Protein AF-A0A6I0FEU2-F1 (afdb_monomer_lite)

Radius of gyration: 37.41 Å; chains: 1; bounding box: 104×120×110 Å

Secondary structure (DSSP, 8-state):
---------PPPP---------HHHHHHHHHHHHHHHHHHHHHHHHGGGS-EEEEEEEEEESBTTB---EE--BTTSS-SEEEEEEEGGGTT-B-TT--EEEESS-TTSTTHHHHSEEEEEETTEEEEEETTEEEEEEEHHHHHHS-TT-EEEEEE-SS-EEEEEEEEE-TTS-EEEEEE-S--PPP-SEEB--B---HHHHHHHHHTSSEEEEEE--TT-EEE-HHHHHHHHHHHHHHHHHHHHHHHHHHTTSGGGG-TT-SSS-TTTT---HHHHHHHHHHHHHHHHSPPPTTHHHHHHHHHHHHHHSS-B-SSSSTT-B-TTSSTTHHHHHHHHTTT--SHHHHHHHHHHHHHHHHHHIIIIIHHHT-HHHHT-HHHHHHHHHHHHHHHHHHSSSSSSHHHHHHHHHHHHHHHHHHHHHT-SHHHHHHHHHHHHHHHH-GGGGHHHHHHHHHHHHHHHHHHHHGGGGT--TT--HHHHHHHHHHHHHHHHHHHHTTHHHHTSS--HHHHHHHHHHHHHHS----GGGTTHHHHHHHSSSGGG-HHHHHHHHHHHHHHHHHHHHHHHHSS-TTS-HHHHHHHHHHHHHHHHHHTT-S---GGGGGGGHHHHHHHHHHHHHHHHHHHHT-HHHHHHHHHHHHHHHHHHTTSB---SGGGGTT-TTSSSB-EETTEEHHHHHHHHHHHHHHHHHHHHHHHHHHHHH--SHHHHHHHHHHHHHHHGGGTTTTT-HHHHHHHHHHHHHHHHHHHHHHHTTTS--HHHHHHHHHTT---GGGGTEEEES-TTT-BPPBTTS--GGG-S-SS--BS-BTT-S-SS---TT---S---TT--SHHHHHHHHHSTTS----------------------------------------------S-S--B-SS--TTS--BPPSTT--TTT---EE---SSS---EEEEPPPEEPPP--SS--EEEEEEEE-B-EE-TTS-EE--BEEEEEEEEEPPHHHHHHHHHHHHHGGG----TT--S----EEEEEEEPPB--S-TTS-EEEEEEGGGS-TT--EEEEEEEE---STT--EEE---B---EEEHHHHH-SSS-EEE-TTTGGG-TTS-BPPEETTEEPPPSEEEE--HHHHHHHGGGSSTTTT-HHHHHHTTEEEEEEPEEETT-TT----EEEEEEEPPPTTSPPPEEP--EEEEEEE-TT--S-PPP----

Foldseek 3Di:
DDDDDDDDDDDDDDPPPPDDPDLVNLVVLLVLLLVLLVLLLVLLVCLQFFWWWFWWWKFKPPDPLFNFWFFFQFLLQFFQKKKFKDFLLQCPQFDPPAFFAKKQFDPPFDVRLQAIWTWTQDPQGTFTGFNNDTQFTAGPVRSVVDDRRWIFIWMAHQQKIKTATPPDADPVRHGRIGMDRHRRGHGGRTMHRRRDGDPVSSVCVVVVNGMMMTIGPLQLRIAHDPVSVVSLVSSVVSLVSNLVSQVVLLCLVVCVVPDPLPDPAHPCLVVDDPLLCVLLVLLVLCLQLAFADQQQLQLLQQLCQCVFAVASFRFFFLSRAGPFLAQPPQSVVSNVQLVPFLFQNSLQVVLSVLLSLLLSCCLGQQQVQQFPQLNPDPLLSLLLSLLLLLLCRAFRNGSQLLSLLLSLLSQLLSLLSSCLVSLGLSSNLVSLLSLLNSVRNALLSCLSVLSCVLSVVSNVVSLLVSLVSSVRPPPRDPVSSVSSSSSRCSSSSSSNSSSSCRRSVTAHPQSNVQSVVSDVQQDPFDALVVLCLLVVLLLDQFQLVALSLLCSVLLLVVLLVLLVVLCVPPVAQVRTDNSSSVSLNSSVVSSVVSLSNHRDNGSSSSSSCSNSSSNSNSSSLSSLLVQCLQDVLSLLQVLLVLLLSSLSSQQHFPADAFLSCQQFPRNQGGDDDPPHHPSVVSNVVSVVSNVVSVVSVVVLVVVVVPDPDPVVVVVVSVVVSVVVVVVNDPSSGSSSVSSNVSSVVSSVRSVSSVVVCPPFAHSSNQSVVVVVVNRQFQLQQKKFFDCPQVQFFQFPVRDAQLQFFFPFDWPLKDQAQDDQFADLPVDPPVRPSSNDDDQVVSSVVSVVVPDDDDDDDDDDDDDDDDDDDDDDDDDDDDDDDPDDPPPPPPDPPDACQQFRKHAAPDAFCNGHRIRHAQPHDSPRWGKIKNADPDWGDWTKGKGGKGFDDDDDPQQQKKKKKKAAFEWDQAPVRHTGDAWYKKKWFWAFDDPVRLVVVVVVVVVCPPDPDDPDDDPPSPRIDGPDIDDFFALPSHRTIDMTIDGPVVHDPRTGIMMMITTFHDRDNRHMMMIIGMGRGRIGGSCVVQPQPAAEAEQSSCSNSRRRHHHWHDYSRTTDQHFKYWFAFPSVRSSRCSSNDPLRSGDVPSQSSFWRWGWTDMARHPSRNHRGTTMTGTHGDARPVRHGHHHTDMDIDIDIDTSNDDSDRSDNDSD

Structure (mmCIF, N/CA/C/O backbone):
data_AF-A0A6I0FEU2-F1
#
_entry.id   AF-A0A6I0FEU2-F1
#
loop_
_atom_site.group_PDB
_atom_site.id
_atom_site.type_symbol
_atom_site.label_atom_id
_atom_site.label_alt_id
_atom_site.label_comp_id
_atom_site.label_asym_id
_atom_site.label_entity_id
_atom_site.label_seq_id
_atom_site.pdbx_PDB_ins_code
_atom_site.Cartn_x
_atom_site.Cartn_y
_atom_site.Cartn_z
_atom_site.occupancy
_atom_site.B_iso_or_equiv
_atom_site.auth_seq_id
_atom_site.auth_comp_id
_atom_site.auth_asym_id
_atom_site.auth_atom_id
_atom_site.pdbx_PDB_model_num
ATOM 1 N N . MET A 1 1 ? 63.921 30.188 -46.946 1.00 35.81 1 MET A N 1
ATOM 2 C CA . MET A 1 1 ? 64.420 30.994 -48.076 1.00 35.81 1 MET A CA 1
ATOM 3 C C . MET A 1 1 ? 63.235 31.757 -48.651 1.00 35.81 1 MET A C 1
ATOM 5 O O . MET A 1 1 ? 62.249 31.104 -48.946 1.00 35.81 1 MET A O 1
ATOM 9 N N . SER A 1 2 ? 63.337 33.092 -48.688 1.00 31.98 2 SER A N 1
ATOM 10 C CA . SER A 1 2 ? 62.571 34.080 -49.482 1.00 31.98 2 SER A CA 1
ATOM 11 C C . SER A 1 2 ? 61.047 33.934 -49.634 1.00 31.98 2 SER A C 1
ATOM 13 O O . SER A 1 2 ? 60.550 32.962 -50.179 1.00 31.98 2 SER A O 1
ATOM 15 N N . GLN A 1 3 ? 60.276 34.886 -49.100 1.00 30.17 3 GLN A N 1
ATOM 16 C CA . GLN A 1 3 ? 59.801 36.124 -49.765 1.00 30.17 3 GLN A CA 1
ATOM 17 C C . GLN A 1 3 ? 58.404 35.943 -50.385 1.00 30.17 3 GLN A C 1
ATOM 19 O O . GLN A 1 3 ? 58.196 35.114 -51.257 1.00 30.17 3 GLN A O 1
ATOM 24 N N . VAL A 1 4 ? 57.383 36.555 -49.778 1.00 37.50 4 VAL A N 1
ATOM 25 C CA . VAL A 1 4 ? 56.862 37.909 -50.077 1.00 37.50 4 VAL A CA 1
ATOM 26 C C . VAL A 1 4 ? 56.015 37.932 -51.350 1.00 37.50 4 VAL A C 1
ATOM 28 O O . VAL A 1 4 ? 56.520 37.824 -52.464 1.00 37.50 4 VAL A O 1
ATOM 31 N N . LYS A 1 5 ? 54.722 38.213 -51.159 1.00 32.12 5 LYS A N 1
ATOM 32 C CA . LYS A 1 5 ? 53.998 39.154 -52.015 1.00 32.12 5 LYS A CA 1
ATOM 33 C C . LYS A 1 5 ? 52.867 39.811 -51.224 1.00 32.12 5 LYS A C 1
ATOM 35 O O . LYS A 1 5 ? 51.844 39.192 -50.946 1.00 32.12 5 LYS A O 1
ATOM 40 N N . ASP A 1 6 ? 53.109 41.064 -50.858 1.00 39.19 6 ASP A N 1
ATOM 41 C CA . ASP A 1 6 ? 52.106 42.032 -50.427 1.00 39.19 6 ASP A CA 1
ATOM 42 C C . ASP A 1 6 ? 51.209 42.444 -51.599 1.00 39.19 6 ASP A C 1
ATOM 44 O O . ASP A 1 6 ? 51.695 42.619 -52.721 1.00 39.19 6 ASP A O 1
ATOM 48 N N . ARG A 1 7 ? 49.926 42.701 -51.311 1.00 30.97 7 ARG A N 1
ATOM 49 C CA . ARG A 1 7 ? 49.277 43.968 -51.691 1.00 30.97 7 ARG A CA 1
ATOM 50 C C . ARG A 1 7 ? 47.932 44.182 -50.982 1.00 30.97 7 ARG A C 1
ATOM 52 O O . ARG A 1 7 ? 46.989 43.419 -51.156 1.00 30.97 7 ARG A O 1
ATOM 59 N N . GLU A 1 8 ? 47.927 45.250 -50.184 1.00 31.56 8 GLU A N 1
ATOM 60 C CA . GLU A 1 8 ? 46.874 46.252 -49.942 1.00 31.56 8 GLU A CA 1
ATOM 61 C C . GLU A 1 8 ? 45.434 45.802 -49.628 1.00 31.56 8 GLU A C 1
ATOM 63 O O . GLU A 1 8 ? 44.646 45.439 -50.498 1.00 31.56 8 GLU A O 1
ATOM 68 N N . LYS A 1 9 ? 45.046 45.991 -48.357 1.00 33.22 9 LYS A N 1
ATOM 69 C CA . LYS A 1 9 ? 43.654 46.144 -47.909 1.00 33.22 9 LYS A CA 1
ATOM 70 C C . LYS A 1 9 ? 43.409 47.590 -47.474 1.00 33.22 9 LYS A C 1
ATOM 72 O O . LYS A 1 9 ? 44.047 48.063 -46.537 1.00 33.22 9 LYS A O 1
ATOM 77 N N . SER A 1 10 ? 42.431 48.247 -48.094 1.00 31.08 10 SER A N 1
ATOM 78 C CA . SER A 1 10 ? 41.753 49.423 -47.532 1.00 31.08 10 SER A CA 1
ATOM 79 C C . SER A 1 10 ? 40.975 49.046 -46.256 1.00 31.08 10 SER A C 1
ATOM 81 O O . SER A 1 10 ? 40.486 47.914 -46.155 1.00 31.08 10 SER A O 1
ATOM 83 N N . PRO A 1 11 ? 40.820 49.958 -45.278 1.00 37.62 11 PRO A N 1
ATOM 84 C CA . PRO A 1 11 ? 40.127 49.667 -44.031 1.00 37.62 11 PRO A CA 1
ATOM 85 C C . PRO A 1 11 ? 38.608 49.776 -44.218 1.00 37.62 11 PRO A C 1
ATOM 87 O O . PRO A 1 11 ? 38.072 50.846 -44.496 1.00 37.62 11 PRO A O 1
ATOM 90 N N . VAL A 1 12 ? 37.899 48.664 -44.028 1.00 34.16 12 VAL A N 1
ATOM 91 C CA . VAL A 1 12 ? 36.454 48.673 -43.757 1.00 34.16 12 VAL A CA 1
ATOM 92 C C . VAL A 1 12 ? 36.287 48.888 -42.246 1.00 34.16 12 VAL A C 1
ATOM 94 O O . VAL A 1 12 ? 36.892 48.136 -41.477 1.00 34.16 12 VAL A O 1
ATOM 97 N N . PRO A 1 13 ? 35.522 49.891 -41.780 1.00 34.00 13 PRO A N 1
ATOM 98 C CA . PRO A 1 13 ? 35.375 50.154 -40.353 1.00 34.00 13 PRO A CA 1
ATOM 99 C C . PRO A 1 13 ? 34.545 49.044 -39.683 1.00 34.00 13 PRO A C 1
ATOM 101 O O . PRO A 1 13 ? 33.579 48.557 -40.278 1.00 34.00 13 PRO A O 1
ATOM 104 N N . PRO A 1 14 ? 34.864 48.642 -38.439 1.00 37.56 14 PRO A N 1
ATOM 105 C CA . PRO A 1 14 ? 34.009 47.741 -37.689 1.00 37.56 14 PRO A CA 1
ATOM 106 C C . PRO A 1 14 ? 32.748 48.504 -37.276 1.00 37.56 14 PRO A C 1
ATOM 108 O O . PRO A 1 14 ? 32.797 49.448 -36.490 1.00 37.56 14 PRO A O 1
ATOM 111 N N . THR A 1 15 ? 31.595 48.094 -37.799 1.00 33.59 15 THR A N 1
ATOM 112 C CA . THR A 1 15 ? 30.293 48.510 -37.275 1.00 33.59 15 THR A CA 1
ATOM 113 C C . THR A 1 15 ? 30.078 47.868 -35.907 1.00 33.59 15 THR A C 1
ATOM 115 O O . THR A 1 15 ? 29.422 46.833 -35.784 1.00 33.59 15 THR A O 1
ATOM 118 N N . ASP A 1 16 ? 30.645 48.483 -34.875 1.00 39.44 16 ASP A N 1
ATOM 119 C CA . ASP A 1 16 ? 30.306 48.228 -33.483 1.00 39.44 16 ASP A CA 1
ATOM 120 C C . ASP A 1 16 ? 28.976 48.936 -33.185 1.00 39.44 16 ASP A C 1
ATOM 122 O O . ASP A 1 16 ? 28.908 50.116 -32.849 1.00 39.44 16 ASP A O 1
ATOM 126 N N . ARG A 1 17 ? 27.867 48.228 -33.417 1.00 34.50 17 ARG A N 1
ATOM 127 C CA . ARG A 1 17 ? 26.534 48.632 -32.951 1.00 34.50 17 ARG A CA 1
ATOM 128 C C . ARG A 1 17 ? 26.109 47.713 -31.810 1.00 34.50 17 ARG A C 1
ATOM 130 O O . ARG A 1 17 ? 25.120 46.990 -31.911 1.00 34.50 17 ARG A O 1
ATOM 137 N N . THR A 1 18 ? 26.845 47.757 -30.703 1.00 40.06 18 THR A N 1
ATOM 138 C CA . THR A 1 18 ? 26.288 47.402 -29.396 1.00 40.06 18 THR A CA 1
ATOM 139 C C . THR A 1 18 ? 25.712 48.675 -28.778 1.00 40.06 18 THR A C 1
ATOM 141 O O . THR A 1 18 ? 26.430 49.575 -28.361 1.00 40.06 18 THR A O 1
ATOM 144 N N . ALA A 1 19 ? 24.383 48.806 -28.775 1.00 37.41 19 ALA A N 1
ATOM 145 C CA . ALA A 1 19 ? 23.740 49.885 -28.032 1.00 37.41 19 ALA A CA 1
ATOM 146 C C . ALA A 1 19 ? 24.148 49.764 -26.547 1.00 37.41 19 ALA A C 1
ATOM 148 O O . ALA A 1 19 ? 23.987 48.680 -25.974 1.00 37.41 19 ALA A O 1
ATOM 149 N N . PRO A 1 20 ? 24.680 50.820 -25.906 1.00 45.31 20 PRO A N 1
ATOM 150 C CA . PRO A 1 20 ? 25.055 50.756 -24.504 1.00 45.31 20 PRO A CA 1
ATOM 151 C C . PRO A 1 20 ? 23.780 50.642 -23.667 1.00 45.31 20 PRO A C 1
ATOM 153 O O . PRO A 1 20 ? 23.051 51.611 -23.473 1.00 45.31 20 PRO A O 1
ATOM 156 N N . THR A 1 21 ? 23.486 49.451 -23.141 1.00 54.47 21 THR A N 1
ATOM 157 C CA . THR A 1 21 ? 22.554 49.330 -22.012 1.00 54.47 21 THR A CA 1
ATOM 158 C C . THR A 1 21 ? 23.070 50.253 -20.910 1.00 54.47 21 THR A C 1
ATOM 160 O O . THR A 1 21 ? 24.209 50.069 -20.468 1.00 54.47 21 THR A O 1
ATOM 163 N N . SER A 1 22 ? 22.285 51.250 -20.496 1.00 62.00 22 SER A N 1
ATOM 164 C CA . SER A 1 22 ? 22.759 52.262 -19.549 1.00 62.00 22 SER A CA 1
ATOM 165 C C . SER A 1 22 ? 23.284 51.602 -18.267 1.00 62.00 22 SER A C 1
ATOM 167 O O . SER A 1 22 ? 22.716 50.626 -17.770 1.00 62.00 22 SER A O 1
ATOM 169 N N . HIS A 1 23 ? 24.373 52.132 -17.705 1.00 67.31 23 HIS A N 1
ATOM 170 C CA . HIS A 1 23 ? 24.929 51.669 -16.426 1.00 67.31 23 HIS A CA 1
ATOM 171 C C . HIS A 1 23 ? 23.848 51.611 -15.323 1.00 67.31 23 HIS A C 1
ATOM 173 O O . HIS A 1 23 ? 23.850 50.719 -14.475 1.00 67.31 23 HIS A O 1
ATOM 179 N N . ALA A 1 24 ? 22.870 52.523 -15.378 1.00 70.69 24 ALA A N 1
ATOM 180 C CA . ALA A 1 24 ? 21.705 52.543 -14.500 1.00 70.69 24 ALA A CA 1
ATOM 181 C C . ALA A 1 24 ? 20.794 51.311 -14.664 1.00 70.69 24 ALA A C 1
ATOM 183 O O . ALA A 1 24 ? 20.322 50.774 -13.664 1.00 70.69 24 ALA A O 1
ATOM 184 N N . HIS A 1 25 ? 20.572 50.828 -15.890 1.00 78.00 25 HIS A N 1
ATOM 185 C CA . HIS A 1 25 ? 19.761 49.637 -16.153 1.00 78.00 25 HIS A CA 1
ATOM 186 C C . HIS A 1 25 ? 20.418 48.360 -15.607 1.00 78.00 25 HIS A C 1
ATOM 188 O O . HIS A 1 25 ? 19.754 47.567 -14.942 1.00 78.00 25 HIS A O 1
ATOM 194 N N . ARG A 1 26 ? 21.740 48.204 -15.789 1.00 80.25 26 ARG A N 1
ATOM 195 C CA . ARG A 1 26 ? 22.497 47.067 -15.227 1.00 80.25 26 ARG A CA 1
ATOM 196 C C . ARG A 1 26 ? 22.468 47.064 -13.702 1.00 80.25 26 ARG A C 1
ATOM 198 O O . ARG A 1 26 ? 22.174 46.033 -13.109 1.00 80.25 26 ARG A O 1
ATOM 205 N N . LYS A 1 27 ? 22.698 48.227 -13.081 1.00 82.81 27 LYS A N 1
ATOM 206 C CA . LYS A 1 27 ? 22.646 48.384 -11.621 1.00 82.81 27 LYS A CA 1
ATOM 207 C C . LYS A 1 27 ? 21.263 48.021 -11.066 1.00 82.81 27 LYS A C 1
ATOM 209 O O . LYS A 1 27 ? 21.182 47.270 -10.100 1.00 82.81 27 LYS A O 1
ATOM 214 N N . LYS A 1 28 ? 20.180 48.489 -11.704 1.00 87.56 28 LYS A N 1
ATOM 215 C CA . LYS A 1 28 ? 18.803 48.132 -11.320 1.00 87.56 28 LYS A CA 1
ATOM 216 C C . LYS A 1 28 ? 18.564 46.622 -11.401 1.00 87.56 28 LYS A C 1
ATOM 218 O O . LYS A 1 28 ? 18.105 46.046 -10.424 1.00 87.56 28 LYS A O 1
ATOM 223 N N . LEU A 1 29 ? 18.933 45.978 -12.510 1.00 87.19 29 LEU A N 1
ATOM 224 C CA . LEU A 1 29 ? 18.789 44.526 -12.687 1.00 87.19 29 LEU A CA 1
ATOM 225 C C . LEU A 1 29 ? 19.551 43.720 -11.627 1.00 87.19 29 LEU A C 1
ATOM 227 O O . LEU A 1 29 ? 18.990 42.798 -11.043 1.00 87.19 29 LEU A O 1
ATOM 231 N N . THR A 1 30 ? 20.802 44.091 -11.332 1.00 88.31 30 THR A N 1
ATOM 232 C CA . THR A 1 30 ? 21.586 43.411 -10.289 1.00 88.31 30 THR A CA 1
ATOM 233 C C . THR A 1 30 ? 20.969 43.570 -8.906 1.00 88.31 30 THR A C 1
ATOM 235 O O . THR A 1 30 ? 20.924 42.608 -8.148 1.00 88.31 30 THR A O 1
ATOM 238 N N . THR A 1 31 ? 20.458 44.760 -8.576 1.00 90.88 31 THR A N 1
ATOM 239 C CA . THR A 1 31 ? 19.818 45.008 -7.279 1.00 90.88 31 THR A CA 1
ATOM 240 C C . THR A 1 31 ? 18.502 44.248 -7.158 1.00 90.88 31 THR A C 1
ATOM 242 O O . THR A 1 31 ? 18.287 43.601 -6.140 1.00 90.88 31 THR A O 1
ATOM 245 N N . VAL A 1 32 ? 17.659 44.263 -8.198 1.00 94.06 32 VAL A N 1
ATOM 246 C CA . VAL A 1 32 ? 16.393 43.511 -8.211 1.00 94.06 32 VAL A CA 1
ATOM 247 C C . VAL A 1 32 ? 16.650 42.018 -8.026 1.00 94.06 32 VAL A C 1
ATOM 249 O O . VAL A 1 32 ? 15.994 41.411 -7.186 1.00 94.06 32 VAL A O 1
ATOM 252 N N . SER A 1 33 ? 17.635 41.442 -8.724 1.00 93.44 33 SER A N 1
ATOM 253 C CA . SER A 1 33 ? 17.990 40.021 -8.586 1.00 93.44 33 SER A CA 1
ATOM 254 C C . SER A 1 33 ? 18.414 39.647 -7.163 1.00 93.44 33 SER A C 1
ATOM 256 O O . SER A 1 33 ? 17.924 38.668 -6.603 1.00 93.44 33 SER A O 1
ATOM 258 N N . ILE A 1 34 ? 19.282 40.455 -6.542 1.00 94.75 34 ILE A N 1
ATOM 259 C CA . ILE A 1 34 ? 19.751 40.206 -5.171 1.00 94.75 34 ILE A CA 1
ATOM 260 C C . ILE A 1 34 ? 18.601 40.335 -4.173 1.00 94.75 34 ILE A C 1
ATOM 262 O O . ILE A 1 34 ? 18.407 39.438 -3.361 1.00 94.75 34 ILE A O 1
ATOM 266 N N . VAL A 1 35 ? 17.844 41.434 -4.229 1.00 96.00 35 VAL A N 1
ATOM 267 C CA . VAL A 1 35 ? 16.778 41.711 -3.257 1.00 96.00 35 VAL A CA 1
ATOM 268 C C . VAL A 1 35 ? 15.667 40.674 -3.370 1.00 96.00 35 VAL A C 1
ATOM 270 O O . VAL A 1 35 ? 15.304 40.085 -2.362 1.00 96.00 35 VAL A O 1
ATOM 273 N N . SER A 1 36 ? 15.167 40.401 -4.578 1.00 96.19 36 SER A N 1
ATOM 274 C CA . SER A 1 36 ? 14.100 39.409 -4.775 1.00 96.19 36 SER A CA 1
ATOM 275 C C . SER A 1 36 ? 14.564 37.980 -4.470 1.00 96.19 36 SER A C 1
ATOM 277 O O . SER A 1 36 ? 13.834 37.232 -3.826 1.00 96.19 36 SER A O 1
ATOM 279 N N . GLY A 1 37 ? 15.794 37.609 -4.844 1.00 95.62 37 GLY A N 1
ATOM 280 C CA . GLY A 1 37 ? 16.349 36.290 -4.540 1.00 95.62 37 GLY A CA 1
ATOM 281 C C . GLY A 1 37 ? 16.576 36.061 -3.043 1.00 95.62 37 GLY A C 1
ATOM 282 O O . GLY A 1 37 ? 16.202 35.018 -2.518 1.00 95.62 37 GLY A O 1
ATOM 283 N N . LEU A 1 38 ? 17.137 37.041 -2.325 1.00 96.75 38 LEU A N 1
ATOM 284 C CA . LEU A 1 38 ? 17.341 36.929 -0.876 1.00 96.75 38 LEU A CA 1
ATOM 285 C C . LEU A 1 38 ? 16.031 37.040 -0.093 1.00 96.75 38 LEU A C 1
ATOM 287 O O . LEU A 1 38 ? 15.855 36.309 0.875 1.00 96.75 38 LEU A O 1
ATOM 291 N N . LEU A 1 39 ? 15.105 37.906 -0.515 1.00 96.94 39 LEU A N 1
ATOM 292 C CA . LEU A 1 39 ? 13.786 38.012 0.108 1.00 96.94 39 LEU A CA 1
ATOM 293 C C . LEU A 1 39 ? 13.006 36.702 -0.036 1.00 96.94 39 LEU A C 1
ATOM 295 O O . LEU A 1 39 ? 12.506 36.193 0.961 1.00 96.94 39 LEU A O 1
ATOM 299 N N . GLY A 1 40 ? 12.960 36.124 -1.242 1.00 96.75 40 GLY A N 1
ATOM 300 C CA . GLY A 1 40 ? 12.340 34.817 -1.467 1.00 96.75 40 GLY A CA 1
ATOM 301 C C . GLY A 1 40 ? 12.990 33.725 -0.616 1.00 96.75 40 GLY A C 1
ATOM 302 O O . GLY A 1 40 ? 12.296 33.000 0.086 1.00 96.75 40 GLY A O 1
ATOM 303 N N . PHE A 1 41 ? 14.325 33.664 -0.600 1.00 97.75 41 PHE A N 1
ATOM 304 C CA . PHE A 1 41 ? 15.076 32.715 0.225 1.00 97.75 41 PHE A CA 1
ATOM 305 C C . PHE A 1 41 ? 14.730 32.813 1.719 1.00 97.75 41 PHE A C 1
ATOM 307 O O . PHE A 1 41 ? 14.434 31.792 2.337 1.00 97.75 41 PHE A O 1
ATOM 314 N N . LEU A 1 42 ? 14.728 34.025 2.283 1.00 97.62 42 LEU A N 1
ATOM 315 C CA . LEU A 1 42 ? 14.408 34.253 3.694 1.00 97.62 42 LEU A CA 1
ATOM 316 C C . LEU A 1 42 ? 12.950 33.915 4.013 1.00 97.62 42 LEU A C 1
ATOM 318 O O . LEU A 1 42 ? 12.695 33.252 5.012 1.00 97.62 42 LEU A O 1
ATOM 322 N N . LEU A 1 43 ? 12.002 34.326 3.164 1.00 97.50 43 LEU A N 1
ATOM 323 C CA . LEU A 1 43 ? 10.585 34.018 3.365 1.00 97.50 43 LEU A CA 1
ATOM 324 C C . LEU A 1 43 ? 10.337 32.508 3.363 1.00 97.50 43 LEU A C 1
ATOM 326 O O . LEU A 1 43 ? 9.654 32.019 4.256 1.00 97.50 43 LEU A O 1
ATOM 330 N N . PHE A 1 44 ? 10.938 31.762 2.432 1.00 97.56 44 PHE A N 1
ATOM 331 C CA . PHE A 1 44 ? 10.795 30.304 2.387 1.00 97.56 44 PHE A CA 1
ATOM 332 C C . PHE A 1 44 ? 11.427 29.593 3.587 1.00 97.56 44 PHE A C 1
ATOM 334 O O . PHE A 1 44 ? 10.861 28.617 4.067 1.00 97.56 44 PHE A O 1
ATOM 341 N N . LEU A 1 45 ? 12.555 30.086 4.109 1.00 96.88 45 LEU A N 1
ATOM 342 C CA . LEU A 1 45 ? 13.154 29.539 5.332 1.00 96.88 45 LEU A CA 1
ATOM 343 C C . LEU A 1 45 ? 12.304 29.782 6.582 1.00 96.88 45 LEU A C 1
ATOM 345 O O . LEU A 1 45 ? 12.416 29.023 7.540 1.00 96.88 45 LEU A O 1
ATOM 349 N N . LEU A 1 46 ? 11.474 30.827 6.587 1.00 96.44 46 LEU A N 1
ATOM 350 C CA . LEU A 1 46 ? 10.589 31.128 7.709 1.00 96.44 46 LEU A CA 1
ATOM 351 C C . LEU A 1 46 ? 9.323 30.262 7.711 1.00 96.44 46 LEU A C 1
ATOM 353 O O . LEU A 1 46 ? 8.801 30.006 8.791 1.00 96.44 46 LEU A O 1
ATOM 357 N N . VAL A 1 47 ? 8.852 29.781 6.549 1.00 96.56 47 VAL A N 1
ATOM 358 C CA . VAL A 1 47 ? 7.589 29.017 6.412 1.00 96.56 47 VAL A CA 1
ATOM 359 C C . VAL A 1 47 ? 7.414 27.902 7.460 1.00 96.56 47 VAL A C 1
ATOM 361 O O . VAL A 1 47 ? 6.347 27.879 8.075 1.00 96.56 47 VAL A O 1
ATOM 364 N N . PRO A 1 48 ? 8.411 27.035 7.741 1.00 96.56 48 PRO A N 1
ATOM 365 C CA . PRO A 1 48 ? 8.260 25.941 8.710 1.00 96.56 48 PRO A CA 1
ATOM 366 C C . PRO A 1 48 ? 7.995 26.396 10.154 1.00 96.56 48 PRO A C 1
ATOM 368 O O . PRO A 1 48 ? 7.484 25.622 10.961 1.00 96.56 48 PRO A O 1
ATOM 371 N N . PHE A 1 49 ? 8.360 27.637 10.485 1.00 96.88 49 PHE A N 1
ATOM 372 C CA . PHE A 1 49 ? 8.302 28.196 11.839 1.00 96.88 49 PHE A CA 1
ATOM 373 C C . PHE A 1 49 ? 7.119 29.149 12.045 1.00 96.88 49 PHE A C 1
ATOM 375 O O . PHE A 1 49 ? 6.877 29.597 13.166 1.00 96.88 49 PHE A O 1
ATOM 382 N N . LEU A 1 50 ? 6.393 29.483 10.974 1.00 97.00 50 LEU A N 1
ATOM 383 C CA . LEU A 1 50 ? 5.230 30.360 11.052 1.00 97.00 50 LEU A CA 1
ATOM 384 C C . LEU A 1 50 ? 4.041 29.646 11.716 1.00 97.00 50 LEU A C 1
ATOM 386 O O . LEU A 1 50 ? 3.895 28.431 11.572 1.00 97.00 50 LEU A O 1
ATOM 390 N N . PRO A 1 51 ? 3.184 30.395 12.432 1.00 96.94 51 PRO A N 1
ATOM 391 C CA . PRO A 1 51 ? 2.092 29.820 13.204 1.00 96.94 51 PRO A CA 1
ATOM 392 C C . PRO A 1 51 ? 1.022 29.166 12.323 1.00 96.94 51 PRO A C 1
ATOM 394 O O . PRO A 1 51 ? 0.766 29.600 11.190 1.00 96.94 51 PRO A O 1
ATOM 397 N N . VAL A 1 52 ? 0.367 28.153 12.883 1.00 97.19 52 VAL A N 1
ATOM 398 C CA . VAL A 1 52 ? -0.721 27.375 12.271 1.00 97.19 52 VAL A CA 1
ATOM 399 C C . VAL A 1 52 ? -1.939 27.363 13.190 1.00 97.19 52 VAL A C 1
ATOM 401 O O . VAL A 1 52 ? -1.814 27.576 14.394 1.00 97.19 52 VAL A O 1
ATOM 404 N N . LYS A 1 53 ? -3.116 27.135 12.614 1.00 97.00 53 LYS A N 1
ATOM 405 C CA . LYS A 1 53 ? -4.360 26.886 13.344 1.00 97.00 53 LYS A CA 1
ATOM 406 C C . LYS A 1 53 ? -4.548 25.379 13.447 1.00 97.00 53 LYS A C 1
ATOM 408 O O . LYS A 1 53 ? -4.729 24.738 12.414 1.00 97.00 53 LYS A O 1
ATOM 413 N N . GLN A 1 54 ? -4.456 24.826 14.647 1.00 96.06 54 GLN A N 1
ATOM 414 C CA . GLN A 1 54 ? -4.718 23.414 14.909 1.00 96.06 54 GLN A CA 1
ATOM 415 C C . GLN A 1 54 ? -6.180 23.229 15.307 1.00 96.06 54 GLN A C 1
ATOM 417 O O . GLN A 1 54 ? -6.707 24.013 16.098 1.00 96.06 54 GLN A O 1
ATOM 422 N N . THR A 1 55 ? -6.808 22.183 14.776 1.00 96.50 55 THR A N 1
ATOM 423 C CA . THR A 1 55 ? -8.110 21.711 15.249 1.00 96.50 55 THR A CA 1
ATOM 424 C C . THR A 1 55 ? -7.880 20.752 16.409 1.00 96.50 55 THR A C 1
ATOM 426 O O . THR A 1 55 ? -7.333 19.674 16.204 1.00 96.50 55 THR A O 1
ATOM 429 N N . GLU A 1 56 ? -8.262 21.155 17.616 1.00 95.38 56 GLU A N 1
ATOM 430 C CA . GLU A 1 56 ? -8.181 20.334 18.827 1.00 95.38 56 GLU A CA 1
ATOM 431 C C . GLU A 1 56 ? -9.493 19.566 19.009 1.00 95.38 56 GLU A C 1
ATOM 433 O O . GLU A 1 56 ? -10.571 20.114 18.772 1.00 95.38 56 GLU A O 1
ATOM 438 N N . ALA A 1 57 ? -9.410 18.302 19.419 1.00 96.44 57 ALA A N 1
ATOM 439 C CA . ALA A 1 57 ? -10.571 17.453 19.652 1.00 96.44 57 ALA A CA 1
ATOM 440 C C . ALA A 1 57 ? -10.542 16.874 21.065 1.00 96.44 57 ALA A C 1
ATOM 442 O O . ALA A 1 57 ? -9.500 16.450 21.564 1.00 96.44 57 ALA A O 1
ATOM 443 N N . SER A 1 58 ? -11.708 16.842 21.698 1.00 97.00 58 SER A N 1
ATOM 444 C CA . SER A 1 58 ? -11.922 16.181 22.982 1.00 97.00 58 SER A CA 1
ATOM 445 C C . SER A 1 58 ? -13.317 15.577 23.029 1.00 97.00 58 SER A C 1
ATOM 447 O O . SER A 1 58 ? -14.206 16.020 22.304 1.00 97.00 58 SER A O 1
ATOM 449 N N . PHE A 1 59 ? -13.536 14.585 23.880 1.00 96.50 59 PHE A N 1
ATOM 450 C CA . PHE A 1 59 ? -14.877 14.075 24.162 1.00 96.50 59 PHE A CA 1
ATOM 451 C C . PHE A 1 59 ? -15.008 13.737 25.644 1.00 96.50 59 PHE A C 1
ATOM 453 O O . PHE A 1 59 ? -14.017 13.646 26.376 1.00 96.50 59 PHE A O 1
ATOM 460 N N . THR A 1 60 ? -16.252 13.623 26.103 1.00 95.44 60 THR A N 1
ATOM 461 C CA . THR A 1 60 ? -16.571 13.389 27.513 1.00 95.44 60 THR A CA 1
ATOM 462 C C . THR A 1 60 ? -17.598 12.281 27.648 1.00 95.44 60 THR A C 1
ATOM 464 O O . THR A 1 60 ? -18.625 12.342 26.985 1.00 95.44 60 THR A O 1
ATOM 467 N N . TRP A 1 61 ? -17.359 11.341 28.553 1.00 95.19 61 TRP A N 1
ATOM 468 C CA . TRP A 1 61 ? -18.298 10.289 28.940 1.00 95.19 61 TRP A CA 1
ATOM 469 C C . TRP A 1 61 ? -18.681 10.455 30.420 1.00 95.19 61 TRP A C 1
ATOM 471 O O . TRP A 1 61 ? -17.810 10.845 31.199 1.00 95.19 61 TRP A O 1
ATOM 481 N N . PRO A 1 62 ? -19.920 10.165 30.853 1.00 93.19 62 PRO A N 1
ATOM 482 C CA . PRO A 1 62 ? -21.074 9.742 30.052 1.00 93.19 62 PRO A CA 1
ATOM 483 C C . PRO A 1 62 ? -21.681 10.863 29.191 1.00 93.19 62 PRO A C 1
ATOM 485 O O . PRO A 1 62 ? -21.757 12.018 29.616 1.00 93.19 62 PRO A O 1
ATOM 488 N N . GLU A 1 63 ? -22.143 10.533 27.983 1.00 86.19 63 GLU A N 1
ATOM 489 C CA . GLU A 1 63 ? -22.837 11.488 27.107 1.00 86.19 63 GLU A CA 1
ATOM 490 C C . GLU A 1 63 ? -24.308 11.617 27.504 1.00 86.19 63 GLU A C 1
ATOM 492 O O . GLU A 1 63 ? -25.001 10.626 27.724 1.00 86.19 63 GLU A O 1
ATOM 497 N N . GLN A 1 64 ? -24.794 12.858 27.629 1.00 78.94 64 GLN A N 1
ATOM 498 C CA . GLN A 1 64 ? -26.180 13.164 28.025 1.00 78.94 64 GLN A CA 1
ATOM 499 C C . GLN A 1 64 ? -26.621 12.488 29.343 1.00 78.94 64 GLN A C 1
ATOM 501 O O . GLN A 1 64 ? -27.812 12.340 29.606 1.00 78.94 64 GLN A O 1
ATOM 506 N N . GLY A 1 65 ? -25.658 12.100 30.187 1.00 77.38 65 GLY A N 1
ATOM 507 C CA . GLY A 1 65 ? -25.888 11.434 31.466 1.00 77.38 65 GLY A CA 1
ATOM 508 C C . GLY A 1 65 ? -26.201 9.938 31.388 1.00 77.38 65 GLY A C 1
ATOM 509 O O . GLY A 1 65 ? -26.512 9.369 32.428 1.00 77.38 65 GLY A O 1
ATOM 510 N N . ASN A 1 66 ? -26.135 9.297 30.214 1.00 82.38 66 ASN A N 1
ATOM 511 C CA . ASN A 1 66 ? -26.356 7.854 30.071 1.00 82.38 66 ASN A CA 1
ATOM 512 C C . ASN A 1 66 ? -25.009 7.104 30.024 1.00 82.38 66 ASN A C 1
ATOM 514 O O . ASN A 1 66 ? -24.175 7.452 29.182 1.00 82.38 66 ASN A O 1
ATOM 518 N N . PRO A 1 67 ? -24.789 6.061 30.853 1.00 85.62 67 PRO A N 1
ATOM 519 C CA . PRO A 1 67 ? -23.582 5.230 30.837 1.00 85.62 67 PRO A CA 1
ATOM 520 C C . PRO A 1 67 ? -23.536 4.277 29.622 1.00 85.62 67 PRO A C 1
ATOM 522 O O . PRO A 1 67 ? -23.214 3.098 29.758 1.00 85.62 67 PRO A O 1
ATOM 525 N N . THR A 1 68 ? -23.876 4.757 28.422 1.00 89.50 68 THR A N 1
ATOM 526 C CA . THR A 1 68 ? -23.727 3.985 27.184 1.00 89.50 68 THR A CA 1
ATOM 527 C C . THR A 1 68 ? -22.241 3.854 26.843 1.00 89.50 68 THR A C 1
ATOM 529 O O . THR A 1 68 ? -21.465 4.789 27.059 1.00 89.50 68 THR A O 1
ATOM 532 N N . ASN A 1 69 ? -21.843 2.714 26.278 1.00 93.00 69 ASN A N 1
ATOM 533 C CA . ASN A 1 69 ? -20.500 2.534 25.732 1.00 93.00 69 ASN A CA 1
ATOM 534 C C . ASN A 1 69 ? -20.272 3.480 24.549 1.00 93.00 69 ASN A C 1
ATOM 536 O O . ASN A 1 69 ? -21.148 3.623 23.692 1.00 93.00 69 ASN A O 1
ATOM 540 N N . LEU A 1 70 ? -19.085 4.081 24.482 1.00 94.25 70 LEU A N 1
ATOM 541 C CA . LEU A 1 70 ? -18.675 4.936 23.373 1.00 94.25 70 LEU A CA 1
ATOM 542 C C . LEU A 1 70 ? -17.509 4.319 22.607 1.00 94.25 70 LEU A C 1
ATOM 544 O O . LEU A 1 70 ? -16.559 3.852 23.226 1.00 94.25 70 LEU A O 1
ATOM 548 N N . THR A 1 71 ? -17.531 4.402 21.279 1.00 94.88 71 THR A N 1
ATOM 549 C CA . THR A 1 71 ? -16.388 4.119 20.401 1.00 94.88 71 THR A CA 1
ATOM 550 C C . THR A 1 71 ? -15.773 5.424 19.909 1.00 94.88 71 THR A C 1
ATOM 552 O O . THR A 1 71 ? -16.456 6.265 19.317 1.00 94.88 71 THR A O 1
ATOM 555 N N . ALA A 1 72 ? -14.467 5.561 20.106 1.00 96.12 72 ALA A N 1
ATOM 556 C CA . ALA A 1 72 ? -13.636 6.626 19.563 1.00 96.12 72 ALA A CA 1
ATOM 557 C C . ALA A 1 72 ? -12.233 6.073 19.237 1.00 96.12 72 ALA A C 1
ATOM 559 O O . ALA A 1 72 ? -11.279 6.380 19.955 1.00 96.12 72 ALA A O 1
ATOM 560 N N . PRO A 1 73 ? -12.084 5.235 18.191 1.00 96.62 73 PRO A N 1
ATOM 561 C CA . PRO A 1 73 ? -10.794 4.655 17.830 1.00 96.62 73 PRO A CA 1
ATOM 562 C C . PRO A 1 73 ? -9.773 5.743 17.494 1.00 96.62 73 PRO A C 1
ATOM 564 O O . PRO A 1 73 ? -9.931 6.471 16.513 1.00 96.62 73 PRO A O 1
ATOM 567 N N . LEU A 1 74 ? -8.729 5.885 18.314 1.00 97.19 74 LEU A N 1
ATOM 568 C CA . LEU A 1 74 ? -7.712 6.913 18.100 1.00 97.19 74 LEU A CA 1
ATOM 569 C C . LEU A 1 74 ? -6.667 6.439 17.088 1.00 97.19 74 LEU A C 1
ATOM 571 O O . LEU A 1 74 ? -6.003 5.427 17.298 1.00 97.19 74 LEU A O 1
ATOM 575 N N . MET A 1 75 ? -6.441 7.217 16.028 1.00 95.31 75 MET A N 1
ATOM 576 C CA . MET A 1 75 ? -5.408 6.918 15.023 1.00 95.31 75 MET A CA 1
ATOM 577 C C . MET A 1 75 ? -3.992 6.903 15.613 1.00 95.31 75 MET A C 1
ATOM 579 O O . MET A 1 75 ? -3.131 6.162 15.145 1.00 95.31 75 MET A O 1
ATOM 583 N N . SER A 1 76 ? -3.752 7.699 16.657 1.00 94.88 76 SER A N 1
ATOM 584 C CA . SER A 1 76 ? -2.500 7.713 17.419 1.00 94.88 76 SER A CA 1
ATOM 585 C C . SER A 1 76 ? -2.394 6.583 18.447 1.00 94.88 76 SER A C 1
ATOM 587 O O . SER A 1 76 ? -1.381 6.515 19.136 1.00 94.88 76 SER A O 1
ATOM 589 N N . TYR A 1 77 ? -3.427 5.739 18.578 1.00 95.62 77 TYR A N 1
ATOM 590 C CA . TYR A 1 77 ? -3.695 4.756 19.642 1.00 95.62 77 TYR A CA 1
ATOM 591 C C . TYR A 1 77 ? -3.861 5.341 21.044 1.00 95.62 77 TYR A C 1
ATOM 593 O O . TYR A 1 77 ? -4.776 4.948 21.763 1.00 95.62 77 TYR A O 1
ATOM 601 N N . MET A 1 78 ? -2.991 6.262 21.442 1.00 95.44 78 MET A N 1
ATOM 602 C CA . MET A 1 78 ? -2.996 6.888 22.759 1.00 95.44 78 MET A CA 1
ATOM 603 C C . MET A 1 78 ? -3.563 8.309 22.664 1.00 95.44 78 MET A C 1
ATOM 605 O O . MET A 1 78 ? -3.294 9.010 21.677 1.00 95.44 78 MET A O 1
ATOM 609 N N . PRO A 1 79 ? -4.313 8.766 23.681 1.00 96.44 79 PRO A N 1
ATOM 610 C CA . PRO A 1 79 ? -4.736 10.156 23.771 1.00 96.44 79 PRO A CA 1
ATOM 611 C C . PRO A 1 79 ? -3.555 11.080 24.103 1.00 96.44 79 PRO A C 1
ATOM 613 O O . PRO A 1 79 ? -2.468 10.640 24.497 1.00 96.44 79 PRO A O 1
ATOM 616 N N . GLN A 1 80 ? -3.773 12.389 23.972 1.00 96.00 80 GLN A N 1
ATOM 617 C CA . GLN A 1 80 ? -2.844 13.375 24.516 1.00 96.00 80 GLN A CA 1
ATOM 618 C C . GLN A 1 80 ? -2.841 13.291 26.048 1.00 96.00 80 GLN A C 1
ATOM 620 O O . GLN A 1 80 ? -1.777 13.131 26.647 1.00 96.00 80 GLN A O 1
ATOM 625 N N . ASP A 1 81 ? -4.035 13.324 26.637 1.00 96.19 81 ASP A N 1
ATOM 626 C CA . ASP A 1 81 ? -4.289 13.194 28.066 1.00 96.19 81 ASP A CA 1
ATOM 627 C C . ASP A 1 81 ? -5.694 12.622 28.322 1.00 96.19 81 ASP A C 1
ATOM 629 O O . ASP A 1 81 ? -6.592 12.710 27.475 1.00 96.19 81 ASP A O 1
ATOM 633 N N . ILE A 1 82 ? -5.866 11.999 29.487 1.00 97.50 82 ILE A N 1
ATOM 634 C CA . ILE A 1 82 ? -7.141 11.467 29.978 1.00 97.50 82 ILE A CA 1
ATOM 635 C C . ILE A 1 82 ? -7.326 11.831 31.458 1.00 97.50 82 ILE A C 1
ATOM 637 O O . ILE A 1 82 ? -6.388 11.699 32.242 1.00 97.50 82 ILE A O 1
ATOM 641 N N . ASP A 1 83 ? -8.529 12.281 31.832 1.00 97.69 83 ASP A N 1
ATOM 642 C CA . ASP A 1 83 ? -8.946 12.601 33.209 1.00 97.69 83 ASP A CA 1
ATOM 643 C C . ASP A 1 83 ? -10.269 11.900 33.537 1.00 97.69 83 ASP A C 1
ATOM 645 O O . ASP A 1 83 ? -11.320 12.236 32.983 1.00 97.69 83 ASP A O 1
ATOM 649 N N . ILE A 1 84 ? -10.225 10.934 34.450 1.00 97.69 84 ILE A N 1
ATOM 650 C CA . ILE A 1 84 ? -11.366 10.132 34.887 1.00 97.69 84 ILE A CA 1
ATOM 651 C C . ILE A 1 84 ? -11.646 10.390 36.366 1.00 97.69 84 ILE A C 1
ATOM 653 O O . ILE A 1 84 ? -10.744 10.458 37.199 1.00 97.69 84 ILE A O 1
ATOM 657 N N . SER A 1 85 ? -12.929 10.506 36.684 1.00 96.56 85 SER A N 1
ATOM 658 C CA . SER A 1 85 ? -13.487 10.650 38.021 1.00 96.56 85 SER A CA 1
ATOM 659 C C . SER A 1 85 ? -14.664 9.693 38.150 1.00 96.56 85 SER A C 1
ATOM 661 O O . SER A 1 85 ? -15.595 9.756 37.346 1.00 96.56 85 SER A O 1
ATOM 663 N N . ILE A 1 86 ? -14.606 8.795 39.130 1.00 96.06 86 ILE A N 1
ATOM 664 C CA . ILE A 1 86 ? -15.653 7.804 39.396 1.00 96.06 86 ILE A CA 1
ATOM 665 C C . ILE A 1 86 ? -16.011 7.877 40.885 1.00 96.06 86 ILE A C 1
ATOM 667 O O . ILE A 1 86 ? -15.127 7.671 41.719 1.00 96.06 86 ILE A O 1
ATOM 671 N N . PRO A 1 87 ? -17.276 8.142 41.252 1.00 94.69 87 PRO A N 1
ATOM 672 C CA . PRO A 1 87 ? -17.705 8.099 42.646 1.00 94.69 87 PRO A CA 1
ATOM 673 C C . PRO A 1 87 ? -17.578 6.692 43.222 1.00 94.69 87 PRO A C 1
ATOM 675 O O . PRO A 1 87 ? -17.912 5.717 42.546 1.00 94.69 87 PRO A O 1
ATOM 678 N N . VAL A 1 88 ? -17.182 6.578 44.492 1.00 94.00 88 VAL A N 1
ATOM 679 C CA . VAL A 1 88 ? -17.059 5.286 45.192 1.00 94.00 88 VAL A CA 1
ATOM 680 C C . VAL A 1 88 ? -18.375 4.501 45.162 1.00 94.00 88 VAL A C 1
ATOM 682 O O . VAL A 1 88 ? -18.363 3.285 44.987 1.00 94.00 88 VAL A O 1
ATOM 685 N N . GLU A 1 89 ? -19.522 5.186 45.230 1.00 91.94 89 GLU A N 1
ATOM 686 C CA . GLU A 1 89 ? -20.842 4.551 45.107 1.00 91.94 89 GLU A CA 1
ATOM 687 C C . GLU A 1 89 ? -21.055 3.804 43.775 1.00 91.94 89 GLU A C 1
ATOM 689 O O . GLU A 1 89 ? -21.811 2.837 43.739 1.00 91.94 89 GLU A O 1
ATOM 694 N N . GLN A 1 90 ? -20.374 4.195 42.693 1.00 92.19 90 GLN A N 1
ATOM 695 C CA . GLN A 1 90 ? -20.504 3.543 41.384 1.00 92.19 90 GLN A CA 1
ATOM 696 C C . GLN A 1 90 ? -19.565 2.340 41.204 1.00 92.19 90 GLN A C 1
ATOM 698 O O . GLN A 1 90 ? -19.780 1.545 40.294 1.00 92.19 90 GLN A O 1
ATOM 703 N N . LEU A 1 91 ? -18.567 2.150 42.077 1.00 92.62 91 LEU A N 1
ATOM 704 C CA . LEU A 1 91 ? -17.579 1.063 41.953 1.00 92.62 91 LEU A CA 1
ATOM 705 C C . LEU A 1 91 ? -18.175 -0.341 42.168 1.00 92.62 91 LEU A C 1
ATOM 707 O O . LEU A 1 91 ? -17.561 -1.341 41.807 1.00 92.62 91 LEU A O 1
ATOM 711 N N . THR A 1 92 ? -19.376 -0.427 42.742 1.00 89.31 92 THR A N 1
ATOM 712 C CA . THR A 1 92 ? -20.110 -1.689 42.959 1.00 89.31 92 THR A CA 1
ATOM 713 C C . THR A 1 92 ? -21.435 -1.748 42.191 1.00 89.31 92 THR A C 1
ATOM 715 O O . THR A 1 92 ? -22.138 -2.755 42.235 1.00 89.31 92 THR A O 1
ATOM 718 N N . ASN A 1 93 ? -21.790 -0.688 41.456 1.00 91.50 93 ASN A N 1
ATOM 719 C CA . ASN A 1 93 ? -23.066 -0.571 40.753 1.00 91.50 93 ASN A CA 1
ATOM 720 C C . ASN A 1 93 ? -22.989 -1.161 39.333 1.00 91.50 93 ASN A C 1
ATOM 722 O O . ASN A 1 93 ? -23.113 -0.432 38.351 1.00 91.50 93 ASN A O 1
ATOM 726 N N . LEU A 1 94 ? -22.766 -2.473 39.216 1.00 92.88 94 LEU A N 1
ATOM 727 C CA . LEU A 1 94 ? -22.556 -3.161 37.934 1.00 92.88 94 LEU A CA 1
ATOM 728 C C . LEU A 1 94 ? -23.741 -4.040 37.509 1.00 92.88 94 LEU A C 1
ATOM 730 O O . LEU A 1 94 ? -24.590 -4.440 38.316 1.00 92.88 94 LEU A O 1
ATOM 734 N N . ASN A 1 95 ? -23.805 -4.318 36.209 1.00 91.69 95 ASN A N 1
ATOM 735 C CA . ASN A 1 95 ? -24.668 -5.352 35.646 1.00 91.69 95 ASN A CA 1
ATOM 736 C C . ASN A 1 95 ? -24.313 -6.735 36.221 1.00 91.69 95 ASN A C 1
ATOM 738 O O . ASN A 1 95 ? -23.170 -6.993 36.602 1.00 91.69 95 ASN A O 1
ATOM 742 N N . ASP A 1 96 ? -25.298 -7.630 36.290 1.00 89.12 96 ASP A N 1
ATOM 743 C CA . ASP A 1 96 ? -25.136 -8.923 36.960 1.00 89.12 96 ASP A CA 1
ATOM 744 C C . ASP A 1 96 ? -24.041 -9.769 36.273 1.00 89.12 96 ASP A C 1
ATOM 746 O O . ASP A 1 96 ? -24.050 -9.958 35.056 1.00 89.12 96 ASP A O 1
ATOM 750 N N . GLY A 1 97 ? -23.080 -10.270 37.059 1.00 88.12 97 GLY A N 1
ATOM 751 C CA . GLY A 1 97 ? -21.960 -11.085 36.570 1.00 88.12 97 GLY A CA 1
ATOM 752 C C . GLY A 1 97 ? -20.833 -10.314 35.868 1.00 88.12 97 GLY A C 1
ATOM 753 O O . GLY A 1 97 ? -19.917 -10.945 35.349 1.00 88.12 97 GLY A O 1
ATOM 754 N N . GLN A 1 98 ? -20.881 -8.978 35.843 1.00 92.94 98 GLN A N 1
ATOM 755 C CA . GLN A 1 98 ? -19.848 -8.136 35.234 1.00 92.94 98 GLN A CA 1
ATOM 756 C C . GLN A 1 98 ? -18.869 -7.581 36.273 1.00 92.94 98 GLN A C 1
ATOM 758 O O . GLN A 1 98 ? -19.252 -7.291 37.404 1.00 92.94 98 GLN A O 1
ATOM 763 N N . THR A 1 99 ? -17.612 -7.380 35.863 1.00 93.88 99 THR A N 1
ATOM 764 C CA . THR A 1 99 ? -16.546 -6.825 36.722 1.00 93.88 99 THR A CA 1
ATOM 765 C C . THR A 1 99 ? -16.028 -5.468 36.238 1.00 93.88 99 THR A C 1
ATOM 767 O O . THR A 1 99 ? -15.455 -4.706 37.013 1.00 93.88 99 THR A O 1
ATOM 770 N N . THR A 1 100 ? -16.233 -5.114 34.969 1.00 94.50 100 THR A N 1
ATOM 771 C CA . THR A 1 100 ? -15.643 -3.910 34.370 1.00 94.50 100 THR A CA 1
ATOM 772 C C . THR A 1 100 ? -16.458 -2.647 34.684 1.00 94.50 100 THR A C 1
ATOM 774 O O . THR A 1 100 ? -17.533 -2.418 34.133 1.00 94.50 100 THR A O 1
ATOM 777 N N . ILE A 1 101 ? -15.915 -1.772 35.538 1.00 95.19 101 ILE A N 1
ATOM 778 C CA . ILE A 1 101 ? -16.515 -0.472 35.877 1.00 95.19 101 ILE A CA 1
ATOM 779 C C . ILE A 1 101 ? -16.342 0.493 34.707 1.00 95.19 101 ILE A C 1
ATOM 781 O O . ILE A 1 101 ? -17.322 1.003 34.173 1.00 95.19 101 ILE A O 1
ATOM 785 N N . VAL A 1 102 ? -15.097 0.728 34.293 1.00 95.69 102 VAL A N 1
ATOM 786 C CA . VAL A 1 102 ? -14.734 1.546 33.129 1.00 95.69 102 VAL A CA 1
ATOM 787 C C . VAL A 1 102 ? -13.483 0.951 32.491 1.00 95.69 102 VAL A C 1
ATOM 789 O O . VAL A 1 102 ? -12.548 0.565 33.190 1.00 95.69 102 VAL A O 1
ATOM 792 N N . SER A 1 103 ? -13.438 0.919 31.163 1.00 96.69 103 SER A N 1
ATOM 793 C CA . SER A 1 103 ? -12.266 0.519 30.385 1.00 96.69 103 SER A CA 1
ATOM 794 C C . SER A 1 103 ? -12.100 1.367 29.123 1.00 96.69 103 SER A C 1
ATOM 796 O O . SER A 1 103 ? -13.069 1.934 28.616 1.00 96.69 103 SER A O 1
ATOM 798 N N . THR A 1 104 ? -10.866 1.483 28.623 1.00 97.25 104 THR A N 1
ATOM 799 C CA . THR A 1 104 ? -10.547 2.256 27.399 1.00 97.25 104 THR A CA 1
ATOM 800 C C . THR A 1 104 ? -10.544 1.415 26.119 1.00 97.25 104 THR A C 1
ATOM 802 O O . THR A 1 104 ? -10.482 1.954 25.011 1.00 97.25 104 THR A O 1
ATOM 805 N N . VAL A 1 105 ? -10.589 0.092 26.273 1.00 95.88 105 VAL A N 1
ATOM 806 C CA . VAL A 1 105 ? -10.719 -0.911 25.211 1.00 95.88 105 VAL A CA 1
ATOM 807 C C . VAL A 1 105 ? -11.656 -2.020 25.713 1.00 95.88 105 VAL A C 1
ATOM 809 O O . VAL A 1 105 ? -11.702 -2.237 26.926 1.00 95.88 105 VAL A O 1
ATOM 812 N N . PRO A 1 106 ? -12.385 -2.727 24.837 1.00 93.44 106 PRO A N 1
ATOM 813 C CA . PRO A 1 106 ? -13.246 -3.834 25.245 1.00 93.44 106 PRO A CA 1
ATOM 814 C C . PRO A 1 106 ? -12.461 -4.962 25.929 1.00 93.44 106 PRO A C 1
ATOM 816 O O . PRO A 1 106 ? -11.332 -5.271 25.554 1.00 93.44 106 PRO A O 1
ATOM 819 N N . GLU A 1 107 ? -13.071 -5.615 26.920 1.00 89.19 107 GLU A N 1
ATOM 820 C CA . GLU A 1 107 ? -12.425 -6.682 27.705 1.00 89.19 107 GLU A CA 1
ATOM 821 C C . GLU A 1 107 ? -12.108 -7.937 26.876 1.00 89.19 107 GLU A C 1
ATOM 823 O O . GLU A 1 107 ? -11.120 -8.620 27.133 1.00 89.19 107 GLU A O 1
ATOM 828 N N . THR A 1 108 ? -12.912 -8.212 25.847 1.00 87.12 108 THR A N 1
ATOM 829 C CA . THR A 1 108 ? -12.744 -9.360 24.944 1.00 87.12 108 THR A CA 1
ATOM 830 C C . THR A 1 108 ? -11.801 -9.086 23.770 1.00 87.12 108 THR A C 1
ATOM 832 O O . THR A 1 108 ? -11.583 -9.974 22.949 1.00 87.12 108 THR A O 1
ATOM 835 N N . SER A 1 109 ? -11.234 -7.880 23.671 1.00 88.88 109 SER A N 1
ATOM 836 C CA . SER A 1 109 ? -10.241 -7.556 22.645 1.00 88.88 109 SER A CA 1
ATOM 837 C C . SER A 1 109 ? -8.902 -8.257 22.898 1.00 88.88 109 SER A C 1
ATOM 839 O O . SER A 1 109 ? -8.564 -8.659 24.014 1.00 88.88 109 SER A O 1
ATOM 841 N N . GLU A 1 110 ? -8.096 -8.384 21.847 1.00 84.88 110 GLU A N 1
ATOM 842 C CA . GLU A 1 110 ? -6.801 -9.055 21.926 1.00 84.88 110 GLU A CA 1
ATOM 843 C C . GLU A 1 110 ? -5.842 -8.340 22.899 1.00 84.88 110 GLU A C 1
ATOM 845 O O . GLU A 1 110 ? -5.566 -7.148 22.765 1.00 84.88 110 GLU A O 1
ATOM 850 N N . GLU A 1 111 ? -5.304 -9.076 23.880 1.00 89.31 111 GLU A N 1
ATOM 851 C CA . GLU A 1 111 ? -4.368 -8.544 24.888 1.00 89.31 111 GLU A CA 1
ATOM 852 C C . GLU A 1 111 ? -4.879 -7.264 25.583 1.00 89.31 111 GLU A C 1
ATOM 854 O O . GLU A 1 111 ? -4.104 -6.355 25.899 1.00 89.31 111 GLU A O 1
ATOM 859 N N . ALA A 1 112 ? -6.190 -7.189 25.835 1.00 92.06 112 ALA A N 1
ATOM 860 C CA . ALA A 1 112 ? -6.866 -5.988 26.314 1.00 92.06 112 ALA A CA 1
ATOM 861 C C . ALA A 1 112 ? -6.157 -5.329 27.515 1.00 92.06 112 ALA A C 1
ATOM 863 O O . ALA A 1 112 ? -5.800 -4.150 27.456 1.00 92.06 112 ALA A O 1
ATOM 864 N N . SER A 1 113 ? -5.845 -6.101 28.563 1.00 91.69 113 SER A N 1
ATOM 865 C CA . SER A 1 113 ? -5.176 -5.612 29.781 1.00 91.69 113 SER A CA 1
ATOM 866 C C . SER A 1 113 ? -3.751 -5.089 29.559 1.00 91.69 113 SER A C 1
ATOM 868 O O . SER A 1 113 ? -3.307 -4.219 30.308 1.00 91.69 113 SER A O 1
ATOM 870 N N . LEU A 1 114 ? -3.038 -5.579 28.539 1.00 92.00 114 LEU A N 1
ATOM 871 C CA . LEU A 1 114 ? -1.680 -5.149 28.187 1.00 92.00 114 LEU A CA 1
ATOM 872 C C . LEU A 1 114 ? -1.673 -3.809 27.436 1.00 92.00 114 LEU A C 1
ATOM 874 O O . LEU A 1 114 ? -0.698 -3.054 27.506 1.00 92.00 114 LEU A O 1
ATOM 878 N N . ARG A 1 115 ? -2.750 -3.517 26.701 1.00 93.00 115 ARG A N 1
ATOM 879 C CA . ARG A 1 115 ? -2.837 -2.372 25.784 1.00 93.00 115 ARG A CA 1
ATOM 880 C C . ARG A 1 115 ? -3.653 -1.216 26.372 1.00 93.00 115 ARG A C 1
ATOM 882 O O . ARG A 1 115 ? -3.240 -0.065 26.237 1.00 93.00 115 ARG A O 1
ATOM 889 N N . GLY A 1 116 ? -4.772 -1.505 27.032 1.00 95.00 116 GLY A N 1
ATOM 890 C CA . GLY A 1 116 ? -5.704 -0.508 27.564 1.00 95.00 116 GLY A CA 1
ATOM 891 C C . GLY A 1 116 ? -5.563 -0.218 29.060 1.00 95.00 116 GLY A C 1
ATOM 892 O O . GLY A 1 116 ? -4.569 -0.560 29.709 1.00 95.00 116 GLY A O 1
ATOM 893 N N . MET A 1 117 ? -6.593 0.430 29.603 1.00 97.31 117 MET A N 1
ATOM 894 C CA . MET A 1 117 ? -6.803 0.644 31.033 1.00 97.31 117 MET A CA 1
ATOM 895 C C . MET A 1 117 ? -8.150 0.064 31.459 1.00 97.31 117 MET A C 1
ATOM 897 O O . MET A 1 117 ? -9.128 0.169 30.720 1.00 97.31 117 MET A O 1
ATOM 901 N N . PHE A 1 118 ? -8.191 -0.496 32.667 1.00 97.50 118 PHE A N 1
ATOM 902 C CA . PHE A 1 118 ? -9.359 -1.113 33.283 1.00 97.50 118 PHE A CA 1
ATOM 903 C C . PHE A 1 118 ? -9.493 -0.667 34.734 1.00 97.50 118 PHE A C 1
ATOM 905 O O . PHE A 1 118 ? -8.526 -0.714 35.489 1.00 97.50 118 PHE A O 1
ATOM 912 N N . VAL A 1 119 ? -10.705 -0.306 35.132 1.00 97.44 119 VAL A N 1
ATOM 913 C CA . VAL A 1 119 ? -11.130 -0.227 36.529 1.00 97.44 119 VAL A CA 1
ATOM 914 C C . VAL A 1 119 ? -12.086 -1.392 36.742 1.00 97.44 119 VAL A C 1
ATOM 916 O O . VAL A 1 119 ? -13.141 -1.440 36.106 1.00 97.44 119 VAL A O 1
ATOM 919 N N . ARG A 1 120 ? -11.693 -2.363 37.566 1.00 95.50 120 ARG A N 1
ATOM 920 C CA . ARG A 1 120 ? -12.424 -3.622 37.762 1.00 95.50 120 ARG A CA 1
ATOM 921 C C . ARG A 1 120 ? -12.875 -3.771 39.203 1.00 95.50 120 ARG A C 1
ATOM 923 O O . ARG A 1 120 ? -12.106 -3.476 40.105 1.00 95.50 120 ARG A O 1
ATOM 930 N N . SER A 1 121 ? -14.101 -4.242 39.387 1.00 95.00 121 SER A N 1
ATOM 931 C CA . SER A 1 121 ? -14.684 -4.664 40.657 1.00 95.00 121 SER A CA 1
ATOM 932 C C . SER A 1 121 ? -14.703 -6.188 40.681 1.00 95.00 121 SER A C 1
ATOM 934 O O . SER A 1 121 ? -15.289 -6.814 39.799 1.00 95.00 121 SER A O 1
ATOM 936 N N . THR A 1 122 ? -14.010 -6.787 41.637 1.00 92.12 122 THR A N 1
ATOM 937 C CA . THR A 1 122 ? -13.848 -8.237 41.790 1.00 92.12 122 THR A CA 1
ATOM 938 C C . THR A 1 122 ? -14.331 -8.672 43.169 1.00 92.12 122 THR A C 1
ATOM 940 O O . THR A 1 122 ? -14.579 -7.833 44.029 1.00 92.12 122 THR A O 1
ATOM 943 N N . ASP A 1 123 ? -14.381 -9.982 43.418 1.00 88.19 123 ASP A N 1
ATOM 944 C CA . ASP A 1 123 ? -14.736 -10.542 44.733 1.00 88.19 123 ASP A CA 1
ATOM 945 C C . ASP A 1 123 ? -13.746 -10.190 45.863 1.00 88.19 123 ASP A C 1
ATOM 947 O O . ASP A 1 123 ? -13.990 -10.550 47.010 1.00 88.19 123 ASP A O 1
ATOM 951 N N . ASN A 1 124 ? -12.607 -9.563 45.541 1.00 88.31 124 ASN A N 1
ATOM 952 C CA . ASN A 1 124 ? -11.589 -9.149 46.510 1.00 88.31 124 ASN A CA 1
ATOM 953 C C . ASN A 1 124 ? -11.476 -7.616 46.643 1.00 88.31 124 ASN A C 1
ATOM 955 O O . ASN A 1 124 ? -10.595 -7.133 47.363 1.00 88.31 124 ASN A O 1
ATOM 959 N N . GLY A 1 125 ? -12.309 -6.856 45.924 1.00 92.94 125 GLY A N 1
ATOM 960 C CA . GLY A 1 125 ? -12.265 -5.396 45.869 1.00 92.94 125 GLY A CA 1
ATOM 961 C C . GLY A 1 125 ? -12.050 -4.829 44.464 1.00 92.94 125 GLY A C 1
ATOM 962 O O . GLY A 1 125 ? -12.365 -5.462 43.454 1.00 92.94 125 GLY A O 1
ATOM 963 N N . VAL A 1 126 ? -11.533 -3.600 44.397 1.00 96.06 126 VAL A N 1
ATOM 964 C CA . VAL A 1 126 ? -11.410 -2.800 43.172 1.00 96.06 126 VAL A CA 1
ATOM 965 C C . VAL A 1 126 ? -9.953 -2.609 42.765 1.00 96.06 126 VAL A C 1
ATOM 967 O O . VAL A 1 126 ? -9.151 -2.089 43.539 1.00 96.06 126 VAL A O 1
ATOM 970 N N . ASP A 1 127 ? -9.645 -2.914 41.506 1.00 95.75 127 ASP A N 1
ATOM 971 C CA . ASP A 1 127 ? -8.318 -2.740 40.916 1.00 95.75 127 ASP A CA 1
ATOM 972 C C . ASP A 1 127 ? -8.343 -1.737 39.762 1.00 95.75 127 ASP A C 1
ATOM 974 O O . ASP A 1 127 ? -9.179 -1.811 38.856 1.00 95.75 127 ASP A O 1
ATOM 978 N N . VAL A 1 128 ? -7.367 -0.827 39.752 1.00 97.25 128 VAL A N 1
ATOM 979 C CA . VAL A 1 128 ? -7.055 0.024 38.600 1.00 97.25 128 VAL A CA 1
ATOM 980 C C . VAL A 1 128 ? -5.838 -0.550 37.904 1.00 97.25 128 VAL A C 1
ATOM 982 O O . VAL A 1 128 ? -4.791 -0.723 38.521 1.00 97.25 128 VAL A O 1
ATOM 985 N N . ILE A 1 129 ? -5.974 -0.834 36.612 1.00 96.56 129 ILE A N 1
ATOM 986 C CA . ILE A 1 129 ? -4.969 -1.509 35.797 1.00 96.56 129 ILE A CA 1
ATOM 987 C C . ILE A 1 129 ? -4.713 -0.671 34.556 1.00 96.56 129 ILE A C 1
ATOM 989 O O . ILE A 1 129 ? -5.637 -0.368 33.811 1.00 96.56 129 ILE A O 1
ATOM 993 N N . VAL A 1 130 ? -3.457 -0.309 34.321 1.00 95.81 130 VAL A N 1
ATOM 994 C CA . VAL A 1 130 ? -3.014 0.471 33.162 1.00 95.81 130 VAL A CA 1
ATOM 995 C C . VAL A 1 130 ? -1.873 -0.300 32.512 1.00 95.81 130 VAL A C 1
ATOM 997 O O . VAL A 1 130 ? -0.817 -0.457 33.122 1.00 95.81 130 VAL A O 1
ATOM 1000 N N . ARG A 1 131 ? -2.081 -0.814 31.293 1.00 93.12 131 ARG A N 1
ATOM 1001 C CA . ARG A 1 131 ? -1.064 -1.558 30.525 1.00 93.12 131 ARG A CA 1
ATOM 1002 C C . ARG A 1 131 ? -0.368 -2.664 31.338 1.00 93.12 131 ARG A C 1
ATOM 1004 O O . ARG A 1 131 ? 0.857 -2.736 31.400 1.00 93.12 131 ARG A O 1
ATOM 1011 N N . ASN A 1 132 ? -1.169 -3.522 31.970 1.00 93.38 132 ASN A N 1
ATOM 1012 C CA . ASN A 1 132 ? -0.751 -4.634 32.833 1.00 93.38 132 ASN A CA 1
ATOM 1013 C C . ASN A 1 132 ? -0.002 -4.237 34.125 1.00 93.38 132 ASN A C 1
ATOM 1015 O O . ASN A 1 132 ? 0.564 -5.094 34.801 1.00 93.38 132 ASN A O 1
ATOM 1019 N N . VAL A 1 133 ? -0.010 -2.955 34.496 1.00 94.12 133 VAL A N 1
ATOM 1020 C CA . VAL A 1 133 ? 0.474 -2.463 35.793 1.00 94.12 133 VAL A CA 1
ATOM 1021 C C . VAL A 1 133 ? -0.727 -2.116 36.667 1.00 94.12 133 VAL A C 1
ATOM 1023 O O . VAL A 1 133 ? -1.679 -1.517 36.177 1.00 94.12 133 VAL A O 1
ATOM 1026 N N . VAL A 1 134 ? -0.680 -2.471 37.953 1.00 95.94 134 VAL A N 1
ATOM 1027 C CA . VAL A 1 134 ? -1.740 -2.190 38.937 1.00 95.94 134 VAL A CA 1
ATOM 1028 C C . VAL A 1 134 ? -1.302 -1.012 39.827 1.00 95.94 134 VAL A C 1
ATOM 1030 O O . VAL A 1 134 ? -0.675 -1.243 40.862 1.00 95.94 134 VAL A O 1
ATOM 1033 N N . PRO A 1 135 ? -1.531 0.261 39.443 1.00 95.06 135 PRO A N 1
ATOM 1034 C CA . PRO A 1 135 ? -1.157 1.409 40.273 1.00 95.06 135 PRO A CA 1
ATOM 1035 C C . PRO A 1 135 ? -1.906 1.471 41.607 1.00 95.06 135 PRO A C 1
ATOM 1037 O O . PRO A 1 135 ? -1.321 1.912 42.595 1.00 95.06 135 PRO A O 1
ATOM 1040 N N . LEU A 1 136 ? -3.175 1.054 41.650 1.00 95.81 136 LEU A N 1
ATOM 1041 C CA . LEU A 1 136 ? -4.004 1.107 42.852 1.00 95.81 136 LEU A CA 1
ATOM 1042 C C . LEU A 1 136 ? -4.899 -0.132 42.936 1.00 95.81 136 LEU A C 1
ATOM 1044 O O . LEU A 1 136 ? -5.556 -0.487 41.962 1.00 95.81 136 LEU A O 1
ATOM 1048 N N . SER A 1 137 ? -4.933 -0.737 44.119 1.00 95.12 137 SER A N 1
ATOM 1049 C CA . SER A 1 137 ? -5.862 -1.797 44.514 1.00 95.12 137 SER A CA 1
ATOM 1050 C C . SER A 1 137 ? -6.499 -1.391 45.844 1.00 95.12 137 SER A C 1
ATOM 1052 O O . SER A 1 137 ? -5.816 -0.808 46.699 1.00 95.12 137 SER A O 1
ATOM 1054 N N . ILE A 1 138 ? -7.803 -1.620 45.971 1.00 94.88 138 ILE A N 1
ATOM 1055 C CA . ILE A 1 138 ? -8.642 -1.267 47.120 1.00 94.88 138 ILE A CA 1
ATOM 1056 C C . ILE A 1 138 ? -9.373 -2.536 47.538 1.00 94.88 138 ILE A C 1
ATOM 1058 O O . ILE A 1 138 ? -10.151 -3.075 46.759 1.00 94.88 138 ILE A O 1
ATOM 1062 N N . THR A 1 139 ? -9.150 -3.005 48.759 1.00 94.44 139 THR A N 1
ATOM 1063 C CA . THR A 1 139 ? -9.843 -4.194 49.283 1.00 94.44 139 THR A CA 1
ATOM 1064 C C . THR A 1 139 ? -11.313 -3.903 49.597 1.00 94.44 139 THR A C 1
ATOM 1066 O O . THR A 1 139 ? -11.688 -2.749 49.800 1.00 94.44 139 THR A O 1
ATOM 1069 N N . ASP A 1 140 ? -12.159 -4.929 49.707 1.00 92.06 140 ASP A N 1
ATOM 1070 C CA . ASP A 1 140 ? -13.574 -4.738 50.080 1.00 92.06 140 ASP A CA 1
ATOM 1071 C C . ASP A 1 140 ? -13.761 -4.055 51.444 1.00 92.06 140 ASP A C 1
ATOM 1073 O O . ASP A 1 140 ? -14.668 -3.237 51.621 1.00 92.06 140 ASP A O 1
ATOM 1077 N N . GLU A 1 141 ? -12.888 -4.356 52.411 1.00 91.44 141 GLU A N 1
ATOM 1078 C CA . GLU A 1 141 ? -12.909 -3.722 53.734 1.00 91.44 141 GLU A CA 1
ATOM 1079 C C . GLU A 1 141 ? -12.612 -2.219 53.638 1.00 91.44 141 GLU A C 1
ATOM 1081 O O . GLU A 1 141 ? -13.307 -1.399 54.245 1.00 91.44 141 GLU A O 1
ATOM 1086 N N . GLU A 1 142 ? -11.608 -1.847 52.842 1.00 92.88 142 GLU A N 1
ATOM 1087 C CA . GLU A 1 142 ? -11.257 -0.454 52.568 1.00 92.88 142 GLU A CA 1
ATOM 1088 C C . GLU A 1 142 ? -12.359 0.261 51.781 1.00 92.88 142 GLU A C 1
ATOM 1090 O O . GLU A 1 142 ? -12.724 1.389 52.114 1.00 92.88 142 GLU A O 1
ATOM 1095 N N . LEU A 1 143 ? -12.932 -0.405 50.777 1.00 91.94 143 LEU A N 1
ATOM 1096 C CA . LEU A 1 143 ? -14.006 0.131 49.950 1.00 91.94 143 LEU A CA 1
ATOM 1097 C C . LEU A 1 143 ? -15.253 0.452 50.782 1.00 91.94 143 LEU A C 1
ATOM 1099 O O . LEU A 1 143 ? -15.865 1.503 50.595 1.00 91.94 143 LEU A O 1
ATOM 1103 N N . ALA A 1 144 ? -15.602 -0.415 51.736 1.00 90.62 144 ALA A N 1
ATOM 1104 C CA . ALA A 1 144 ? -16.714 -0.195 52.657 1.00 90.62 144 ALA A CA 1
ATOM 1105 C C . ALA A 1 144 ? -16.455 0.942 53.666 1.00 90.62 144 ALA A C 1
ATOM 1107 O O . ALA A 1 144 ? -17.409 1.543 54.168 1.00 90.62 144 ALA A O 1
ATOM 1108 N N . ALA A 1 145 ? -15.187 1.235 53.974 1.00 91.75 145 ALA A N 1
ATOM 1109 C CA . ALA A 1 145 ? -14.794 2.316 54.878 1.00 91.75 145 ALA A CA 1
ATOM 1110 C C . ALA A 1 145 ? -14.772 3.700 54.201 1.00 91.75 145 ALA A C 1
ATOM 1112 O O . ALA A 1 145 ? -14.852 4.717 54.895 1.00 91.75 145 ALA A O 1
ATOM 1113 N N . LEU A 1 146 ? -14.678 3.751 52.868 1.00 93.31 146 LEU A N 1
ATOM 1114 C CA . LEU A 1 146 ? -14.625 4.999 52.111 1.00 93.31 146 LEU A CA 1
ATOM 1115 C C . LEU A 1 146 ? -15.981 5.733 52.098 1.00 93.31 146 LEU A C 1
ATOM 1117 O O . LEU A 1 146 ? -17.041 5.112 51.963 1.00 93.31 146 LEU A O 1
ATOM 1121 N N . PRO A 1 147 ? -15.992 7.078 52.173 1.00 92.19 147 PRO A N 1
ATOM 1122 C CA . PRO A 1 147 ? -17.214 7.847 51.975 1.00 92.19 147 PRO A CA 1
ATOM 1123 C C . PRO A 1 147 ? -17.791 7.609 50.576 1.00 92.19 147 PRO A C 1
ATOM 1125 O O . PRO A 1 147 ? -17.090 7.748 49.578 1.00 92.19 147 PRO A O 1
ATOM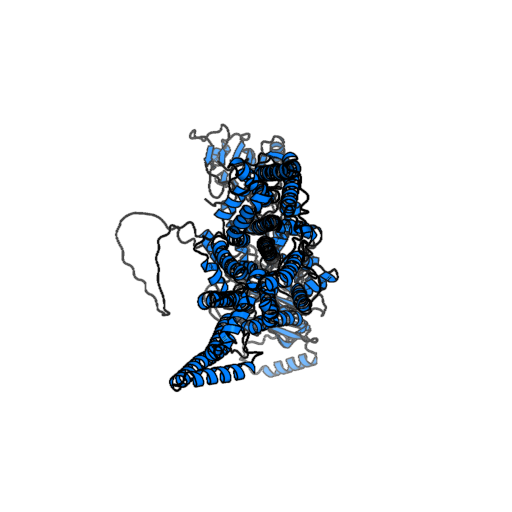 1128 N N . LYS A 1 148 ? -19.103 7.362 50.475 1.00 85.88 148 LYS A N 1
ATOM 1129 C CA . LYS A 1 148 ? -19.790 7.187 49.177 1.00 85.88 148 LYS A CA 1
ATOM 1130 C C . LYS A 1 148 ? -19.595 8.354 48.197 1.00 85.88 148 LYS A C 1
ATOM 1132 O O . LYS A 1 148 ? -19.639 8.144 46.990 1.00 85.88 148 LYS A O 1
ATOM 1137 N N . ALA A 1 149 ? -19.393 9.563 48.727 1.00 84.38 149 ALA A N 1
ATOM 1138 C CA . ALA A 1 149 ? -19.156 10.788 47.962 1.00 84.38 149 ALA A CA 1
ATOM 1139 C C . ALA A 1 149 ? -17.678 11.013 47.577 1.00 84.38 149 ALA A C 1
ATOM 1141 O O . ALA A 1 149 ? -17.372 12.002 46.915 1.00 84.38 149 ALA A O 1
ATOM 1142 N N . ALA A 1 150 ? -16.753 10.153 48.018 1.00 93.19 150 ALA A N 1
ATOM 1143 C CA . ALA A 1 150 ? -15.365 10.208 47.576 1.00 93.19 150 ALA A CA 1
ATOM 1144 C C . ALA A 1 150 ? -15.262 9.776 46.104 1.00 93.19 150 ALA A C 1
ATOM 1146 O O . ALA A 1 150 ? -16.056 8.964 45.628 1.00 93.19 150 ALA A O 1
ATOM 1147 N N . ASN A 1 151 ? -14.269 10.310 45.391 1.00 94.81 151 ASN A N 1
ATOM 1148 C CA . ASN A 1 151 ? -14.071 10.057 43.965 1.00 94.81 151 ASN A CA 1
ATOM 1149 C C . ASN A 1 151 ? -12.719 9.383 43.727 1.00 94.81 151 ASN A C 1
ATOM 1151 O O . ASN A 1 151 ? -11.682 9.930 44.096 1.00 94.81 151 ASN A O 1
ATOM 1155 N N . LEU A 1 152 ? -12.725 8.244 43.041 1.00 96.88 152 LEU A N 1
ATOM 1156 C CA . LEU A 1 152 ? -11.532 7.685 42.422 1.00 96.88 152 LEU A CA 1
ATOM 1157 C C . LEU A 1 152 ? -11.142 8.567 41.232 1.00 96.88 152 LEU A C 1
ATOM 1159 O O . LEU A 1 152 ? -11.937 8.760 40.310 1.00 96.88 152 LEU A O 1
ATOM 1163 N N . ARG A 1 153 ? -9.925 9.110 41.260 1.00 97.38 153 ARG A N 1
ATOM 1164 C CA . ARG A 1 153 ? -9.357 9.965 40.215 1.00 97.38 153 ARG A CA 1
ATOM 1165 C C . ARG A 1 153 ? -8.233 9.240 39.496 1.00 97.38 153 ARG A C 1
ATOM 1167 O O . ARG A 1 153 ? -7.370 8.645 40.135 1.00 97.38 153 ARG A O 1
ATOM 1174 N N . ILE A 1 154 ? -8.251 9.310 38.170 1.00 98.06 154 ILE A N 1
ATOM 1175 C CA . ILE A 1 154 ? -7.204 8.769 37.304 1.00 98.06 154 ILE A CA 1
ATOM 1176 C C . ILE A 1 154 ? -6.858 9.838 36.275 1.00 98.06 154 ILE A C 1
ATOM 1178 O O . ILE A 1 154 ? -7.720 10.244 35.500 1.00 98.06 154 ILE A O 1
ATOM 1182 N N . THR A 1 155 ? -5.602 10.269 36.237 1.00 98.06 155 THR A N 1
ATOM 1183 C CA . THR A 1 155 ? -5.081 11.133 35.173 1.00 98.06 155 THR A CA 1
ATOM 1184 C C . THR A 1 155 ? -3.893 10.466 34.502 1.00 98.06 155 THR A C 1
ATOM 1186 O O . THR A 1 155 ? -3.057 9.881 35.187 1.00 98.06 155 THR A O 1
ATOM 1189 N N . SER A 1 156 ? -3.791 10.543 33.178 1.00 97.31 156 SER A N 1
ATOM 1190 C CA . SER A 1 156 ? -2.653 9.988 32.437 1.00 97.31 156 SER A CA 1
ATOM 1191 C C . SER A 1 156 ? -2.282 10.894 31.268 1.00 97.31 156 SER A C 1
ATOM 1193 O O . SER A 1 156 ? -3.130 11.210 30.434 1.00 97.31 156 SER A O 1
ATOM 1195 N N . ASP A 1 157 ? -1.019 11.310 31.219 1.00 96.25 157 ASP A N 1
ATOM 1196 C CA . ASP A 1 157 ? -0.418 12.102 30.148 1.00 96.25 157 ASP A CA 1
ATOM 1197 C C . ASP A 1 157 ? 0.976 11.549 29.779 1.00 96.25 157 ASP A C 1
ATOM 1199 O O . ASP A 1 157 ? 1.352 10.440 30.159 1.00 96.25 157 ASP A O 1
ATOM 1203 N N . HIS A 1 158 ? 1.738 12.287 28.969 1.00 94.75 158 HIS A N 1
ATOM 1204 C CA . HIS A 1 158 ? 3.060 11.844 28.521 1.00 94.75 158 HIS A CA 1
ATOM 1205 C C . HIS A 1 158 ? 4.151 11.880 29.609 1.00 94.75 158 HIS A C 1
ATOM 1207 O O . HIS A 1 158 ? 5.247 11.372 29.365 1.00 94.75 158 HIS A O 1
ATOM 1213 N N . GLU A 1 159 ? 3.901 12.520 30.754 1.00 95.38 159 GLU A N 1
ATOM 1214 C CA . GLU A 1 159 ? 4.852 12.635 31.864 1.00 95.38 159 GLU A CA 1
ATOM 1215 C C . GLU A 1 159 ? 4.557 11.604 32.955 1.00 95.38 159 GLU A C 1
ATOM 1217 O O . GLU A 1 159 ? 5.488 11.003 33.499 1.00 95.38 159 GLU A O 1
ATOM 1222 N N . SER A 1 160 ? 3.278 11.401 33.290 1.00 95.88 160 SER A N 1
ATOM 1223 C CA . SER A 1 160 ? 2.895 10.514 34.384 1.00 95.88 160 SER A CA 1
ATOM 1224 C C . SER A 1 160 ? 1.474 9.960 34.282 1.00 95.88 160 SER A C 1
ATOM 1226 O O . SER A 1 160 ? 0.605 10.480 33.583 1.00 95.88 160 SER A O 1
ATOM 1228 N N . THR A 1 161 ? 1.225 8.886 35.031 1.00 97.12 161 THR A N 1
ATOM 1229 C CA . THR A 1 161 ? -0.120 8.386 35.331 1.00 97.12 161 THR A CA 1
ATOM 1230 C C . THR A 1 161 ? -0.340 8.388 36.834 1.00 97.12 161 THR A C 1
ATOM 1232 O O . THR A 1 161 ? 0.403 7.741 37.571 1.00 97.12 161 THR A O 1
ATOM 1235 N N . HIS A 1 162 ? -1.350 9.122 37.292 1.00 97.69 162 HIS A N 1
ATOM 1236 C CA . HIS A 1 162 ? -1.675 9.322 38.701 1.00 97.69 162 HIS A CA 1
ATOM 1237 C C . HIS A 1 162 ? -3.051 8.735 38.995 1.00 97.69 162 HIS A C 1
ATOM 1239 O O . HIS A 1 162 ? -4.026 9.063 38.322 1.00 97.69 162 HIS A O 1
ATOM 1245 N N . VAL A 1 163 ? -3.120 7.851 39.987 1.00 97.81 163 VAL A N 1
ATOM 1246 C CA . VAL A 1 163 ? -4.350 7.203 40.444 1.00 97.81 163 VAL A CA 1
ATOM 1247 C C . VAL A 1 163 ? -4.484 7.427 41.942 1.00 97.81 163 VAL A C 1
ATOM 1249 O O . VAL A 1 163 ? -3.600 7.025 42.700 1.00 97.81 163 VAL A O 1
ATOM 1252 N N . TRP A 1 164 ? -5.565 8.075 42.378 1.00 97.44 164 TRP A N 1
ATOM 1253 C CA . TRP A 1 164 ? -5.745 8.392 43.792 1.00 97.44 164 TRP A CA 1
ATOM 1254 C C . TRP A 1 164 ? -7.203 8.610 44.211 1.00 97.44 164 TRP A C 1
ATOM 1256 O O . TRP A 1 164 ? -8.084 8.815 43.376 1.00 97.44 164 TRP A O 1
ATOM 1266 N N . ILE A 1 165 ? -7.451 8.613 45.524 1.00 96.62 165 ILE A N 1
ATOM 1267 C CA . ILE A 1 165 ? -8.707 9.076 46.132 1.00 96.62 165 ILE A CA 1
ATOM 1268 C C . ILE A 1 165 ? -8.400 10.331 46.968 1.00 96.62 165 ILE A C 1
ATOM 1270 O O . ILE A 1 165 ? -7.706 10.238 47.983 1.00 96.62 165 ILE A O 1
ATOM 1274 N N . PRO A 1 166 ? -8.858 11.530 46.555 1.00 94.00 166 PRO A N 1
ATOM 1275 C CA . PRO A 1 166 ? -8.496 12.779 47.216 1.00 94.00 166 PRO A CA 1
ATOM 1276 C C . PRO A 1 166 ? -8.890 12.808 48.697 1.00 94.00 166 PRO A C 1
ATOM 1278 O O . PRO A 1 166 ? -10.055 12.623 49.028 1.00 94.00 166 PRO A O 1
ATOM 1281 N N . ASN A 1 167 ? -7.937 13.170 49.561 1.00 91.19 167 ASN A N 1
ATOM 1282 C CA . ASN A 1 167 ? -8.111 13.348 51.012 1.00 91.19 167 ASN A CA 1
ATOM 1283 C C . ASN A 1 167 ? -8.462 12.080 51.814 1.00 91.19 167 ASN A C 1
ATOM 1285 O O . ASN A 1 167 ? -8.751 12.204 53.002 1.00 91.19 167 ASN A O 1
ATOM 1289 N N . GLU A 1 168 ? -8.378 10.891 51.215 1.00 92.94 168 GLU A N 1
ATOM 1290 C CA . GLU A 1 168 ? -8.667 9.623 51.891 1.00 92.94 168 GLU A CA 1
ATOM 1291 C C . GLU A 1 168 ? -7.387 8.820 52.177 1.00 92.94 168 GLU A C 1
ATOM 1293 O O . GLU A 1 168 ? -6.391 8.893 51.448 1.00 92.94 168 GLU A O 1
ATOM 1298 N N . GLN A 1 169 ? -7.406 8.047 53.263 1.00 91.75 169 GLN A N 1
ATOM 1299 C CA . GLN A 1 169 ? -6.277 7.237 53.727 1.00 91.75 169 GLN A CA 1
ATOM 1300 C C . GLN A 1 169 ? -6.723 5.810 54.037 1.00 91.75 169 GLN A C 1
ATOM 1302 O O . GLN A 1 169 ? -7.849 5.577 54.472 1.00 91.75 169 GLN A O 1
ATOM 1307 N N . ARG A 1 170 ? -5.807 4.864 53.846 1.00 90.62 170 ARG A N 1
ATOM 1308 C CA . ARG A 1 170 ? -5.933 3.478 54.286 1.00 90.62 170 ARG A CA 1
ATOM 1309 C C . ARG A 1 170 ? -5.955 3.386 55.809 1.00 90.62 170 ARG A C 1
ATOM 1311 O O . ARG A 1 170 ? -5.540 4.302 56.524 1.00 90.62 170 ARG A O 1
ATOM 1318 N N . SER A 1 171 ? -6.356 2.224 56.317 1.00 85.69 171 SER A N 1
ATOM 1319 C CA . SER A 1 171 ? -6.371 1.924 57.754 1.00 85.69 171 SER A CA 1
ATOM 1320 C C . SER A 1 171 ? -4.993 2.014 58.427 1.00 85.69 171 SER A C 1
ATOM 1322 O O . SER A 1 171 ? -4.918 2.209 59.638 1.00 85.69 171 SER A O 1
ATOM 1324 N N . ASP A 1 172 ? -3.904 1.878 57.665 1.00 87.06 172 ASP A N 1
ATOM 1325 C CA . ASP A 1 172 ? -2.520 2.013 58.142 1.00 87.06 172 ASP A CA 1
ATOM 1326 C C . ASP A 1 172 ? -1.988 3.463 58.115 1.00 87.06 172 ASP A C 1
ATOM 1328 O O . ASP A 1 172 ? -0.844 3.714 58.501 1.00 87.06 172 ASP A O 1
ATOM 1332 N N . GLY A 1 173 ? -2.815 4.426 57.690 1.00 85.56 173 GLY A N 1
ATOM 1333 C CA . GLY A 1 173 ? -2.466 5.842 57.566 1.00 85.56 173 GLY A CA 1
ATOM 1334 C C . GLY A 1 173 ? -1.753 6.214 56.262 1.00 85.56 173 GLY A C 1
ATOM 1335 O O . GLY A 1 173 ? -1.389 7.379 56.088 1.00 85.56 173 GLY A O 1
ATOM 1336 N N . THR A 1 174 ? -1.543 5.271 55.337 1.00 90.62 174 THR A N 1
ATOM 1337 C CA . THR A 1 174 ? -1.018 5.580 53.998 1.00 90.62 174 THR A CA 1
ATOM 1338 C C . THR A 1 174 ? -2.122 6.142 53.093 1.00 90.62 174 THR A C 1
ATOM 1340 O O . THR A 1 174 ? -3.271 5.723 53.197 1.00 90.62 174 THR A O 1
ATOM 1343 N N . PRO A 1 175 ? -1.839 7.118 52.214 1.00 92.19 175 PRO A N 1
ATOM 1344 C CA . PRO A 1 175 ? -2.849 7.641 51.295 1.00 92.19 175 PRO A CA 1
ATOM 1345 C C . PRO A 1 175 ? -3.201 6.620 50.200 1.00 92.19 175 PRO A C 1
ATOM 1347 O O . PRO A 1 175 ? -2.342 5.849 49.765 1.00 92.19 175 PRO A O 1
ATOM 1350 N N . PHE A 1 176 ? -4.442 6.658 49.702 1.00 93.56 176 PHE A N 1
ATOM 1351 C CA . PHE A 1 176 ? -4.810 5.998 48.441 1.00 93.56 176 PHE A CA 1
ATOM 1352 C C . PHE A 1 176 ? -4.253 6.812 47.271 1.00 93.56 176 PHE A C 1
ATOM 1354 O O . PHE A 1 176 ? -5.000 7.514 46.600 1.00 93.56 176 PHE A O 1
ATOM 1361 N N . ASP A 1 177 ? -2.938 6.786 47.077 1.00 95.25 177 ASP A N 1
ATOM 1362 C CA . ASP A 1 177 ? -2.237 7.614 46.096 1.00 95.25 177 ASP A CA 1
ATOM 1363 C C . ASP A 1 177 ? -1.080 6.828 45.467 1.00 95.25 177 ASP A C 1
ATOM 1365 O O . ASP A 1 177 ? -0.252 6.243 46.172 1.00 95.25 177 ASP A O 1
ATOM 1369 N N . SER A 1 178 ? -1.048 6.788 44.136 1.00 95.69 178 SER A N 1
ATOM 1370 C CA . SER A 1 178 ? -0.009 6.131 43.355 1.00 95.69 178 SER A CA 1
ATOM 1371 C C . SER A 1 178 ? 0.264 6.889 42.062 1.00 95.69 178 SER A C 1
ATOM 1373 O O . SER A 1 178 ? -0.637 7.112 41.250 1.00 95.69 178 SER A O 1
ATOM 1375 N N . THR A 1 179 ? 1.525 7.262 41.839 1.00 96.38 179 THR A N 1
ATOM 1376 C CA . THR A 1 179 ? 1.973 7.928 40.610 1.00 96.38 179 THR A CA 1
ATOM 1377 C C . THR A 1 179 ? 3.055 7.107 39.924 1.00 96.38 179 THR A C 1
ATOM 1379 O O . THR A 1 179 ? 4.087 6.787 40.516 1.00 96.38 179 THR A O 1
ATOM 1382 N N . ILE A 1 180 ? 2.851 6.826 38.641 1.00 95.56 180 ILE A N 1
ATOM 1383 C CA . ILE A 1 180 ? 3.846 6.221 37.761 1.00 95.56 180 ILE A CA 1
ATOM 1384 C C . ILE A 1 180 ? 4.434 7.338 36.898 1.00 95.56 180 ILE A C 1
ATOM 1386 O O . ILE A 1 180 ? 3.756 7.876 36.029 1.00 95.56 180 ILE A O 1
ATOM 1390 N N . ASN A 1 181 ? 5.696 7.692 37.153 1.00 94.88 181 ASN A N 1
ATOM 1391 C CA . ASN A 1 181 ? 6.437 8.736 36.427 1.00 94.88 181 ASN A CA 1
ATOM 1392 C C . ASN A 1 181 ? 7.059 8.185 35.130 1.00 94.88 181 ASN A C 1
ATOM 1394 O O . ASN A 1 181 ? 8.278 8.221 34.951 1.00 94.88 181 ASN A O 1
ATOM 1398 N N . ASP A 1 182 ? 6.222 7.598 34.280 1.00 92.50 182 ASP A N 1
ATOM 1399 C CA . ASP A 1 182 ? 6.571 7.131 32.939 1.00 92.50 182 ASP A CA 1
ATOM 1400 C C . ASP A 1 182 ? 5.345 7.266 32.023 1.00 92.50 182 ASP A C 1
ATOM 1402 O O . ASP A 1 182 ? 4.201 7.300 32.486 1.00 92.50 182 ASP A O 1
ATOM 1406 N N . ASP A 1 183 ? 5.576 7.314 30.714 1.00 92.94 183 ASP A N 1
ATOM 1407 C CA . ASP A 1 183 ? 4.511 7.391 29.716 1.00 92.94 183 ASP A CA 1
ATOM 1408 C C . ASP A 1 183 ? 3.863 6.010 29.564 1.00 92.94 183 ASP A C 1
ATOM 1410 O O . ASP A 1 183 ? 4.271 5.210 28.723 1.00 92.94 183 ASP A O 1
ATOM 1414 N N . ILE A 1 184 ? 2.869 5.701 30.395 1.00 93.69 184 ILE A N 1
ATOM 1415 C CA . ILE A 1 184 ? 2.086 4.457 30.325 1.00 93.69 184 ILE A CA 1
ATOM 1416 C C . ILE A 1 184 ? 0.659 4.692 29.820 1.00 93.69 184 ILE A C 1
ATOM 1418 O O . ILE A 1 184 ? -0.222 3.877 30.094 1.00 93.69 184 ILE A O 1
ATOM 1422 N N . ARG A 1 185 ? 0.430 5.779 29.067 1.00 95.75 185 ARG A N 1
ATOM 1423 C CA . ARG A 1 185 ? -0.895 6.126 28.533 1.00 95.75 185 ARG A CA 1
ATOM 1424 C C . ARG A 1 185 ? -1.559 4.918 27.867 1.00 95.75 185 ARG A C 1
ATOM 1426 O O . ARG A 1 185 ? -0.923 4.279 27.019 1.00 95.75 185 ARG A O 1
ATOM 1433 N N . PRO A 1 186 ? -2.810 4.594 28.232 1.00 95.75 186 PRO A N 1
ATOM 1434 C CA . PRO A 1 186 ? -3.491 3.442 27.670 1.00 95.75 186 PRO A CA 1
ATOM 1435 C C . PRO A 1 186 ? -3.847 3.681 26.204 1.00 95.75 186 PRO A C 1
ATOM 1437 O O . PRO A 1 186 ? -4.118 4.810 25.787 1.00 95.75 186 PRO A O 1
ATOM 1440 N N . MET A 1 187 ? -3.900 2.597 25.432 1.00 95.38 187 MET A N 1
ATOM 1441 C CA . MET A 1 187 ? -4.613 2.615 24.163 1.00 95.38 187 MET A CA 1
ATOM 1442 C C . MET A 1 187 ? -6.087 2.924 24.424 1.00 95.38 187 MET A C 1
ATOM 1444 O O . MET A 1 187 ? -6.673 2.436 25.397 1.00 95.38 187 MET A O 1
ATOM 1448 N N . LEU A 1 188 ? -6.678 3.726 23.546 1.00 96.38 188 LEU A N 1
ATOM 1449 C CA . LEU A 1 188 ? -8.070 4.120 23.631 1.00 96.38 188 LEU A CA 1
ATOM 1450 C C . LEU A 1 188 ? -8.771 3.840 22.302 1.00 96.38 188 LEU A C 1
ATOM 1452 O O . LEU A 1 188 ? -8.474 4.464 21.283 1.00 96.38 188 LEU A O 1
ATOM 1456 N N . THR A 1 189 ? -9.718 2.902 22.334 1.00 96.31 189 THR A N 1
ATOM 1457 C CA . THR A 1 189 ? -10.685 2.692 21.245 1.00 96.31 189 THR A CA 1
ATOM 1458 C C . THR A 1 189 ? -12.076 3.202 21.590 1.00 96.31 189 THR A C 1
ATOM 1460 O O . THR A 1 189 ? -12.939 3.295 20.720 1.00 96.31 189 THR A O 1
ATOM 1463 N N . GLY A 1 190 ? -12.294 3.573 22.850 1.00 95.50 190 GLY A N 1
ATOM 1464 C CA . GLY A 1 190 ? -13.576 4.018 23.360 1.00 95.50 190 GLY A CA 1
ATOM 1465 C C . GLY A 1 190 ? -13.570 4.171 24.876 1.00 95.50 190 GLY A C 1
ATOM 1466 O O . GLY A 1 190 ? -12.513 4.143 25.505 1.00 95.50 190 GLY A O 1
ATOM 1467 N N . ILE A 1 191 ? -14.758 4.324 25.455 1.00 96.31 191 ILE A N 1
ATOM 1468 C CA . ILE A 1 191 ? -14.999 4.196 26.895 1.00 96.31 191 ILE A CA 1
ATOM 1469 C C . ILE A 1 191 ? -16.121 3.173 27.067 1.00 96.31 191 ILE A C 1
ATOM 1471 O O . ILE A 1 191 ? -17.247 3.409 26.624 1.00 96.31 191 ILE A O 1
ATOM 1475 N N . TYR A 1 192 ? -15.803 2.038 27.688 1.00 95.06 192 TYR A N 1
ATOM 1476 C CA . TYR A 1 192 ? -16.717 0.910 27.870 1.00 95.06 192 TYR A CA 1
ATOM 1477 C C . TYR A 1 192 ? -16.966 0.677 29.358 1.00 95.06 192 TYR A C 1
ATOM 1479 O O . TYR A 1 192 ? -16.025 0.678 30.154 1.00 95.06 192 TYR A O 1
ATOM 1487 N N . SER A 1 193 ? -18.223 0.490 29.743 1.00 94.19 193 SER A N 1
ATOM 1488 C CA . SER A 1 193 ? -18.655 0.406 31.133 1.00 94.19 193 SER A CA 1
ATOM 1489 C C . SER A 1 193 ? -19.806 -0.579 31.303 1.00 94.19 193 SER A C 1
ATOM 1491 O O . SER A 1 193 ? -20.740 -0.617 30.503 1.00 94.19 193 SER A O 1
ATOM 1493 N N . GLU A 1 194 ? -19.777 -1.332 32.402 1.00 94.12 194 GLU A N 1
ATOM 1494 C CA . GLU A 1 194 ? -20.898 -2.167 32.837 1.00 94.12 194 GLU A CA 1
ATOM 1495 C C . GLU A 1 194 ? -21.664 -1.554 34.025 1.00 94.12 194 GLU A C 1
ATOM 1497 O O . GLU A 1 194 ? -22.468 -2.242 34.654 1.00 94.12 194 GLU A O 1
ATOM 1502 N N . ILE A 1 195 ? -21.491 -0.250 34.300 1.00 93.38 195 ILE A N 1
ATOM 1503 C CA . ILE A 1 195 ? -22.236 0.476 35.347 1.00 93.38 195 ILE A CA 1
ATOM 1504 C C . ILE A 1 195 ? -23.727 0.533 35.015 1.00 93.38 195 ILE A C 1
ATOM 1506 O O . ILE A 1 195 ? -24.110 1.074 33.976 1.00 93.38 195 ILE A O 1
ATOM 1510 N N . ARG A 1 196 ? -24.589 0.045 35.912 1.00 91.31 196 ARG A N 1
ATOM 1511 C CA . ARG A 1 196 ? -26.046 0.011 35.700 1.00 91.31 196 ARG A CA 1
ATOM 1512 C C . ARG A 1 196 ? -26.597 1.401 35.378 1.00 91.31 196 ARG A C 1
ATOM 1514 O O . ARG A 1 196 ? -26.228 2.391 36.010 1.00 91.31 196 ARG A O 1
ATOM 1521 N N . ASP A 1 197 ? -27.538 1.453 34.443 1.00 89.44 197 ASP A N 1
ATOM 1522 C CA . ASP A 1 197 ? -28.278 2.677 34.137 1.00 89.44 197 ASP A CA 1
ATOM 1523 C C . ASP A 1 197 ? -29.337 2.922 35.227 1.00 89.44 197 ASP A C 1
ATOM 1525 O O . ASP A 1 197 ? -30.360 2.237 35.290 1.00 89.44 197 ASP A O 1
ATOM 1529 N N . THR A 1 198 ? -29.037 3.820 36.170 1.00 88.88 198 THR A N 1
ATOM 1530 C CA . THR A 1 198 ? -29.875 4.108 37.347 1.00 88.88 198 THR A CA 1
ATOM 1531 C C . THR A 1 198 ? -29.989 5.609 37.598 1.00 88.88 198 THR A C 1
ATOM 1533 O O . THR A 1 198 ? -29.117 6.381 37.197 1.00 88.88 198 THR A O 1
ATOM 1536 N N . ASP A 1 199 ? -31.006 6.031 38.358 1.00 86.31 199 ASP A N 1
ATOM 1537 C CA . ASP A 1 199 ? -31.161 7.432 38.782 1.00 86.31 199 ASP A CA 1
ATOM 1538 C C . ASP A 1 199 ? -29.913 7.973 39.504 1.00 86.31 199 ASP A C 1
ATOM 1540 O O . ASP A 1 199 ? -29.558 9.139 39.334 1.00 86.31 199 ASP A O 1
ATOM 1544 N N . ALA A 1 200 ? -29.221 7.132 40.282 1.00 85.06 200 ALA A N 1
ATOM 1545 C CA . ALA A 1 200 ? -27.980 7.500 40.964 1.00 85.06 200 ALA A CA 1
ATOM 1546 C C . ALA A 1 200 ? -26.841 7.773 39.967 1.00 85.06 200 ALA A C 1
ATOM 1548 O O . ALA A 1 200 ? -26.092 8.736 40.129 1.00 85.06 200 ALA A O 1
ATOM 1549 N N . THR A 1 201 ? -26.743 6.968 38.908 1.00 87.94 201 THR A N 1
ATOM 1550 C CA . THR A 1 201 ? -25.772 7.156 37.823 1.00 87.94 201 THR A CA 1
ATOM 1551 C C . THR A 1 201 ? -26.053 8.452 37.066 1.00 87.94 201 THR A C 1
ATOM 1553 O O . THR A 1 201 ? -25.148 9.267 36.899 1.00 87.94 201 THR A O 1
ATOM 1556 N N . HIS A 1 202 ? -27.316 8.711 36.710 1.00 88.12 202 HIS A N 1
ATOM 1557 C CA . HIS A 1 202 ? -27.717 9.968 36.075 1.00 88.12 202 HIS A CA 1
ATOM 1558 C C . HIS A 1 202 ? -27.415 11.194 36.952 1.00 88.12 202 HIS A C 1
ATOM 1560 O O . HIS A 1 202 ? -26.945 12.214 36.445 1.00 88.12 202 HIS A O 1
ATOM 1566 N N . GLN A 1 203 ? -27.650 11.109 38.268 1.00 87.44 203 GLN A N 1
ATOM 1567 C CA . GLN A 1 203 ? -27.322 12.183 39.213 1.00 87.44 203 GLN A CA 1
ATOM 1568 C C . GLN A 1 203 ? -25.813 12.435 39.295 1.00 87.44 203 GLN A C 1
ATOM 1570 O O . GLN A 1 203 ? -25.397 13.590 39.207 1.00 87.44 203 GLN A O 1
ATOM 1575 N N . ALA A 1 204 ? -25.003 11.377 39.398 1.00 87.25 204 ALA A N 1
ATOM 1576 C CA . ALA A 1 204 ? -23.543 11.471 39.432 1.00 87.25 204 ALA A CA 1
ATOM 1577 C C . ALA A 1 204 ? -22.952 12.038 38.130 1.00 87.25 204 ALA A C 1
ATOM 1579 O O . ALA A 1 204 ? -21.966 12.777 38.153 1.00 87.25 204 ALA A O 1
ATOM 1580 N N . SER A 1 205 ? -23.555 11.725 36.981 1.00 88.25 205 SER A N 1
ATOM 1581 C CA . SER A 1 205 ? -23.184 12.344 35.707 1.00 88.25 205 SER A CA 1
ATOM 1582 C C . SER A 1 205 ? -23.591 13.817 35.646 1.00 88.25 205 SER A C 1
ATOM 1584 O O . SER A 1 205 ? -22.815 14.649 35.183 1.00 88.25 205 SER A O 1
ATOM 1586 N N . ALA A 1 206 ? -24.786 14.166 36.137 1.00 87.19 206 ALA A N 1
ATOM 1587 C CA . ALA A 1 206 ? -25.284 15.541 36.131 1.00 87.19 206 ALA A CA 1
ATOM 1588 C C . ALA A 1 206 ? -24.505 16.472 37.079 1.00 87.19 206 ALA A C 1
ATOM 1590 O O . ALA A 1 206 ? -24.344 17.654 36.769 1.00 87.19 206 ALA A O 1
ATOM 1591 N N . SER A 1 207 ? -24.005 15.960 38.209 1.00 85.69 207 SER A N 1
ATOM 1592 C CA . SER A 1 207 ? -23.120 16.703 39.118 1.00 85.69 207 SER A CA 1
ATOM 1593 C C . SER A 1 207 ? -21.688 16.841 38.586 1.00 85.69 207 SER A C 1
ATOM 1595 O O . SER A 1 207 ? -20.949 17.716 39.037 1.00 85.69 207 SER A O 1
ATOM 1597 N N . GLY A 1 208 ? -21.306 16.021 37.600 1.00 85.38 208 GLY A N 1
ATOM 1598 C CA . GLY A 1 208 ? -19.954 15.957 37.048 1.00 85.38 208 GLY A CA 1
ATOM 1599 C C . GLY A 1 208 ? -18.976 15.127 37.885 1.00 85.38 208 GLY A C 1
ATOM 1600 O O . GLY A 1 208 ? -17.770 15.196 37.631 1.00 85.38 208 GLY A O 1
ATOM 1601 N N . ASP A 1 209 ? -19.474 14.359 38.859 1.00 89.25 209 ASP A N 1
ATOM 1602 C CA . ASP A 1 209 ? -18.659 13.484 39.708 1.00 89.25 209 ASP A CA 1
ATOM 1603 C C . ASP A 1 209 ? -18.249 12.201 38.972 1.00 89.25 209 ASP A C 1
ATOM 1605 O O . ASP A 1 209 ? -17.097 11.773 39.087 1.00 89.25 209 ASP A O 1
ATOM 1609 N N . LEU A 1 210 ? -19.166 11.640 38.168 1.00 94.00 210 LEU A N 1
ATOM 1610 C CA . LEU A 1 210 ? -18.886 10.582 37.195 1.00 94.00 210 LEU A CA 1
ATOM 1611 C C . LEU A 1 210 ? -18.560 11.213 35.839 1.00 94.00 210 LEU A C 1
ATOM 1613 O O . LEU A 1 210 ? -19.458 11.662 35.124 1.00 94.00 210 LEU A O 1
ATOM 1617 N N . ARG A 1 211 ? -17.274 11.241 35.484 1.00 95.38 211 ARG A N 1
ATOM 1618 C CA . ARG A 1 211 ? -16.807 11.764 34.196 1.00 95.38 211 ARG A CA 1
ATOM 1619 C C . ARG A 1 211 ? -15.520 11.093 33.729 1.00 95.38 211 ARG A C 1
ATOM 1621 O O . ARG A 1 211 ? -14.639 10.805 34.528 1.00 95.38 211 ARG A O 1
ATOM 1628 N N . ALA A 1 212 ? -15.365 10.966 32.424 1.00 96.62 212 ALA A N 1
ATOM 1629 C CA . ALA A 1 212 ? -14.114 10.698 31.737 1.00 96.62 212 ALA A CA 1
ATOM 1630 C C . ALA A 1 212 ? -13.956 11.756 30.644 1.00 96.62 212 ALA A C 1
ATOM 1632 O O . ALA A 1 212 ? -14.821 11.880 29.782 1.00 96.62 212 ALA A O 1
ATOM 1633 N N . THR A 1 213 ? -12.891 12.550 30.701 1.00 97.06 213 THR A N 1
ATOM 1634 C CA . THR A 1 213 ? -12.540 13.538 29.673 1.00 97.06 213 THR A CA 1
ATOM 1635 C C . THR A 1 213 ? -11.299 13.056 28.950 1.00 97.06 213 THR A C 1
ATOM 1637 O O . THR A 1 213 ? -10.303 12.729 29.591 1.00 97.06 213 THR A O 1
ATOM 1640 N N . VAL A 1 214 ? -11.368 13.009 27.625 1.00 98.06 214 VAL A N 1
ATOM 1641 C CA . VAL A 1 214 ? -10.271 12.553 26.772 1.00 98.06 214 VAL A CA 1
ATOM 1642 C C . VAL A 1 214 ? -9.905 13.675 25.817 1.00 98.06 214 VAL A C 1
ATOM 1644 O O . VAL A 1 214 ? -10.762 14.152 25.068 1.00 98.06 214 VAL A O 1
ATOM 1647 N N . THR A 1 215 ? -8.633 14.065 25.812 1.00 97.69 215 THR A N 1
ATOM 1648 C CA . THR A 1 215 ? -8.073 14.998 24.831 1.00 97.69 215 THR A CA 1
ATOM 1649 C C . THR A 1 215 ? -7.359 14.201 23.745 1.00 97.69 215 THR A C 1
ATOM 1651 O O . THR A 1 215 ? -6.418 13.449 24.012 1.00 97.69 215 THR A O 1
ATOM 1654 N N . VAL A 1 216 ? -7.805 14.34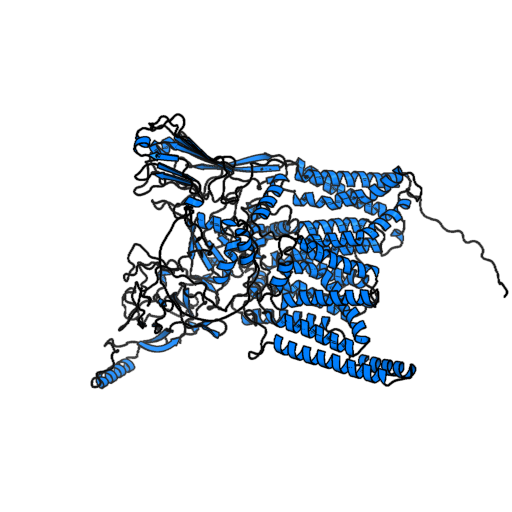0 22.499 1.00 97.38 216 VAL A N 1
ATOM 1655 C CA . VAL A 1 216 ? -7.278 13.579 21.362 1.00 97.38 216 VAL A CA 1
ATOM 1656 C C . VAL A 1 216 ? -6.014 14.241 20.819 1.00 97.38 216 VAL A C 1
ATOM 1658 O O . VAL A 1 216 ? -5.974 15.456 20.597 1.00 97.38 216 VAL A O 1
ATOM 1661 N N . ASP A 1 217 ? -4.989 13.435 20.534 1.00 95.88 217 ASP A N 1
ATOM 1662 C CA . ASP A 1 217 ? -3.777 13.910 19.869 1.00 95.88 217 ASP A CA 1
ATOM 1663 C C . ASP A 1 217 ? -4.046 14.216 18.386 1.00 95.88 217 ASP A C 1
ATOM 1665 O O . ASP A 1 217 ? -3.939 13.379 17.490 1.00 95.88 217 ASP A O 1
ATOM 1669 N N . SER A 1 218 ? -4.419 15.464 18.135 1.00 95.31 218 SER A N 1
ATOM 1670 C CA . SER A 1 218 ? -4.822 15.999 16.832 1.00 95.31 218 SER A CA 1
ATOM 1671 C C . SER A 1 218 ? -3.722 16.848 16.178 1.00 95.31 218 SER A C 1
ATOM 1673 O O . SER A 1 218 ? -3.997 17.594 15.237 1.00 95.31 218 SER A O 1
ATOM 1675 N N . ARG A 1 219 ? -2.460 16.727 16.630 1.00 94.38 219 ARG A N 1
ATOM 1676 C CA . ARG A 1 219 ? -1.333 17.631 16.293 1.00 94.38 219 ARG A CA 1
ATOM 1677 C C . ARG A 1 219 ? -1.071 17.858 14.798 1.00 94.38 219 ARG A C 1
ATOM 1679 O O . ARG A 1 219 ? -0.521 18.891 14.425 1.00 94.38 219 ARG A O 1
ATOM 1686 N N . PHE A 1 220 ? -1.432 16.899 13.944 1.00 95.38 220 PHE A N 1
ATOM 1687 C CA . PHE A 1 220 ? -1.233 16.978 12.490 1.00 95.38 220 PHE A CA 1
ATOM 1688 C C . PHE A 1 220 ? -2.410 17.627 11.747 1.00 95.38 220 PHE A C 1
ATOM 1690 O O . PHE A 1 220 ? -2.255 18.053 10.600 1.00 95.38 220 PHE A O 1
ATOM 1697 N N . THR A 1 221 ? -3.566 17.755 12.405 1.00 95.56 221 THR A N 1
ATOM 1698 C CA . THR A 1 221 ? -4.778 18.375 11.855 1.00 95.56 221 THR A CA 1
ATOM 1699 C C . THR A 1 221 ? -4.661 19.890 11.987 1.00 95.56 221 THR A C 1
ATOM 1701 O O . THR A 1 221 ? -5.074 20.491 12.980 1.00 95.56 221 THR A O 1
ATOM 1704 N N . SER A 1 222 ? -4.031 20.526 10.998 1.00 94.75 222 SER A N 1
ATOM 1705 C CA . SER A 1 222 ? -3.747 21.960 11.038 1.00 94.75 222 SER A CA 1
ATOM 1706 C C . SER A 1 222 ? -3.964 22.656 9.699 1.00 94.75 222 SER A C 1
ATOM 1708 O O . SER A 1 222 ? -3.912 22.050 8.631 1.00 94.75 222 SER A O 1
ATOM 1710 N N . SER A 1 223 ? -4.198 23.966 9.757 1.00 94.88 223 SER A N 1
ATOM 1711 C CA . SER A 1 223 ? -4.319 24.837 8.591 1.00 94.88 223 SER A CA 1
ATOM 1712 C C . SER A 1 223 ? -3.402 26.064 8.707 1.00 94.88 223 SER A C 1
ATOM 1714 O O . SER A 1 223 ? -3.118 26.552 9.810 1.00 94.88 223 SER A O 1
ATOM 1716 N N . PRO A 1 224 ? -2.885 26.595 7.583 1.00 95.88 224 PRO A N 1
ATOM 1717 C CA . PRO A 1 224 ? -1.978 27.735 7.620 1.00 95.88 224 PRO A CA 1
ATOM 1718 C C . PRO A 1 224 ? -2.689 29.019 8.060 1.00 95.88 224 PRO A C 1
ATOM 1720 O O . PRO A 1 224 ? -3.756 29.371 7.558 1.00 95.88 224 PRO A O 1
ATOM 1723 N N . THR A 1 225 ? -2.051 29.793 8.942 1.00 96.81 225 THR A N 1
ATOM 1724 C CA . THR A 1 225 ? -2.521 31.148 9.269 1.00 96.81 225 THR A CA 1
ATOM 1725 C C . THR A 1 225 ? -2.368 32.099 8.078 1.00 96.81 225 THR A C 1
ATOM 1727 O O . THR A 1 225 ? -1.538 31.898 7.188 1.00 96.81 225 THR A O 1
ATOM 1730 N N . THR A 1 226 ? -3.091 33.223 8.096 1.00 96.31 226 THR A N 1
ATOM 1731 C CA . THR A 1 226 ? -2.967 34.277 7.075 1.00 96.31 226 THR A CA 1
ATOM 1732 C C . THR A 1 226 ? -1.527 34.774 6.916 1.00 96.31 226 THR A C 1
ATOM 1734 O O . THR A 1 226 ? -1.086 35.034 5.800 1.00 96.31 226 THR A O 1
ATOM 1737 N N . VAL A 1 227 ? -0.759 34.864 8.011 1.00 96.00 227 VAL A N 1
ATOM 1738 C CA . VAL A 1 227 ? 0.658 35.269 7.974 1.00 96.00 227 VAL A CA 1
ATOM 1739 C C . VAL A 1 227 ? 1.500 34.245 7.211 1.00 96.00 227 VAL A C 1
ATOM 1741 O O . VAL A 1 227 ? 2.308 34.631 6.365 1.00 96.00 227 VAL A O 1
ATOM 1744 N N . LYS A 1 228 ? 1.275 32.948 7.459 1.00 97.31 228 LYS A N 1
ATOM 1745 C CA . LYS A 1 228 ? 1.946 31.850 6.750 1.00 97.31 228 LYS A CA 1
ATOM 1746 C C . LYS A 1 228 ? 1.637 31.888 5.250 1.00 97.31 228 LYS A C 1
ATOM 1748 O O . LYS A 1 228 ? 2.561 31.876 4.438 1.00 97.31 228 LYS A O 1
ATOM 1753 N N . ILE A 1 229 ? 0.366 32.065 4.881 1.00 96.81 229 ILE A N 1
ATOM 1754 C CA . ILE A 1 229 ? -0.065 32.198 3.478 1.00 96.81 229 ILE A CA 1
ATOM 1755 C C . ILE A 1 229 ? 0.591 33.414 2.806 1.00 96.81 229 ILE A C 1
ATOM 1757 O O . ILE A 1 229 ? 1.144 33.292 1.713 1.00 96.81 229 ILE A O 1
ATOM 1761 N N . LEU A 1 230 ? 0.575 34.586 3.451 1.00 97.25 230 LEU A N 1
ATOM 1762 C CA . LEU A 1 230 ? 1.178 35.804 2.899 1.00 97.25 230 LEU A CA 1
ATOM 1763 C C . LEU A 1 230 ? 2.690 35.656 2.687 1.00 97.25 230 LEU A C 1
ATOM 1765 O O . LEU A 1 230 ? 3.199 36.104 1.659 1.00 97.25 230 LEU A O 1
ATOM 1769 N N . ALA A 1 231 ? 3.401 35.005 3.613 1.00 96.94 231 ALA A N 1
ATOM 1770 C CA . ALA A 1 231 ? 4.828 34.727 3.468 1.00 96.94 231 ALA A CA 1
ATOM 1771 C C . ALA A 1 231 ? 5.112 33.798 2.277 1.00 96.94 231 ALA A C 1
ATOM 1773 O O . ALA A 1 231 ? 6.012 34.087 1.484 1.00 96.94 231 ALA A O 1
ATOM 1774 N N . ILE A 1 232 ? 4.310 32.740 2.103 1.00 97.06 232 ILE A N 1
ATOM 1775 C CA . ILE A 1 232 ? 4.400 31.826 0.954 1.00 97.06 232 ILE A CA 1
ATOM 1776 C C . ILE A 1 232 ? 4.175 32.589 -0.358 1.00 97.06 232 ILE A C 1
ATOM 1778 O O . ILE A 1 232 ? 5.014 32.534 -1.260 1.00 97.06 232 ILE A O 1
ATOM 1782 N N . VAL A 1 233 ? 3.082 33.352 -0.464 1.00 97.31 233 VAL A N 1
ATOM 1783 C CA . VAL A 1 233 ? 2.738 34.107 -1.681 1.00 97.31 233 VAL A CA 1
ATOM 1784 C C . VAL A 1 233 ? 3.808 35.153 -2.003 1.00 97.31 233 VAL A C 1
ATOM 1786 O O . VAL A 1 233 ? 4.272 35.230 -3.142 1.00 97.31 233 VAL A O 1
ATOM 1789 N N . ALA A 1 234 ? 4.255 35.930 -1.013 1.00 97.44 234 ALA A N 1
ATOM 1790 C CA . ALA A 1 234 ? 5.316 36.917 -1.198 1.00 97.44 234 ALA A CA 1
ATOM 1791 C C . ALA A 1 234 ? 6.651 36.264 -1.602 1.00 97.44 234 ALA A C 1
ATOM 1793 O O . ALA A 1 234 ? 7.371 36.804 -2.451 1.00 97.44 234 ALA A O 1
ATOM 1794 N N . GLY A 1 235 ? 6.962 35.085 -1.055 1.00 97.25 235 GLY A N 1
ATOM 1795 C CA . GLY A 1 235 ? 8.116 34.276 -1.445 1.00 97.25 235 GLY A CA 1
ATOM 1796 C C . GLY A 1 235 ? 8.040 33.828 -2.905 1.00 97.25 235 GLY A C 1
ATOM 1797 O O . GLY A 1 235 ? 8.995 34.025 -3.659 1.00 97.25 235 GLY A O 1
ATOM 1798 N N . LEU A 1 236 ? 6.888 33.310 -3.346 1.00 97.00 236 LEU A N 1
ATOM 1799 C CA . LEU A 1 236 ? 6.656 32.873 -4.730 1.00 97.00 236 LEU A CA 1
ATOM 1800 C C . LEU A 1 236 ? 6.725 34.034 -5.732 1.00 97.00 236 LEU A C 1
ATOM 1802 O O . LEU A 1 236 ? 7.367 33.915 -6.777 1.00 97.00 236 LEU A O 1
ATOM 1806 N N . VAL A 1 237 ? 6.134 35.187 -5.406 1.00 97.75 237 VAL A N 1
ATOM 1807 C CA . VAL A 1 237 ? 6.254 36.399 -6.234 1.00 97.75 237 VAL A CA 1
ATOM 1808 C C . VAL A 1 237 ? 7.717 36.837 -6.329 1.00 97.75 237 VAL A C 1
ATOM 1810 O O . VAL A 1 237 ? 8.209 37.129 -7.421 1.00 97.75 237 VAL A O 1
ATOM 1813 N N . SER A 1 238 ? 8.444 36.820 -5.208 1.00 97.19 238 SER A N 1
ATOM 1814 C CA . SER A 1 238 ? 9.871 37.155 -5.170 1.00 97.19 238 SER A CA 1
ATOM 1815 C C . SER A 1 238 ? 10.712 36.190 -6.010 1.00 97.19 238 SER A C 1
ATOM 1817 O O . SER A 1 238 ? 11.589 36.636 -6.749 1.00 97.19 238 SER A O 1
ATOM 1819 N N . LEU A 1 239 ? 10.404 34.890 -5.986 1.00 97.00 239 LEU A N 1
ATOM 1820 C CA . LEU A 1 239 ? 11.029 33.881 -6.843 1.00 97.00 239 LEU A CA 1
ATOM 1821 C C . LEU A 1 239 ? 10.811 34.179 -8.331 1.00 97.00 239 LEU A C 1
ATOM 1823 O O . LEU A 1 239 ? 11.770 34.161 -9.105 1.00 97.00 239 LEU A O 1
ATOM 1827 N N . ILE A 1 240 ? 9.575 34.475 -8.743 1.00 96.81 240 ILE A N 1
ATOM 1828 C CA . ILE A 1 240 ? 9.254 34.789 -10.145 1.00 96.81 240 ILE A CA 1
ATOM 1829 C C . ILE A 1 240 ? 10.049 36.016 -10.605 1.00 96.81 240 ILE A C 1
ATOM 1831 O O . ILE A 1 240 ? 10.664 35.993 -11.675 1.00 96.81 240 ILE A O 1
ATOM 1835 N N . VAL A 1 241 ? 10.101 37.065 -9.778 1.00 96.94 241 VAL A N 1
ATOM 1836 C CA . VAL A 1 241 ? 10.890 38.275 -10.056 1.00 96.94 241 VAL A CA 1
ATOM 1837 C C . VAL A 1 241 ? 12.388 37.960 -10.123 1.00 96.94 241 VAL A C 1
ATOM 1839 O O . VAL A 1 241 ? 13.070 38.434 -11.037 1.00 96.94 241 VAL A O 1
ATOM 1842 N N . ALA A 1 242 ? 12.904 37.115 -9.227 1.00 95.69 242 ALA A N 1
ATOM 1843 C CA . ALA A 1 242 ? 14.304 36.700 -9.213 1.00 95.69 242 ALA A CA 1
ATOM 1844 C C . ALA A 1 242 ? 14.675 35.928 -10.489 1.00 95.69 242 ALA A C 1
ATOM 1846 O O . ALA A 1 242 ? 15.659 36.265 -11.153 1.00 95.69 242 ALA A O 1
ATOM 1847 N N . LEU A 1 243 ? 13.855 34.957 -10.900 1.00 95.00 243 LEU A N 1
ATOM 1848 C CA . LEU A 1 243 ? 14.054 34.173 -12.120 1.00 95.00 243 LEU A CA 1
ATOM 1849 C C . LEU A 1 243 ? 13.945 35.035 -13.384 1.00 95.00 243 LEU A C 1
ATOM 1851 O O . LEU A 1 243 ? 14.773 34.912 -14.292 1.00 95.00 243 LEU A O 1
ATOM 1855 N N . TRP A 1 244 ? 12.976 35.951 -13.433 1.00 94.50 244 TRP A N 1
ATOM 1856 C CA . TRP A 1 244 ? 12.845 36.921 -14.520 1.00 94.50 244 TRP A CA 1
ATOM 1857 C C . TRP A 1 244 ? 14.067 37.845 -14.617 1.00 94.50 244 TRP A C 1
ATOM 1859 O O . TRP A 1 244 ? 14.575 38.119 -15.710 1.00 94.50 244 TRP A O 1
ATOM 1869 N N . SER A 1 245 ? 14.585 38.299 -13.477 1.00 93.31 245 SER A N 1
ATOM 1870 C CA . SER A 1 245 ? 15.767 39.158 -13.432 1.00 93.31 245 SER A CA 1
ATOM 1871 C C . SER A 1 245 ? 17.035 38.405 -13.855 1.00 93.31 245 SER A C 1
ATOM 1873 O O . SER A 1 245 ? 17.835 38.950 -14.617 1.00 93.31 245 SER A O 1
ATOM 1875 N N . LEU A 1 246 ? 17.170 37.124 -13.486 1.00 92.00 246 LEU A N 1
ATOM 1876 C CA . LEU A 1 246 ? 18.248 36.247 -13.947 1.00 92.00 246 LEU A CA 1
ATOM 1877 C C . LEU A 1 246 ? 18.174 36.016 -15.460 1.00 92.00 246 LEU A C 1
ATOM 1879 O O . LEU A 1 246 ? 19.186 36.126 -16.152 1.00 92.00 246 LEU A O 1
ATOM 1883 N N . HIS A 1 247 ? 16.975 35.754 -15.990 1.00 90.44 247 HIS A N 1
ATOM 1884 C CA . HIS A 1 247 ? 16.760 35.650 -17.432 1.00 90.44 247 HIS A CA 1
ATOM 1885 C C . HIS A 1 247 ? 17.175 36.939 -18.148 1.00 90.44 247 HIS A C 1
ATOM 1887 O O . HIS A 1 247 ? 17.874 36.903 -19.161 1.00 90.44 247 HIS A O 1
ATOM 1893 N N . SER A 1 248 ? 16.793 38.088 -17.590 1.00 88.69 248 SER A N 1
ATOM 1894 C CA . SER A 1 248 ? 17.153 39.402 -18.118 1.00 88.69 248 SER A CA 1
ATOM 1895 C C . SER A 1 248 ? 18.668 39.630 -18.086 1.00 88.69 248 SER A C 1
ATOM 1897 O O . SER A 1 248 ? 19.232 40.109 -19.068 1.00 88.69 248 SER A O 1
ATOM 1899 N N . ILE A 1 249 ? 19.362 39.208 -17.024 1.00 86.94 249 ILE A N 1
ATOM 1900 C CA . ILE A 1 249 ? 20.832 39.226 -16.948 1.00 86.94 249 ILE A CA 1
ATOM 1901 C C . ILE A 1 249 ? 21.454 38.343 -18.042 1.00 86.94 249 ILE A C 1
ATOM 1903 O O . ILE A 1 249 ? 22.400 38.766 -18.709 1.00 86.94 249 ILE A O 1
ATOM 1907 N N . ASP A 1 250 ? 20.892 37.159 -18.296 1.00 86.31 250 ASP A N 1
ATOM 1908 C CA . ASP A 1 250 ? 21.350 36.261 -19.363 1.00 86.31 250 ASP A CA 1
ATOM 1909 C C . ASP A 1 250 ? 21.197 36.865 -20.775 1.00 86.31 250 ASP A C 1
ATOM 1911 O O . ASP A 1 250 ? 21.873 36.435 -21.718 1.00 86.31 250 ASP A O 1
ATOM 1915 N N . THR A 1 251 ? 20.340 37.879 -20.938 1.00 82.31 251 THR A N 1
ATOM 1916 C CA . THR A 1 251 ? 20.111 38.564 -22.220 1.00 82.31 251 THR A CA 1
ATOM 1917 C C . THR A 1 251 ? 21.117 39.668 -22.549 1.00 82.31 251 THR A C 1
ATOM 1919 O O . THR A 1 251 ? 21.218 40.071 -23.713 1.00 82.31 251 THR A O 1
ATOM 1922 N N . LEU A 1 252 ? 21.913 40.113 -21.569 1.00 80.69 252 LEU A N 1
ATOM 1923 C CA . LEU A 1 252 ? 22.811 41.269 -21.696 1.00 80.69 252 LEU A CA 1
ATOM 1924 C C . LEU A 1 252 ? 23.955 41.074 -22.707 1.00 80.69 252 LEU A C 1
ATOM 1926 O O . LEU A 1 252 ? 24.515 42.056 -23.187 1.00 80.69 252 LEU A O 1
ATOM 1930 N N . ASP A 1 253 ? 24.262 39.834 -23.095 1.00 71.31 253 ASP A N 1
ATOM 1931 C CA . ASP A 1 253 ? 25.338 39.519 -24.048 1.00 71.31 253 ASP A CA 1
ATOM 1932 C C . ASP A 1 253 ? 24.973 39.832 -25.519 1.00 71.31 253 ASP A C 1
ATOM 1934 O O . ASP A 1 253 ? 25.741 39.519 -26.429 1.00 71.31 253 ASP A O 1
ATOM 1938 N N . GLY A 1 254 ? 23.772 40.361 -25.798 1.00 62.78 254 GLY A N 1
ATOM 1939 C CA . GLY A 1 254 ? 23.332 40.815 -27.130 1.00 62.78 254 GLY A CA 1
ATOM 1940 C C . GLY A 1 254 ? 23.080 39.712 -28.174 1.00 62.78 254 GLY A C 1
ATOM 1941 O O . GLY A 1 254 ? 22.470 39.958 -29.215 1.00 62.78 254 GLY A O 1
ATOM 1942 N N . ARG A 1 255 ? 23.464 38.461 -27.892 1.00 63.47 255 ARG A N 1
ATOM 1943 C CA . ARG A 1 255 ? 23.353 37.303 -28.808 1.00 63.47 255 ARG A CA 1
ATOM 1944 C C . ARG A 1 255 ? 21.917 36.835 -29.091 1.00 63.47 255 ARG A C 1
ATOM 1946 O O . ARG A 1 255 ? 21.720 35.932 -29.903 1.00 63.47 255 ARG A O 1
ATOM 1953 N N . ILE A 1 256 ? 20.911 37.419 -28.437 1.00 52.12 256 ILE A N 1
ATOM 1954 C CA . ILE A 1 256 ? 19.507 36.990 -28.545 1.00 52.12 256 ILE A CA 1
ATOM 1955 C C . ILE A 1 256 ? 18.858 37.423 -29.862 1.00 52.12 256 ILE A C 1
ATOM 1957 O O . ILE A 1 256 ? 18.074 36.651 -30.410 1.00 52.12 256 ILE A O 1
ATOM 1961 N N . ARG A 1 257 ? 19.253 38.562 -30.453 1.00 47.09 257 ARG A N 1
ATOM 1962 C CA . ARG A 1 257 ? 18.662 39.031 -31.724 1.00 47.09 257 ARG A CA 1
ATOM 1963 C C . ARG A 1 257 ? 18.995 38.163 -32.945 1.00 47.09 257 ARG A C 1
ATOM 1965 O O . ARG A 1 257 ? 18.311 38.272 -33.951 1.00 47.09 257 ARG A O 1
ATOM 1972 N N . SER A 1 258 ? 19.989 37.273 -32.866 1.00 43.56 258 SER A N 1
ATOM 1973 C CA . SER A 1 258 ? 20.400 36.424 -33.998 1.00 43.56 258 SER A CA 1
ATOM 1974 C C . SER A 1 258 ? 19.960 34.957 -33.885 1.00 43.56 258 SER A C 1
ATOM 1976 O O . SER A 1 258 ? 20.207 34.182 -34.811 1.00 43.56 258 SER A O 1
ATOM 1978 N N . SER A 1 259 ? 19.362 34.513 -32.773 1.00 40.44 259 SER A N 1
ATOM 1979 C CA . SER A 1 259 ? 19.271 33.075 -32.497 1.00 40.44 259 SER A CA 1
ATOM 1980 C C . SER A 1 259 ? 17.842 32.524 -32.551 1.00 40.44 259 SER A C 1
ATOM 1982 O O . SER A 1 259 ? 17.079 32.638 -31.595 1.00 40.44 259 SER A O 1
ATOM 1984 N N . ARG A 1 260 ? 17.569 31.709 -33.578 1.00 45.69 260 ARG A N 1
ATOM 1985 C CA . ARG A 1 260 ? 16.591 30.596 -33.555 1.00 45.69 260 ARG A CA 1
ATOM 1986 C C . ARG A 1 260 ? 16.852 29.565 -32.420 1.00 45.69 260 ARG A C 1
ATOM 1988 O O . ARG A 1 260 ? 16.245 28.505 -32.406 1.00 45.69 260 ARG A O 1
ATOM 1995 N N . ARG A 1 261 ? 17.779 29.841 -31.487 1.00 49.34 261 ARG A N 1
ATOM 1996 C CA . ARG A 1 261 ? 18.243 28.973 -30.384 1.00 49.34 261 ARG A CA 1
ATOM 1997 C C . ARG A 1 261 ? 17.760 29.435 -28.997 1.00 49.34 261 ARG A C 1
ATOM 1999 O O . ARG A 1 261 ? 18.158 28.844 -28.000 1.00 49.34 261 ARG A O 1
ATOM 2006 N N . ALA A 1 262 ? 16.942 30.490 -28.925 1.00 45.62 262 ALA A N 1
ATOM 2007 C CA . ALA A 1 262 ? 16.346 30.988 -27.680 1.00 45.62 262 ALA A CA 1
ATOM 2008 C C . ALA A 1 262 ? 14.966 30.375 -27.361 1.00 45.62 262 ALA A C 1
ATOM 2010 O O . ALA A 1 262 ? 14.461 30.598 -26.267 1.00 45.62 262 ALA A O 1
ATOM 2011 N N . ALA A 1 263 ? 14.367 29.608 -28.280 1.00 56.16 263 ALA A N 1
ATOM 2012 C CA . ALA A 1 263 ? 13.093 28.931 -28.039 1.00 56.16 263 ALA A CA 1
ATOM 2013 C C . ALA A 1 263 ? 13.240 27.887 -26.923 1.00 56.16 263 ALA A C 1
ATOM 2015 O O . ALA A 1 263 ? 14.208 27.127 -26.931 1.00 56.16 263 ALA A O 1
ATOM 2016 N N . LEU A 1 264 ? 12.293 27.850 -25.978 1.00 60.94 264 LEU A N 1
ATOM 2017 C CA . LEU A 1 264 ? 12.305 26.964 -24.805 1.00 60.94 264 LEU A CA 1
ATOM 2018 C C . LEU A 1 264 ? 12.286 25.474 -25.181 1.00 60.94 264 LEU A C 1
ATOM 2020 O O . LEU A 1 264 ? 12.756 24.656 -24.409 1.00 60.94 264 LEU A O 1
ATOM 2024 N N . LEU A 1 265 ? 11.871 25.132 -26.399 1.00 69.50 265 LEU A N 1
ATOM 2025 C CA . LEU A 1 265 ? 11.954 23.791 -26.976 1.00 69.50 265 LEU A CA 1
ATOM 2026 C C . LEU A 1 265 ? 12.648 23.853 -28.349 1.00 69.50 265 LEU A C 1
ATOM 2028 O O . LEU A 1 265 ? 12.520 24.863 -29.053 1.00 69.50 265 LEU A O 1
ATOM 2032 N N . PRO A 1 266 ? 13.400 22.813 -28.756 1.00 69.81 266 PRO A N 1
ATOM 2033 C CA . PRO A 1 266 ? 14.027 22.772 -30.073 1.00 69.81 266 PRO A CA 1
ATOM 2034 C C . PRO A 1 266 ? 12.979 22.746 -31.207 1.00 69.81 266 PRO A C 1
ATOM 2036 O O . PRO A 1 266 ? 11.874 22.226 -31.033 1.00 69.81 266 PRO A O 1
ATOM 2039 N N . PRO A 1 267 ? 13.302 23.279 -32.403 1.00 68.06 267 PRO A N 1
ATOM 2040 C CA . PRO A 1 267 ? 12.373 23.281 -33.531 1.00 68.06 267 PRO A CA 1
ATOM 2041 C C . PRO A 1 267 ? 11.990 21.849 -33.931 1.00 68.06 267 PRO A C 1
ATOM 2043 O O . PRO A 1 267 ? 12.856 21.002 -34.153 1.00 68.06 267 PRO A O 1
ATOM 2046 N N . GLY A 1 268 ? 10.684 21.583 -34.034 1.00 71.38 268 GLY A N 1
ATOM 2047 C CA . GLY A 1 268 ? 10.154 20.252 -34.348 1.00 71.38 268 GLY A CA 1
ATOM 2048 C C . GLY A 1 268 ? 10.123 19.276 -33.165 1.00 71.38 268 GLY A C 1
ATOM 2049 O O . GLY A 1 268 ? 10.089 18.066 -33.403 1.00 71.38 268 GLY A O 1
ATOM 2050 N N . PHE A 1 269 ? 10.133 19.769 -31.918 1.00 81.12 269 PHE A N 1
ATOM 2051 C CA . PHE A 1 269 ? 9.971 18.948 -30.708 1.00 81.12 269 PHE A CA 1
ATOM 2052 C C . PHE A 1 269 ? 8.728 18.047 -30.792 1.00 81.12 269 PHE A C 1
ATOM 2054 O O . PHE A 1 269 ? 8.855 16.831 -30.704 1.00 81.12 269 PHE A O 1
ATOM 2061 N N . PHE A 1 270 ? 7.571 18.628 -31.127 1.00 81.75 270 PHE A N 1
ATOM 2062 C CA . PHE A 1 270 ? 6.292 17.919 -31.280 1.00 81.75 270 PHE A CA 1
ATOM 2063 C C . PHE A 1 270 ? 6.083 17.247 -32.645 1.00 81.75 270 PHE A C 1
ATOM 2065 O O . PHE A 1 270 ? 4.997 16.753 -32.923 1.00 81.75 270 PHE A O 1
ATOM 2072 N N . LYS A 1 271 ? 7.082 17.232 -33.540 1.00 86.06 271 LYS A N 1
ATOM 2073 C CA . LYS A 1 271 ? 6.917 16.580 -34.848 1.00 86.06 271 LYS A CA 1
ATOM 2074 C C . LYS A 1 271 ? 6.929 15.058 -34.654 1.00 86.06 271 LYS A C 1
ATOM 2076 O O . LYS A 1 271 ? 8.015 14.561 -34.336 1.00 86.06 271 LYS A O 1
ATOM 2081 N N . PRO A 1 272 ? 5.829 14.321 -34.891 1.00 85.19 272 PRO A N 1
ATOM 2082 C CA . PRO A 1 272 ? 5.768 12.887 -34.614 1.00 85.19 272 PRO A CA 1
ATOM 2083 C C . PRO A 1 272 ? 6.749 12.101 -35.496 1.00 85.19 272 PRO A C 1
ATOM 2085 O O . PRO A 1 272 ? 6.939 12.419 -36.675 1.00 85.19 272 PRO A O 1
ATOM 2088 N N . ARG A 1 273 ? 7.412 11.089 -34.923 1.00 90.19 273 ARG A N 1
ATOM 2089 C CA . ARG A 1 273 ? 8.215 10.086 -35.646 1.00 90.19 273 ARG A CA 1
ATOM 2090 C C . ARG A 1 273 ? 7.561 8.706 -35.521 1.00 90.19 273 ARG A C 1
ATOM 2092 O O . ARG A 1 273 ? 6.908 8.452 -34.516 1.00 90.19 273 ARG A O 1
ATOM 2099 N N . PRO A 1 274 ? 7.814 7.771 -36.457 1.00 91.81 274 PRO A N 1
ATOM 2100 C CA . PRO A 1 274 ? 7.296 6.404 -36.354 1.00 91.81 274 PRO A CA 1
ATOM 2101 C C . PRO A 1 274 ? 7.668 5.709 -35.039 1.00 91.81 274 PRO A C 1
ATOM 2103 O O . PRO A 1 274 ? 6.848 5.017 -34.454 1.00 91.81 274 PRO A O 1
ATOM 2106 N N . LEU A 1 275 ? 8.884 5.944 -34.532 1.00 92.56 275 LEU A N 1
ATOM 2107 C CA . LEU A 1 275 ? 9.311 5.389 -33.247 1.00 92.56 275 LEU A CA 1
ATOM 2108 C C . LEU A 1 275 ? 8.522 5.967 -32.061 1.00 92.56 275 LEU A C 1
ATOM 2110 O O . LEU A 1 275 ? 8.283 5.246 -31.102 1.00 92.56 275 LEU A O 1
ATOM 2114 N N . ASP A 1 276 ? 8.088 7.230 -32.140 1.00 94.38 276 ASP A N 1
ATOM 2115 C CA . ASP A 1 276 ? 7.249 7.838 -31.101 1.00 94.38 276 ASP A CA 1
ATOM 2116 C C . ASP A 1 276 ? 5.868 7.169 -31.066 1.00 94.38 276 ASP A C 1
ATOM 2118 O O . ASP A 1 276 ? 5.333 6.941 -29.989 1.00 94.38 276 ASP A O 1
ATOM 2122 N N . ALA A 1 277 ? 5.324 6.797 -32.232 1.00 94.06 277 ALA A N 1
ATOM 2123 C CA . ALA A 1 277 ? 4.074 6.044 -32.319 1.00 94.06 277 ALA A CA 1
ATOM 2124 C C . ALA A 1 277 ? 4.213 4.622 -31.751 1.00 94.06 277 ALA A C 1
ATOM 2126 O O . ALA A 1 277 ? 3.307 4.154 -31.075 1.00 94.06 277 ALA A O 1
ATOM 2127 N N . VAL A 1 278 ? 5.354 3.955 -31.971 1.00 95.25 278 VAL A N 1
ATOM 2128 C CA . VAL A 1 278 ? 5.623 2.628 -31.388 1.00 95.25 278 VAL A CA 1
ATOM 2129 C C . VAL A 1 278 ? 5.734 2.710 -29.867 1.00 95.25 278 VAL A C 1
ATOM 2131 O O . VAL A 1 278 ? 5.044 1.975 -29.172 1.00 95.25 278 VAL A O 1
ATOM 2134 N N . VAL A 1 279 ? 6.566 3.613 -29.337 1.00 96.81 279 VAL A N 1
ATOM 2135 C CA . VAL A 1 279 ? 6.747 3.756 -27.882 1.00 96.81 279 VAL A CA 1
ATOM 2136 C C . VAL A 1 279 ? 5.449 4.207 -27.216 1.00 96.81 279 VAL A C 1
ATOM 2138 O O . VAL A 1 279 ? 5.030 3.596 -26.240 1.00 96.81 279 VAL A O 1
ATOM 2141 N N . GLY A 1 280 ? 4.780 5.223 -27.767 1.00 96.25 280 GLY A N 1
ATOM 2142 C CA . GLY A 1 280 ? 3.489 5.687 -27.260 1.00 96.25 280 GLY A CA 1
ATOM 2143 C C . GLY A 1 280 ? 2.409 4.606 -27.329 1.00 96.25 280 GLY A C 1
ATOM 2144 O O . GLY A 1 280 ? 1.673 4.434 -26.368 1.00 96.25 280 GLY A O 1
ATOM 2145 N N . GLY A 1 281 ? 2.353 3.834 -28.417 1.00 96.62 281 GLY A N 1
ATOM 2146 C CA . GLY A 1 281 ? 1.420 2.717 -28.565 1.00 96.62 281 GLY A CA 1
ATOM 2147 C C . GLY A 1 281 ? 1.658 1.607 -27.543 1.00 96.62 281 GLY A C 1
ATOM 2148 O O . GLY A 1 281 ? 0.707 1.150 -26.922 1.00 96.62 281 GLY A O 1
ATOM 2149 N N . VAL A 1 282 ? 2.917 1.217 -27.308 1.00 97.19 282 VAL A N 1
ATOM 2150 C CA . VAL A 1 282 ? 3.252 0.218 -26.279 1.00 97.19 282 VAL A CA 1
ATOM 2151 C C . VAL A 1 282 ? 2.908 0.727 -24.881 1.00 97.19 282 VAL A C 1
ATOM 2153 O O . VAL A 1 282 ? 2.301 -0.014 -24.118 1.00 97.19 282 VAL A O 1
ATOM 2156 N N . LEU A 1 283 ? 3.238 1.983 -24.555 1.00 97.12 283 LEU A N 1
ATOM 2157 C CA . LEU A 1 283 ? 2.866 2.581 -23.268 1.00 97.12 283 LEU A CA 1
ATOM 2158 C C . LEU A 1 283 ? 1.347 2.608 -23.072 1.00 97.12 283 LEU A C 1
ATOM 2160 O O . LEU A 1 283 ? 0.879 2.290 -21.988 1.00 97.12 283 LEU A O 1
ATOM 2164 N N . LEU A 1 284 ? 0.581 2.949 -24.112 1.00 96.12 284 LEU A N 1
ATOM 2165 C CA . LEU A 1 284 ? -0.881 2.958 -24.049 1.00 96.12 284 LEU A CA 1
ATOM 2166 C C . LEU A 1 284 ? -1.460 1.554 -23.883 1.00 96.12 284 LEU A C 1
ATOM 2168 O O . LEU A 1 284 ? -2.350 1.371 -23.064 1.00 96.12 284 LEU A O 1
ATOM 2172 N N . ILE A 1 285 ? -0.955 0.557 -24.612 1.00 95.94 285 ILE A N 1
ATOM 2173 C CA . ILE A 1 285 ? -1.391 -0.835 -24.432 1.00 95.94 285 ILE A CA 1
ATOM 2174 C C . ILE A 1 285 ? -1.088 -1.280 -22.997 1.00 95.94 285 ILE A C 1
ATOM 2176 O O . ILE A 1 285 ? -1.985 -1.734 -22.291 1.00 95.94 285 ILE A O 1
ATOM 2180 N N . TRP A 1 286 ? 0.150 -1.077 -22.537 1.00 96.31 286 TRP A N 1
ATOM 2181 C CA . TRP A 1 286 ? 0.583 -1.452 -21.191 1.00 96.31 286 TRP A CA 1
ATOM 2182 C C . TRP A 1 286 ? -0.170 -0.715 -20.080 1.00 96.31 286 TRP A C 1
ATOM 2184 O O . TRP A 1 286 ? -0.409 -1.267 -19.017 1.00 96.31 286 TRP A O 1
ATOM 2194 N N . TYR A 1 287 ? -0.607 0.513 -20.318 1.00 95.69 287 TYR A N 1
ATOM 2195 C CA . TYR A 1 287 ? -1.421 1.254 -19.362 1.00 95.69 287 TYR A CA 1
ATOM 2196 C C . TYR A 1 287 ? -2.769 0.564 -19.071 1.00 95.69 287 TYR A C 1
ATOM 2198 O O . TYR A 1 287 ? -3.241 0.579 -17.932 1.00 95.69 287 TYR A O 1
ATOM 2206 N N . PHE A 1 288 ? -3.370 -0.094 -20.071 1.00 94.00 288 PHE A N 1
ATOM 2207 C CA . PHE A 1 288 ? -4.636 -0.815 -19.904 1.00 94.00 288 PHE A CA 1
ATOM 2208 C C . PHE A 1 288 ? -4.460 -2.243 -19.383 1.00 94.00 288 PHE A C 1
ATOM 2210 O O . PHE A 1 288 ? -5.188 -2.635 -18.474 1.00 94.00 288 PHE A O 1
ATOM 2217 N N . ILE A 1 289 ? -3.525 -3.017 -19.943 1.00 94.06 289 ILE A N 1
ATOM 2218 C CA . ILE A 1 289 ? -3.373 -4.451 -19.613 1.00 94.06 289 ILE A CA 1
ATOM 2219 C C . ILE A 1 289 ? -2.198 -4.757 -18.679 1.00 94.06 289 ILE A C 1
ATOM 2221 O O . ILE A 1 289 ? -2.080 -5.875 -18.195 1.00 94.06 289 ILE A O 1
ATOM 2225 N N . GLY A 1 290 ? -1.291 -3.802 -18.478 1.00 91.69 290 GLY A N 1
ATOM 2226 C CA . GLY A 1 290 ? -0.072 -3.982 -17.700 1.00 91.69 290 GLY A CA 1
ATOM 2227 C C . GLY A 1 290 ? -0.340 -4.038 -16.202 1.00 91.69 290 GLY A C 1
ATOM 2228 O O . GLY A 1 290 ? -1.257 -3.386 -15.697 1.00 91.69 290 GLY A O 1
ATOM 2229 N N . ALA A 1 291 ? 0.506 -4.787 -15.498 1.00 89.62 291 ALA A N 1
ATOM 2230 C CA . ALA A 1 291 ? 0.400 -4.985 -14.061 1.00 89.62 291 ALA A CA 1
ATOM 2231 C C . ALA A 1 291 ? 0.543 -3.674 -13.270 1.00 89.62 291 ALA A C 1
ATOM 2233 O O . ALA A 1 291 ? 1.255 -2.743 -13.668 1.00 89.62 291 ALA A O 1
ATOM 2234 N N . ASN A 1 292 ? -0.145 -3.631 -12.134 1.00 90.44 292 ASN A N 1
ATOM 2235 C CA . ASN A 1 292 ? -0.022 -2.590 -11.123 1.00 90.44 292 ASN A CA 1
ATOM 2236 C C . ASN A 1 292 ? 1.266 -2.746 -10.300 1.00 90.44 292 ASN A C 1
ATOM 2238 O O . ASN A 1 292 ? 1.963 -3.758 -10.402 1.00 90.44 292 ASN A O 1
ATOM 2242 N N . THR A 1 293 ? 1.606 -1.724 -9.512 1.00 89.69 293 THR A N 1
ATOM 2243 C CA . THR A 1 293 ? 2.714 -1.817 -8.546 1.00 89.69 293 THR A CA 1
ATOM 2244 C C . THR A 1 293 ? 2.190 -2.096 -7.138 1.00 89.69 293 THR A C 1
ATOM 2246 O O . THR A 1 293 ? 1.015 -1.863 -6.874 1.00 89.69 293 THR A O 1
ATOM 2249 N N . ALA A 1 294 ? 3.051 -2.606 -6.252 1.00 84.75 294 ALA A N 1
ATOM 2250 C CA . ALA A 1 294 ? 2.671 -3.054 -4.907 1.00 84.75 294 ALA A CA 1
ATOM 2251 C C . ALA A 1 294 ? 1.938 -1.972 -4.088 1.00 84.75 294 ALA A C 1
ATOM 2253 O O . ALA A 1 294 ? 0.872 -2.226 -3.541 1.00 84.75 294 ALA A O 1
ATOM 2254 N N . ASP A 1 295 ? 2.459 -0.739 -4.079 1.00 89.31 295 ASP A N 1
ATOM 2255 C CA . ASP A 1 295 ? 1.953 0.344 -3.218 1.00 89.31 295 ASP A CA 1
ATOM 2256 C C . ASP A 1 295 ? 0.785 1.130 -3.851 1.00 89.31 295 ASP A C 1
ATOM 2258 O O . ASP A 1 295 ? 0.434 2.215 -3.377 1.00 89.31 295 ASP A O 1
ATOM 2262 N N . ASP A 1 296 ? 0.190 0.630 -4.944 1.00 93.06 296 ASP A N 1
ATOM 2263 C CA . ASP A 1 296 ? -0.863 1.361 -5.658 1.00 93.06 296 ASP A CA 1
ATOM 2264 C C . ASP A 1 296 ? -2.092 1.592 -4.761 1.00 93.06 296 ASP A C 1
ATOM 2266 O O . ASP A 1 296 ? -2.663 2.688 -4.750 1.00 93.06 296 ASP A O 1
ATOM 2270 N N . GLY A 1 297 ? -2.464 0.569 -3.980 1.00 93.19 297 GLY A N 1
ATOM 2271 C CA . GLY A 1 297 ? -3.543 0.640 -2.995 1.00 93.19 297 GLY A CA 1
ATOM 2272 C C . GLY A 1 297 ? -3.168 1.508 -1.798 1.00 93.19 297 GLY A C 1
ATOM 2273 O O . GLY A 1 297 ? -3.941 2.389 -1.428 1.00 93.19 297 GLY A O 1
ATOM 2274 N N . TYR A 1 298 ? -1.941 1.350 -1.288 1.00 94.56 298 TYR A N 1
ATOM 2275 C CA . TYR A 1 298 ? -1.386 2.139 -0.184 1.00 94.56 298 TYR A CA 1
ATOM 2276 C C . TYR A 1 298 ? -1.558 3.652 -0.411 1.00 94.56 298 TYR A C 1
ATOM 2278 O O . TYR A 1 298 ? -2.157 4.359 0.402 1.00 94.56 298 TYR A O 1
ATOM 2286 N N . LEU A 1 299 ? -1.093 4.146 -1.565 1.00 94.44 299 LEU A N 1
ATOM 2287 C CA . LEU A 1 299 ? -1.151 5.570 -1.906 1.00 94.44 299 LEU A CA 1
ATOM 2288 C C . LEU A 1 299 ? -2.560 6.046 -2.274 1.00 94.44 299 LEU A C 1
ATOM 2290 O O . LEU A 1 299 ? -2.886 7.205 -2.010 1.00 94.44 299 LEU A O 1
ATOM 2294 N N . ARG A 1 300 ? -3.403 5.184 -2.865 1.00 94.62 300 ARG A N 1
ATOM 2295 C CA . ARG A 1 300 ? -4.810 5.525 -3.130 1.00 94.62 300 ARG A CA 1
ATOM 2296 C C . ARG A 1 300 ? -5.544 5.799 -1.820 1.00 94.62 300 ARG A C 1
ATOM 2298 O O . ARG A 1 300 ? -6.163 6.855 -1.706 1.00 94.62 300 ARG A O 1
ATOM 2305 N N . THR A 1 301 ? -5.464 4.886 -0.854 1.00 95.69 301 THR A N 1
ATOM 2306 C CA . THR A 1 301 ? -6.196 5.002 0.414 1.00 95.69 301 THR A CA 1
ATOM 2307 C C . THR A 1 301 ? -5.756 6.235 1.194 1.00 95.69 301 THR A C 1
ATOM 2309 O O . THR A 1 301 ? -6.598 7.000 1.650 1.00 95.69 301 THR A O 1
ATOM 2312 N N . MET A 1 302 ? -4.449 6.510 1.269 1.00 95.25 302 MET A N 1
ATOM 2313 C CA . MET A 1 302 ? -3.943 7.730 1.913 1.00 95.25 302 MET A CA 1
ATOM 2314 C C . MET A 1 302 ? -4.436 9.004 1.221 1.00 95.25 302 MET A C 1
ATOM 2316 O O . MET A 1 302 ? -4.891 9.939 1.880 1.00 95.25 302 MET A O 1
ATOM 2320 N N . ALA A 1 303 ? -4.392 9.037 -0.115 1.00 94.81 303 ALA A N 1
ATOM 2321 C CA . ALA A 1 303 ? -4.893 10.167 -0.889 1.00 94.81 303 ALA A CA 1
ATOM 2322 C C . ALA A 1 303 ? -6.400 10.387 -0.676 1.00 94.81 303 ALA A C 1
ATOM 2324 O O . ALA A 1 303 ? -6.844 11.533 -0.603 1.00 94.81 303 ALA A O 1
ATOM 2325 N N . GLN A 1 304 ? -7.184 9.316 -0.553 1.00 93.44 304 GLN A N 1
ATOM 2326 C CA . GLN A 1 304 ? -8.615 9.378 -0.267 1.00 93.44 304 GLN A CA 1
ATOM 2327 C C . GLN A 1 304 ? -8.891 9.862 1.164 1.00 93.44 304 GLN A C 1
ATOM 2329 O O . GLN A 1 304 ? -9.578 10.870 1.335 1.00 93.44 304 GLN A O 1
ATOM 2334 N N . ALA A 1 305 ? -8.272 9.233 2.167 1.00 92.81 305 ALA A N 1
ATOM 2335 C CA . ALA A 1 305 ? -8.428 9.577 3.582 1.00 92.81 305 ALA A CA 1
ATOM 2336 C C . ALA A 1 305 ? -8.003 11.026 3.890 1.00 92.81 305 ALA A C 1
ATOM 2338 O O . ALA A 1 305 ? -8.596 11.685 4.746 1.00 92.81 305 ALA A O 1
ATOM 2339 N N . SER A 1 306 ? -7.035 11.573 3.134 1.00 93.50 306 SER A N 1
ATOM 2340 C CA . SER A 1 306 ? -6.578 12.967 3.273 1.00 93.50 306 SER A CA 1
ATOM 2341 C C . SER A 1 306 ? -7.686 14.017 3.108 1.00 93.50 306 SER A C 1
ATOM 2343 O O . SER A 1 306 ? -7.572 15.139 3.608 1.00 93.50 306 SER A O 1
ATOM 2345 N N . LYS A 1 307 ? -8.782 13.662 2.420 1.00 91.69 307 LYS A N 1
ATOM 2346 C CA . LYS A 1 307 ? -9.948 14.531 2.222 1.00 91.69 307 LYS A CA 1
ATOM 2347 C C . LYS A 1 307 ? -10.656 14.854 3.540 1.00 91.69 307 LYS A C 1
ATOM 2349 O O . LYS A 1 307 ? -11.106 15.988 3.703 1.00 91.69 307 LYS A O 1
ATOM 2354 N N . HIS A 1 308 ? -10.760 13.874 4.436 1.00 92.12 308 HIS A N 1
ATOM 2355 C CA . HIS A 1 308 ? -11.472 13.985 5.709 1.00 92.12 308 HIS A CA 1
ATOM 2356 C C . HIS A 1 308 ? -10.524 14.280 6.878 1.00 92.12 308 HIS A C 1
ATOM 2358 O O . HIS A 1 308 ? -10.850 15.110 7.731 1.00 92.12 308 HIS A O 1
ATOM 2364 N N . SER A 1 309 ? -9.317 13.709 6.875 1.00 93.12 309 SER A N 1
ATOM 2365 C CA . SER A 1 309 ? -8.326 13.958 7.930 1.00 93.12 309 SER A CA 1
ATOM 2366 C C . SER A 1 309 ? -7.751 15.373 7.903 1.00 93.12 309 SER A C 1
ATOM 2368 O O . SER A 1 309 ? -7.316 15.884 8.932 1.00 93.12 309 SER A O 1
ATOM 2370 N N . GLY A 1 310 ? -7.760 16.028 6.737 1.00 91.12 310 GLY A N 1
ATOM 2371 C CA . GLY A 1 310 ? -7.230 17.379 6.552 1.00 91.12 310 GLY A CA 1
ATOM 2372 C C . GLY A 1 310 ? -5.712 17.445 6.358 1.00 91.12 310 GLY A C 1
ATOM 2373 O O . GLY A 1 310 ? -5.183 18.539 6.178 1.00 91.12 310 GLY A O 1
ATOM 2374 N N . TYR A 1 311 ? -5.016 16.304 6.353 1.00 94.00 311 TYR A N 1
ATOM 2375 C CA . TYR A 1 311 ? -3.581 16.195 6.073 1.00 94.00 311 TYR A CA 1
ATOM 2376 C C . TYR A 1 311 ? -3.244 14.838 5.434 1.00 94.00 311 TYR A C 1
ATOM 2378 O O . TYR A 1 311 ? -4.020 13.886 5.503 1.00 94.00 311 TYR A O 1
ATOM 2386 N N . MET A 1 312 ? -2.070 14.717 4.809 1.00 94.31 312 MET A N 1
ATOM 2387 C CA . MET A 1 312 ? -1.613 13.446 4.231 1.00 94.31 312 MET A CA 1
ATOM 2388 C C . MET A 1 312 ? -1.104 12.500 5.331 1.00 94.31 312 MET A C 1
ATOM 2390 O O . MET A 1 312 ? 0.097 12.445 5.607 1.00 94.31 312 MET A O 1
ATOM 2394 N N . ALA A 1 313 ? -2.029 11.809 5.994 1.00 94.31 313 ALA A N 1
ATOM 2395 C CA . ALA A 1 313 ? -1.744 10.846 7.054 1.00 94.31 313 ALA A CA 1
ATOM 2396 C C . ALA A 1 313 ? -1.204 9.534 6.485 1.00 94.31 313 ALA A C 1
ATOM 2398 O O . ALA A 1 313 ? -1.703 9.043 5.467 1.00 94.31 313 ALA A O 1
ATOM 2399 N N . ASN A 1 314 ? -0.238 8.924 7.172 1.00 94.81 314 ASN A N 1
ATOM 2400 C CA . ASN A 1 314 ? 0.042 7.518 6.941 1.00 94.81 314 ASN A CA 1
ATOM 2401 C C . ASN A 1 314 ? -1.082 6.667 7.543 1.00 94.81 314 ASN A C 1
ATOM 2403 O O . ASN A 1 314 ? -1.199 6.539 8.756 1.00 94.81 314 ASN A O 1
ATOM 2407 N N . TYR A 1 315 ? -1.931 6.129 6.673 1.00 95.12 315 TYR A N 1
ATOM 2408 C CA . TYR A 1 315 ? -3.142 5.412 7.068 1.00 95.12 315 TYR A CA 1
ATOM 2409 C C . TYR A 1 315 ? -2.857 4.026 7.660 1.00 95.12 315 TYR A C 1
ATOM 2411 O O . TYR A 1 315 ? -3.550 3.572 8.563 1.00 95.12 315 TYR A O 1
ATOM 2419 N N . TYR A 1 316 ? -1.828 3.357 7.143 1.00 95.06 316 TYR A N 1
ATOM 2420 C CA . TYR A 1 316 ? -1.580 1.941 7.400 1.00 95.06 316 TYR A CA 1
ATOM 2421 C C . TYR A 1 316 ? -0.533 1.685 8.479 1.00 95.06 316 TYR A C 1
ATOM 2423 O O . TYR A 1 316 ? -0.460 0.567 8.975 1.00 95.06 316 TYR A O 1
ATOM 2431 N N . ARG A 1 317 ? 0.313 2.664 8.818 1.00 93.06 317 ARG A N 1
ATOM 2432 C CA . ARG A 1 317 ? 1.426 2.490 9.760 1.00 93.06 317 ARG A CA 1
ATOM 2433 C C . ARG A 1 317 ? 1.777 3.808 10.452 1.00 93.06 317 ARG A C 1
ATOM 2435 O O . ARG A 1 317 ? 1.413 4.889 10.004 1.00 93.06 317 ARG A O 1
ATOM 2442 N N . TRP A 1 318 ? 2.583 3.714 11.504 1.00 93.88 318 TRP A N 1
ATOM 2443 C CA . TRP A 1 318 ? 3.210 4.833 12.202 1.00 93.88 318 TRP A CA 1
ATOM 2444 C C . TRP A 1 318 ? 2.220 5.764 12.904 1.00 93.88 318 TRP A C 1
ATOM 2446 O O . TRP A 1 318 ? 2.477 6.963 12.975 1.00 93.88 318 TRP A O 1
ATOM 2456 N N . PHE A 1 319 ? 1.134 5.232 13.469 1.00 95.00 319 PHE A N 1
ATOM 2457 C CA . PHE A 1 319 ? 0.246 5.978 14.371 1.00 95.00 319 PHE A CA 1
ATOM 2458 C C . PHE A 1 319 ? -0.369 7.232 13.718 1.00 95.00 319 PHE A C 1
ATOM 2460 O O . PHE A 1 319 ? -0.502 8.280 14.352 1.00 95.00 319 PHE A O 1
ATOM 2467 N N . GLY A 1 320 ? -0.666 7.167 12.414 1.00 94.25 320 GLY A N 1
ATOM 2468 C CA . GLY A 1 320 ? -1.299 8.266 11.682 1.00 94.25 320 GLY A CA 1
ATOM 2469 C C . GLY A 1 320 ? -0.404 9.477 11.397 1.00 94.25 320 GLY A C 1
ATOM 2470 O O . GLY A 1 320 ? -0.914 10.518 10.995 1.00 94.25 320 GLY A O 1
ATOM 2471 N N . VAL A 1 321 ? 0.920 9.410 11.587 1.00 95.38 321 VAL A N 1
ATOM 2472 C CA . VAL A 1 321 ? 1.788 10.587 11.368 1.00 95.38 321 VAL A CA 1
ATOM 2473 C C . VAL A 1 321 ? 1.757 11.097 9.917 1.00 95.38 321 VAL A C 1
ATOM 2475 O O . VAL A 1 321 ? 1.639 10.332 8.960 1.00 95.38 321 VAL A O 1
ATOM 2478 N N . SER A 1 322 ? 1.926 12.410 9.731 1.00 93.31 322 SER A N 1
ATOM 2479 C CA . SER A 1 322 ? 1.947 13.047 8.401 1.00 93.31 322 SER A CA 1
ATOM 2480 C C . SER A 1 322 ? 3.131 12.592 7.536 1.00 93.31 322 SER A C 1
ATOM 2482 O O . SER A 1 322 ? 4.254 12.508 8.034 1.00 93.31 322 SER A O 1
ATOM 2484 N N . GLU A 1 323 ? 2.923 12.338 6.236 1.00 91.06 323 GLU A N 1
ATOM 2485 C CA . GLU A 1 323 ? 3.975 12.060 5.224 1.00 91.06 323 GLU A CA 1
ATOM 2486 C C . GLU A 1 323 ? 4.919 13.227 4.936 1.00 91.06 323 GLU A C 1
ATOM 2488 O O . GLU A 1 323 ? 6.017 13.031 4.401 1.00 91.06 323 GLU A O 1
ATOM 2493 N N . SER A 1 324 ? 4.553 14.433 5.367 1.00 89.50 324 SER A N 1
ATOM 2494 C CA . SER A 1 324 ? 5.452 15.576 5.312 1.00 89.50 324 SER A CA 1
ATOM 2495 C C . SER A 1 324 ? 6.757 15.263 6.070 1.00 89.50 324 SER A C 1
ATOM 2497 O O . SER A 1 324 ? 6.742 14.702 7.169 1.00 89.50 324 SER A O 1
ATOM 2499 N N . PRO A 1 325 ? 7.920 15.591 5.484 1.00 87.25 325 PRO A N 1
ATOM 2500 C CA . PRO A 1 325 ? 8.097 16.595 4.446 1.00 87.25 325 PRO A CA 1
ATOM 2501 C C . PRO A 1 325 ? 8.199 16.017 3.021 1.00 87.25 325 PRO A C 1
ATOM 2503 O O . PRO A 1 325 ? 8.549 16.748 2.096 1.00 87.25 325 PRO A O 1
ATOM 2506 N N . PHE A 1 326 ? 7.952 14.718 2.836 1.00 87.06 326 PHE A N 1
ATOM 2507 C CA . PHE A 1 326 ? 7.989 14.062 1.530 1.00 87.06 326 PHE A CA 1
ATOM 2508 C C . PHE A 1 326 ? 6.579 13.944 0.936 1.00 87.06 326 PHE A C 1
ATOM 2510 O O . PHE A 1 326 ? 5.579 14.198 1.597 1.00 87.06 326 PHE A O 1
ATOM 2517 N N . GLY A 1 327 ? 6.493 13.606 -0.348 1.00 84.50 327 GLY A N 1
ATOM 2518 C CA . GLY A 1 327 ? 5.225 13.413 -1.052 1.00 84.50 327 GLY A CA 1
ATOM 2519 C C . GLY A 1 327 ? 4.799 14.613 -1.891 1.00 84.50 327 GLY A C 1
ATOM 2520 O O . GLY A 1 327 ? 4.247 14.413 -2.972 1.00 84.50 327 GLY A O 1
ATOM 2521 N N . PHE A 1 328 ? 5.137 15.848 -1.504 1.00 90.00 328 PHE A N 1
ATOM 2522 C CA . PHE A 1 328 ? 4.845 17.027 -2.329 1.00 90.00 328 PHE A CA 1
ATOM 2523 C C . PHE A 1 328 ? 5.702 17.035 -3.612 1.00 90.00 328 PHE A C 1
ATOM 2525 O O . PHE A 1 328 ? 6.917 16.814 -3.539 1.00 90.00 328 PHE A O 1
ATOM 2532 N N . PRO A 1 329 ? 5.142 17.353 -4.797 1.00 88.19 329 PRO A N 1
ATOM 2533 C CA . PRO A 1 329 ? 3.737 17.697 -5.071 1.00 88.19 329 PRO A CA 1
ATOM 2534 C C . PRO A 1 329 ? 2.862 16.494 -5.465 1.00 88.19 329 PRO A C 1
ATOM 2536 O O . PRO A 1 329 ? 1.727 16.667 -5.900 1.00 88.19 329 PRO A O 1
ATOM 2539 N N . PHE A 1 330 ? 3.417 15.286 -5.463 1.00 92.56 330 PHE A N 1
ATOM 2540 C CA . PHE A 1 330 ? 2.815 14.138 -6.123 1.00 92.56 330 PHE A CA 1
ATOM 2541 C C . PHE A 1 330 ? 1.681 13.496 -5.315 1.00 92.56 330 PHE A C 1
ATOM 2543 O O . PHE A 1 330 ? 0.626 13.244 -5.885 1.00 92.56 330 PHE A O 1
ATOM 2550 N N . TYR A 1 331 ? 1.842 13.292 -4.007 1.00 93.12 331 TYR A N 1
ATOM 2551 C CA . TYR A 1 331 ? 0.773 12.745 -3.161 1.00 93.12 331 TYR A CA 1
ATOM 2552 C C . TYR A 1 331 ? -0.404 13.719 -3.061 1.00 93.12 331 TYR A C 1
ATOM 2554 O O . TYR A 1 331 ? -1.553 13.303 -3.166 1.00 93.12 331 TYR A O 1
ATOM 2562 N N . ASP A 1 332 ? -0.130 15.023 -2.992 1.00 91.62 332 ASP A N 1
ATOM 2563 C CA . ASP A 1 332 ? -1.176 16.052 -3.032 1.00 91.62 332 ASP A CA 1
ATOM 2564 C C . ASP A 1 332 ? -1.916 16.056 -4.371 1.00 91.62 332 ASP A C 1
ATOM 2566 O O . ASP A 1 332 ? -3.133 16.228 -4.416 1.00 91.62 332 ASP A O 1
ATOM 2570 N N . LEU A 1 333 ? -1.201 15.825 -5.480 1.00 93.94 333 LEU A N 1
ATOM 2571 C CA . LEU A 1 333 ? -1.828 15.651 -6.787 1.00 93.94 333 LEU A CA 1
ATOM 2572 C C . LEU A 1 333 ? -2.754 14.428 -6.792 1.00 93.94 333 LEU A C 1
ATOM 2574 O O . LEU A 1 333 ? -3.859 14.533 -7.317 1.00 93.94 333 LEU A O 1
ATOM 2578 N N . LEU A 1 334 ? -2.345 13.304 -6.195 1.00 94.88 334 LEU A N 1
ATOM 2579 C CA . LEU A 1 334 ? -3.217 12.136 -6.040 1.00 94.88 334 LEU A CA 1
ATOM 2580 C C . LEU A 1 334 ? -4.448 12.471 -5.183 1.00 94.88 334 LEU A C 1
ATOM 2582 O O . LEU A 1 334 ? -5.557 12.152 -5.596 1.00 94.88 334 LEU A O 1
ATOM 2586 N N . GLY A 1 335 ? -4.287 13.195 -4.071 1.00 93.44 335 GLY A N 1
ATOM 2587 C CA . GLY A 1 335 ? -5.401 13.654 -3.227 1.00 93.44 335 GLY A CA 1
ATOM 2588 C C . GLY A 1 335 ? -6.352 14.639 -3.921 1.00 93.44 335 GLY A C 1
ATOM 2589 O O . GLY A 1 335 ? -7.529 14.732 -3.581 1.00 93.44 335 GLY A O 1
ATOM 2590 N N . VAL A 1 336 ? -5.883 15.381 -4.929 1.00 93.94 336 VAL A N 1
ATOM 2591 C CA . VAL A 1 336 ? -6.761 16.163 -5.818 1.00 93.94 336 VAL A CA 1
ATOM 2592 C C . VAL A 1 336 ? -7.463 15.257 -6.829 1.00 93.94 336 VAL A C 1
ATOM 2594 O O . VAL A 1 336 ? -8.622 15.511 -7.160 1.00 93.94 336 VAL A O 1
ATOM 2597 N N . ILE A 1 337 ? -6.790 14.209 -7.313 1.00 95.12 337 ILE A N 1
ATOM 2598 C CA . ILE A 1 337 ? -7.347 13.263 -8.284 1.00 95.12 337 ILE A CA 1
ATOM 2599 C C . ILE A 1 337 ? -8.501 12.445 -7.700 1.00 95.12 337 ILE A C 1
ATOM 2601 O O . ILE A 1 337 ? -9.554 12.335 -8.335 1.00 95.12 337 ILE A O 1
ATOM 2605 N N . THR A 1 338 ? -8.353 11.965 -6.466 1.00 93.88 338 THR A N 1
ATOM 2606 C CA . THR A 1 338 ? -9.394 11.198 -5.764 1.00 93.88 338 THR A CA 1
ATOM 2607 C C . THR A 1 338 ? -10.705 11.975 -5.618 1.00 93.88 338 THR A C 1
ATOM 2609 O O . THR A 1 338 ? -11.774 11.378 -5.622 1.00 93.88 338 THR A O 1
ATOM 2612 N N . ARG A 1 339 ? -10.674 13.318 -5.613 1.00 91.19 339 ARG A N 1
ATOM 2613 C CA . ARG A 1 339 ? -11.894 14.151 -5.562 1.00 91.19 339 ARG A CA 1
ATOM 2614 C C . ARG A 1 339 ? -12.805 14.006 -6.780 1.00 91.19 339 ARG A C 1
ATOM 2616 O O . ARG A 1 339 ? -13.961 14.412 -6.694 1.00 91.19 339 ARG A O 1
ATOM 2623 N N . PHE A 1 340 ? -12.294 13.517 -7.911 1.00 89.12 340 PHE A N 1
ATOM 2624 C CA . PHE A 1 340 ? -13.094 13.343 -9.124 1.00 89.12 340 PHE A CA 1
ATOM 2625 C C . PHE A 1 340 ? -13.144 11.903 -9.634 1.00 89.12 340 PHE A C 1
ATOM 2627 O O . PHE A 1 340 ? -14.173 11.507 -10.176 1.00 89.12 340 PHE A O 1
ATOM 2634 N N . SER A 1 341 ? -12.073 11.114 -9.502 1.00 91.12 341 SER A N 1
ATOM 2635 C CA . SER A 1 341 ? -12.126 9.684 -9.811 1.00 91.12 341 SER A CA 1
ATOM 2636 C C . SER A 1 341 ? -11.006 8.913 -9.129 1.00 91.12 341 SER A C 1
ATOM 2638 O O . SER A 1 341 ? -9.833 9.257 -9.237 1.00 91.12 341 SER A O 1
ATOM 2640 N N . GLU A 1 342 ? -11.386 7.800 -8.517 1.00 90.19 342 GLU A N 1
ATOM 2641 C CA . GLU A 1 342 ? -10.479 6.886 -7.821 1.00 90.19 342 GLU A CA 1
ATOM 2642 C C . GLU A 1 342 ? -10.160 5.636 -8.652 1.00 90.19 342 GLU A C 1
ATOM 2644 O O . GLU A 1 342 ? -9.522 4.696 -8.184 1.00 90.19 342 GLU A O 1
ATOM 2649 N N . THR A 1 343 ? -10.600 5.614 -9.911 1.00 92.50 343 THR A N 1
ATOM 2650 C CA . THR A 1 343 ? -10.374 4.480 -10.806 1.00 92.50 343 THR A CA 1
ATOM 2651 C C . THR A 1 343 ? -8.897 4.317 -11.152 1.00 92.50 343 THR A C 1
ATOM 2653 O O . THR A 1 343 ? -8.159 5.290 -11.337 1.00 92.50 343 THR A O 1
ATOM 2656 N N . SER A 1 344 ? -8.484 3.063 -11.347 1.00 92.06 344 SER A N 1
ATOM 2657 C CA . SER A 1 344 ? -7.116 2.690 -11.725 1.00 92.06 344 SER A CA 1
ATOM 2658 C C . SER A 1 344 ? -6.580 3.458 -12.942 1.00 92.06 344 SER A C 1
ATOM 2660 O O . SER A 1 344 ? -5.413 3.854 -12.969 1.00 92.06 344 SER A O 1
ATOM 2662 N N . ILE A 1 345 ? -7.423 3.722 -13.946 1.00 93.56 345 ILE A N 1
ATOM 2663 C CA . ILE A 1 345 ? -7.046 4.501 -15.134 1.00 93.56 345 ILE A CA 1
ATOM 2664 C C . ILE A 1 345 ? -6.686 5.932 -14.723 1.00 93.56 345 ILE A C 1
ATOM 2666 O O . ILE A 1 345 ? -5.595 6.418 -15.019 1.00 93.56 345 ILE A O 1
ATOM 2670 N N . VAL A 1 346 ? -7.556 6.616 -13.988 1.00 94.25 346 VAL A N 1
ATOM 2671 C CA . VAL A 1 346 ? -7.349 8.039 -13.711 1.00 94.25 346 VAL A CA 1
ATOM 2672 C C . VAL A 1 346 ? -6.171 8.245 -12.759 1.00 94.25 346 VAL A C 1
ATOM 2674 O O . VAL A 1 346 ? -5.306 9.079 -13.033 1.00 94.25 346 VAL A O 1
ATOM 2677 N N . MET A 1 347 ? -6.081 7.433 -11.705 1.00 94.62 347 MET A N 1
ATOM 2678 C CA . MET A 1 347 ? -5.012 7.520 -10.705 1.00 94.62 347 MET A CA 1
ATOM 2679 C C . MET A 1 347 ? -3.610 7.335 -11.312 1.00 94.62 347 MET A C 1
ATOM 2681 O O . MET A 1 347 ? -2.656 7.970 -10.870 1.00 94.62 347 MET A O 1
ATOM 2685 N N . ARG A 1 348 ? -3.472 6.519 -12.370 1.00 95.56 348 ARG A N 1
ATOM 2686 C CA . ARG A 1 348 ? -2.188 6.252 -13.057 1.00 95.56 348 ARG A CA 1
ATOM 2687 C C . ARG A 1 348 ? -1.868 7.220 -14.197 1.00 95.56 348 ARG A C 1
ATOM 2689 O O . ARG A 1 348 ? -0.786 7.153 -14.786 1.00 95.56 348 ARG A O 1
ATOM 2696 N N . LEU A 1 349 ? -2.778 8.132 -14.539 1.00 95.50 349 LEU A N 1
ATOM 2697 C CA . LEU A 1 349 ? -2.575 9.086 -15.631 1.00 95.50 349 LEU A CA 1
ATOM 2698 C C . LEU A 1 349 ? -1.310 9.960 -15.461 1.00 95.50 349 LEU A C 1
ATOM 2700 O O . LEU A 1 349 ? -0.597 10.143 -16.455 1.00 95.50 349 LEU A O 1
ATOM 2704 N N . PRO A 1 350 ? -0.958 10.459 -14.255 1.00 96.00 350 PRO A N 1
ATOM 2705 C CA . PRO A 1 350 ? 0.294 11.191 -14.051 1.00 96.00 350 PRO A CA 1
ATOM 2706 C C . PRO A 1 350 ? 1.537 10.381 -14.441 1.00 96.00 350 PRO A C 1
ATOM 2708 O O . PRO A 1 350 ? 2.449 10.926 -15.068 1.00 96.00 350 PRO A O 1
ATOM 2711 N N . SER A 1 351 ? 1.552 9.078 -14.146 1.00 95.06 351 SER A N 1
ATOM 2712 C CA . SER A 1 351 ? 2.642 8.170 -14.517 1.00 95.06 351 SER A CA 1
ATOM 2713 C C . SER A 1 351 ? 2.744 8.036 -16.038 1.00 95.06 351 SER A C 1
ATOM 2715 O O . SER A 1 351 ? 3.818 8.237 -16.603 1.00 95.06 351 SER A O 1
ATOM 2717 N N . LEU A 1 352 ? 1.630 7.828 -16.747 1.00 96.50 352 LEU A N 1
ATOM 2718 C CA . LEU A 1 352 ? 1.634 7.780 -18.216 1.00 96.50 352 LEU A CA 1
ATOM 2719 C C . LEU A 1 352 ? 2.176 9.082 -18.839 1.00 96.50 352 LEU A C 1
ATOM 2721 O O . LEU A 1 352 ? 3.014 9.042 -19.747 1.00 96.50 352 LEU A O 1
ATOM 2725 N N . ILE A 1 353 ? 1.745 10.240 -18.328 1.00 96.81 353 ILE A N 1
ATOM 2726 C CA . ILE A 1 353 ? 2.226 11.553 -18.784 1.00 96.81 353 ILE A CA 1
ATOM 2727 C C . ILE A 1 353 ? 3.733 11.688 -18.536 1.00 96.81 353 ILE A C 1
ATOM 2729 O O . ILE A 1 353 ? 4.466 12.097 -19.442 1.00 96.81 353 ILE A O 1
ATOM 2733 N N . ALA A 1 354 ? 4.214 11.303 -17.350 1.00 97.00 354 ALA A N 1
ATOM 2734 C CA . ALA A 1 354 ? 5.636 11.320 -17.020 1.00 97.00 354 ALA A CA 1
ATOM 2735 C C . ALA A 1 354 ? 6.455 10.455 -17.994 1.00 97.00 354 ALA A C 1
ATOM 2737 O O . ALA A 1 354 ? 7.495 10.902 -18.484 1.00 97.00 354 ALA A O 1
ATOM 2738 N N . GLY A 1 355 ? 5.954 9.272 -18.363 1.00 96.94 355 GLY A N 1
ATOM 2739 C CA . GLY A 1 355 ? 6.592 8.383 -19.338 1.00 96.94 355 GLY A CA 1
ATOM 2740 C C . GLY A 1 355 ? 6.707 9.007 -20.726 1.00 96.94 355 GLY A C 1
ATOM 2741 O O . GLY A 1 355 ? 7.782 8.997 -21.334 1.00 96.94 355 GLY A O 1
ATOM 2742 N N . ILE A 1 356 ? 5.631 9.634 -21.210 1.00 96.31 356 ILE A N 1
ATOM 2743 C CA . ILE A 1 356 ? 5.631 10.348 -22.495 1.00 96.31 356 ILE A CA 1
ATOM 2744 C C . ILE A 1 356 ? 6.638 11.506 -22.468 1.00 96.31 356 ILE A C 1
ATOM 2746 O O . ILE A 1 356 ? 7.423 11.665 -23.408 1.00 96.31 356 ILE A O 1
ATOM 2750 N N . VAL A 1 357 ? 6.667 12.295 -21.389 1.00 96.06 357 VAL A N 1
ATOM 2751 C CA . VAL A 1 357 ? 7.622 13.404 -21.231 1.00 96.06 357 VAL A CA 1
ATOM 2752 C C . VAL A 1 357 ? 9.060 12.885 -21.226 1.00 96.06 357 VAL A C 1
ATOM 2754 O O . VAL A 1 357 ? 9.894 13.401 -21.975 1.00 96.06 357 VAL A O 1
ATOM 2757 N N . VAL A 1 358 ? 9.354 11.836 -20.453 1.00 97.06 358 VAL A N 1
ATOM 2758 C CA . VAL A 1 358 ? 10.679 11.199 -20.404 1.00 97.06 358 VAL A CA 1
ATOM 2759 C C . VAL A 1 358 ? 11.111 10.729 -21.794 1.00 97.06 358 VAL A C 1
ATOM 2761 O O . VAL A 1 358 ? 12.225 11.042 -22.224 1.00 97.06 358 VAL A O 1
ATOM 2764 N N . TRP A 1 359 ? 10.235 10.057 -22.546 1.00 96.81 359 TRP A N 1
ATOM 2765 C CA . TRP A 1 359 ? 10.537 9.604 -23.906 1.00 96.81 359 TRP A CA 1
ATOM 2766 C C . TRP A 1 359 ? 10.831 10.762 -24.873 1.00 96.81 359 TRP A C 1
ATOM 2768 O O . TRP A 1 359 ? 11.807 10.728 -25.638 1.00 96.81 359 TRP A O 1
ATOM 2778 N N . LEU A 1 360 ? 10.010 11.815 -24.847 1.00 94.62 360 LEU A N 1
ATOM 2779 C CA . LEU A 1 360 ? 10.210 12.990 -25.697 1.00 94.62 360 LEU A CA 1
ATOM 2780 C C . LEU A 1 360 ? 11.545 13.678 -25.382 1.00 94.62 360 LEU A C 1
ATOM 2782 O O . LEU A 1 360 ? 12.297 14.025 -26.296 1.00 94.62 360 LEU A O 1
ATOM 2786 N N . VAL A 1 361 ? 11.889 13.805 -24.101 1.00 94.69 361 VAL A N 1
ATOM 2787 C CA . VAL A 1 361 ? 13.163 14.381 -23.654 1.00 94.69 361 VAL A CA 1
ATOM 2788 C C . VAL A 1 361 ? 14.354 13.508 -24.078 1.00 94.69 361 VAL A C 1
ATOM 2790 O O . VAL A 1 361 ? 15.345 14.026 -24.608 1.00 94.69 361 VAL A O 1
ATOM 2793 N N . LEU A 1 362 ? 14.251 12.181 -23.942 1.00 94.44 362 LEU A N 1
ATOM 2794 C CA . LEU A 1 362 ? 15.282 11.236 -24.385 1.00 94.44 362 LEU A CA 1
ATOM 2795 C C . LEU A 1 362 ? 15.546 11.333 -25.894 1.00 94.44 362 LEU A C 1
ATOM 2797 O O . LEU A 1 362 ? 16.691 11.491 -26.332 1.00 94.44 362 LEU A O 1
ATOM 2801 N N . SER A 1 363 ? 14.481 11.281 -26.694 1.00 92.88 363 SER A N 1
ATOM 2802 C CA . SER A 1 363 ? 14.557 11.222 -28.157 1.00 92.88 363 SER A CA 1
ATOM 2803 C C . SER A 1 363 ? 14.899 12.560 -28.826 1.00 92.88 363 SER A C 1
ATOM 2805 O O . SER A 1 363 ? 15.460 12.569 -29.934 1.00 92.88 363 SER A O 1
ATOM 2807 N N . ARG A 1 364 ? 14.570 13.697 -28.192 1.00 90.00 364 ARG A N 1
ATOM 2808 C CA . ARG A 1 364 ? 14.734 15.043 -28.775 1.00 90.00 364 ARG A CA 1
ATOM 2809 C C . ARG A 1 364 ? 15.854 15.868 -28.172 1.00 90.00 364 ARG A C 1
ATOM 2811 O O . ARG A 1 364 ? 16.435 16.664 -28.909 1.00 90.00 364 ARG A O 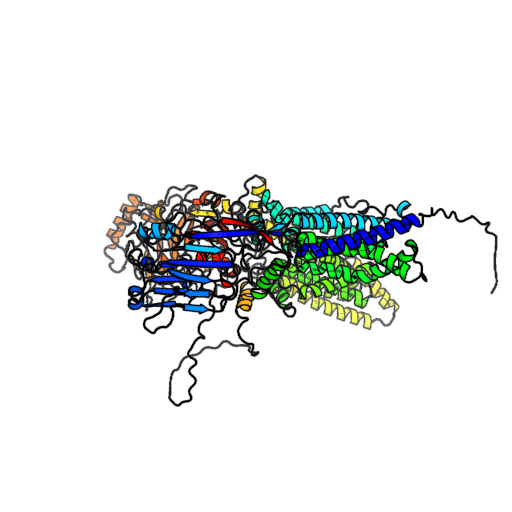1
ATOM 2818 N N . GLU A 1 365 ? 16.188 15.681 -26.900 1.00 90.75 365 GLU A N 1
ATOM 2819 C CA . GLU A 1 365 ? 17.208 16.499 -26.235 1.00 90.75 365 GLU A CA 1
ATOM 2820 C C . GLU A 1 365 ? 18.471 15.699 -25.918 1.00 90.75 365 GLU A C 1
ATOM 2822 O O . GLU A 1 365 ? 19.567 16.096 -26.324 1.00 90.75 365 GLU A O 1
ATOM 2827 N N . ILE A 1 366 ? 18.334 14.537 -25.277 1.00 92.00 366 ILE A N 1
ATOM 2828 C CA . ILE A 1 366 ? 19.485 13.777 -24.767 1.00 92.00 366 ILE A CA 1
ATOM 2829 C C . ILE A 1 366 ? 20.256 13.093 -25.892 1.00 92.00 366 ILE A C 1
ATOM 2831 O O . ILE A 1 366 ? 21.462 13.313 -26.038 1.00 92.00 366 ILE A O 1
ATOM 2835 N N . LEU A 1 367 ? 19.591 12.292 -26.726 1.00 90.44 367 LEU A N 1
ATOM 2836 C CA . LEU A 1 367 ? 20.289 11.534 -27.764 1.00 90.44 367 LEU A CA 1
ATOM 2837 C C . LEU A 1 367 ? 21.027 12.440 -28.776 1.00 90.44 367 LEU A C 1
ATOM 2839 O O . LEU A 1 367 ? 22.192 12.163 -29.083 1.00 90.44 367 LEU A O 1
ATOM 2843 N N . PRO A 1 368 ? 20.453 13.571 -29.246 1.00 90.25 368 PRO A N 1
ATOM 2844 C CA . PRO A 1 368 ? 21.193 14.533 -30.065 1.00 90.25 368 PRO A CA 1
ATOM 2845 C C . PRO A 1 368 ? 22.360 15.197 -29.325 1.00 90.25 368 PRO A C 1
ATOM 2847 O O . PRO A 1 368 ? 23.402 15.455 -29.936 1.00 90.25 368 PRO A O 1
ATOM 2850 N N . ARG A 1 369 ? 22.220 15.450 -28.015 1.00 90.69 369 ARG A N 1
ATOM 2851 C CA . ARG A 1 369 ? 23.275 16.042 -27.180 1.00 90.69 369 ARG A CA 1
ATOM 2852 C C . ARG A 1 369 ? 24.475 15.112 -27.003 1.00 90.69 369 ARG A C 1
ATOM 2854 O O . ARG A 1 369 ? 25.608 15.595 -26.952 1.00 90.69 369 ARG A O 1
ATOM 2861 N N . LEU A 1 370 ? 24.246 13.801 -26.982 1.00 89.50 370 LEU A N 1
ATOM 2862 C CA . LEU A 1 370 ? 25.299 12.786 -26.937 1.00 89.50 370 LEU A CA 1
ATOM 2863 C C . LEU A 1 370 ? 26.119 12.710 -28.234 1.00 89.50 370 LEU A C 1
ATOM 2865 O O . LEU A 1 370 ? 27.217 12.168 -28.212 1.00 89.50 370 LEU A O 1
ATOM 2869 N N . GLY A 1 371 ? 25.657 13.294 -29.344 1.00 87.62 371 GLY A N 1
ATOM 2870 C CA . GLY A 1 371 ? 26.449 13.488 -30.561 1.00 87.62 371 GLY A CA 1
ATOM 2871 C C . GLY A 1 371 ? 25.690 13.174 -31.850 1.00 87.62 371 GLY A C 1
ATOM 2872 O O . GLY A 1 371 ? 24.876 12.254 -31.922 1.00 87.62 371 GLY A O 1
ATOM 2873 N N . THR A 1 372 ? 26.011 13.899 -32.926 1.00 85.19 372 THR A N 1
ATOM 2874 C CA . THR A 1 372 ? 25.325 13.772 -34.227 1.00 85.19 372 THR A CA 1
ATOM 2875 C C . THR A 1 372 ? 25.460 12.382 -34.848 1.00 85.19 372 THR A C 1
ATOM 2877 O O . THR A 1 372 ? 24.497 11.865 -35.408 1.00 85.19 372 THR A O 1
ATOM 2880 N N . ARG A 1 373 ? 26.630 11.743 -34.712 1.00 83.94 373 ARG A N 1
ATOM 2881 C CA . ARG A 1 373 ? 26.892 10.399 -35.256 1.00 83.94 373 ARG A CA 1
ATOM 2882 C C . ARG A 1 373 ? 26.108 9.303 -34.538 1.00 83.94 373 ARG A C 1
ATOM 2884 O O . ARG A 1 373 ? 25.742 8.324 -35.178 1.00 83.94 373 ARG A O 1
ATOM 2891 N N . ILE A 1 374 ? 25.863 9.450 -33.236 1.00 84.94 374 ILE A N 1
ATOM 2892 C CA . ILE A 1 374 ? 25.027 8.514 -32.470 1.00 84.94 374 ILE A CA 1
ATOM 2893 C C . ILE A 1 374 ? 23.563 8.702 -32.835 1.00 84.94 374 ILE A C 1
ATOM 2895 O O . ILE A 1 374 ? 22.887 7.727 -33.144 1.00 84.94 374 ILE A O 1
ATOM 2899 N N . ASN A 1 375 ? 23.113 9.952 -32.921 1.00 87.12 375 ASN A N 1
ATOM 2900 C CA . ASN A 1 375 ? 21.741 10.277 -33.289 1.00 87.12 375 ASN A CA 1
ATOM 2901 C C . ASN A 1 375 ? 21.339 9.776 -34.695 1.00 87.12 375 ASN A C 1
ATOM 2903 O O . ASN A 1 375 ? 20.160 9.581 -34.966 1.00 87.12 375 ASN A O 1
ATOM 2907 N N . GLN A 1 376 ? 22.298 9.539 -35.596 1.00 87.31 376 GLN A N 1
ATOM 2908 C CA . GLN A 1 376 ? 22.044 8.963 -36.925 1.00 87.31 376 GLN A CA 1
ATOM 2909 C C . GLN A 1 376 ? 21.928 7.427 -36.929 1.00 87.31 376 GLN A C 1
ATOM 2911 O O . GLN A 1 376 ? 21.512 6.845 -37.932 1.00 87.31 376 GLN A O 1
ATOM 2916 N N . ARG A 1 377 ? 22.306 6.735 -35.846 1.00 84.31 377 ARG A N 1
ATOM 2917 C CA . ARG A 1 377 ? 22.305 5.266 -35.793 1.00 84.31 377 ARG A CA 1
ATOM 2918 C C . ARG A 1 377 ? 20.954 4.731 -35.333 1.00 84.31 377 ARG A C 1
ATOM 2920 O O . ARG A 1 377 ? 20.590 4.902 -34.176 1.00 84.31 377 ARG A O 1
ATOM 2927 N N . LYS A 1 378 ? 20.277 3.966 -36.198 1.00 87.06 378 LYS A N 1
ATOM 2928 C CA . LYS A 1 378 ? 19.013 3.279 -35.863 1.00 87.06 378 LYS A CA 1
ATOM 2929 C C . LYS A 1 378 ? 19.126 2.389 -34.620 1.00 87.06 378 LYS A C 1
ATOM 2931 O O . LYS A 1 378 ? 18.235 2.414 -33.785 1.00 87.06 378 LYS A O 1
ATOM 2936 N N . VAL A 1 379 ? 20.243 1.672 -34.470 1.00 86.38 379 VAL A N 1
ATOM 2937 C CA . VAL A 1 379 ? 20.500 0.799 -33.310 1.00 86.38 379 VAL A CA 1
ATOM 2938 C C . VAL A 1 379 ? 20.413 1.575 -31.994 1.00 86.38 379 VAL A C 1
ATOM 2940 O O . VAL A 1 379 ? 19.768 1.105 -31.073 1.00 86.38 379 VAL A O 1
ATOM 2943 N N . ALA A 1 380 ? 20.985 2.782 -31.919 1.00 89.56 380 ALA A N 1
ATOM 2944 C CA . ALA A 1 380 ? 20.944 3.582 -30.694 1.00 89.56 380 ALA A CA 1
ATOM 2945 C C . ALA A 1 380 ? 19.507 3.984 -30.319 1.00 89.56 380 ALA A C 1
ATOM 2947 O O . ALA A 1 380 ? 19.142 3.906 -29.153 1.00 89.56 380 ALA A O 1
ATOM 2948 N N . HIS A 1 381 ? 18.686 4.358 -31.308 1.00 91.50 381 HIS A N 1
ATOM 2949 C CA . HIS A 1 381 ? 17.272 4.692 -31.096 1.00 91.50 381 HIS A CA 1
ATOM 2950 C C . HIS A 1 381 ? 16.447 3.481 -30.650 1.00 91.50 381 HIS A C 1
ATOM 2952 O O . HIS A 1 381 ? 15.679 3.597 -29.703 1.00 91.50 381 HIS A O 1
ATOM 2958 N N . ILE A 1 382 ? 16.623 2.324 -31.298 1.00 91.19 382 ILE A N 1
ATOM 2959 C CA . ILE A 1 382 ? 15.890 1.093 -30.958 1.00 91.19 382 ILE A CA 1
ATOM 2960 C C . ILE A 1 382 ? 16.293 0.589 -29.570 1.00 91.19 382 ILE A C 1
ATOM 2962 O O . ILE A 1 382 ? 15.418 0.246 -28.783 1.00 91.19 382 ILE A O 1
ATOM 2966 N N . THR A 1 383 ? 17.590 0.581 -29.241 1.00 93.06 383 THR A N 1
ATOM 2967 C CA . THR A 1 383 ? 18.052 0.205 -27.897 1.00 93.06 383 THR A CA 1
ATOM 2968 C C . THR A 1 383 ? 17.495 1.152 -26.845 1.00 93.06 383 THR A C 1
ATOM 2970 O O . THR A 1 383 ? 16.954 0.691 -25.852 1.00 93.06 383 THR A O 1
ATOM 2973 N N . MET A 1 384 ? 17.571 2.467 -27.076 1.00 95.00 384 MET A N 1
ATOM 2974 C CA . MET A 1 384 ? 17.022 3.454 -26.145 1.00 95.00 384 MET A CA 1
ATOM 2975 C C . MET A 1 384 ? 15.522 3.243 -25.920 1.00 95.00 384 MET A C 1
ATOM 2977 O O . MET A 1 384 ? 15.088 3.240 -24.777 1.00 95.00 384 MET A O 1
ATOM 2981 N N . ALA A 1 385 ? 14.750 3.038 -26.993 1.00 96.12 385 ALA A N 1
ATOM 2982 C CA . ALA A 1 385 ? 13.313 2.780 -26.919 1.00 96.12 385 ALA A CA 1
ATOM 2983 C C . ALA A 1 385 ? 12.997 1.485 -26.164 1.00 96.12 385 ALA A C 1
ATOM 2985 O O . ALA A 1 385 ? 12.173 1.498 -25.261 1.00 96.12 385 ALA A O 1
ATOM 2986 N N . SER A 1 386 ? 13.679 0.387 -26.499 1.00 95.81 386 SER A N 1
ATOM 2987 C CA . SER A 1 386 ? 13.415 -0.931 -25.906 1.00 95.81 386 SER A CA 1
ATOM 2988 C C . SER A 1 386 ? 13.786 -0.962 -24.424 1.00 95.81 386 SER A C 1
ATOM 2990 O O . SER A 1 386 ? 13.021 -1.463 -23.613 1.00 95.81 386 SER A O 1
ATOM 2992 N N . THR A 1 387 ? 14.924 -0.374 -24.042 1.00 96.25 387 THR A N 1
ATOM 2993 C CA . THR A 1 387 ? 15.329 -0.280 -22.632 1.00 96.25 387 THR A CA 1
ATOM 2994 C C . THR A 1 387 ? 14.441 0.668 -21.837 1.00 96.25 387 THR A C 1
ATOM 2996 O O . THR A 1 387 ? 14.119 0.363 -20.693 1.00 96.25 387 THR A O 1
ATOM 2999 N N . PHE A 1 388 ? 14.039 1.799 -22.426 1.00 97.81 388 PHE A N 1
ATOM 3000 C CA . PHE A 1 388 ? 13.080 2.703 -21.795 1.00 97.81 388 PHE A CA 1
ATOM 3001 C C . PHE A 1 388 ? 11.753 1.986 -21.533 1.00 97.81 388 PHE A C 1
ATOM 3003 O O . PHE A 1 388 ? 11.301 1.981 -20.396 1.00 97.81 388 PHE A O 1
ATOM 3010 N N . LEU A 1 389 ? 11.177 1.339 -22.553 1.00 97.50 389 LEU A N 1
ATOM 3011 C CA . LEU A 1 389 ? 9.932 0.581 -22.422 1.00 97.50 389 LEU A CA 1
ATOM 3012 C C . LEU A 1 389 ? 10.055 -0.515 -21.365 1.00 97.50 389 LEU A C 1
ATOM 3014 O O . LEU A 1 389 ? 9.204 -0.589 -20.493 1.00 97.50 389 LEU A O 1
ATOM 3018 N N . LEU A 1 390 ? 11.137 -1.296 -21.382 1.00 96.50 390 LEU A N 1
ATOM 3019 C CA . LEU A 1 390 ? 11.373 -2.351 -20.398 1.00 96.50 390 LEU A CA 1
ATOM 3020 C C . LEU A 1 390 ? 11.393 -1.817 -18.958 1.00 96.50 390 LEU A C 1
ATOM 3022 O O . LEU A 1 390 ? 10.637 -2.294 -18.120 1.00 96.50 390 LEU A O 1
ATOM 3026 N N . LEU A 1 391 ? 12.233 -0.816 -18.670 1.00 95.88 391 LEU A N 1
ATOM 3027 C CA . LEU A 1 391 ? 12.317 -0.234 -17.325 1.00 95.88 391 LEU A CA 1
ATOM 3028 C C . LEU A 1 391 ? 10.996 0.426 -16.915 1.00 95.88 391 LEU A C 1
ATOM 3030 O O . LEU A 1 391 ? 10.616 0.364 -15.750 1.00 95.88 391 LEU A O 1
ATOM 3034 N N . TRP A 1 392 ? 10.293 1.046 -17.865 1.00 96.88 392 TRP A N 1
ATOM 3035 C CA . TRP A 1 392 ? 9.023 1.706 -17.596 1.00 96.88 392 TRP A CA 1
ATOM 3036 C C . TRP A 1 392 ? 7.906 0.711 -17.278 1.00 96.88 392 TRP A C 1
ATOM 3038 O O . TRP A 1 392 ? 7.205 0.876 -16.287 1.00 96.88 392 TRP A O 1
ATOM 3048 N N . MET A 1 393 ? 7.760 -0.328 -18.099 1.00 95.19 393 MET A N 1
ATOM 3049 C CA . MET A 1 393 ? 6.715 -1.344 -17.965 1.00 95.19 393 MET A CA 1
ATOM 3050 C C . MET A 1 393 ? 6.826 -2.106 -16.645 1.00 95.19 393 MET A C 1
ATOM 3052 O O . MET A 1 393 ? 5.812 -2.390 -16.015 1.00 95.19 393 MET A O 1
ATOM 3056 N N . VAL A 1 394 ? 8.055 -2.412 -16.229 1.00 93.38 394 VAL A N 1
ATOM 3057 C CA . VAL A 1 394 ? 8.322 -3.240 -15.050 1.00 93.38 394 VAL A CA 1
ATOM 3058 C C . VAL A 1 394 ? 8.175 -2.464 -13.734 1.00 93.38 394 VAL A C 1
ATOM 3060 O O . VAL A 1 394 ? 7.718 -3.038 -12.749 1.00 93.38 394 VAL A O 1
ATOM 3063 N N . TYR A 1 395 ? 8.542 -1.176 -13.700 1.00 93.75 395 TYR A N 1
ATOM 3064 C CA . TYR A 1 395 ? 8.601 -0.403 -12.448 1.00 93.75 395 TYR A CA 1
ATOM 3065 C C . TYR A 1 395 ? 7.641 0.792 -12.376 1.00 93.75 395 TYR A C 1
ATOM 3067 O O . TYR A 1 395 ? 7.179 1.129 -11.292 1.00 93.75 395 TYR A O 1
ATOM 3075 N N . ASN A 1 396 ? 7.330 1.444 -13.499 1.00 95.56 396 ASN A N 1
ATOM 3076 C CA . ASN A 1 396 ? 6.753 2.796 -13.525 1.00 95.56 396 ASN A CA 1
ATOM 3077 C C . ASN A 1 396 ? 5.313 2.834 -14.074 1.00 95.56 396 ASN A C 1
ATOM 3079 O O . ASN A 1 396 ? 4.918 3.810 -14.718 1.00 95.56 396 ASN A O 1
ATOM 3083 N N . ASN A 1 397 ? 4.537 1.767 -13.858 1.00 93.25 397 ASN A N 1
ATOM 3084 C CA . ASN A 1 397 ? 3.141 1.698 -14.306 1.00 93.25 397 ASN A CA 1
ATOM 3085 C C . ASN A 1 397 ? 2.127 2.137 -13.234 1.00 93.25 397 ASN A C 1
ATOM 3087 O O . ASN A 1 397 ? 1.005 2.479 -13.585 1.00 93.25 397 ASN A O 1
ATOM 3091 N N . GLY A 1 398 ? 2.507 2.124 -11.954 1.00 91.88 398 GLY A N 1
ATOM 3092 C CA . GLY A 1 398 ? 1.618 2.361 -10.813 1.00 91.88 398 GLY A CA 1
ATOM 3093 C C . GLY A 1 398 ? 1.482 3.822 -10.372 1.00 91.88 398 GLY A C 1
ATOM 3094 O O . GLY A 1 398 ? 1.792 4.747 -11.129 1.00 91.88 398 GLY A O 1
ATOM 3095 N N . THR A 1 399 ? 1.030 4.024 -9.133 1.00 93.88 399 THR A N 1
ATOM 3096 C CA . THR A 1 399 ? 0.880 5.338 -8.476 1.00 93.88 399 THR A CA 1
ATOM 3097 C C . THR A 1 399 ? 2.051 5.690 -7.566 1.00 93.88 399 THR A C 1
ATOM 3099 O O . THR A 1 399 ? 2.012 6.743 -6.943 1.00 93.88 399 THR A O 1
ATOM 3102 N N . ARG A 1 400 ? 3.105 4.869 -7.495 1.00 93.50 400 ARG A N 1
ATOM 3103 C CA . ARG A 1 400 ? 4.343 5.211 -6.775 1.00 93.50 400 ARG A CA 1
ATOM 3104 C C . ARG A 1 400 ? 5.051 6.445 -7.376 1.00 93.50 400 ARG A C 1
ATOM 3106 O O . ARG A 1 400 ? 4.840 6.745 -8.552 1.00 93.50 400 ARG A O 1
ATOM 3113 N N . PRO A 1 401 ? 5.900 7.179 -6.621 1.00 94.31 401 PRO A N 1
ATOM 3114 C CA . PRO A 1 401 ? 6.498 8.440 -7.084 1.00 94.31 401 PRO A CA 1
ATOM 3115 C C . PRO A 1 401 ? 7.683 8.298 -8.059 1.00 94.31 401 PRO A C 1
ATOM 3117 O O . PRO A 1 401 ? 8.081 9.292 -8.680 1.00 94.31 401 PRO A O 1
ATOM 3120 N N . GLU A 1 402 ? 8.263 7.107 -8.249 1.00 94.88 402 GLU A N 1
ATOM 3121 C CA . GLU A 1 402 ? 9.429 6.890 -9.125 1.00 94.88 402 GLU A CA 1
ATOM 3122 C C . GLU A 1 402 ? 9.261 7.404 -10.574 1.00 94.88 402 GLU A C 1
ATOM 3124 O O . GLU A 1 402 ? 10.224 7.990 -11.085 1.00 94.88 402 GLU A O 1
ATOM 3129 N N . PRO A 1 403 ? 8.094 7.290 -11.250 1.00 95.50 403 PRO A N 1
ATOM 3130 C CA . PRO A 1 403 ? 7.867 7.859 -12.582 1.00 95.50 403 PRO A CA 1
ATOM 3131 C C . PRO A 1 403 ? 8.104 9.375 -12.627 1.00 95.50 403 PRO A C 1
ATOM 3133 O O . PRO A 1 403 ? 8.750 9.897 -13.544 1.00 95.50 403 PRO A O 1
ATOM 3136 N N . VAL A 1 404 ? 7.613 10.092 -11.614 1.00 95.19 404 VAL A N 1
ATOM 3137 C CA . VAL A 1 404 ? 7.728 11.551 -11.507 1.00 95.19 404 VAL A CA 1
ATOM 3138 C C . VAL A 1 404 ? 9.141 11.951 -11.082 1.00 95.19 404 VAL A C 1
ATOM 3140 O O . VAL A 1 404 ? 9.702 12.900 -11.637 1.00 95.19 404 VAL A O 1
ATOM 3143 N N . ILE A 1 405 ? 9.774 11.183 -10.191 1.00 95.31 405 ILE A N 1
ATOM 3144 C CA . ILE A 1 405 ? 11.182 11.367 -9.812 1.00 95.31 405 ILE A CA 1
ATOM 3145 C C . ILE A 1 405 ? 12.100 11.181 -11.026 1.00 95.31 405 ILE A C 1
ATOM 3147 O O . ILE A 1 405 ? 12.992 12.006 -11.258 1.00 95.31 405 ILE A O 1
ATOM 3151 N N . ALA A 1 406 ? 11.871 10.145 -11.840 1.00 95.56 406 ALA A N 1
ATOM 3152 C CA . ALA A 1 406 ? 12.612 9.899 -13.074 1.00 95.56 406 ALA A CA 1
ATOM 3153 C C . ALA A 1 406 ? 12.447 11.066 -14.059 1.00 95.56 406 ALA A C 1
ATOM 3155 O O . ALA A 1 406 ? 13.435 11.537 -14.631 1.00 95.56 406 ALA A O 1
ATOM 3156 N N . MET A 1 407 ? 11.221 11.576 -14.217 1.00 96.62 407 MET A N 1
ATOM 3157 C CA . MET A 1 407 ? 10.925 12.737 -15.057 1.00 96.62 407 MET A CA 1
ATOM 3158 C C . MET A 1 407 ? 11.647 14.000 -14.570 1.00 96.62 407 MET A C 1
ATOM 3160 O O . MET A 1 407 ? 12.395 14.607 -15.341 1.00 96.62 407 MET A O 1
ATOM 3164 N N . PHE A 1 408 ? 11.467 14.402 -13.309 1.00 96.38 408 PHE A N 1
ATOM 3165 C CA . PHE A 1 408 ? 12.070 15.625 -12.774 1.00 96.38 408 PHE A CA 1
ATOM 3166 C C . PHE A 1 408 ? 13.596 15.556 -12.736 1.00 96.38 408 PHE A C 1
ATOM 3168 O O . PHE A 1 408 ? 14.258 16.522 -13.116 1.00 96.38 408 PHE A O 1
ATOM 3175 N N . SER A 1 409 ? 14.174 14.407 -12.386 1.00 94.94 409 SER A N 1
ATOM 3176 C CA . SER A 1 409 ? 15.628 14.217 -12.410 1.00 94.94 409 SER A CA 1
ATOM 3177 C C . SER A 1 409 ? 16.198 14.343 -13.826 1.00 94.94 409 SER A C 1
ATOM 3179 O O . SER A 1 409 ? 17.249 14.960 -14.032 1.00 94.94 409 SER A O 1
ATOM 3181 N N . LEU A 1 410 ? 15.494 13.806 -14.830 1.00 95.38 410 LEU A N 1
ATOM 3182 C CA . LEU A 1 410 ? 15.891 13.934 -16.229 1.00 95.38 410 LEU A CA 1
ATOM 3183 C C . LEU A 1 410 ? 15.784 15.384 -16.717 1.00 95.38 410 LEU A C 1
ATOM 3185 O O . LEU A 1 410 ? 16.709 15.888 -17.357 1.00 95.38 410 LEU A O 1
ATOM 3189 N N . LEU A 1 411 ? 14.688 16.070 -16.382 1.00 95.56 411 LEU A N 1
ATOM 3190 C CA . LEU A 1 411 ? 14.479 17.484 -16.698 1.00 95.56 411 LEU A CA 1
ATOM 3191 C C . LEU A 1 411 ? 15.524 18.379 -16.021 1.00 95.56 411 LEU A C 1
ATOM 3193 O O . LEU A 1 411 ? 16.025 19.311 -16.657 1.00 95.56 411 LEU A O 1
ATOM 3197 N N . ALA A 1 412 ? 15.912 18.077 -14.780 1.00 95.38 412 ALA A N 1
ATOM 3198 C CA . ALA A 1 412 ? 16.988 18.765 -14.073 1.00 95.38 412 ALA A CA 1
ATOM 3199 C C . ALA A 1 412 ? 18.318 18.614 -14.824 1.00 95.38 412 ALA A C 1
ATOM 3201 O O . ALA A 1 412 ? 18.957 19.613 -15.171 1.00 95.38 412 ALA A O 1
ATOM 3202 N N . TRP A 1 413 ? 18.702 17.380 -15.173 1.00 94.38 413 TRP A N 1
ATOM 3203 C CA . TRP A 1 413 ? 19.929 17.125 -15.930 1.00 94.38 413 TRP A CA 1
ATOM 3204 C C . TRP A 1 413 ? 19.943 17.838 -17.286 1.00 94.38 413 TRP A C 1
ATOM 3206 O O . TRP A 1 413 ? 20.924 18.497 -17.641 1.00 94.38 413 TRP A O 1
ATOM 3216 N N . VAL A 1 414 ? 18.845 17.755 -18.033 1.00 93.81 414 VAL A N 1
ATOM 3217 C CA . VAL A 1 414 ? 18.705 18.399 -19.343 1.00 93.81 414 VAL A CA 1
ATOM 3218 C C . VAL A 1 414 ? 18.789 19.919 -19.227 1.00 93.81 414 VAL A C 1
ATOM 3220 O O . VAL A 1 414 ? 19.473 20.567 -20.025 1.00 93.81 414 VAL A O 1
ATOM 3223 N N . SER A 1 415 ? 18.189 20.491 -18.186 1.00 94.06 415 SER A N 1
ATOM 3224 C CA . SER A 1 415 ? 18.269 21.920 -17.885 1.00 94.06 415 SER A CA 1
ATOM 3225 C C . SER A 1 415 ? 19.708 22.361 -17.583 1.00 94.06 415 SER A C 1
ATOM 3227 O O . SER A 1 415 ? 20.168 23.377 -18.120 1.00 94.06 415 SER A O 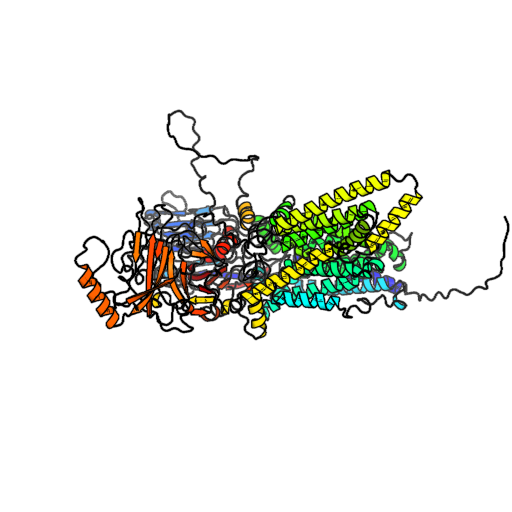1
ATOM 3229 N N . PHE A 1 416 ? 20.476 21.561 -16.832 1.00 94.44 416 PHE A N 1
ATOM 3230 C CA . PHE A 1 416 ? 21.906 21.806 -16.612 1.00 94.44 416 PHE A CA 1
ATOM 3231 C C . PHE A 1 416 ? 22.728 21.663 -17.900 1.00 94.44 416 PHE A C 1
ATOM 3233 O O . PHE A 1 416 ? 23.539 22.534 -18.216 1.00 94.44 416 PHE A O 1
ATOM 3240 N N . GLU A 1 417 ? 22.507 20.626 -18.710 1.00 92.94 417 GLU A N 1
ATOM 3241 C CA . GLU A 1 417 ? 23.195 20.466 -20.000 1.00 92.94 417 GLU A CA 1
ATOM 3242 C C . GLU A 1 417 ? 22.916 21.625 -20.954 1.00 92.94 417 GLU A C 1
ATOM 3244 O O . GLU A 1 417 ? 23.809 22.090 -21.675 1.00 92.94 417 GLU A O 1
ATOM 3249 N N . ARG A 1 418 ? 21.687 22.134 -20.934 1.00 90.69 418 ARG A N 1
ATOM 3250 C CA . ARG A 1 418 ? 21.280 23.291 -21.715 1.00 90.69 418 ARG A CA 1
ATOM 3251 C C . ARG A 1 418 ? 21.936 24.574 -21.224 1.00 90.69 418 ARG A C 1
ATOM 3253 O O . ARG A 1 418 ? 22.386 25.368 -22.057 1.00 90.69 418 ARG A O 1
ATOM 3260 N N . ALA A 1 419 ? 22.054 24.768 -19.913 1.00 91.31 419 ALA A N 1
ATOM 3261 C CA . ALA A 1 419 ? 22.834 25.857 -19.330 1.00 91.31 419 ALA A CA 1
ATOM 3262 C C . ALA A 1 419 ? 24.299 25.800 -19.800 1.00 91.31 419 ALA A C 1
ATOM 3264 O O . ALA A 1 419 ? 24.838 26.798 -20.285 1.00 91.31 419 ALA A O 1
ATOM 3265 N N . ILE A 1 420 ? 24.912 24.608 -19.789 1.00 92.00 420 ILE A N 1
ATOM 3266 C CA . ILE A 1 420 ? 26.284 24.380 -20.275 1.00 92.00 420 ILE A CA 1
ATOM 3267 C C . ILE A 1 420 ? 26.415 24.690 -21.769 1.00 92.00 420 ILE A C 1
ATOM 3269 O O . ILE A 1 420 ? 27.372 25.343 -22.182 1.00 92.00 420 ILE A O 1
ATOM 3273 N N . ALA A 1 421 ? 25.471 24.228 -22.590 1.00 88.50 421 ALA A N 1
ATOM 3274 C CA . ALA A 1 421 ? 25.507 24.416 -24.038 1.00 88.50 421 ALA A CA 1
ATOM 3275 C C . ALA A 1 421 ? 25.262 25.873 -24.465 1.00 88.50 421 ALA A C 1
ATOM 3277 O O . ALA A 1 421 ? 25.841 26.332 -25.449 1.00 88.50 421 ALA A O 1
ATOM 3278 N N . SER A 1 422 ? 24.398 26.590 -23.744 1.00 84.94 422 SER A N 1
ATOM 3279 C CA . SER A 1 422 ? 24.022 27.975 -24.053 1.00 84.94 422 SER A CA 1
ATOM 3280 C C . SER A 1 422 ? 24.855 29.026 -23.314 1.00 84.94 422 SER A C 1
ATOM 3282 O O . SER A 1 422 ? 24.770 30.205 -23.660 1.00 84.94 422 SER A O 1
ATOM 3284 N N . HIS A 1 423 ? 25.675 28.614 -22.339 1.00 87.44 423 HIS A N 1
ATOM 3285 C CA . HIS A 1 423 ? 26.384 29.489 -21.401 1.00 87.44 423 HIS A CA 1
ATOM 3286 C C . HIS A 1 423 ? 25.448 30.449 -20.644 1.00 87.44 423 HIS A C 1
ATOM 3288 O O . HIS A 1 423 ? 25.787 31.616 -20.457 1.00 87.44 423 HIS A O 1
ATOM 3294 N N . ARG A 1 424 ? 24.266 29.980 -20.233 1.00 88.12 424 ARG A N 1
ATOM 3295 C CA . ARG A 1 424 ? 23.230 30.753 -19.517 1.00 88.12 424 ARG A CA 1
ATOM 3296 C C . ARG A 1 424 ? 22.925 30.113 -18.171 1.00 88.12 424 ARG A C 1
ATOM 3298 O O . ARG A 1 424 ? 22.982 28.891 -18.079 1.00 88.12 424 ARG A O 1
ATOM 3305 N N . LEU A 1 425 ? 22.600 30.915 -17.161 1.00 91.00 425 LEU A N 1
ATOM 3306 C CA . LEU A 1 425 ? 22.331 30.420 -15.807 1.00 91.00 425 LEU A CA 1
ATOM 3307 C C . LEU A 1 425 ? 20.840 30.199 -15.527 1.00 91.00 425 LEU A C 1
ATOM 3309 O O . LEU A 1 425 ? 20.511 29.345 -14.713 1.00 91.00 425 LEU A O 1
ATOM 3313 N N . PHE A 1 426 ? 19.936 30.876 -16.237 1.00 92.31 426 PHE A N 1
ATOM 3314 C CA . PHE A 1 426 ? 18.491 30.712 -16.070 1.00 92.31 426 PHE A CA 1
ATOM 3315 C C . PHE A 1 426 ? 18.014 29.253 -16.215 1.00 92.31 426 PHE A C 1
ATOM 3317 O O . PHE A 1 426 ? 17.302 28.788 -15.327 1.00 92.31 426 PHE A O 1
ATOM 3324 N N . PRO A 1 427 ? 18.430 28.473 -17.241 1.00 92.25 427 PRO A N 1
ATOM 3325 C CA . PRO A 1 427 ? 18.049 27.064 -17.316 1.00 92.25 427 PRO A CA 1
ATOM 3326 C C . PRO A 1 427 ? 18.560 26.258 -16.120 1.00 92.25 427 PRO A C 1
ATOM 3328 O O . PRO A 1 427 ? 17.875 25.357 -15.662 1.00 92.25 427 PRO A O 1
ATOM 3331 N N . ALA A 1 428 ? 19.732 26.591 -15.574 1.00 94.00 428 ALA A N 1
ATOM 3332 C CA . ALA A 1 428 ? 20.243 25.902 -14.396 1.00 94.00 428 ALA A CA 1
ATOM 3333 C C . ALA A 1 428 ? 19.430 26.231 -13.134 1.00 94.00 428 ALA A C 1
ATOM 3335 O O . ALA A 1 428 ? 19.211 25.327 -12.341 1.00 94.00 428 ALA A O 1
ATOM 3336 N N . ALA A 1 429 ? 18.917 27.456 -12.975 1.00 94.69 429 ALA A N 1
ATOM 3337 C CA . ALA A 1 429 ? 18.026 27.791 -11.859 1.00 94.69 429 ALA A CA 1
ATOM 3338 C C . ALA A 1 429 ? 16.703 27.002 -11.922 1.00 94.69 429 ALA A C 1
ATOM 3340 O O . ALA A 1 429 ? 16.250 26.472 -10.911 1.00 94.69 429 ALA A O 1
ATOM 3341 N N . ILE A 1 430 ? 16.132 26.837 -13.122 1.00 94.88 430 ILE A N 1
ATOM 3342 C CA . ILE A 1 430 ? 14.976 25.950 -13.345 1.00 94.88 430 ILE A CA 1
ATOM 3343 C C . ILE A 1 430 ? 15.342 24.482 -13.073 1.00 94.88 430 ILE A C 1
ATOM 3345 O O . ILE A 1 430 ? 14.572 23.755 -12.455 1.00 94.88 430 ILE A O 1
ATOM 3349 N N . GLY A 1 431 ? 16.540 24.050 -13.479 1.00 94.81 431 GLY A N 1
ATOM 3350 C CA . GLY A 1 431 ? 17.056 22.713 -13.179 1.00 94.81 431 GLY A CA 1
ATOM 3351 C C . GLY A 1 431 ? 17.179 22.437 -11.678 1.00 94.81 431 GLY A C 1
ATOM 3352 O O . GLY A 1 431 ? 16.844 21.341 -11.241 1.00 94.81 431 GLY A O 1
ATOM 3353 N N . THR A 1 432 ? 17.590 23.429 -10.882 1.00 95.44 432 THR A N 1
ATOM 3354 C CA . THR A 1 432 ? 17.610 23.336 -9.414 1.00 95.44 432 THR A CA 1
ATOM 3355 C C . THR A 1 432 ? 16.207 23.132 -8.845 1.00 95.44 432 THR A C 1
ATOM 3357 O O . THR A 1 432 ? 16.044 22.292 -7.970 1.00 95.44 432 THR A O 1
ATOM 3360 N N . MET A 1 433 ? 15.195 23.824 -9.375 1.00 95.00 433 MET A N 1
ATOM 3361 C CA . MET A 1 433 ? 13.801 23.646 -8.953 1.00 95.00 433 MET A CA 1
ATOM 3362 C C . MET A 1 433 ? 13.270 22.244 -9.292 1.00 95.00 433 MET A C 1
ATOM 3364 O O . MET A 1 433 ? 12.623 21.609 -8.468 1.00 95.00 433 MET A O 1
ATOM 3368 N N . PHE A 1 434 ? 13.587 21.706 -10.476 1.00 96.19 434 PHE A N 1
ATOM 3369 C CA . PHE A 1 434 ? 13.254 20.310 -10.788 1.00 96.19 434 PHE A CA 1
ATOM 3370 C C . PHE A 1 434 ? 13.984 19.319 -9.877 1.00 96.19 434 PHE A C 1
ATOM 3372 O O . PHE A 1 434 ? 13.406 18.306 -9.498 1.00 96.19 434 PHE A O 1
ATOM 3379 N N . ALA A 1 435 ? 15.231 19.603 -9.496 1.00 95.56 435 ALA A N 1
ATOM 3380 C CA . ALA A 1 435 ? 15.974 18.739 -8.586 1.00 95.56 435 ALA A CA 1
ATOM 3381 C C . ALA A 1 435 ? 15.363 18.706 -7.177 1.00 95.56 435 ALA A C 1
ATOM 3383 O O . ALA A 1 435 ? 15.300 17.639 -6.572 1.00 95.56 435 ALA A O 1
ATOM 3384 N N . THR A 1 436 ? 14.878 19.840 -6.666 1.00 95.12 436 THR A N 1
ATOM 3385 C CA . THR A 1 436 ? 14.210 19.892 -5.357 1.00 95.12 436 THR A CA 1
ATOM 3386 C C . THR A 1 436 ? 12.808 19.290 -5.397 1.00 95.12 436 THR A C 1
ATOM 3388 O O . THR A 1 436 ? 12.437 18.596 -4.457 1.00 95.12 436 THR A O 1
ATOM 3391 N N . LEU A 1 437 ? 12.072 19.439 -6.506 1.00 95.00 437 LEU A N 1
ATOM 3392 C CA . LEU A 1 437 ? 10.808 18.724 -6.733 1.00 95.00 437 LEU A CA 1
ATOM 3393 C C . LEU A 1 437 ? 11.003 17.201 -6.782 1.00 95.00 437 LEU A C 1
ATOM 3395 O O . LEU A 1 437 ? 10.204 16.469 -6.209 1.00 95.00 437 LEU A O 1
ATOM 3399 N N . ALA A 1 438 ? 12.076 16.716 -7.418 1.00 94.94 438 ALA A N 1
ATOM 3400 C CA . ALA A 1 438 ? 12.412 15.292 -7.408 1.00 94.94 438 ALA A CA 1
ATOM 3401 C C . ALA A 1 438 ? 12.713 14.792 -5.985 1.00 94.94 438 ALA A C 1
ATOM 3403 O O . ALA A 1 438 ? 12.221 13.738 -5.600 1.00 94.94 438 ALA A O 1
ATOM 3404 N N . LEU A 1 439 ? 13.499 15.551 -5.211 1.00 93.25 439 LEU A N 1
ATOM 3405 C CA . LEU A 1 439 ? 13.865 15.214 -3.830 1.00 93.25 439 LEU A CA 1
ATOM 3406 C C . LEU A 1 439 ? 12.657 15.190 -2.882 1.00 93.25 439 LEU A C 1
ATOM 3408 O O . LEU A 1 439 ? 12.577 14.324 -2.019 1.00 93.25 439 LEU A O 1
ATOM 3412 N N . SER A 1 440 ? 11.729 16.132 -3.048 1.00 92.75 440 SER A N 1
ATOM 3413 C CA . SER A 1 440 ? 10.507 16.219 -2.242 1.00 92.75 440 SER A CA 1
ATOM 3414 C C . SER A 1 440 ? 9.509 15.107 -2.572 1.00 92.75 440 SER A C 1
ATOM 3416 O O . SER A 1 440 ? 8.841 14.604 -1.675 1.00 92.75 440 SER A O 1
ATOM 3418 N N . ALA A 1 441 ? 9.442 14.662 -3.832 1.00 92.50 441 ALA A N 1
ATOM 3419 C CA . ALA A 1 441 ? 8.555 13.568 -4.227 1.00 92.50 441 ALA A CA 1
ATOM 3420 C C . ALA A 1 441 ? 8.924 12.223 -3.570 1.00 92.50 441 ALA A C 1
ATOM 3422 O O . ALA A 1 441 ? 8.049 11.385 -3.381 1.00 92.50 441 ALA A O 1
ATOM 3423 N N . GLY A 1 442 ? 10.194 12.009 -3.206 1.00 89.69 442 GLY A N 1
ATOM 3424 C CA . GLY A 1 442 ? 10.611 10.855 -2.410 1.00 89.69 442 GLY A CA 1
ATOM 3425 C C . GLY A 1 442 ? 12.131 10.758 -2.206 1.00 89.69 442 GLY A C 1
ATOM 3426 O O . GLY A 1 442 ? 12.897 11.394 -2.938 1.00 89.69 442 GLY A O 1
ATOM 3427 N N . PRO A 1 443 ? 12.610 9.919 -1.263 1.00 85.44 443 PRO A N 1
ATOM 3428 C CA . PRO A 1 443 ? 14.032 9.840 -0.897 1.00 85.44 443 PRO A CA 1
ATOM 3429 C C . PRO A 1 443 ? 14.974 9.477 -2.057 1.00 85.44 443 PRO A C 1
ATOM 3431 O O . PRO A 1 443 ? 16.122 9.922 -2.104 1.00 85.44 443 PRO A O 1
ATOM 3434 N N . THR A 1 444 ? 14.498 8.702 -3.037 1.00 89.19 444 THR A N 1
ATOM 3435 C CA . THR A 1 444 ? 15.265 8.340 -4.245 1.00 89.19 444 THR A CA 1
ATOM 3436 C C . THR A 1 444 ? 15.543 9.542 -5.159 1.00 89.19 444 THR A C 1
ATOM 3438 O O . THR A 1 444 ? 16.454 9.500 -5.992 1.00 89.19 444 THR A O 1
ATOM 3441 N N . GLY A 1 445 ? 14.842 10.663 -4.954 1.00 88.25 445 GLY A N 1
ATOM 3442 C CA . GLY A 1 445 ? 15.072 11.940 -5.624 1.00 88.25 445 GLY A CA 1
ATOM 3443 C C . GLY A 1 445 ? 16.443 12.569 -5.370 1.00 88.25 445 GLY A C 1
ATOM 3444 O O . GLY A 1 445 ? 16.859 13.448 -6.131 1.00 88.25 445 GLY A O 1
ATOM 3445 N N . LEU A 1 446 ? 17.213 12.065 -4.394 1.00 88.75 446 LEU A N 1
ATOM 3446 C CA . LEU A 1 446 ? 18.633 12.404 -4.220 1.00 88.75 446 LEU A CA 1
ATOM 3447 C C . LEU A 1 446 ? 19.462 12.192 -5.503 1.00 88.75 446 LEU A C 1
ATOM 3449 O O . LEU A 1 446 ? 20.475 12.864 -5.704 1.00 88.75 446 LEU A O 1
ATOM 3453 N N . MET A 1 447 ? 19.005 11.345 -6.433 1.00 88.12 447 MET A N 1
ATOM 3454 C CA . MET A 1 447 ? 19.565 11.229 -7.784 1.00 88.12 447 MET A CA 1
ATOM 3455 C C . MET A 1 447 ? 19.737 12.585 -8.493 1.00 88.12 447 MET A C 1
ATOM 3457 O O . MET A 1 447 ? 20.759 12.827 -9.144 1.00 88.12 447 MET A O 1
ATOM 3461 N N . ALA A 1 448 ? 18.768 13.496 -8.378 1.00 91.25 448 ALA A N 1
ATOM 3462 C CA . ALA A 1 448 ? 18.841 14.793 -9.046 1.00 91.25 448 ALA A CA 1
ATOM 3463 C C . ALA A 1 448 ? 19.984 15.671 -8.496 1.00 91.25 448 ALA A C 1
ATOM 3465 O O . ALA A 1 448 ? 20.563 16.482 -9.229 1.00 91.25 448 ALA A O 1
ATOM 3466 N N . VAL A 1 449 ? 20.382 15.453 -7.237 1.00 90.38 449 VAL A N 1
ATOM 3467 C CA . VAL A 1 449 ? 21.542 16.107 -6.614 1.00 90.38 449 VAL A CA 1
ATOM 3468 C C . VAL A 1 449 ? 22.841 15.672 -7.299 1.00 90.38 449 VAL A C 1
ATOM 3470 O O . VAL A 1 449 ? 23.710 16.512 -7.543 1.00 90.38 449 VAL A O 1
ATOM 3473 N N . ALA A 1 450 ? 22.960 14.408 -7.726 1.00 91.62 450 ALA A N 1
ATOM 3474 C CA . ALA A 1 450 ? 24.108 13.953 -8.517 1.00 91.62 450 ALA A CA 1
ATOM 3475 C C . ALA A 1 450 ? 24.255 14.753 -9.823 1.00 91.62 450 ALA A C 1
ATOM 3477 O O . ALA A 1 450 ? 25.360 15.176 -10.176 1.00 91.62 450 ALA A O 1
ATOM 3478 N N . ALA A 1 451 ? 23.144 15.025 -10.518 1.00 91.69 451 ALA A N 1
ATOM 3479 C CA . ALA A 1 451 ? 23.142 15.832 -11.740 1.00 91.69 451 ALA A CA 1
ATOM 3480 C C . ALA A 1 451 ? 23.623 17.271 -11.504 1.00 91.69 451 ALA A C 1
ATOM 3482 O O . ALA A 1 451 ? 24.382 17.810 -12.324 1.00 91.69 451 ALA A O 1
ATOM 3483 N N . LEU A 1 452 ? 23.239 17.868 -10.373 1.00 92.38 452 LEU A N 1
ATOM 3484 C CA . LEU A 1 452 ? 23.694 19.193 -9.959 1.00 92.38 452 LEU A CA 1
ATOM 3485 C C . LEU A 1 452 ? 25.200 19.198 -9.647 1.00 92.38 452 LEU A C 1
ATOM 3487 O O . LEU A 1 452 ? 25.934 20.010 -10.216 1.00 92.38 452 LEU A O 1
ATOM 3491 N N . LEU A 1 453 ? 25.679 18.272 -8.807 1.00 93.62 453 LEU A N 1
ATOM 3492 C CA . LEU A 1 453 ? 27.084 18.197 -8.382 1.00 93.62 453 LEU A CA 1
ATOM 3493 C C . LEU A 1 453 ? 28.037 17.985 -9.563 1.00 93.62 453 LEU A C 1
ATOM 3495 O O . LEU A 1 453 ? 29.036 18.694 -9.702 1.00 93.62 453 LEU A O 1
ATOM 3499 N N . VAL A 1 454 ? 27.692 17.073 -10.474 1.00 94.12 454 VAL A N 1
ATOM 3500 C CA . VAL A 1 454 ? 28.485 16.801 -11.684 1.00 94.12 454 VAL A CA 1
ATOM 3501 C C . VAL A 1 454 ? 28.528 18.017 -12.623 1.00 94.12 454 VAL A C 1
ATOM 3503 O O . VAL A 1 454 ? 29.518 18.241 -13.329 1.00 94.12 454 VAL A O 1
ATOM 3506 N N . SER A 1 455 ? 27.476 18.837 -12.627 1.00 93.50 455 SER A N 1
ATOM 3507 C CA . SER A 1 455 ? 27.373 20.034 -13.472 1.00 93.50 455 SER A CA 1
ATOM 3508 C C . SER A 1 455 ? 27.969 21.293 -12.827 1.00 93.50 455 SER A C 1
ATOM 3510 O O . SER A 1 455 ? 28.245 22.270 -13.534 1.00 93.50 455 SER A O 1
ATOM 3512 N N . LEU A 1 456 ? 28.235 21.276 -11.517 1.00 92.69 456 LEU A N 1
ATOM 3513 C CA . LEU A 1 456 ? 28.617 22.443 -10.719 1.00 92.69 456 LEU A CA 1
ATOM 3514 C C . LEU A 1 456 ? 29.886 23.138 -11.231 1.00 92.69 456 LEU A C 1
ATOM 3516 O O . LEU A 1 456 ? 29.905 24.358 -11.400 1.00 92.69 456 LEU A O 1
ATOM 3520 N N . SER A 1 457 ? 30.929 22.375 -11.578 1.00 92.88 457 SER A N 1
ATOM 3521 C CA . SER A 1 457 ? 32.174 22.946 -12.125 1.00 92.88 457 SER A CA 1
ATOM 3522 C C . SER A 1 457 ? 31.927 23.730 -13.420 1.00 92.88 457 SER A C 1
ATOM 3524 O O . SER A 1 457 ? 32.527 24.783 -13.652 1.00 92.88 457 SER A O 1
ATOM 3526 N N . ALA A 1 458 ? 31.019 23.248 -14.273 1.00 91.81 458 ALA A N 1
ATOM 3527 C CA . ALA A 1 458 ? 30.663 23.948 -15.498 1.00 91.81 458 ALA A CA 1
ATOM 3528 C C . ALA A 1 458 ? 29.843 25.215 -15.203 1.00 91.81 458 ALA A C 1
ATOM 3530 O O . ALA A 1 458 ? 30.077 26.237 -15.850 1.00 91.81 458 ALA A O 1
ATOM 3531 N N . MET A 1 459 ? 28.953 25.176 -14.206 1.00 92.25 459 MET A N 1
ATOM 3532 C CA . MET A 1 459 ? 28.179 26.343 -13.766 1.00 92.25 459 MET A CA 1
ATOM 3533 C C . MET A 1 459 ? 29.080 27.457 -13.225 1.00 92.25 459 MET A C 1
ATOM 3535 O O . MET A 1 459 ? 28.961 28.600 -13.664 1.00 92.25 459 MET A O 1
ATOM 3539 N N . ILE A 1 460 ? 30.058 27.123 -12.376 1.00 92.75 460 ILE A N 1
ATOM 3540 C CA . ILE A 1 460 ? 31.035 28.088 -11.839 1.00 92.75 460 ILE A CA 1
ATOM 3541 C C . ILE A 1 460 ? 31.799 28.781 -12.977 1.00 92.75 460 ILE A C 1
ATOM 3543 O O . ILE A 1 460 ? 31.972 30.000 -12.974 1.00 92.75 460 ILE A O 1
ATOM 3547 N N . ARG A 1 461 ? 32.205 28.035 -14.013 1.00 91.94 461 ARG A N 1
ATOM 3548 C CA . ARG A 1 461 ? 32.875 28.622 -15.188 1.00 91.94 461 ARG A CA 1
ATOM 3549 C C . ARG A 1 461 ? 31.970 29.578 -15.968 1.00 91.94 461 ARG A C 1
ATOM 3551 O O . ARG A 1 461 ? 32.478 30.557 -16.512 1.00 91.94 461 ARG A O 1
ATOM 3558 N N . ILE A 1 462 ? 30.669 29.299 -16.071 1.00 90.12 462 ILE A N 1
ATOM 3559 C CA . ILE A 1 462 ? 29.705 30.195 -16.734 1.00 90.12 462 ILE A CA 1
ATOM 3560 C C . ILE A 1 462 ? 29.550 31.479 -15.921 1.00 90.12 462 ILE A C 1
ATOM 3562 O O . ILE A 1 462 ? 29.665 32.563 -16.491 1.00 90.12 462 ILE A O 1
ATOM 3566 N N . LEU A 1 463 ? 29.374 31.350 -14.606 1.00 90.75 463 LEU A N 1
ATOM 3567 C CA . LEU A 1 463 ? 29.254 32.470 -13.675 1.00 90.75 463 LEU A CA 1
ATOM 3568 C C . LEU A 1 463 ? 30.460 33.413 -13.780 1.00 90.75 463 LEU A C 1
ATOM 3570 O O . LEU A 1 463 ? 30.288 34.615 -13.981 1.00 90.75 463 LEU A O 1
ATOM 3574 N N . ILE A 1 464 ? 31.684 32.872 -13.747 1.00 89.88 464 ILE A N 1
ATOM 3575 C CA . ILE A 1 464 ? 32.919 33.668 -13.867 1.00 89.88 464 ILE A CA 1
ATOM 3576 C C . ILE A 1 464 ? 33.002 34.371 -15.229 1.00 89.88 464 ILE A C 1
ATOM 3578 O O . ILE A 1 464 ? 33.342 35.551 -15.303 1.00 89.88 464 ILE A O 1
ATOM 3582 N N . LYS A 1 465 ? 32.653 33.680 -16.322 1.00 87.62 465 LYS A N 1
ATOM 3583 C CA . LYS A 1 465 ? 32.675 34.263 -17.676 1.00 87.62 465 LYS A CA 1
ATOM 3584 C C . LYS A 1 465 ? 31.670 35.403 -17.865 1.00 87.62 465 LYS A C 1
ATOM 3586 O O . LYS A 1 465 ? 31.865 36.213 -18.768 1.00 87.62 465 LYS A O 1
ATOM 3591 N N . ARG A 1 466 ? 30.619 35.471 -17.043 1.00 85.19 466 ARG A N 1
ATOM 3592 C CA . ARG A 1 466 ? 29.558 36.489 -17.117 1.00 85.19 466 ARG A CA 1
ATOM 3593 C C . ARG A 1 466 ? 29.836 37.750 -16.298 1.00 85.19 466 ARG A C 1
ATOM 3595 O O . ARG A 1 466 ? 29.195 38.771 -16.537 1.00 85.19 466 ARG A O 1
ATOM 3602 N N . LEU A 1 467 ? 30.818 37.734 -15.397 1.00 86.19 467 LEU A N 1
ATOM 3603 C CA . LEU A 1 467 ? 31.163 38.891 -14.557 1.00 86.19 467 LEU A CA 1
ATOM 3604 C C . LEU A 1 467 ? 31.419 40.203 -15.337 1.00 86.19 467 LEU A C 1
ATOM 3606 O O . LEU A 1 467 ? 30.932 41.251 -14.898 1.00 86.19 467 LEU A O 1
ATOM 3610 N N . PRO A 1 468 ? 32.083 40.198 -16.516 1.00 83.19 468 PRO A N 1
ATOM 3611 C CA . PRO A 1 468 ? 32.277 41.422 -17.295 1.00 83.19 468 PRO A CA 1
ATOM 3612 C C . PRO A 1 468 ? 30.966 42.058 -17.786 1.00 83.19 468 PRO A C 1
ATOM 3614 O O . PRO A 1 468 ? 30.852 43.284 -17.799 1.00 83.19 468 PRO A O 1
ATOM 3617 N N . ALA A 1 469 ? 29.951 41.255 -18.135 1.0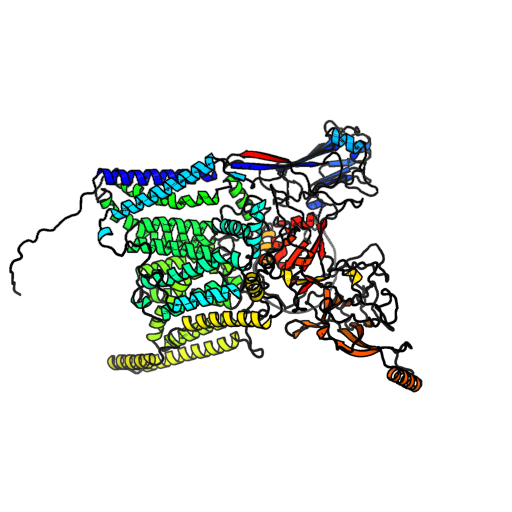0 79.25 469 ALA A N 1
ATOM 3618 C CA . ALA A 1 469 ? 28.648 41.753 -18.596 1.00 79.25 469 ALA A CA 1
ATOM 3619 C C . ALA A 1 469 ? 27.900 42.530 -17.493 1.00 79.25 469 ALA A C 1
ATOM 3621 O O . ALA A 1 469 ? 27.166 43.480 -17.775 1.00 79.25 469 ALA A O 1
ATOM 3622 N N . LEU A 1 470 ? 28.167 42.185 -16.230 1.00 81.38 470 LEU A N 1
ATOM 3623 C CA . LEU A 1 470 ? 27.629 42.835 -15.034 1.00 81.38 470 LEU A CA 1
ATOM 3624 C C . LEU A 1 470 ? 28.481 44.016 -14.535 1.00 81.38 470 LEU A C 1
ATOM 3626 O O . LEU A 1 470 ? 28.178 44.600 -13.498 1.00 81.38 470 LEU A O 1
ATOM 3630 N N . GLY A 1 471 ? 29.530 44.407 -15.268 1.00 75.88 471 GLY A N 1
ATOM 3631 C CA . GLY A 1 471 ? 30.394 45.534 -14.898 1.00 75.88 471 GLY A CA 1
ATOM 3632 C C . GLY A 1 471 ? 31.480 45.197 -13.868 1.00 75.88 471 GLY A C 1
ATOM 3633 O O . GLY A 1 471 ? 32.029 46.112 -13.252 1.00 75.88 471 GLY A O 1
ATOM 3634 N N . ALA A 1 472 ? 31.811 43.910 -13.698 1.00 81.56 472 ALA A N 1
ATOM 3635 C CA . ALA A 1 472 ? 32.897 43.420 -12.845 1.00 81.56 472 ALA A CA 1
ATOM 3636 C C . ALA A 1 472 ? 33.948 42.625 -13.662 1.00 81.56 472 ALA A C 1
ATOM 3638 O O . ALA A 1 472 ? 34.046 41.407 -13.523 1.00 81.56 472 ALA A O 1
ATOM 3639 N N . PRO A 1 473 ? 34.720 43.272 -14.559 1.00 80.69 473 PRO A N 1
ATOM 3640 C CA . PRO A 1 473 ? 35.779 42.604 -15.322 1.00 80.69 473 PRO A CA 1
ATOM 3641 C C . PRO A 1 473 ? 36.943 42.135 -14.427 1.00 80.69 473 PRO A C 1
ATOM 3643 O O . PRO A 1 473 ? 37.035 42.500 -13.253 1.00 80.69 473 PRO A O 1
ATOM 3646 N N . ALA A 1 474 ? 37.855 41.332 -14.987 1.00 72.31 474 ALA A N 1
ATOM 3647 C CA . ALA A 1 474 ? 39.064 40.888 -14.289 1.00 72.31 474 ALA A CA 1
ATOM 3648 C C . ALA A 1 474 ? 39.865 42.101 -13.765 1.00 72.31 474 ALA A C 1
ATOM 3650 O O . ALA A 1 474 ? 40.213 42.986 -14.542 1.00 72.31 474 ALA A O 1
ATOM 3651 N N . GLY A 1 475 ? 40.110 42.155 -12.450 1.00 73.44 475 GLY A N 1
ATOM 3652 C CA . GLY A 1 475 ? 40.743 43.299 -11.770 1.00 73.44 475 GLY A CA 1
ATOM 3653 C C . GLY A 1 475 ? 39.778 44.298 -11.110 1.00 73.44 475 GLY A C 1
ATOM 3654 O O . GLY A 1 475 ? 40.229 45.279 -10.526 1.00 73.44 475 GLY A O 1
ATOM 3655 N N . ALA A 1 476 ? 38.459 44.071 -11.163 1.00 78.75 476 ALA A N 1
ATOM 3656 C CA . ALA A 1 476 ? 37.478 44.899 -10.457 1.00 78.75 476 ALA A CA 1
ATOM 3657 C C . ALA A 1 476 ? 37.644 44.841 -8.917 1.00 78.75 476 ALA A C 1
ATOM 3659 O O . ALA A 1 476 ? 38.032 43.802 -8.376 1.00 78.75 476 ALA A O 1
ATOM 3660 N N . PRO A 1 477 ? 37.300 45.922 -8.183 1.00 84.50 477 PRO A N 1
ATOM 3661 C CA . PRO A 1 477 ? 37.359 45.933 -6.722 1.00 84.50 477 PRO A CA 1
ATOM 3662 C C . PRO A 1 477 ? 36.460 44.845 -6.121 1.00 84.50 477 PRO A C 1
ATOM 3664 O O . PRO A 1 477 ? 35.349 44.612 -6.610 1.00 84.50 477 PRO A O 1
ATOM 3667 N N . ARG A 1 478 ? 36.920 44.218 -5.024 1.00 82.19 478 ARG A N 1
ATOM 3668 C CA . ARG A 1 478 ? 36.264 43.064 -4.370 1.00 82.19 478 ARG A CA 1
ATOM 3669 C C . ARG A 1 478 ? 34.758 43.264 -4.153 1.00 82.19 478 ARG A C 1
ATOM 3671 O O . ARG A 1 478 ? 33.987 42.349 -4.415 1.00 82.19 478 ARG A O 1
ATOM 3678 N N . GLY A 1 479 ? 34.322 44.466 -3.770 1.00 80.44 479 GLY A N 1
ATOM 3679 C CA . GLY A 1 479 ? 32.899 44.776 -3.575 1.00 80.44 479 GLY A CA 1
ATOM 3680 C C . GLY A 1 479 ? 32.041 44.636 -4.842 1.00 80.44 479 GLY A C 1
ATOM 3681 O O . GLY A 1 479 ? 30.963 44.052 -4.787 1.00 80.44 479 GLY A O 1
ATOM 3682 N N . LYS A 1 480 ? 32.521 45.096 -6.010 1.00 82.44 480 LYS A N 1
ATOM 3683 C CA . LYS A 1 480 ? 31.784 44.952 -7.284 1.00 82.44 480 LYS A CA 1
ATOM 3684 C C . LYS A 1 480 ? 31.719 43.497 -7.741 1.00 82.44 480 LYS A C 1
ATOM 3686 O O . LYS A 1 480 ? 30.702 43.073 -8.286 1.00 82.44 480 LYS A O 1
ATOM 3691 N N . LEU A 1 481 ? 32.790 42.742 -7.496 1.00 85.38 481 LEU A N 1
ATOM 3692 C CA . LEU A 1 481 ? 32.843 41.312 -7.778 1.00 85.38 481 LEU A CA 1
ATOM 3693 C C . LEU A 1 481 ? 31.798 40.548 -6.952 1.00 85.38 481 LEU A C 1
ATOM 3695 O O . LEU A 1 481 ? 31.018 39.791 -7.519 1.00 85.38 481 LEU A O 1
ATOM 3699 N N . ILE A 1 482 ? 31.735 40.801 -5.641 1.00 87.00 482 ILE A N 1
ATOM 3700 C CA . ILE A 1 482 ? 30.768 40.159 -4.738 1.00 87.00 482 ILE A CA 1
ATOM 3701 C C . ILE A 1 482 ? 29.331 40.455 -5.176 1.00 87.00 482 ILE A C 1
ATOM 3703 O O . ILE A 1 482 ? 28.536 39.530 -5.302 1.00 87.00 482 ILE A O 1
ATOM 3707 N N . VAL A 1 483 ? 29.003 41.713 -5.491 1.00 88.12 483 VAL A N 1
ATOM 3708 C CA . VAL A 1 483 ? 27.654 42.090 -5.953 1.00 88.12 483 VAL A CA 1
ATOM 3709 C C . VAL A 1 483 ? 27.281 41.371 -7.256 1.00 88.12 483 VAL A C 1
ATOM 3711 O O . VAL A 1 483 ? 26.178 40.843 -7.372 1.00 88.12 483 VAL A O 1
ATOM 3714 N N . ALA A 1 484 ? 28.195 41.294 -8.228 1.00 86.50 484 ALA A N 1
ATOM 3715 C CA . ALA A 1 484 ? 27.939 40.610 -9.498 1.00 86.50 484 ALA A CA 1
ATOM 3716 C C . ALA A 1 484 ? 27.795 39.082 -9.349 1.00 86.50 484 ALA A C 1
ATOM 3718 O O . ALA A 1 484 ? 27.033 38.460 -10.092 1.00 86.50 484 ALA A O 1
ATOM 3719 N N . ILE A 1 485 ? 28.508 38.470 -8.398 1.00 90.62 485 ILE A N 1
ATOM 3720 C CA . ILE A 1 485 ? 28.357 37.048 -8.055 1.00 90.62 485 ILE A CA 1
ATOM 3721 C C . ILE A 1 485 ? 27.013 36.818 -7.353 1.00 90.62 485 ILE A C 1
ATOM 3723 O O . ILE A 1 485 ? 26.242 35.955 -7.768 1.00 90.62 485 ILE A O 1
ATOM 3727 N N . MET A 1 486 ? 26.688 37.627 -6.342 1.00 91.00 486 MET A N 1
ATOM 3728 C CA . MET A 1 486 ? 25.437 37.513 -5.588 1.00 91.00 486 MET A CA 1
ATOM 3729 C C . MET A 1 486 ? 24.204 37.710 -6.470 1.00 91.00 486 MET A C 1
ATOM 3731 O O . MET A 1 486 ? 23.239 36.969 -6.327 1.00 91.00 486 MET A O 1
ATOM 3735 N N . ALA A 1 487 ? 24.253 38.625 -7.443 1.00 91.56 487 ALA A N 1
ATOM 3736 C CA . ALA A 1 487 ? 23.172 38.814 -8.413 1.00 91.56 487 ALA A CA 1
ATOM 3737 C C . ALA A 1 487 ? 22.920 37.589 -9.311 1.00 91.56 487 ALA A C 1
ATOM 3739 O O . ALA A 1 487 ? 21.870 37.513 -9.944 1.00 91.56 487 ALA A O 1
ATOM 3740 N N . GLN A 1 488 ? 23.860 36.644 -9.385 1.00 92.31 488 GLN A N 1
ATOM 3741 C CA . GLN A 1 488 ? 23.701 35.386 -10.116 1.00 92.31 488 GLN A CA 1
ATOM 3742 C C . GLN A 1 488 ? 23.327 34.219 -9.192 1.00 92.31 488 GLN A C 1
ATOM 3744 O O . GLN A 1 488 ? 22.630 33.317 -9.641 1.00 92.31 488 GLN A O 1
ATOM 3749 N N . ILE A 1 489 ? 23.757 34.230 -7.924 1.00 94.38 489 ILE A N 1
ATOM 3750 C CA . ILE A 1 489 ? 23.495 33.155 -6.947 1.00 94.38 489 ILE A CA 1
ATOM 3751 C C . ILE A 1 489 ? 22.146 33.329 -6.235 1.00 94.38 489 ILE A C 1
ATOM 3753 O O . ILE A 1 489 ? 21.463 32.337 -5.997 1.00 94.38 489 ILE A O 1
ATOM 3757 N N . ALA A 1 490 ? 21.726 34.557 -5.914 1.00 94.88 490 ALA A N 1
ATOM 3758 C CA . ALA A 1 490 ? 20.509 34.797 -5.130 1.00 94.88 490 ALA A CA 1
ATOM 3759 C C . ALA A 1 490 ? 19.238 34.146 -5.727 1.00 94.88 490 ALA A C 1
ATOM 3761 O O . ALA A 1 490 ? 18.487 33.538 -4.964 1.00 94.88 490 ALA A O 1
ATOM 3762 N N . PRO A 1 491 ? 19.007 34.150 -7.058 1.00 95.44 491 PRO A N 1
ATOM 3763 C CA . PRO A 1 491 ? 17.878 33.424 -7.645 1.00 95.44 491 PRO A CA 1
ATOM 3764 C C . PRO A 1 491 ? 17.946 31.899 -7.468 1.00 95.44 491 PRO A C 1
ATOM 3766 O O . PRO A 1 491 ? 16.902 31.262 -7.377 1.00 95.44 491 PRO A O 1
ATOM 3769 N N . PHE A 1 492 ? 19.144 31.301 -7.395 1.00 95.25 492 PHE A N 1
ATOM 3770 C CA . PHE A 1 492 ? 19.296 29.865 -7.116 1.00 95.25 492 PHE A CA 1
ATOM 3771 C C . PHE A 1 492 ? 18.934 29.527 -5.674 1.00 95.25 492 PHE A C 1
ATOM 3773 O O . PHE A 1 492 ? 18.371 28.463 -5.440 1.00 95.25 492 PHE A O 1
ATOM 3780 N N . LEU A 1 493 ? 19.240 30.420 -4.725 1.00 95.69 493 LEU A N 1
ATOM 3781 C CA . LEU A 1 493 ? 18.855 30.239 -3.326 1.00 95.69 493 LEU A CA 1
ATOM 3782 C C . LEU A 1 493 ? 17.331 30.221 -3.192 1.00 95.69 493 LEU A C 1
ATOM 3784 O O . LEU A 1 493 ? 16.796 29.261 -2.651 1.00 95.69 493 LEU A O 1
ATOM 3788 N N . ALA A 1 494 ? 16.641 31.210 -3.773 1.00 96.12 494 ALA A N 1
ATOM 3789 C CA . ALA A 1 494 ? 15.178 31.228 -3.803 1.00 96.12 494 ALA A CA 1
ATOM 3790 C C . ALA A 1 494 ? 14.594 30.002 -4.523 1.00 96.12 494 ALA A C 1
ATOM 3792 O O . ALA A 1 494 ? 13.664 29.387 -4.017 1.00 96.12 494 ALA A O 1
ATOM 3793 N N . ALA A 1 495 ? 15.134 29.623 -5.689 1.00 95.81 495 ALA A N 1
ATOM 3794 C CA . ALA A 1 495 ? 14.634 28.477 -6.453 1.00 95.81 495 ALA A CA 1
ATOM 3795 C C . ALA A 1 495 ? 14.845 27.139 -5.726 1.00 95.81 495 ALA A C 1
ATOM 3797 O O . ALA A 1 495 ? 14.008 26.247 -5.831 1.00 95.81 495 ALA A O 1
ATOM 3798 N N . GLY A 1 496 ? 15.950 26.999 -4.989 1.00 94.62 496 GLY A N 1
ATOM 3799 C CA . GLY A 1 496 ? 16.241 25.813 -4.190 1.00 94.62 496 GLY A CA 1
ATOM 3800 C C . GLY A 1 496 ? 15.364 25.700 -2.943 1.00 94.62 496 GLY A C 1
ATOM 3801 O O . GLY A 1 496 ? 14.909 24.607 -2.628 1.00 94.62 496 GLY A O 1
ATOM 3802 N N . THR A 1 497 ? 15.081 26.807 -2.247 1.00 96.31 497 THR A N 1
ATOM 3803 C CA . THR A 1 497 ? 14.271 26.773 -1.015 1.00 96.31 497 THR A CA 1
ATOM 3804 C C . THR A 1 497 ? 12.771 26.914 -1.238 1.00 96.31 497 THR A C 1
ATOM 3806 O O . THR A 1 497 ? 12.011 26.639 -0.316 1.00 96.31 497 THR A O 1
ATOM 3809 N N . ALA A 1 498 ? 12.316 27.261 -2.445 1.00 95.88 498 ALA A N 1
ATOM 3810 C CA . ALA A 1 498 ? 10.892 27.372 -2.775 1.00 95.88 498 ALA A CA 1
ATOM 3811 C C . ALA A 1 498 ? 10.080 26.107 -2.465 1.00 95.88 498 ALA A C 1
ATOM 3813 O O . ALA A 1 498 ? 8.887 26.197 -2.194 1.00 95.88 498 ALA A O 1
ATOM 3814 N N . ILE A 1 499 ? 10.725 24.938 -2.467 1.00 95.19 499 ILE A N 1
ATOM 3815 C CA . ILE A 1 499 ? 10.083 23.661 -2.147 1.00 95.19 499 ILE A CA 1
ATOM 3816 C C . ILE A 1 499 ? 9.522 23.614 -0.716 1.00 95.19 499 ILE A C 1
ATOM 3818 O O . ILE A 1 499 ? 8.492 22.986 -0.488 1.00 95.19 499 ILE A O 1
ATOM 3822 N N . LEU A 1 500 ? 10.124 24.358 0.223 1.00 95.50 500 LEU A N 1
ATOM 3823 C CA . LEU A 1 500 ? 9.660 24.447 1.612 1.00 95.50 500 LEU A CA 1
ATOM 3824 C C . LEU A 1 500 ? 8.243 25.023 1.717 1.00 95.50 500 LEU A C 1
ATOM 3826 O O . LEU A 1 500 ? 7.531 24.711 2.664 1.00 95.50 500 LEU A O 1
ATOM 3830 N N . ALA A 1 501 ? 7.821 25.829 0.737 1.00 93.88 501 ALA A N 1
ATOM 3831 C CA . ALA A 1 501 ? 6.461 26.350 0.683 1.00 93.88 501 ALA A CA 1
ATOM 3832 C C . ALA A 1 501 ? 5.411 25.250 0.476 1.00 93.88 501 ALA A C 1
ATOM 3834 O O . ALA A 1 501 ? 4.293 25.411 0.947 1.00 93.88 501 ALA A O 1
ATOM 3835 N N . GLY A 1 502 ? 5.766 24.168 -0.228 1.00 91.25 502 GLY A N 1
ATOM 3836 C CA . GLY A 1 502 ? 4.912 22.989 -0.388 1.00 91.25 502 GLY A CA 1
ATOM 3837 C C . GLY A 1 502 ? 5.038 22.032 0.796 1.00 91.25 502 GLY A C 1
ATOM 3838 O O . GLY A 1 502 ? 4.035 21.680 1.397 1.00 91.25 502 GLY A O 1
ATOM 3839 N N . MET A 1 503 ? 6.272 21.689 1.186 1.00 93.31 503 MET A N 1
ATOM 3840 C CA . MET A 1 503 ? 6.560 20.706 2.250 1.00 93.31 503 MET A CA 1
ATOM 3841 C C . MET A 1 503 ? 6.009 21.103 3.630 1.00 93.31 503 MET A C 1
ATOM 3843 O O . MET A 1 503 ? 5.704 20.240 4.443 1.00 93.31 503 MET A O 1
ATOM 3847 N N . PHE A 1 504 ? 5.931 22.407 3.906 1.00 95.19 504 PHE A N 1
ATOM 3848 C CA . PHE A 1 504 ? 5.450 22.967 5.171 1.00 95.19 504 PHE A CA 1
ATOM 3849 C C . PHE A 1 504 ? 4.239 23.878 4.949 1.00 95.19 504 PHE A C 1
ATOM 3851 O O . PHE A 1 504 ? 4.072 24.861 5.672 1.00 95.19 504 PHE A O 1
ATOM 3858 N N . ALA A 1 505 ? 3.426 23.619 3.919 1.00 91.12 505 ALA A N 1
ATOM 3859 C CA . ALA A 1 505 ? 2.236 24.421 3.641 1.00 91.12 505 ALA A CA 1
ATOM 3860 C C . ALA A 1 505 ? 1.262 24.374 4.831 1.00 91.12 505 ALA A C 1
ATOM 3862 O O . ALA A 1 505 ? 0.923 25.408 5.407 1.00 91.12 505 ALA A O 1
ATOM 3863 N N . ASP A 1 506 ? 0.892 23.167 5.240 1.00 89.62 506 ASP A N 1
ATOM 3864 C CA . ASP A 1 506 ? 0.070 22.837 6.399 1.00 89.62 506 ASP A CA 1
ATOM 3865 C C . ASP A 1 506 ? 0.956 22.596 7.632 1.00 89.62 506 ASP A C 1
ATOM 3867 O O . ASP A 1 506 ? 0.923 23.392 8.572 1.00 89.62 506 ASP A O 1
ATOM 3871 N N . GLN A 1 507 ? 1.854 21.611 7.567 1.00 95.00 507 GLN A N 1
ATOM 3872 C CA . GLN A 1 507 ? 2.641 21.125 8.697 1.00 95.00 507 GLN A CA 1
ATOM 3873 C C . GLN A 1 507 ? 3.696 22.133 9.188 1.00 95.00 507 GLN A C 1
ATOM 3875 O O . GLN A 1 507 ? 4.168 23.020 8.462 1.00 95.00 507 GLN A O 1
ATOM 3880 N N . THR A 1 508 ? 4.072 21.999 10.459 1.00 95.94 508 THR A N 1
ATOM 3881 C CA . THR A 1 508 ? 5.101 22.800 11.145 1.00 95.94 508 THR A CA 1
ATOM 3882 C C . THR A 1 508 ? 6.417 22.038 11.276 1.00 95.94 508 THR A C 1
ATOM 3884 O O . THR A 1 508 ? 6.457 20.814 11.149 1.00 95.94 508 THR A O 1
ATOM 3887 N N . PHE A 1 509 ? 7.507 22.737 11.598 1.00 96.31 509 PHE A N 1
ATOM 3888 C CA . PHE A 1 509 ? 8.781 22.078 11.889 1.00 96.31 509 PHE A CA 1
ATOM 3889 C C . PHE A 1 509 ? 8.669 21.054 13.033 1.00 96.31 509 PHE A C 1
ATOM 3891 O O . PHE A 1 509 ? 9.176 19.943 12.895 1.00 96.31 509 PHE A O 1
ATOM 3898 N N . ALA A 1 510 ? 7.969 21.390 14.124 1.00 96.12 510 ALA A N 1
ATOM 3899 C CA . ALA A 1 510 ? 7.776 20.478 15.254 1.00 96.12 510 ALA A CA 1
ATOM 3900 C C . ALA A 1 510 ? 7.019 19.196 14.858 1.00 96.12 510 ALA A C 1
ATOM 3902 O O . ALA A 1 510 ? 7.482 18.098 15.164 1.00 96.12 510 ALA A O 1
ATOM 3903 N N . SER A 1 511 ? 5.917 19.323 14.108 1.00 94.88 511 SER A N 1
ATOM 3904 C CA . SER A 1 511 ? 5.139 18.167 13.628 1.00 94.88 511 SER A CA 1
ATOM 3905 C C . SER A 1 511 ? 5.959 17.244 12.714 1.00 94.88 511 SER A C 1
ATOM 3907 O O . SER A 1 511 ? 5.969 16.031 12.901 1.00 94.88 511 SER A O 1
ATOM 3909 N N . VAL A 1 512 ? 6.733 17.808 11.780 1.00 95.50 512 VAL A N 1
ATOM 3910 C CA . VAL A 1 512 ? 7.576 17.039 10.853 1.00 95.50 512 VAL A CA 1
ATOM 3911 C C . VAL A 1 512 ? 8.719 16.327 11.580 1.00 95.50 512 VAL A C 1
ATOM 3913 O O . VAL A 1 512 ? 9.046 15.182 11.256 1.00 95.50 512 VAL A O 1
ATOM 3916 N N . MET A 1 513 ? 9.330 16.979 12.573 1.00 95.81 513 MET A N 1
ATOM 3917 C CA . MET A 1 513 ? 10.359 16.353 13.406 1.00 95.81 513 MET A CA 1
ATOM 3918 C C . MET A 1 513 ? 9.797 15.173 14.196 1.00 95.81 513 MET A C 1
ATOM 3920 O O . MET A 1 513 ? 10.449 14.131 14.272 1.00 95.81 513 MET A O 1
ATOM 3924 N N . GLU A 1 514 ? 8.583 15.309 14.725 1.00 95.12 514 GLU A N 1
ATOM 3925 C CA . GLU A 1 514 ? 7.913 14.228 15.439 1.00 95.12 514 GLU A CA 1
ATOM 3926 C C . GLU A 1 514 ? 7.554 13.060 14.512 1.00 95.12 514 GLU A C 1
ATOM 3928 O O . GLU A 1 514 ? 7.914 11.919 14.799 1.00 95.12 514 GLU A O 1
ATOM 3933 N N . ALA A 1 515 ? 6.966 13.338 13.346 1.00 94.44 515 ALA A N 1
ATOM 3934 C CA . ALA A 1 515 ? 6.671 12.317 12.340 1.00 94.44 515 ALA A CA 1
ATOM 3935 C C . ALA A 1 515 ? 7.941 11.564 11.896 1.00 94.44 515 ALA A C 1
ATOM 3937 O O . ALA A 1 515 ? 7.951 10.339 11.767 1.00 94.44 515 ALA A O 1
ATOM 3938 N N . THR A 1 516 ? 9.056 12.283 11.721 1.00 93.12 516 THR A N 1
ATOM 3939 C CA . THR A 1 516 ? 10.358 11.684 11.382 1.00 93.12 516 THR A CA 1
ATOM 3940 C C . THR A 1 516 ? 10.906 10.820 12.524 1.00 93.12 516 THR A C 1
ATOM 3942 O O . THR A 1 516 ? 11.464 9.749 12.265 1.00 93.12 516 THR A O 1
ATOM 3945 N N . ARG A 1 517 ? 10.736 11.250 13.783 1.00 92.38 517 ARG A N 1
ATOM 3946 C CA . ARG A 1 517 ? 11.150 10.501 14.982 1.00 92.38 517 ARG A CA 1
ATOM 3947 C C . ARG A 1 517 ? 10.407 9.170 15.082 1.00 92.38 517 ARG A C 1
ATOM 3949 O O . ARG A 1 517 ? 11.055 8.142 15.264 1.00 92.38 517 ARG A O 1
ATOM 3956 N N . VAL A 1 518 ? 9.085 9.190 14.906 1.00 92.69 518 VAL A N 1
ATOM 3957 C CA . VAL A 1 518 ? 8.219 7.999 14.943 1.00 92.69 518 VAL A CA 1
ATOM 3958 C C . VAL A 1 518 ? 8.599 7.010 13.833 1.00 92.69 518 VAL A C 1
ATOM 3960 O O . VAL A 1 518 ? 8.893 5.850 14.125 1.00 92.69 518 VAL A O 1
ATOM 3963 N N . ARG A 1 519 ? 8.730 7.470 12.579 1.00 90.38 519 ARG A N 1
ATOM 3964 C CA . ARG A 1 519 ? 9.160 6.621 11.446 1.00 90.38 519 ARG A CA 1
ATOM 3965 C C . ARG A 1 519 ? 10.517 5.965 11.664 1.00 90.38 519 ARG A C 1
ATOM 3967 O O . ARG A 1 519 ? 10.689 4.785 11.372 1.00 90.38 519 ARG A O 1
ATOM 3974 N N . SER A 1 520 ? 11.483 6.734 12.163 1.00 87.75 520 SER A N 1
ATOM 3975 C CA . SER A 1 520 ? 12.846 6.238 12.382 1.00 87.75 520 SER A CA 1
ATOM 3976 C C . SER A 1 520 ? 12.903 5.203 13.504 1.00 87.75 520 SER A C 1
ATOM 3978 O O . SER A 1 520 ? 13.732 4.302 13.449 1.00 87.75 520 SER A O 1
ATOM 3980 N N . ALA A 1 521 ? 12.037 5.333 14.514 1.00 88.38 521 ALA A N 1
ATOM 3981 C CA . ALA A 1 521 ? 12.011 4.433 15.658 1.00 88.38 521 ALA A CA 1
ATOM 3982 C C . ALA A 1 521 ? 11.264 3.117 15.383 1.00 88.38 521 ALA A C 1
ATOM 3984 O O . ALA A 1 521 ? 11.680 2.084 15.894 1.00 88.38 521 ALA A O 1
ATOM 3985 N N . ILE A 1 522 ? 10.189 3.150 14.588 1.00 88.19 522 ILE A N 1
ATOM 3986 C CA . ILE A 1 522 ? 9.383 1.961 14.247 1.00 88.19 522 ILE A CA 1
ATOM 3987 C C . ILE A 1 522 ? 9.944 1.236 13.016 1.00 88.19 522 ILE A C 1
ATOM 3989 O O . ILE A 1 522 ? 9.849 0.017 12.906 1.00 88.19 522 ILE A O 1
ATOM 3993 N N . GLY A 1 523 ? 10.526 1.975 12.068 1.00 81.06 523 GLY A N 1
ATOM 3994 C CA . GLY A 1 523 ? 11.061 1.417 10.832 1.00 81.06 523 GLY A CA 1
ATOM 3995 C C . GLY A 1 523 ? 9.988 0.934 9.841 1.00 81.06 523 GLY A C 1
ATOM 3996 O O . GLY A 1 523 ? 8.783 1.135 10.053 1.00 81.06 523 GLY A O 1
ATOM 3997 N N . PRO A 1 524 ? 10.413 0.318 8.723 1.00 80.38 524 PRO A N 1
ATOM 3998 C CA . PRO A 1 524 ? 11.773 -0.126 8.420 1.00 80.38 524 PRO A CA 1
ATOM 3999 C C . PRO A 1 524 ? 12.676 1.041 8.001 1.00 80.38 524 PRO A C 1
ATOM 4001 O O . PRO A 1 524 ? 12.352 1.813 7.099 1.00 80.38 524 PRO A O 1
ATOM 4004 N N . SER A 1 525 ? 13.832 1.161 8.655 1.00 82.94 525 SER A N 1
ATOM 4005 C CA . SER A 1 525 ? 14.861 2.161 8.349 1.00 82.94 525 SER A CA 1
ATOM 4006 C C . SER A 1 525 ? 16.231 1.496 8.416 1.00 82.94 525 SER A C 1
ATOM 4008 O O . SER A 1 525 ? 16.842 1.420 9.481 1.00 82.94 525 SER A O 1
ATOM 4010 N N . LEU A 1 526 ? 16.706 1.006 7.273 1.00 87.94 526 LEU A N 1
ATOM 4011 C CA . LEU A 1 526 ? 17.968 0.287 7.195 1.00 87.94 526 LEU A CA 1
ATOM 4012 C C . LEU A 1 526 ? 19.160 1.248 7.131 1.00 87.94 526 LEU A C 1
ATOM 4014 O O . LEU A 1 526 ? 19.106 2.277 6.441 1.00 87.94 526 LEU A O 1
ATOM 4018 N N . PRO A 1 527 ? 20.271 0.914 7.805 1.00 90.75 527 PRO A N 1
ATOM 4019 C CA . PRO A 1 527 ? 21.492 1.690 7.734 1.00 90.75 527 PRO A CA 1
ATOM 4020 C C . PRO A 1 527 ? 22.112 1.656 6.331 1.00 90.75 527 PRO A C 1
ATOM 4022 O O . PRO A 1 527 ? 21.850 0.803 5.484 1.00 90.75 527 PRO A O 1
ATOM 4025 N N . TRP A 1 528 ? 23.001 2.613 6.078 1.00 93.50 528 TRP A N 1
ATOM 4026 C CA . TRP A 1 528 ? 23.618 2.809 4.766 1.00 93.50 528 TRP A CA 1
ATOM 4027 C C . TRP A 1 528 ? 24.477 1.614 4.304 1.00 93.50 528 TRP A C 1
ATOM 4029 O O . TRP A 1 528 ? 24.576 1.358 3.107 1.00 93.50 528 TRP A O 1
ATOM 4039 N N . TYR A 1 529 ? 25.082 0.864 5.230 1.00 92.69 529 TYR A N 1
ATOM 4040 C CA . TYR A 1 529 ? 25.935 -0.289 4.911 1.00 92.69 529 TYR A CA 1
ATOM 4041 C C . TYR A 1 529 ? 25.144 -1.547 4.508 1.00 92.69 529 TYR A C 1
ATOM 4043 O O . TYR A 1 529 ? 25.727 -2.478 3.959 1.00 92.69 529 TYR A O 1
ATOM 4051 N N . GLU A 1 530 ? 23.821 -1.554 4.690 1.00 93.06 530 GLU A N 1
ATOM 4052 C CA . GLU A 1 530 ? 22.921 -2.644 4.283 1.00 93.06 530 GLU A CA 1
ATOM 4053 C C . GLU A 1 530 ? 22.344 -2.464 2.872 1.00 93.06 530 GLU A C 1
ATOM 4055 O O . GLU A 1 530 ? 21.387 -3.118 2.469 1.00 93.06 530 GLU A O 1
ATOM 4060 N N . GLU A 1 531 ? 22.950 -1.603 2.053 1.00 92.94 531 GLU A N 1
ATOM 4061 C CA . GLU A 1 531 ? 22.549 -1.423 0.654 1.00 92.94 531 GLU A CA 1
ATOM 4062 C C . GLU A 1 531 ? 22.604 -2.731 -0.168 1.00 92.94 531 GLU A C 1
ATOM 4064 O O . GLU A 1 531 ? 21.913 -2.838 -1.180 1.00 92.94 531 GLU A O 1
ATOM 4069 N N . TYR A 1 532 ? 23.365 -3.745 0.269 1.00 92.12 532 TYR A N 1
ATOM 4070 C CA . TYR A 1 532 ? 23.407 -5.056 -0.388 1.00 92.12 532 TYR A CA 1
ATOM 4071 C C . TYR A 1 532 ? 22.036 -5.755 -0.421 1.00 92.12 532 TYR A C 1
ATOM 4073 O O . TYR A 1 532 ? 21.767 -6.460 -1.394 1.00 92.12 532 TYR A O 1
ATOM 4081 N N . ILE A 1 533 ? 21.157 -5.491 0.560 1.00 90.62 533 ILE A N 1
ATOM 4082 C CA . ILE A 1 533 ? 19.814 -6.088 0.660 1.00 90.62 533 ILE A CA 1
ATOM 4083 C C . ILE A 1 533 ? 18.993 -5.807 -0.604 1.00 90.62 533 ILE A C 1
ATOM 4085 O O . ILE A 1 533 ? 18.327 -6.688 -1.140 1.00 90.62 533 ILE A O 1
ATOM 4089 N N . ARG A 1 534 ? 19.124 -4.602 -1.177 1.00 92.25 534 ARG A N 1
ATOM 4090 C CA . ARG A 1 534 ? 18.438 -4.235 -2.428 1.00 92.25 534 ARG A CA 1
ATOM 4091 C C . ARG A 1 534 ? 18.756 -5.192 -3.578 1.00 92.25 534 ARG A C 1
ATOM 4093 O O . ARG A 1 534 ? 17.922 -5.423 -4.451 1.00 92.25 534 ARG A O 1
ATOM 4100 N N . TYR A 1 535 ? 19.983 -5.701 -3.612 1.00 92.75 535 TYR A N 1
ATOM 4101 C CA . TYR A 1 535 ? 20.469 -6.574 -4.675 1.00 92.75 535 TYR A CA 1
ATOM 4102 C C . TYR A 1 535 ? 20.217 -8.045 -4.358 1.00 92.75 535 TYR A C 1
ATOM 4104 O O . TYR A 1 535 ? 19.965 -8.804 -5.289 1.00 92.75 535 TYR A O 1
ATOM 4112 N N . THR A 1 536 ? 20.245 -8.447 -3.085 1.00 92.19 536 THR A N 1
ATOM 4113 C CA . THR A 1 536 ? 19.868 -9.812 -2.695 1.00 92.19 536 THR A CA 1
ATOM 4114 C C . THR A 1 536 ? 18.386 -10.049 -2.950 1.00 92.19 536 THR A C 1
ATOM 4116 O O . THR A 1 536 ? 18.072 -11.000 -3.652 1.00 92.19 536 THR A O 1
ATOM 4119 N N . SER A 1 537 ? 17.494 -9.130 -2.556 1.00 89.19 537 SER A N 1
ATOM 4120 C CA . SER A 1 537 ? 16.053 -9.234 -2.850 1.00 89.19 537 SER A CA 1
ATOM 4121 C C . SER A 1 537 ? 15.742 -9.246 -4.352 1.00 89.19 537 SER A C 1
ATOM 4123 O O . SER A 1 537 ? 14.764 -9.840 -4.782 1.00 89.19 537 SER A O 1
ATOM 4125 N N . LEU A 1 538 ? 16.580 -8.616 -5.186 1.00 91.44 538 LEU A N 1
ATOM 4126 C CA . LEU A 1 538 ? 16.437 -8.695 -6.644 1.00 91.44 538 LEU A CA 1
ATOM 4127 C C . LEU A 1 538 ? 16.794 -10.091 -7.186 1.00 91.44 538 LEU A C 1
ATOM 4129 O O . LEU A 1 538 ? 16.265 -10.497 -8.217 1.00 91.44 538 LEU A O 1
ATOM 4133 N N . LEU A 1 539 ? 17.724 -10.800 -6.545 1.00 90.88 539 LEU A N 1
ATOM 4134 C CA . LEU A 1 539 ? 18.199 -12.126 -6.959 1.00 90.88 539 LEU A CA 1
ATOM 4135 C C . LEU A 1 539 ? 17.457 -13.279 -6.275 1.00 90.88 539 LEU A C 1
ATOM 4137 O O . LEU A 1 539 ? 17.685 -14.431 -6.639 1.00 90.88 539 LEU A O 1
ATOM 4141 N N . ASP A 1 540 ? 16.567 -12.964 -5.341 1.00 86.44 540 ASP A N 1
ATOM 4142 C CA . ASP A 1 540 ? 15.766 -13.920 -4.588 1.00 86.44 540 ASP A CA 1
ATOM 4143 C C . ASP A 1 540 ? 14.579 -14.450 -5.401 1.00 86.44 540 ASP A C 1
ATOM 4145 O O . ASP A 1 540 ? 14.059 -13.732 -6.262 1.00 86.44 540 ASP A O 1
ATOM 4149 N N . SER A 1 541 ? 14.178 -15.706 -5.196 1.00 81.31 541 SER A N 1
ATOM 4150 C CA . SER A 1 541 ? 13.147 -16.414 -5.979 1.00 81.31 541 SER A CA 1
ATOM 4151 C C . SER A 1 541 ? 11.722 -15.978 -5.622 1.00 81.31 541 SER A C 1
ATOM 4153 O O . SER A 1 541 ? 10.882 -16.783 -5.246 1.00 81.31 541 SER A O 1
ATOM 4155 N N . THR A 1 542 ? 11.463 -14.681 -5.762 1.00 82.44 542 THR A N 1
ATOM 4156 C CA . THR A 1 542 ? 10.189 -14.019 -5.473 1.00 82.44 542 THR A CA 1
ATOM 4157 C C . THR A 1 542 ? 9.760 -13.163 -6.668 1.00 82.44 542 THR A C 1
ATOM 4159 O O . THR A 1 542 ? 10.535 -12.922 -7.598 1.00 82.44 542 THR A O 1
ATOM 4162 N N . VAL A 1 543 ? 8.545 -12.618 -6.644 1.00 84.56 543 VAL A N 1
ATOM 4163 C CA . VAL A 1 543 ? 8.024 -11.676 -7.649 1.00 84.56 543 VAL A CA 1
ATOM 4164 C C . VAL A 1 543 ? 8.844 -10.386 -7.692 1.00 84.56 543 VAL A C 1
ATOM 4166 O O . VAL A 1 543 ? 9.040 -9.804 -8.770 1.00 84.56 543 VAL A O 1
ATOM 4169 N N . ASP A 1 544 ? 9.399 -9.956 -6.557 1.00 82.69 544 ASP A N 1
ATOM 4170 C CA . ASP A 1 544 ? 10.323 -8.820 -6.504 1.00 82.69 544 ASP A CA 1
ATOM 4171 C C . ASP A 1 544 ? 11.653 -9.100 -7.209 1.00 82.69 544 ASP A C 1
ATOM 4173 O O . ASP A 1 544 ? 12.259 -8.172 -7.765 1.00 82.69 544 ASP A O 1
ATOM 4177 N N . GLY A 1 545 ? 12.041 -10.374 -7.270 1.00 85.69 545 GLY A N 1
ATOM 4178 C CA . GLY A 1 545 ? 13.124 -10.914 -8.077 1.00 85.69 545 GLY A CA 1
ATOM 4179 C C . GLY A 1 545 ? 12.665 -11.604 -9.368 1.00 85.69 545 GLY A C 1
ATOM 4180 O O . GLY A 1 545 ? 13.390 -12.445 -9.893 1.00 85.69 545 GLY A O 1
ATOM 4181 N N . SER A 1 546 ? 11.503 -11.260 -9.929 1.00 91.94 546 SER A N 1
ATOM 4182 C CA . SER A 1 546 ? 11.028 -11.860 -11.186 1.00 91.94 546 SER A CA 1
ATOM 4183 C C . SER A 1 546 ? 12.006 -11.659 -12.355 1.00 91.94 546 SER A C 1
ATOM 4185 O O . SER A 1 546 ? 12.816 -10.720 -12.397 1.00 91.94 546 SER A O 1
ATOM 4187 N N . PHE A 1 547 ? 11.904 -12.526 -13.367 1.00 94.75 547 PHE A N 1
ATOM 4188 C CA . PHE A 1 547 ? 12.722 -12.504 -14.583 1.00 94.75 547 PHE A CA 1
ATOM 4189 C C . PHE A 1 547 ? 12.806 -11.106 -15.215 1.00 94.75 547 PHE A C 1
ATOM 4191 O O . PHE A 1 547 ? 13.893 -10.641 -15.576 1.00 94.75 547 PHE A O 1
ATOM 4198 N N . THR A 1 548 ? 11.669 -10.416 -15.340 1.00 94.00 548 THR A N 1
ATOM 4199 C CA . THR A 1 548 ? 11.584 -9.114 -16.016 1.00 94.00 548 THR A CA 1
ATOM 4200 C C . THR A 1 548 ? 12.302 -8.012 -15.229 1.00 94.00 548 THR A C 1
ATOM 4202 O O . THR A 1 548 ? 13.043 -7.222 -15.826 1.00 94.00 548 THR A O 1
ATOM 4205 N N . ARG A 1 549 ? 12.168 -8.005 -13.894 1.00 94.12 549 ARG A N 1
ATOM 4206 C CA . ARG A 1 549 ? 12.875 -7.101 -12.967 1.00 94.12 549 ARG A CA 1
ATOM 4207 C C . ARG A 1 549 ? 14.378 -7.334 -12.985 1.00 94.12 549 ARG A C 1
ATOM 4209 O O . ARG A 1 549 ? 15.146 -6.403 -13.254 1.00 94.12 549 ARG A O 1
ATOM 4216 N N . ARG A 1 550 ? 14.802 -8.587 -12.796 1.00 94.31 550 ARG A N 1
ATOM 4217 C CA . ARG A 1 550 ? 16.217 -8.991 -12.846 1.00 94.31 550 ARG A CA 1
ATOM 4218 C C . ARG A 1 550 ? 16.866 -8.589 -14.158 1.00 94.31 550 ARG A C 1
ATOM 4220 O O . ARG A 1 550 ? 17.920 -7.950 -14.161 1.00 94.31 550 ARG A O 1
ATOM 4227 N N . PHE A 1 551 ? 16.229 -8.927 -15.277 1.00 96.44 551 PHE A N 1
ATOM 4228 C CA . PHE A 1 551 ? 16.770 -8.635 -16.597 1.00 96.44 551 PHE A CA 1
ATOM 4229 C C . PHE A 1 551 ? 16.943 -7.133 -16.826 1.00 96.44 551 PHE A C 1
ATOM 4231 O O . PHE A 1 551 ? 17.999 -6.710 -17.300 1.00 96.44 551 PHE A O 1
ATOM 4238 N N . ALA A 1 552 ? 15.961 -6.310 -16.450 1.00 95.56 552 ALA A N 1
ATOM 4239 C CA . ALA A 1 552 ? 16.037 -4.864 -16.636 1.00 95.56 552 ALA A CA 1
ATOM 4240 C C . ALA A 1 552 ? 17.253 -4.240 -15.924 1.00 95.56 552 ALA A C 1
ATOM 4242 O O . ALA A 1 552 ? 17.995 -3.458 -16.528 1.00 95.56 552 ALA A O 1
ATOM 4243 N N . VAL A 1 553 ? 17.496 -4.622 -14.668 1.00 95.62 553 VAL A N 1
ATOM 4244 C CA . VAL A 1 553 ? 18.571 -4.057 -13.836 1.00 95.62 553 VAL A CA 1
ATOM 4245 C C . VAL A 1 553 ? 19.939 -4.645 -14.185 1.00 95.62 553 VAL A C 1
ATOM 4247 O O . VAL A 1 553 ? 20.899 -3.898 -14.399 1.00 95.62 553 VAL A O 1
ATOM 4250 N N . LEU A 1 554 ? 20.051 -5.971 -14.316 1.00 96.06 554 LEU A N 1
ATOM 4251 C CA . LEU A 1 554 ? 21.323 -6.617 -14.657 1.00 96.06 554 LEU A CA 1
ATOM 4252 C C . LEU A 1 554 ? 21.804 -6.187 -16.045 1.00 96.06 554 LEU A C 1
ATOM 4254 O O . LEU A 1 554 ? 22.989 -5.894 -16.234 1.00 96.06 554 LEU A O 1
ATOM 4258 N N . MET A 1 555 ? 20.887 -6.053 -17.007 1.00 95.94 555 MET A N 1
ATOM 4259 C CA . MET A 1 555 ? 21.234 -5.592 -18.347 1.00 95.94 555 MET A CA 1
ATOM 4260 C C . MET A 1 555 ? 21.639 -4.113 -18.375 1.00 95.94 555 MET A C 1
ATOM 4262 O O . MET A 1 555 ? 22.515 -3.720 -19.159 1.00 95.94 555 MET A O 1
ATOM 4266 N N . LEU A 1 556 ? 21.049 -3.290 -17.504 1.00 95.69 556 LEU A N 1
ATOM 4267 C CA . LEU A 1 556 ? 21.456 -1.904 -17.301 1.00 95.69 556 LEU A CA 1
ATOM 4268 C C . LEU A 1 556 ? 22.891 -1.818 -16.759 1.00 95.69 556 LEU A C 1
ATOM 4270 O O . LEU A 1 556 ? 23.711 -1.091 -17.328 1.00 95.69 556 LEU A O 1
ATOM 4274 N N . PHE A 1 557 ? 23.234 -2.582 -15.718 1.00 95.38 557 PHE A N 1
ATOM 4275 C CA . PHE A 1 557 ? 24.593 -2.589 -15.164 1.00 95.38 557 PHE A CA 1
ATOM 4276 C C . PHE A 1 557 ? 25.621 -3.178 -16.125 1.00 95.38 557 PHE A C 1
ATOM 4278 O O . PHE A 1 557 ? 26.703 -2.608 -16.283 1.00 95.38 557 PHE A O 1
ATOM 4285 N N . PHE A 1 558 ? 25.272 -4.241 -16.850 1.00 95.56 558 PHE A N 1
ATOM 4286 C CA . PHE A 1 558 ? 26.103 -4.766 -17.930 1.00 95.56 558 PHE A CA 1
ATOM 4287 C C . PHE A 1 558 ? 26.382 -3.693 -18.992 1.00 95.56 558 PHE A C 1
ATOM 4289 O O . PHE A 1 558 ? 27.530 -3.462 -19.378 1.00 95.56 558 PHE A O 1
ATOM 4296 N N . SER A 1 559 ? 25.346 -2.963 -19.412 1.00 95.00 559 SER A N 1
ATOM 4297 C CA . SER A 1 559 ? 25.468 -1.860 -20.370 1.00 95.00 559 SER A CA 1
ATOM 4298 C C . SER A 1 559 ? 26.342 -0.723 -19.835 1.00 95.00 559 SER A C 1
ATOM 4300 O O . SER A 1 559 ? 27.189 -0.193 -20.560 1.00 95.00 559 SER A O 1
ATOM 4302 N N . PHE A 1 560 ? 26.199 -0.373 -18.558 1.00 95.81 560 PHE A N 1
ATOM 4303 C CA . PHE A 1 560 ? 27.053 0.614 -17.908 1.00 95.81 560 PHE A CA 1
ATOM 4304 C C . PHE A 1 560 ? 28.523 0.159 -17.858 1.00 95.81 560 PHE A C 1
ATOM 4306 O O . PHE A 1 560 ? 29.414 0.927 -18.232 1.00 95.81 560 PHE A O 1
ATOM 4313 N N . GLY A 1 561 ? 28.783 -1.108 -17.525 1.00 94.81 561 GLY A N 1
ATOM 4314 C CA . GLY A 1 561 ? 30.117 -1.713 -17.567 1.00 94.81 561 GLY A CA 1
ATOM 4315 C C . GLY A 1 561 ? 30.769 -1.617 -18.951 1.00 94.81 561 GLY A C 1
ATOM 4316 O O . GLY A 1 561 ? 31.943 -1.261 -19.065 1.00 94.81 561 GLY A O 1
ATOM 4317 N N . VAL A 1 562 ? 29.998 -1.815 -20.027 1.00 92.88 562 VAL A N 1
ATOM 4318 C CA . VAL A 1 562 ? 30.471 -1.627 -21.413 1.00 92.88 562 VAL A CA 1
ATOM 4319 C C . VAL A 1 562 ? 30.851 -0.171 -21.700 1.00 92.88 562 VAL A C 1
ATOM 4321 O O . VAL A 1 562 ? 31.867 0.088 -22.357 1.00 92.88 562 VAL A O 1
ATOM 4324 N N . VAL A 1 563 ? 30.064 0.795 -21.216 1.00 93.38 563 VAL A N 1
ATOM 4325 C CA . VAL A 1 563 ? 30.381 2.226 -21.359 1.00 93.38 563 VAL A CA 1
ATOM 4326 C C . VAL A 1 563 ? 31.686 2.556 -20.633 1.00 93.38 563 VAL A C 1
ATOM 4328 O O . VAL A 1 563 ? 32.565 3.177 -21.236 1.00 93.38 563 VAL A O 1
ATOM 4331 N N . ILE A 1 564 ? 31.857 2.092 -19.392 1.00 93.88 564 ILE A N 1
ATOM 4332 C CA . ILE A 1 564 ? 33.087 2.288 -18.613 1.00 93.88 564 ILE A CA 1
ATOM 4333 C C . ILE A 1 564 ? 34.288 1.633 -19.298 1.00 93.88 564 ILE A C 1
ATOM 4335 O O . ILE A 1 564 ? 35.306 2.296 -19.493 1.00 93.88 564 ILE A O 1
ATOM 4339 N N . ALA A 1 565 ? 34.167 0.389 -19.766 1.00 91.50 565 ALA A N 1
ATOM 4340 C CA . ALA A 1 565 ? 35.231 -0.291 -20.504 1.00 91.50 565 ALA A CA 1
ATOM 4341 C C . ALA A 1 565 ? 35.650 0.493 -21.763 1.00 91.50 565 ALA A C 1
ATOM 4343 O O . ALA A 1 565 ? 36.841 0.633 -22.052 1.00 91.50 565 ALA A O 1
ATOM 4344 N N . SER A 1 566 ? 34.690 1.075 -22.492 1.00 90.62 566 SER A N 1
ATOM 4345 C CA . SER A 1 566 ? 34.985 1.948 -23.634 1.00 90.62 566 SER A CA 1
ATOM 4346 C C . SER A 1 566 ? 35.677 3.250 -23.217 1.00 90.62 566 SER A C 1
ATOM 4348 O O . SER A 1 566 ? 36.567 3.718 -23.933 1.00 90.62 566 SER A O 1
ATOM 4350 N N . LEU A 1 567 ? 35.278 3.857 -22.096 1.00 90.81 567 LEU A N 1
ATOM 4351 C CA . LEU A 1 567 ? 35.901 5.075 -21.574 1.00 90.81 567 LEU A CA 1
ATOM 4352 C C . LEU A 1 567 ? 37.330 4.814 -21.086 1.00 90.81 567 LEU A C 1
ATOM 4354 O O . LEU A 1 567 ? 38.216 5.597 -21.412 1.00 90.81 567 LEU A O 1
ATOM 4358 N N . LEU A 1 568 ? 37.587 3.703 -20.396 1.00 91.06 568 LEU A N 1
ATOM 4359 C CA . LEU A 1 568 ? 38.928 3.331 -19.936 1.00 91.06 568 LEU A CA 1
ATOM 4360 C C . LEU A 1 568 ? 39.851 2.977 -21.109 1.00 91.06 568 LEU A C 1
ATOM 4362 O O . LEU A 1 568 ? 40.978 3.464 -21.179 1.00 91.06 568 LEU A O 1
ATOM 4366 N N . ARG A 1 569 ? 39.360 2.195 -22.081 1.00 89.31 569 ARG A N 1
ATOM 4367 C CA . ARG A 1 569 ? 40.170 1.734 -23.220 1.00 89.31 569 ARG A CA 1
ATOM 4368 C C . ARG A 1 569 ? 40.438 2.820 -24.259 1.00 89.31 569 ARG A C 1
ATOM 4370 O O . ARG A 1 569 ? 41.541 2.900 -24.790 1.00 89.31 569 ARG A O 1
ATOM 4377 N N . TYR A 1 570 ? 39.433 3.632 -24.593 1.00 87.62 570 TYR A N 1
ATOM 4378 C CA . TYR A 1 570 ? 39.518 4.591 -25.703 1.00 87.62 570 TYR A CA 1
ATOM 4379 C C . TYR A 1 570 ? 39.490 6.060 -25.262 1.00 87.62 570 TYR A C 1
ATOM 4381 O O . TYR A 1 570 ? 39.553 6.940 -26.123 1.00 87.62 570 TYR A O 1
ATOM 4389 N N . ARG A 1 571 ? 39.358 6.352 -23.957 1.00 89.19 571 ARG A N 1
ATOM 4390 C CA . ARG A 1 571 ? 39.155 7.704 -23.381 1.00 89.19 571 ARG A CA 1
ATOM 4391 C C . ARG A 1 571 ? 37.905 8.439 -23.884 1.00 89.19 571 ARG A C 1
ATOM 4393 O O . ARG A 1 571 ? 37.737 9.632 -23.641 1.00 89.19 571 ARG A O 1
ATOM 4400 N N . ARG A 1 572 ? 37.034 7.744 -24.620 1.00 89.50 572 ARG A N 1
ATOM 4401 C CA . ARG A 1 572 ? 35.771 8.244 -25.178 1.00 89.50 572 ARG A CA 1
ATOM 4402 C C . ARG A 1 572 ? 34.897 7.080 -25.628 1.00 89.50 572 ARG A C 1
ATOM 4404 O O . ARG A 1 572 ? 35.410 6.031 -26.006 1.00 89.50 572 ARG A O 1
ATOM 4411 N N . VAL A 1 573 ? 33.591 7.309 -25.711 1.00 86.50 573 VAL A N 1
ATOM 4412 C CA . VAL A 1 573 ? 32.691 6.415 -26.450 1.00 86.50 573 VAL A CA 1
ATOM 4413 C C . VAL A 1 573 ? 32.748 6.779 -27.942 1.00 86.50 573 VAL A C 1
ATOM 4415 O O . VAL A 1 573 ? 32.472 7.928 -28.304 1.00 86.50 573 VAL A O 1
ATOM 4418 N N . PRO A 1 574 ? 33.135 5.856 -28.843 1.00 81.19 574 PRO A N 1
ATOM 4419 C CA . PRO A 1 574 ? 33.271 6.148 -30.267 1.00 81.19 574 PRO A CA 1
ATOM 4420 C C . PRO A 1 574 ? 31.974 6.675 -30.896 1.00 81.19 574 PRO A C 1
ATOM 4422 O O . PRO A 1 574 ? 30.956 5.994 -30.933 1.00 81.19 574 PRO A O 1
ATOM 4425 N N . GLY A 1 575 ? 32.026 7.889 -31.447 1.00 80.31 575 GLY A N 1
ATOM 4426 C CA . GLY A 1 575 ? 30.864 8.555 -32.047 1.00 80.31 575 GLY A CA 1
ATOM 4427 C C . GLY A 1 575 ? 30.061 9.432 -31.082 1.00 80.31 575 GLY A C 1
ATOM 4428 O O . GLY A 1 575 ? 29.263 10.233 -31.568 1.00 80.31 575 GLY A O 1
ATOM 4429 N N . ALA A 1 576 ? 30.314 9.341 -29.771 1.00 89.44 576 ALA A N 1
ATOM 4430 C CA . ALA A 1 576 ? 29.718 10.202 -28.752 1.00 89.44 576 ALA A CA 1
ATOM 4431 C C . ALA A 1 576 ? 30.567 11.453 -28.474 1.00 89.44 576 ALA A C 1
ATOM 4433 O O . ALA A 1 576 ? 31.788 11.467 -28.659 1.00 89.44 576 ALA A O 1
ATOM 4434 N N . ALA A 1 577 ? 29.924 12.503 -27.972 1.00 91.19 577 ALA A N 1
ATOM 4435 C CA . ALA A 1 577 ? 30.565 13.690 -27.433 1.00 91.19 577 ALA A CA 1
ATOM 4436 C C . ALA A 1 577 ? 31.096 13.409 -26.018 1.00 91.19 577 ALA A C 1
ATOM 4438 O O . ALA A 1 577 ? 30.344 13.006 -25.133 1.00 91.19 577 ALA A O 1
ATOM 4439 N N . VAL A 1 578 ? 32.386 13.671 -25.790 1.00 90.88 578 VAL A N 1
ATOM 4440 C CA . VAL A 1 578 ? 33.090 13.304 -24.544 1.00 90.88 578 VAL A CA 1
ATOM 4441 C C . VAL A 1 578 ? 32.493 13.987 -23.309 1.00 90.88 578 VAL A C 1
ATOM 4443 O O . VAL A 1 578 ? 32.250 13.332 -22.305 1.00 90.88 578 VAL A O 1
ATOM 4446 N N . GLY A 1 579 ? 32.208 15.291 -23.385 1.00 90.50 579 GLY A N 1
ATOM 4447 C CA . GLY A 1 579 ? 31.718 16.066 -22.238 1.00 90.50 579 GLY A CA 1
ATOM 4448 C C . GLY A 1 579 ? 30.400 15.536 -21.649 1.00 90.50 579 GLY A C 1
ATOM 4449 O O . GLY A 1 579 ? 30.393 15.151 -20.482 1.00 90.50 579 GLY A O 1
ATOM 4450 N N . PRO A 1 580 ? 29.302 15.497 -22.430 1.00 92.00 580 PRO A N 1
ATOM 4451 C CA . PRO A 1 580 ? 28.018 14.967 -21.963 1.00 92.00 580 PRO A CA 1
ATOM 4452 C C . PRO A 1 580 ? 28.083 13.486 -21.573 1.00 92.00 580 PRO A C 1
ATOM 4454 O O . PRO A 1 580 ? 27.458 13.092 -20.597 1.00 92.00 580 PRO A O 1
ATOM 4457 N N . THR A 1 581 ? 28.879 12.680 -22.286 1.00 92.94 581 THR A N 1
ATOM 4458 C CA . THR A 1 581 ? 29.050 11.248 -21.981 1.00 92.94 581 THR A CA 1
ATOM 4459 C C . THR A 1 581 ? 29.682 11.034 -20.608 1.00 92.94 581 THR A C 1
ATOM 4461 O O . THR A 1 581 ? 29.168 10.253 -19.814 1.00 92.94 581 THR A O 1
ATOM 4464 N N . ASN A 1 582 ? 30.767 11.753 -20.299 1.00 92.81 582 ASN A N 1
ATOM 4465 C CA . ASN A 1 582 ? 31.421 11.640 -18.997 1.00 92.81 582 ASN A CA 1
ATOM 4466 C C . ASN A 1 582 ? 30.489 12.103 -17.875 1.00 92.81 582 ASN A C 1
ATOM 4468 O O . ASN A 1 582 ? 30.421 11.454 -16.838 1.00 92.81 582 ASN A O 1
ATOM 4472 N N . ARG A 1 583 ? 29.738 13.194 -18.085 1.00 94.31 583 ARG A N 1
ATOM 4473 C CA . ARG A 1 583 ? 28.762 13.661 -17.093 1.00 94.31 583 ARG A CA 1
ATOM 4474 C C . ARG A 1 583 ? 27.652 12.642 -16.868 1.00 94.31 583 ARG A C 1
ATOM 4476 O O . ARG A 1 583 ? 27.384 12.341 -15.718 1.00 94.31 583 ARG A O 1
ATOM 4483 N N . LEU A 1 584 ? 27.078 12.055 -17.918 1.00 94.06 584 LEU A N 1
ATOM 4484 C CA . LEU A 1 584 ? 26.089 10.981 -17.775 1.00 94.06 584 LEU A CA 1
ATOM 4485 C C . LEU A 1 584 ? 26.644 9.797 -16.965 1.00 94.06 584 LEU A C 1
ATOM 4487 O O . LEU A 1 584 ? 25.967 9.310 -16.067 1.00 94.06 584 LEU A O 1
ATOM 4491 N N . ALA A 1 585 ? 27.886 9.377 -17.227 1.00 93.88 585 ALA A N 1
ATOM 4492 C CA . ALA A 1 585 ? 28.521 8.301 -16.467 1.00 93.88 585 ALA A CA 1
ATOM 4493 C C . ALA A 1 585 ? 28.712 8.659 -14.980 1.00 93.88 585 ALA A C 1
ATOM 4495 O O . ALA A 1 585 ? 28.410 7.846 -14.112 1.00 93.88 585 ALA A O 1
ATOM 4496 N N . PHE A 1 586 ? 29.154 9.884 -14.673 1.00 94.12 586 PHE A N 1
ATOM 4497 C CA . PHE A 1 586 ? 29.279 10.344 -13.286 1.00 94.12 586 PHE A CA 1
ATOM 4498 C C . PHE A 1 586 ? 27.930 10.527 -12.590 1.00 94.12 586 PHE A C 1
ATOM 4500 O O . PHE A 1 586 ? 27.838 10.266 -11.398 1.00 94.12 586 PHE A O 1
ATOM 4507 N N . ILE A 1 587 ? 26.885 10.943 -13.309 1.00 94.19 587 ILE A N 1
ATOM 4508 C CA . ILE A 1 587 ? 25.528 11.037 -12.756 1.00 94.19 587 ILE A CA 1
ATOM 4509 C C . ILE A 1 587 ? 25.017 9.643 -12.409 1.00 94.19 587 ILE A C 1
ATOM 4511 O O . ILE A 1 587 ? 24.468 9.460 -11.329 1.00 94.19 587 ILE A O 1
ATOM 4515 N N . PHE A 1 588 ? 25.249 8.652 -13.272 1.00 94.62 588 PHE A N 1
ATOM 4516 C CA . PHE A 1 588 ? 24.882 7.265 -12.995 1.00 94.62 588 PHE A CA 1
ATOM 4517 C C . PHE A 1 588 ? 25.583 6.729 -11.733 1.00 94.62 588 PHE A C 1
ATOM 4519 O O . PHE A 1 588 ? 24.914 6.211 -10.842 1.00 94.62 588 PHE A O 1
ATOM 4526 N N . LEU A 1 589 ? 26.901 6.940 -11.602 1.00 93.88 589 LEU A N 1
ATOM 4527 C CA . LEU A 1 589 ? 27.659 6.573 -10.393 1.00 93.88 589 LEU A CA 1
ATOM 4528 C C . LEU A 1 589 ? 27.189 7.331 -9.149 1.00 93.88 589 LEU A C 1
ATOM 4530 O O . LEU A 1 589 ? 27.023 6.737 -8.091 1.00 93.88 589 LEU A O 1
ATOM 4534 N N . GLY A 1 590 ? 26.953 8.638 -9.277 1.00 93.50 590 GLY A N 1
ATOM 4535 C CA . GLY A 1 590 ? 26.436 9.457 -8.186 1.00 93.50 590 GLY A CA 1
ATOM 4536 C C . GLY A 1 590 ? 25.049 9.000 -7.737 1.00 93.50 590 GLY A C 1
ATOM 4537 O O . GLY A 1 590 ? 24.777 8.985 -6.547 1.00 93.50 590 GLY A O 1
ATOM 4538 N N . THR A 1 591 ? 24.203 8.555 -8.667 1.00 92.88 591 THR A N 1
ATOM 4539 C CA . THR A 1 591 ? 22.886 7.975 -8.361 1.00 92.88 591 THR A CA 1
ATOM 4540 C C . THR A 1 591 ? 23.026 6.701 -7.532 1.00 92.88 591 THR A C 1
ATOM 4542 O O . THR A 1 591 ? 22.366 6.579 -6.504 1.00 92.88 591 THR A O 1
ATOM 4545 N N . MET A 1 592 ? 23.919 5.787 -7.935 1.00 92.44 592 MET A N 1
ATOM 4546 C CA . MET A 1 592 ? 24.205 4.572 -7.159 1.00 92.44 592 MET A CA 1
ATOM 4547 C C . MET A 1 592 ? 24.692 4.924 -5.750 1.00 92.44 592 MET A C 1
ATOM 4549 O O . MET A 1 592 ? 24.207 4.358 -4.781 1.00 92.44 592 MET A O 1
ATOM 4553 N N . PHE A 1 593 ? 25.597 5.900 -5.631 1.00 94.19 593 PHE A N 1
ATOM 4554 C CA . PHE A 1 593 ? 26.102 6.371 -4.341 1.00 94.19 593 PHE A CA 1
ATOM 4555 C C . PHE A 1 593 ? 25.003 6.981 -3.461 1.00 94.19 593 PHE A C 1
ATOM 4557 O O . PHE A 1 593 ? 24.937 6.683 -2.276 1.00 94.19 593 PHE A O 1
ATOM 4564 N N . PHE A 1 594 ? 24.122 7.815 -4.015 1.00 93.19 594 PHE A N 1
ATOM 4565 C CA . PHE A 1 594 ? 23.071 8.448 -3.219 1.00 93.19 594 PHE A CA 1
ATOM 4566 C C . PHE A 1 594 ? 21.965 7.481 -2.784 1.00 93.19 594 PHE A C 1
ATOM 4568 O O . PHE A 1 594 ? 21.380 7.690 -1.724 1.00 93.19 594 PHE A O 1
ATOM 4575 N N . MET A 1 595 ? 21.709 6.403 -3.534 1.00 91.12 595 MET A N 1
ATOM 4576 C CA . MET A 1 595 ? 20.763 5.366 -3.101 1.00 91.12 595 MET A CA 1
ATOM 4577 C C . MET A 1 595 ? 21.200 4.641 -1.826 1.00 91.12 595 MET A C 1
ATOM 4579 O O . MET A 1 595 ? 20.336 4.255 -1.038 1.00 91.12 595 MET A O 1
ATOM 4583 N N . VAL A 1 596 ? 22.507 4.568 -1.552 1.00 94.75 596 VAL A N 1
ATOM 4584 C CA . VAL A 1 596 ? 23.060 4.020 -0.300 1.00 94.75 596 VAL A CA 1
ATOM 4585 C C . VAL A 1 596 ? 22.463 4.718 0.934 1.00 94.75 596 VAL A C 1
ATOM 4587 O O . VAL A 1 596 ? 22.275 4.084 1.967 1.00 94.75 596 VAL A O 1
ATOM 4590 N N . PHE A 1 597 ? 22.083 5.996 0.830 1.00 92.81 597 PHE A N 1
ATOM 4591 C CA . PHE A 1 597 ? 21.522 6.780 1.941 1.00 92.81 597 PHE A CA 1
ATOM 4592 C C . PHE A 1 597 ? 19.990 6.776 2.007 1.00 92.81 597 PHE A C 1
ATOM 4594 O O . PHE A 1 597 ? 19.415 7.475 2.835 1.00 92.81 597 PHE A O 1
ATOM 4601 N N . THR A 1 598 ? 19.309 6.017 1.145 1.00 91.38 598 THR A N 1
ATOM 4602 C CA . THR A 1 598 ? 17.847 5.872 1.238 1.00 91.38 598 THR A CA 1
ATOM 4603 C C . THR A 1 598 ? 17.483 4.971 2.425 1.00 91.38 598 THR A C 1
ATOM 4605 O O . THR A 1 598 ? 18.076 3.899 2.529 1.00 91.38 598 THR A O 1
ATOM 4608 N N . PRO A 1 599 ? 16.547 5.349 3.316 1.00 88.38 599 PRO A N 1
ATOM 4609 C CA . PRO A 1 599 ? 16.202 4.525 4.483 1.00 88.38 599 PRO A CA 1
ATOM 4610 C C . PRO A 1 599 ? 15.651 3.141 4.113 1.00 88.38 599 PRO A C 1
ATOM 4612 O O . PRO A 1 599 ? 15.926 2.155 4.788 1.00 88.38 599 PRO A O 1
ATOM 4615 N N . THR A 1 600 ? 14.911 3.047 3.006 1.00 88.50 600 THR A N 1
ATOM 4616 C CA . THR A 1 600 ? 14.325 1.797 2.507 1.00 88.50 600 THR A CA 1
ATOM 4617 C C . THR A 1 600 ? 15.084 1.250 1.293 1.00 88.50 600 THR A C 1
ATOM 4619 O O . THR A 1 600 ? 15.519 1.989 0.398 1.00 88.50 600 THR A O 1
ATOM 4622 N N . LYS A 1 601 ? 15.265 -0.077 1.245 1.00 90.00 601 LYS A N 1
ATOM 4623 C CA . LYS A 1 601 ? 16.144 -0.767 0.279 1.00 90.00 601 LYS A CA 1
ATOM 4624 C C . LYS A 1 601 ? 15.397 -1.604 -0.765 1.00 90.00 601 LYS A C 1
ATOM 4626 O O . LYS A 1 601 ? 15.924 -2.588 -1.260 1.00 90.00 601 LYS A O 1
ATOM 4631 N N . TRP A 1 602 ? 14.198 -1.184 -1.157 1.00 89.06 602 TRP A N 1
ATOM 4632 C CA . TRP A 1 602 ? 13.351 -1.944 -2.082 1.00 89.06 602 TRP A CA 1
ATOM 4633 C C . TRP A 1 602 ? 13.883 -2.009 -3.521 1.00 89.06 602 TRP A C 1
ATOM 4635 O O . TRP A 1 602 ? 14.514 -1.066 -4.019 1.00 89.06 602 TRP A O 1
ATOM 4645 N N . THR A 1 603 ? 13.557 -3.095 -4.228 1.00 91.94 603 THR A N 1
ATOM 4646 C CA . THR A 1 603 ? 13.877 -3.280 -5.657 1.00 91.94 603 THR A CA 1
ATOM 4647 C C . THR A 1 603 ? 13.109 -2.300 -6.551 1.00 91.94 603 THR A C 1
ATOM 4649 O O . THR A 1 603 ? 13.605 -1.889 -7.600 1.00 91.94 603 THR A O 1
ATOM 4652 N N . HIS A 1 604 ? 11.940 -1.828 -6.110 1.00 90.81 604 HIS A N 1
ATOM 4653 C CA . HIS A 1 604 ? 11.127 -0.835 -6.817 1.00 90.81 604 HIS A CA 1
ATOM 4654 C C . HIS A 1 604 ? 11.862 0.476 -7.127 1.00 90.81 604 HIS A C 1
ATOM 4656 O O . HIS A 1 604 ? 11.610 1.106 -8.155 1.00 90.81 604 HIS A O 1
ATOM 4662 N N . HIS A 1 605 ? 12.834 0.861 -6.293 1.00 93.31 605 HIS A N 1
ATOM 4663 C CA . HIS A 1 605 ? 13.592 2.098 -6.479 1.00 93.31 605 HIS A CA 1
ATOM 4664 C C . HIS A 1 605 ? 14.390 2.115 -7.792 1.00 93.31 605 HIS A C 1
ATOM 4666 O O . HIS A 1 605 ? 14.726 3.192 -8.280 1.00 93.31 605 HIS A O 1
ATOM 4672 N N . PHE A 1 606 ? 14.656 0.959 -8.417 1.00 94.88 606 PHE A N 1
ATOM 4673 C CA . PHE A 1 606 ? 15.320 0.904 -9.722 1.00 94.88 606 PHE A CA 1
ATOM 4674 C C . PHE A 1 606 ? 14.516 1.583 -10.848 1.00 94.88 606 PHE A C 1
ATOM 4676 O O . PHE A 1 606 ? 15.110 1.973 -11.859 1.00 94.88 606 PHE A O 1
ATOM 4683 N N . GLY A 1 607 ? 13.213 1.833 -10.659 1.00 93.44 607 GLY A N 1
ATOM 4684 C CA . GLY A 1 607 ? 12.371 2.587 -11.594 1.00 93.44 607 GLY A CA 1
ATOM 4685 C C . GLY A 1 607 ? 12.887 3.996 -11.921 1.00 93.44 607 GLY A C 1
ATOM 4686 O O . GLY A 1 607 ? 12.713 4.475 -13.050 1.00 93.44 607 GLY A O 1
ATOM 4687 N N . VAL A 1 608 ? 13.635 4.634 -11.007 1.00 94.12 608 VAL A N 1
ATOM 4688 C CA . VAL A 1 608 ? 14.228 5.969 -11.239 1.00 94.12 608 VAL A CA 1
ATOM 4689 C C . VAL A 1 608 ? 15.248 5.982 -12.385 1.00 94.12 608 VAL A C 1
ATOM 4691 O O . VAL A 1 608 ? 15.495 7.023 -13.002 1.00 94.12 608 VAL A O 1
ATOM 4694 N N . TYR A 1 609 ? 15.810 4.819 -12.737 1.00 94.62 609 TYR A N 1
ATOM 4695 C CA . TYR A 1 609 ? 16.748 4.684 -13.848 1.00 94.62 609 TYR A CA 1
ATOM 4696 C C . TYR A 1 609 ? 16.092 4.660 -15.227 1.00 94.62 609 TYR A C 1
ATOM 4698 O O . TYR A 1 609 ? 16.828 4.733 -16.211 1.00 94.62 609 TYR A O 1
ATOM 4706 N N . ALA A 1 610 ? 14.763 4.602 -15.355 1.00 94.00 610 ALA A N 1
ATOM 4707 C CA . ALA A 1 610 ? 14.104 4.473 -16.661 1.00 94.00 610 ALA A CA 1
ATOM 4708 C C . ALA A 1 610 ? 14.562 5.535 -17.683 1.00 94.00 610 ALA A C 1
ATOM 4710 O O . ALA A 1 610 ? 14.797 5.224 -18.853 1.00 94.00 610 ALA A O 1
ATOM 4711 N N . GLY A 1 611 ? 14.786 6.775 -17.231 1.00 91.50 611 GLY A N 1
ATOM 4712 C CA . GLY A 1 611 ? 15.345 7.848 -18.056 1.00 91.50 611 GLY A CA 1
ATOM 4713 C C . GLY A 1 611 ? 16.841 7.672 -18.354 1.00 91.50 611 GLY A C 1
ATOM 4714 O O . GLY A 1 611 ? 17.252 7.478 -19.500 1.00 91.50 611 GLY A O 1
ATOM 4715 N N . LEU A 1 612 ? 17.688 7.759 -17.322 1.00 92.25 612 LEU A N 1
ATOM 4716 C CA . LEU A 1 612 ? 19.151 7.746 -17.481 1.00 92.25 612 LEU A CA 1
ATOM 4717 C C . LEU A 1 612 ? 19.675 6.418 -18.044 1.00 92.25 612 LEU A C 1
ATOM 4719 O O . LEU A 1 612 ? 20.576 6.409 -18.886 1.00 92.25 612 LEU A O 1
ATOM 4723 N N . GLY A 1 613 ? 19.098 5.302 -17.609 1.00 93.75 613 GLY A N 1
ATOM 4724 C CA . GLY A 1 613 ? 19.478 3.956 -18.012 1.00 93.75 613 GLY A CA 1
ATOM 4725 C C . GLY A 1 613 ? 19.224 3.681 -19.490 1.00 93.75 613 GLY A C 1
ATOM 4726 O O . GLY A 1 613 ? 20.077 3.090 -20.157 1.00 93.75 613 GLY A O 1
ATOM 4727 N N . ALA A 1 614 ? 18.133 4.205 -20.056 1.00 95.38 614 ALA A N 1
ATOM 4728 C CA . ALA A 1 614 ? 17.887 4.140 -21.495 1.00 95.38 614 ALA A CA 1
ATOM 4729 C C . ALA A 1 614 ? 18.981 4.872 -22.299 1.00 95.38 614 ALA A C 1
ATOM 4731 O O . ALA A 1 614 ? 19.477 4.355 -23.305 1.00 95.38 614 ALA A O 1
ATOM 4732 N N . ALA A 1 615 ? 19.423 6.046 -21.831 1.00 94.62 615 ALA A N 1
ATOM 4733 C CA . ALA A 1 615 ? 20.504 6.802 -22.466 1.00 94.62 615 ALA A CA 1
ATOM 4734 C C . ALA A 1 615 ? 21.870 6.095 -22.347 1.00 94.62 615 ALA A C 1
ATOM 4736 O O . ALA A 1 615 ? 22.626 6.039 -23.323 1.00 94.62 615 ALA A O 1
ATOM 4737 N N . VAL A 1 616 ? 22.180 5.518 -21.180 1.00 95.00 616 VAL A N 1
ATOM 4738 C CA . VAL A 1 616 ? 23.399 4.719 -20.952 1.00 95.00 616 VAL A CA 1
ATOM 4739 C C . VAL A 1 616 ? 23.420 3.492 -21.859 1.00 95.00 616 VAL A C 1
ATOM 4741 O O . VAL A 1 616 ? 24.429 3.223 -22.510 1.00 95.00 616 VAL A O 1
ATOM 4744 N N . THR A 1 617 ? 22.300 2.787 -21.978 1.00 94.25 617 THR A N 1
ATOM 4745 C CA . THR A 1 617 ? 22.210 1.569 -22.791 1.00 94.25 617 THR A CA 1
ATOM 4746 C C . THR A 1 617 ? 22.324 1.876 -24.287 1.00 94.25 617 THR A C 1
ATOM 4748 O O . THR A 1 617 ? 22.990 1.153 -25.030 1.00 94.25 617 THR A O 1
ATOM 4751 N N . ALA A 1 618 ? 21.799 3.018 -24.741 1.00 92.56 618 ALA A N 1
ATOM 4752 C CA . ALA A 1 618 ? 22.020 3.498 -26.104 1.00 92.56 618 ALA A CA 1
ATOM 4753 C C . ALA A 1 618 ? 23.512 3.754 -26.401 1.00 92.56 618 ALA A C 1
ATOM 4755 O O . ALA A 1 618 ? 24.012 3.379 -27.469 1.00 92.56 618 ALA A O 1
ATOM 4756 N N . LEU A 1 619 ? 24.250 4.352 -25.455 1.00 92.38 619 LEU A N 1
ATOM 4757 C CA . LEU A 1 619 ? 25.704 4.515 -25.562 1.00 92.38 619 LEU A CA 1
ATOM 4758 C C . LEU A 1 619 ? 26.426 3.165 -25.555 1.00 92.38 619 LEU A C 1
ATOM 4760 O O . LEU A 1 619 ? 27.330 2.961 -26.370 1.00 92.38 619 LEU A O 1
ATOM 4764 N N . ALA A 1 620 ? 26.007 2.246 -24.684 1.00 92.19 620 ALA A N 1
ATOM 4765 C CA . ALA A 1 620 ? 26.556 0.902 -24.581 1.00 92.19 620 ALA A CA 1
ATOM 4766 C C . ALA A 1 620 ? 26.407 0.133 -25.895 1.00 92.19 620 ALA A C 1
ATOM 4768 O O . ALA A 1 620 ? 27.378 -0.445 -26.369 1.00 92.19 620 ALA A O 1
ATOM 4769 N N . ALA A 1 621 ? 25.246 0.196 -26.553 1.00 89.19 621 ALA A N 1
ATOM 4770 C CA . ALA A 1 621 ? 25.032 -0.453 -27.845 1.00 89.19 621 ALA A CA 1
ATOM 4771 C C . ALA A 1 621 ? 25.957 0.100 -28.942 1.00 89.19 621 ALA A C 1
ATOM 4773 O O . ALA A 1 621 ? 26.485 -0.656 -29.762 1.00 89.19 621 ALA A O 1
ATOM 4774 N N . VAL A 1 622 ? 26.217 1.413 -28.954 1.00 87.06 622 VAL A N 1
ATOM 4775 C CA . VAL A 1 622 ? 27.167 2.020 -29.901 1.00 87.06 622 VAL A CA 1
ATOM 4776 C C . VAL A 1 622 ? 28.612 1.627 -29.580 1.00 87.06 622 VAL A C 1
ATOM 4778 O O . VAL A 1 622 ? 29.375 1.314 -30.501 1.00 87.06 622 VAL A O 1
ATOM 4781 N N . ALA A 1 623 ? 28.983 1.628 -28.298 1.00 86.88 623 ALA A N 1
ATOM 4782 C CA . ALA A 1 623 ? 30.301 1.221 -27.821 1.00 86.88 623 ALA A CA 1
ATOM 4783 C C . ALA A 1 623 ? 30.571 -0.259 -28.133 1.00 86.88 623 ALA A C 1
ATOM 4785 O O . ALA A 1 623 ? 31.559 -0.577 -28.798 1.00 86.88 623 ALA A O 1
ATOM 4786 N N . ALA A 1 624 ? 29.641 -1.141 -27.758 1.00 84.12 624 ALA A N 1
ATOM 4787 C CA . ALA A 1 624 ? 29.649 -2.566 -28.061 1.00 84.12 624 ALA A CA 1
ATOM 4788 C C . ALA A 1 624 ? 29.748 -2.804 -29.566 1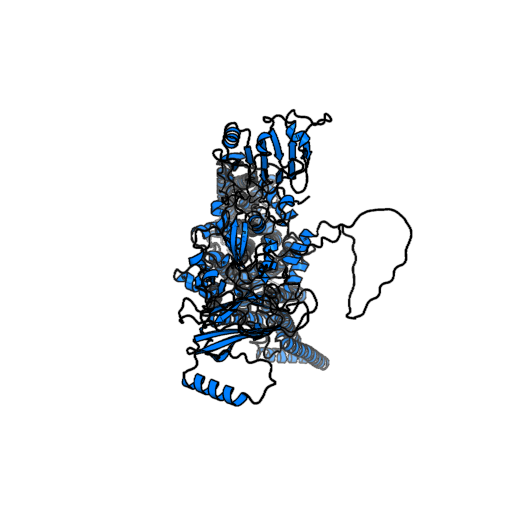.00 84.12 624 ALA A C 1
ATOM 4790 O O . ALA A 1 624 ? 30.610 -3.554 -30.010 1.00 84.12 624 ALA A O 1
ATOM 4791 N N . SER A 1 625 ? 28.956 -2.105 -30.386 1.00 81.31 625 SER A N 1
ATOM 4792 C CA . SER A 1 625 ? 29.046 -2.208 -31.847 1.00 81.31 625 SER A CA 1
ATOM 4793 C C . SER A 1 625 ? 30.454 -1.892 -32.368 1.00 81.31 625 SER A C 1
ATOM 4795 O O . SER A 1 625 ? 30.921 -2.535 -33.303 1.00 81.31 625 SER A O 1
ATOM 4797 N N . ARG A 1 626 ? 31.185 -0.941 -31.770 1.00 78.81 626 ARG A N 1
ATOM 4798 C CA . ARG A 1 626 ? 32.570 -0.660 -32.182 1.00 78.81 626 ARG A CA 1
ATOM 4799 C C . ARG A 1 626 ? 33.557 -1.726 -31.697 1.00 78.81 626 ARG A C 1
ATOM 4801 O O . ARG A 1 626 ? 34.419 -2.111 -32.482 1.00 78.81 626 ARG A O 1
ATOM 4808 N N . ILE A 1 627 ? 33.425 -2.179 -30.450 1.00 76.31 627 ILE A N 1
ATOM 4809 C CA . ILE A 1 627 ? 34.286 -3.205 -29.829 1.00 76.31 627 ILE A CA 1
ATOM 4810 C C . ILE A 1 627 ? 34.121 -4.568 -30.523 1.00 76.31 627 ILE A C 1
ATOM 4812 O O . ILE A 1 627 ? 35.087 -5.307 -30.699 1.00 76.31 627 ILE A O 1
ATOM 4816 N N . THR A 1 628 ? 32.902 -4.895 -30.945 1.00 74.56 628 THR A N 1
ATOM 4817 C CA . THR A 1 628 ? 32.570 -6.158 -31.621 1.00 74.56 628 THR A CA 1
ATOM 4818 C C . THR A 1 628 ? 32.939 -6.142 -33.104 1.00 74.56 628 THR A C 1
ATOM 4820 O O . THR A 1 628 ? 33.306 -7.174 -33.653 1.00 74.56 628 THR A O 1
ATOM 4823 N N . VAL A 1 629 ? 32.910 -4.980 -33.767 1.00 71.31 629 VAL A N 1
ATOM 4824 C CA . VAL A 1 629 ? 33.348 -4.851 -35.171 1.00 71.31 629 VAL A CA 1
ATOM 4825 C C . VAL A 1 629 ? 34.872 -4.932 -35.315 1.00 71.31 629 VAL A C 1
ATOM 4827 O O . VAL A 1 629 ? 35.351 -5.223 -36.405 1.00 71.31 629 VAL A O 1
ATOM 4830 N N . SER A 1 630 ? 35.649 -4.693 -34.252 1.00 70.00 630 SER A N 1
ATOM 4831 C CA . SER A 1 630 ? 37.114 -4.716 -34.346 1.00 70.00 630 SER A CA 1
ATOM 4832 C C . SER A 1 630 ? 37.733 -6.116 -34.321 1.00 70.00 630 SER A C 1
ATOM 4834 O O . SER A 1 630 ? 38.889 -6.242 -34.692 1.00 70.00 630 SER A O 1
ATOM 4836 N N . SER A 1 631 ? 37.023 -7.145 -33.840 1.00 75.25 631 SER A N 1
ATOM 4837 C CA . SER A 1 631 ? 37.542 -8.519 -33.764 1.00 75.25 631 SER A CA 1
ATOM 4838 C C . SER A 1 631 ? 36.405 -9.539 -33.694 1.00 75.25 631 SER A C 1
ATOM 4840 O O . SER A 1 631 ? 35.458 -9.371 -32.919 1.00 75.25 631 SER A O 1
ATOM 4842 N N . GLN A 1 632 ? 36.527 -10.631 -34.457 1.00 76.44 632 GLN A N 1
ATOM 4843 C CA . GLN A 1 632 ? 35.560 -11.731 -34.443 1.00 76.44 632 GLN A CA 1
ATOM 4844 C C . GLN A 1 632 ? 35.462 -12.397 -33.061 1.00 76.44 632 GLN A C 1
ATOM 4846 O O . GLN A 1 632 ? 34.353 -12.706 -32.621 1.00 76.44 632 GLN A O 1
ATOM 4851 N N . ARG A 1 633 ? 36.589 -12.538 -32.349 1.00 83.25 633 ARG A N 1
ATOM 4852 C CA . ARG A 1 633 ? 36.647 -13.055 -30.973 1.00 83.25 633 ARG A CA 1
ATOM 4853 C C . ARG A 1 633 ? 35.795 -12.210 -30.029 1.00 83.25 633 ARG A C 1
ATOM 4855 O O . ARG A 1 633 ? 34.898 -12.735 -29.378 1.00 83.25 633 ARG A O 1
ATOM 4862 N N . ASN A 1 634 ? 36.026 -10.895 -29.997 1.00 82.81 634 ASN A N 1
ATOM 4863 C CA . ASN A 1 634 ? 35.294 -9.990 -29.102 1.00 82.81 634 ASN A CA 1
ATOM 4864 C C . ASN A 1 634 ? 33.791 -10.007 -29.378 1.00 82.81 634 ASN A C 1
ATOM 4866 O O . ASN A 1 634 ? 33.005 -9.909 -28.444 1.00 82.81 634 ASN A O 1
ATOM 4870 N N . ARG A 1 635 ? 33.381 -10.150 -30.645 1.00 83.31 635 ARG A N 1
ATOM 4871 C CA . ARG A 1 635 ? 31.966 -10.286 -31.003 1.00 83.31 635 ARG A CA 1
ATOM 4872 C C . ARG A 1 635 ? 31.334 -11.531 -30.390 1.00 83.31 635 ARG A C 1
ATOM 4874 O O . ARG A 1 635 ? 30.258 -11.423 -29.815 1.00 83.31 635 ARG A O 1
ATOM 4881 N N . ILE A 1 636 ? 31.988 -12.684 -30.524 1.00 86.88 636 ILE A N 1
ATOM 4882 C CA . ILE A 1 636 ? 31.462 -13.962 -30.032 1.00 86.88 636 ILE A CA 1
ATOM 4883 C C . ILE A 1 636 ? 31.451 -13.979 -28.501 1.00 86.88 636 ILE A C 1
ATOM 4885 O O . ILE A 1 636 ? 30.424 -14.296 -27.916 1.00 86.88 636 ILE A O 1
ATOM 4889 N N . VAL A 1 637 ? 32.541 -13.554 -27.855 1.00 88.44 637 VAL A N 1
ATOM 4890 C CA . VAL A 1 637 ? 32.623 -13.493 -26.385 1.00 88.44 637 VAL A CA 1
ATOM 4891 C C . VAL A 1 637 ? 31.588 -12.526 -25.813 1.00 88.44 637 VAL A C 1
ATOM 4893 O O . VAL A 1 637 ? 30.910 -12.855 -24.848 1.00 88.44 637 VAL A O 1
ATOM 4896 N N . PHE A 1 638 ? 31.413 -11.353 -26.427 1.00 88.38 638 PHE A N 1
ATOM 4897 C CA . PHE A 1 638 ? 30.407 -10.386 -25.990 1.00 88.38 638 PHE A CA 1
ATOM 4898 C C . PHE A 1 638 ? 28.980 -10.920 -26.148 1.00 88.38 638 PHE A C 1
ATOM 4900 O O . PHE A 1 638 ? 28.147 -10.726 -25.267 1.00 88.38 638 PHE A O 1
ATOM 4907 N N . PHE A 1 639 ? 28.701 -11.598 -27.265 1.00 88.75 639 PHE A N 1
ATOM 4908 C CA . PHE A 1 639 ? 27.416 -12.251 -27.493 1.00 88.75 639 PHE A CA 1
ATOM 4909 C C . PHE A 1 639 ? 27.165 -13.358 -26.461 1.00 88.75 639 PHE A C 1
ATOM 4911 O O . PHE A 1 639 ? 26.118 -13.357 -25.824 1.00 88.75 639 PHE A O 1
ATOM 4918 N N . GLY A 1 640 ? 28.149 -14.231 -26.227 1.00 91.88 640 GLY A N 1
ATOM 4919 C CA . GLY A 1 640 ? 28.082 -15.287 -25.217 1.00 91.88 640 GLY A CA 1
ATOM 4920 C C . GLY A 1 640 ? 27.861 -14.742 -23.806 1.00 91.88 640 GLY A C 1
ATOM 4921 O O . GLY A 1 640 ? 26.988 -15.236 -23.104 1.00 91.88 640 GLY A O 1
ATOM 4922 N N . ALA A 1 641 ? 28.558 -13.670 -23.420 1.00 92.69 641 ALA A N 1
ATOM 4923 C CA . ALA A 1 641 ? 28.374 -13.017 -22.122 1.00 92.69 641 ALA A CA 1
ATOM 4924 C C . ALA A 1 641 ? 26.971 -12.405 -21.960 1.00 92.69 641 ALA A C 1
ATOM 4926 O O . ALA A 1 641 ? 26.368 -12.528 -20.898 1.00 92.69 641 ALA A O 1
ATOM 4927 N N . ALA A 1 642 ? 26.422 -11.789 -23.014 1.00 92.81 642 ALA A N 1
ATOM 4928 C CA . ALA A 1 642 ? 25.050 -11.282 -22.990 1.00 92.81 642 ALA A CA 1
ATOM 4929 C C . ALA A 1 642 ? 24.017 -12.418 -22.864 1.00 92.81 642 ALA A C 1
ATOM 4931 O O . ALA A 1 642 ? 23.041 -12.267 -22.136 1.00 92.81 642 ALA A O 1
ATOM 4932 N N . LEU A 1 643 ? 24.246 -13.562 -23.525 1.00 94.25 643 LEU A N 1
ATOM 4933 C CA . LEU A 1 643 ? 23.409 -14.757 -23.366 1.00 94.25 643 LEU A CA 1
ATOM 4934 C C . LEU A 1 643 ? 23.554 -15.400 -21.982 1.00 94.25 643 LEU A C 1
ATOM 4936 O O . LEU A 1 643 ? 22.567 -15.889 -21.453 1.00 94.25 643 LEU A O 1
ATOM 4940 N N . MET A 1 644 ? 24.750 -15.371 -21.387 1.00 95.44 644 MET A N 1
ATOM 4941 C CA . MET A 1 644 ? 24.988 -15.878 -20.029 1.00 95.44 644 MET A CA 1
ATOM 4942 C C . MET A 1 644 ? 24.163 -15.086 -19.015 1.00 95.44 644 MET A C 1
ATOM 4944 O O . MET A 1 644 ? 23.469 -15.654 -18.181 1.00 95.44 644 MET A O 1
ATOM 4948 N N . LEU A 1 645 ? 24.202 -13.755 -19.128 1.00 95.56 645 LEU A N 1
ATOM 4949 C CA . LEU A 1 645 ? 23.386 -12.872 -18.302 1.00 95.56 645 LEU A CA 1
ATOM 4950 C C . LEU A 1 645 ? 21.895 -13.130 -18.531 1.00 95.56 645 LEU A C 1
ATOM 4952 O O . LEU A 1 645 ? 21.139 -13.200 -17.572 1.00 95.56 645 LEU A O 1
ATOM 4956 N N . PHE A 1 646 ? 21.472 -13.313 -19.784 1.00 96.06 646 PHE A N 1
ATOM 4957 C CA . PHE A 1 646 ? 20.083 -13.641 -20.096 1.00 96.06 646 PHE A CA 1
ATOM 4958 C C . PHE A 1 646 ? 19.643 -14.977 -19.475 1.00 96.06 646 PHE A C 1
ATOM 4960 O O . PHE A 1 646 ? 18.552 -15.045 -18.918 1.00 96.06 646 PHE A O 1
ATOM 4967 N N . ALA A 1 647 ? 20.503 -16.000 -19.503 1.00 95.62 647 ALA A N 1
ATOM 4968 C CA . ALA A 1 647 ? 20.264 -17.287 -18.851 1.00 95.62 647 ALA A CA 1
ATOM 4969 C C . ALA A 1 647 ? 20.089 -17.142 -17.333 1.00 95.62 647 ALA A C 1
ATOM 4971 O O . ALA A 1 647 ? 19.156 -17.710 -16.775 1.00 95.62 647 ALA A O 1
ATOM 4972 N N . LEU A 1 648 ? 20.938 -16.331 -16.688 1.00 94.19 648 LEU A N 1
ATOM 4973 C CA . LEU A 1 648 ? 20.824 -16.023 -15.260 1.00 94.19 648 LEU A CA 1
ATOM 4974 C C . LEU A 1 648 ? 19.500 -15.324 -14.929 1.00 94.19 648 LEU A C 1
ATOM 4976 O O . LEU A 1 648 ? 18.921 -15.572 -13.881 1.00 94.19 648 LEU A O 1
ATOM 4980 N N . CYS A 1 649 ? 19.006 -14.442 -15.798 1.00 94.88 649 CYS A N 1
ATOM 4981 C CA . CYS A 1 649 ? 17.720 -13.792 -15.561 1.00 94.88 649 CYS A CA 1
ATOM 4982 C C . CYS A 1 649 ? 16.548 -14.772 -15.704 1.00 94.88 649 CYS A C 1
ATOM 4984 O O . CYS A 1 649 ? 15.599 -14.678 -14.931 1.00 94.88 649 CYS A O 1
ATOM 4986 N N . LEU A 1 650 ? 16.610 -15.693 -16.673 1.00 94.56 650 LEU A N 1
ATOM 4987 C CA . LEU A 1 650 ? 15.553 -16.672 -16.965 1.00 94.56 650 LEU A CA 1
ATOM 4988 C C . LEU A 1 650 ? 15.292 -17.678 -15.833 1.00 94.56 650 LEU A C 1
ATOM 4990 O O . LEU A 1 650 ? 14.314 -18.413 -15.919 1.00 94.56 650 LEU A O 1
ATOM 4994 N N . SER A 1 651 ? 16.144 -17.738 -14.804 1.00 91.69 651 SER A N 1
ATOM 4995 C CA . SER A 1 651 ? 15.891 -18.575 -13.625 1.00 91.69 651 SER A CA 1
ATOM 4996 C C . SER A 1 651 ? 14.826 -18.001 -12.685 1.00 91.69 651 SER A C 1
ATOM 4998 O O . SER A 1 651 ? 14.332 -18.727 -11.833 1.00 91.69 651 SER A O 1
ATOM 5000 N N . GLY A 1 652 ? 14.479 -16.715 -12.809 1.00 90.81 652 GLY A N 1
ATOM 5001 C CA . GLY A 1 652 ? 13.363 -16.127 -12.065 1.00 90.81 652 GLY A CA 1
ATOM 5002 C C . GLY A 1 652 ? 12.007 -16.514 -12.661 1.00 90.81 652 GLY A C 1
ATOM 5003 O O . GLY A 1 652 ? 11.910 -16.821 -13.853 1.00 90.81 652 GLY A O 1
ATOM 5004 N N . SER A 1 653 ? 10.952 -16.441 -11.849 1.00 91.75 653 SER A N 1
ATOM 5005 C CA . SER A 1 653 ? 9.572 -16.596 -12.317 1.00 91.75 653 SER A CA 1
ATOM 5006 C C . SER A 1 653 ? 9.120 -15.409 -13.172 1.00 91.75 653 SER A C 1
ATOM 5008 O O . SER A 1 653 ? 9.744 -14.340 -13.200 1.00 91.75 653 SER A O 1
ATOM 5010 N N . ASN A 1 654 ? 8.016 -15.585 -13.892 1.00 93.44 654 ASN A N 1
ATOM 5011 C CA . ASN A 1 654 ? 7.335 -14.526 -14.635 1.00 93.44 654 ASN A CA 1
ATOM 5012 C C . ASN A 1 654 ? 6.128 -13.969 -13.850 1.00 93.44 654 ASN A C 1
ATOM 5014 O O . ASN A 1 654 ? 5.127 -13.559 -14.441 1.00 93.44 654 ASN A O 1
ATOM 5018 N N . GLY A 1 655 ? 6.225 -13.964 -12.520 1.00 90.12 655 GLY A N 1
ATOM 5019 C CA . GLY A 1 655 ? 5.197 -13.432 -11.635 1.00 90.12 655 GLY A CA 1
ATOM 5020 C C . GLY A 1 655 ? 5.168 -11.901 -11.582 1.00 90.12 655 GLY A C 1
ATOM 5021 O O . GLY A 1 655 ? 6.178 -11.214 -11.768 1.00 90.12 655 GLY A O 1
ATOM 5022 N N . TRP A 1 656 ? 3.976 -11.373 -11.322 1.00 90.75 656 TRP A N 1
ATOM 5023 C CA . TRP A 1 656 ? 3.661 -9.960 -11.116 1.00 90.75 656 TRP A CA 1
ATOM 5024 C C . TRP A 1 656 ? 2.914 -9.786 -9.787 1.00 90.75 656 TRP A C 1
ATOM 5026 O O . TRP A 1 656 ? 2.477 -10.751 -9.170 1.00 90.75 656 TRP A O 1
ATOM 5036 N N . TRP A 1 657 ? 2.792 -8.552 -9.305 1.00 84.88 657 TRP A N 1
ATOM 5037 C CA . TRP A 1 657 ? 2.193 -8.302 -7.992 1.00 84.88 657 TRP A CA 1
ATOM 5038 C C . TRP A 1 657 ? 0.683 -8.587 -7.978 1.00 84.88 657 TRP A C 1
ATOM 5040 O O . TRP A 1 657 ? -0.044 -8.055 -8.823 1.00 84.88 657 TRP A O 1
ATOM 5050 N N . TYR A 1 658 ? 0.234 -9.376 -6.992 1.00 83.50 658 TYR A N 1
ATOM 5051 C CA . TYR A 1 658 ? -1.171 -9.689 -6.691 1.00 83.50 658 TYR A CA 1
ATOM 5052 C C . TYR A 1 658 ? -1.985 -10.036 -7.960 1.00 83.50 658 TYR A C 1
ATOM 5054 O O . TYR A 1 658 ? -1.582 -10.891 -8.751 1.00 83.50 658 TYR A O 1
ATOM 5062 N N . VAL A 1 659 ? -3.083 -9.322 -8.232 1.00 88.25 659 VAL A N 1
ATOM 5063 C CA . VAL A 1 659 ? -3.950 -9.512 -9.414 1.00 88.25 659 VAL A CA 1
ATOM 5064 C C . VAL A 1 659 ? -3.241 -9.361 -10.767 1.00 88.25 659 VAL A C 1
ATOM 5066 O O . VAL A 1 659 ? -3.797 -9.724 -11.803 1.00 88.25 659 VAL A O 1
ATOM 5069 N N . GLY A 1 660 ? -2.017 -8.822 -10.798 1.00 89.12 660 GLY A N 1
ATOM 5070 C CA . GLY A 1 660 ? -1.203 -8.732 -12.009 1.00 89.12 660 GLY A CA 1
ATOM 5071 C C . GLY A 1 660 ? -0.789 -10.089 -12.579 1.00 89.12 660 GLY A C 1
ATOM 5072 O O . GLY A 1 660 ? -0.458 -10.154 -13.762 1.00 89.12 660 GLY A O 1
ATOM 5073 N N . SER A 1 661 ? -0.823 -11.150 -11.767 1.00 90.19 661 SER A N 1
ATOM 5074 C CA . SER A 1 661 ? -0.456 -12.515 -12.168 1.00 90.19 661 SER A CA 1
ATOM 5075 C C . SER A 1 661 ? -1.619 -13.348 -12.707 1.00 90.19 661 SER A C 1
ATOM 5077 O O . SER A 1 661 ? -1.384 -14.435 -13.232 1.00 90.19 661 SER A O 1
ATOM 5079 N N . PHE A 1 662 ? -2.864 -12.865 -12.641 1.00 91.94 662 PHE A N 1
ATOM 5080 C CA . PHE A 1 662 ? -4.030 -13.662 -13.036 1.00 91.94 662 PHE A CA 1
ATOM 5081 C C . PHE A 1 662 ? -3.959 -14.052 -14.525 1.00 91.94 662 PHE A C 1
ATOM 5083 O O . PHE A 1 662 ? -3.885 -13.199 -15.415 1.00 91.94 662 PHE A O 1
ATOM 5090 N N . GLY A 1 663 ? -3.919 -15.364 -14.784 1.00 88.81 663 GLY A N 1
ATOM 5091 C CA . GLY A 1 663 ? -3.778 -15.962 -16.116 1.00 88.81 663 GLY A CA 1
ATOM 5092 C C . GLY A 1 663 ? -2.372 -15.880 -16.742 1.00 88.81 663 GLY A C 1
ATOM 5093 O O . GLY A 1 663 ? -2.170 -16.342 -17.873 1.00 88.81 663 GLY A O 1
ATOM 5094 N N . VAL A 1 664 ? -1.382 -15.291 -16.061 1.00 92.75 664 VAL A N 1
ATOM 5095 C CA . VAL A 1 664 ? -0.028 -15.093 -16.605 1.00 92.75 664 VAL A CA 1
ATOM 5096 C C . VAL A 1 664 ? 0.737 -16.426 -16.679 1.00 92.75 664 VAL A C 1
ATOM 5098 O O . VAL A 1 664 ? 0.764 -17.174 -15.714 1.00 92.75 664 VAL A O 1
ATOM 5101 N N . PRO A 1 665 ? 1.404 -16.766 -17.799 1.00 91.75 665 PRO A N 1
ATOM 5102 C CA . PRO A 1 665 ? 2.221 -17.982 -17.881 1.00 91.75 665 PRO A CA 1
ATOM 5103 C C . PRO A 1 665 ? 3.437 -17.965 -16.947 1.00 91.75 665 PRO A C 1
ATOM 5105 O O . PRO A 1 665 ? 4.163 -16.970 -16.932 1.00 91.75 665 PRO A O 1
ATOM 5108 N N . TRP A 1 666 ? 3.723 -19.099 -16.293 1.00 91.50 666 TRP A N 1
ATOM 5109 C CA . TRP A 1 666 ? 4.881 -19.282 -15.397 1.00 91.50 666 TRP A CA 1
ATOM 5110 C C . TRP A 1 666 ? 4.968 -18.197 -14.313 1.00 91.50 666 TRP A C 1
ATOM 5112 O O . TRP A 1 666 ? 6.033 -17.631 -14.071 1.00 91.50 666 TRP A O 1
ATOM 5122 N N . TRP A 1 667 ? 3.830 -17.836 -13.723 1.00 88.56 667 TRP A N 1
ATOM 5123 C CA . TRP A 1 667 ? 3.776 -16.829 -12.665 1.00 88.56 667 TRP A CA 1
ATOM 5124 C C . TRP A 1 667 ? 4.372 -17.354 -11.344 1.00 88.56 667 TRP A C 1
ATOM 5126 O O . TRP A 1 667 ? 5.014 -16.595 -10.627 1.00 88.56 667 TRP A O 1
ATOM 5136 N N . ASP A 1 668 ? 4.223 -18.659 -11.110 1.00 85.12 668 ASP A N 1
ATOM 5137 C CA . ASP A 1 668 ? 4.600 -19.460 -9.937 1.00 85.12 668 ASP A CA 1
ATOM 5138 C C . ASP A 1 668 ? 5.996 -20.103 -10.044 1.00 85.12 668 ASP A C 1
ATOM 5140 O O . ASP A 1 668 ? 6.626 -20.443 -9.048 1.00 85.12 668 ASP A O 1
ATOM 5144 N N . LYS A 1 669 ? 6.509 -20.282 -11.267 1.00 87.44 669 LYS A N 1
ATOM 5145 C CA . LYS A 1 669 ? 7.725 -21.070 -11.542 1.00 87.44 669 LYS A CA 1
ATOM 5146 C C . LYS A 1 669 ? 8.622 -20.457 -12.605 1.00 87.44 669 LYS A C 1
ATOM 5148 O O . LYS A 1 669 ? 8.245 -19.517 -13.304 1.00 87.44 669 LYS A O 1
ATOM 5153 N N . SER A 1 670 ? 9.827 -21.006 -12.747 1.00 91.25 670 SER A N 1
ATOM 5154 C CA . SER A 1 670 ? 10.764 -20.612 -13.802 1.00 91.25 670 SER A CA 1
ATOM 5155 C C . SER A 1 670 ? 10.177 -20.887 -15.197 1.00 91.25 670 SER A C 1
ATOM 5157 O O . SER A 1 670 ? 9.336 -21.770 -15.402 1.00 91.25 670 SER A O 1
ATOM 5159 N N . ILE A 1 671 ? 10.601 -20.104 -16.194 1.00 92.62 671 ILE A N 1
ATOM 5160 C CA . ILE A 1 671 ? 10.116 -20.262 -17.571 1.00 92.62 671 ILE A CA 1
ATOM 5161 C C . ILE A 1 671 ? 10.634 -21.593 -18.124 1.00 92.62 671 ILE A C 1
ATOM 5163 O O . ILE A 1 671 ? 11.840 -21.767 -18.313 1.00 92.62 671 ILE A O 1
ATOM 5167 N N . GLN A 1 672 ? 9.725 -22.514 -18.443 1.00 92.69 672 GLN A N 1
ATOM 5168 C CA . GLN A 1 672 ? 10.076 -23.863 -18.890 1.00 92.69 672 GLN A CA 1
ATOM 5169 C C . GLN A 1 672 ? 9.128 -24.420 -19.955 1.00 92.69 672 GLN A C 1
ATOM 5171 O O . GLN A 1 672 ? 7.949 -24.073 -20.012 1.00 92.69 672 GLN A O 1
ATOM 5176 N N . VAL A 1 673 ? 9.645 -25.314 -20.798 1.00 90.75 673 VAL A N 1
ATOM 5177 C CA . VAL A 1 673 ? 8.877 -26.024 -21.832 1.00 90.75 673 VAL A CA 1
ATOM 5178 C C . VAL A 1 673 ? 9.156 -27.515 -21.687 1.00 90.75 673 VAL A C 1
ATOM 5180 O O . VAL A 1 673 ? 10.317 -27.913 -21.677 1.00 90.75 673 VAL A O 1
ATOM 5183 N N . ASN A 1 674 ? 8.111 -28.341 -21.577 1.00 88.44 674 ASN A N 1
ATOM 5184 C CA . ASN A 1 674 ? 8.221 -29.789 -21.341 1.00 88.44 674 ASN A CA 1
ATOM 5185 C C . ASN A 1 674 ? 9.151 -30.138 -20.158 1.00 88.44 674 ASN A C 1
ATOM 5187 O O . ASN A 1 674 ? 10.010 -31.006 -20.289 1.00 88.44 674 ASN A O 1
ATOM 5191 N N . HIS A 1 675 ? 9.016 -29.423 -19.033 1.00 86.94 675 HIS A N 1
ATOM 5192 C CA . HIS A 1 675 ? 9.847 -29.567 -17.820 1.00 86.94 675 HIS A CA 1
ATOM 5193 C C . HIS A 1 675 ? 11.345 -29.261 -18.001 1.00 86.94 675 HIS A C 1
ATOM 5195 O O . HIS A 1 675 ? 12.155 -29.549 -17.124 1.00 86.94 675 HIS A O 1
ATOM 5201 N N . ILE A 1 676 ? 11.739 -28.673 -19.135 1.00 92.88 676 ILE A N 1
ATOM 5202 C CA . ILE A 1 676 ? 13.101 -28.194 -19.361 1.00 92.88 676 ILE A CA 1
ATOM 5203 C C . ILE A 1 676 ? 13.111 -26.681 -19.182 1.00 92.88 676 ILE A C 1
ATOM 5205 O O . ILE A 1 676 ? 12.473 -25.942 -19.940 1.00 92.88 676 ILE A O 1
ATOM 5209 N N . GLU A 1 677 ? 13.875 -26.215 -18.199 1.00 94.12 677 GLU A N 1
ATOM 5210 C CA . GLU A 1 677 ? 14.016 -24.791 -17.928 1.00 94.12 677 GLU A CA 1
ATOM 5211 C C . GLU A 1 677 ? 14.721 -24.054 -19.073 1.00 94.12 677 GLU A C 1
ATOM 5213 O O . GLU A 1 677 ? 15.800 -24.440 -19.548 1.00 94.12 677 GLU A O 1
ATOM 5218 N N . ALA A 1 678 ? 14.145 -22.925 -19.486 1.00 94.06 678 ALA A N 1
ATOM 5219 C CA . ALA A 1 678 ? 14.730 -22.058 -20.502 1.00 94.06 678 ALA A CA 1
ATOM 5220 C C . ALA A 1 678 ? 16.086 -21.483 -20.052 1.00 94.06 678 ALA A C 1
ATOM 5222 O O . ALA A 1 678 ? 16.967 -21.267 -20.890 1.00 94.06 678 ALA A O 1
ATOM 5223 N N . SER A 1 679 ? 16.269 -21.276 -18.742 1.00 94.44 679 SER A N 1
ATOM 5224 C CA . SER A 1 679 ? 17.534 -20.884 -18.104 1.00 94.44 679 SER A CA 1
ATOM 5225 C C . SER A 1 679 ? 18.663 -21.864 -18.454 1.00 94.44 679 SER A C 1
ATOM 5227 O O . SER A 1 679 ? 19.698 -21.453 -18.981 1.00 94.44 679 SER A O 1
ATOM 5229 N N . THR A 1 680 ? 18.434 -23.164 -18.257 1.00 95.31 680 THR A N 1
ATOM 5230 C CA . THR A 1 680 ? 19.403 -24.245 -18.473 1.00 95.31 680 THR A CA 1
ATOM 5231 C C . THR A 1 680 ? 19.771 -24.387 -19.949 1.00 95.31 680 THR A C 1
ATOM 5233 O O . THR A 1 680 ? 20.952 -24.473 -20.300 1.00 95.31 680 THR A O 1
ATOM 5236 N N . VAL A 1 681 ? 18.784 -24.325 -20.847 1.00 95.50 681 VAL A N 1
ATOM 5237 C CA . VAL A 1 681 ? 19.034 -24.354 -22.298 1.00 95.50 681 VAL A CA 1
ATOM 5238 C C . VAL A 1 681 ? 19.865 -23.144 -22.728 1.00 95.50 681 VAL A C 1
ATOM 5240 O O . VAL A 1 681 ? 20.853 -23.283 -23.455 1.00 95.50 681 VAL A O 1
ATOM 5243 N N . MET A 1 682 ? 19.500 -21.948 -22.259 1.00 95.12 682 MET A N 1
ATOM 5244 C CA . MET A 1 682 ? 20.211 -20.718 -22.600 1.00 95.12 682 MET A CA 1
ATOM 5245 C C . MET A 1 682 ? 21.635 -20.697 -22.031 1.00 95.12 682 MET A C 1
ATOM 5247 O O . MET A 1 682 ? 22.557 -20.233 -22.707 1.00 95.12 682 MET A O 1
ATOM 5251 N N . LEU A 1 683 ? 21.836 -21.248 -20.832 1.00 96.00 683 LEU A N 1
ATOM 5252 C CA . LEU A 1 683 ? 23.149 -21.439 -20.220 1.00 96.00 683 LEU A CA 1
ATOM 5253 C C . LEU A 1 683 ? 24.027 -22.350 -21.089 1.00 96.00 683 LEU A C 1
ATOM 5255 O O . LEU A 1 683 ? 25.155 -21.979 -21.419 1.00 96.00 683 LEU A O 1
ATOM 5259 N N . GLY A 1 684 ? 23.491 -23.487 -21.542 1.00 96.38 684 GLY A N 1
ATOM 5260 C CA . GLY A 1 684 ? 24.182 -24.392 -22.464 1.00 96.38 684 GLY A CA 1
ATOM 5261 C C . GLY A 1 684 ? 24.590 -23.705 -23.773 1.00 96.38 684 GLY A C 1
ATOM 5262 O O . GLY A 1 684 ? 25.751 -23.781 -24.183 1.00 96.38 684 GLY A O 1
ATOM 5263 N N . ILE A 1 685 ? 23.672 -22.955 -24.396 1.00 95.44 685 ILE A N 1
ATOM 5264 C CA . ILE A 1 685 ? 23.958 -22.172 -25.612 1.00 95.44 685 ILE A CA 1
ATOM 5265 C C . ILE A 1 685 ? 25.053 -21.132 -25.343 1.00 95.44 685 ILE A C 1
ATOM 5267 O O . ILE A 1 685 ? 25.989 -20.998 -26.135 1.00 95.44 685 ILE A O 1
ATOM 5271 N N . SER A 1 686 ? 24.963 -20.400 -24.231 1.00 95.38 686 SER A N 1
ATOM 5272 C CA . SER A 1 686 ? 25.954 -19.393 -23.854 1.00 95.38 686 SER A CA 1
ATOM 5273 C C . SER A 1 686 ? 27.349 -20.001 -23.691 1.00 95.38 686 SER A C 1
ATOM 5275 O O . SER A 1 686 ? 28.309 -19.483 -24.268 1.00 95.38 686 SER A O 1
ATOM 5277 N N . LEU A 1 687 ? 27.465 -21.128 -22.983 1.00 96.12 687 LEU A N 1
ATOM 5278 C CA . LEU A 1 687 ? 28.730 -21.835 -22.787 1.00 96.12 687 LEU A CA 1
ATOM 5279 C C . LEU A 1 687 ? 29.333 -22.291 -24.119 1.00 96.12 687 LEU A C 1
ATOM 5281 O O . LEU A 1 687 ? 30.510 -22.033 -24.369 1.00 96.12 687 LEU A O 1
ATOM 5285 N N . ILE A 1 688 ? 28.531 -22.876 -25.016 1.00 96.25 688 ILE A N 1
ATOM 5286 C CA . ILE A 1 688 ? 28.984 -23.276 -26.359 1.00 96.25 688 ILE A CA 1
ATOM 5287 C C . ILE A 1 688 ? 29.509 -22.063 -27.137 1.00 96.25 688 ILE A C 1
ATOM 5289 O O . ILE A 1 688 ? 30.584 -22.123 -27.740 1.00 96.25 688 ILE A O 1
ATOM 5293 N N . VAL A 1 689 ? 28.789 -20.939 -27.104 1.00 92.94 689 VAL A N 1
ATOM 5294 C CA . VAL A 1 689 ? 29.204 -19.694 -27.767 1.00 92.94 689 VAL A CA 1
ATOM 5295 C C . VAL A 1 689 ? 30.505 -19.155 -27.168 1.00 92.94 689 VAL A C 1
ATOM 5297 O O . VAL A 1 689 ? 31.386 -18.729 -27.916 1.00 92.94 689 VAL A O 1
ATOM 5300 N N . LEU A 1 690 ? 30.663 -19.175 -25.843 1.00 93.38 690 LEU A N 1
ATOM 5301 C CA . LEU A 1 690 ? 31.878 -18.715 -25.168 1.00 93.38 690 LEU A CA 1
ATOM 5302 C C . LEU A 1 690 ? 33.082 -19.601 -25.506 1.00 93.38 690 LEU A C 1
ATOM 5304 O O . LEU A 1 690 ? 34.128 -19.070 -25.885 1.00 93.38 690 LEU A O 1
ATOM 5308 N N . VAL A 1 691 ? 32.922 -20.927 -25.459 1.00 94.44 691 VAL A N 1
ATOM 5309 C CA . VAL A 1 691 ? 33.952 -21.897 -25.868 1.00 94.44 691 VAL A CA 1
ATOM 5310 C C . VAL A 1 691 ? 34.333 -21.680 -27.330 1.00 94.44 691 VAL A C 1
ATOM 5312 O O . VAL A 1 691 ? 35.516 -21.572 -27.653 1.00 94.44 691 VAL A O 1
ATOM 5315 N N . TRP A 1 692 ? 33.352 -21.505 -28.218 1.00 91.75 692 TRP A N 1
ATOM 5316 C CA . TRP A 1 692 ? 33.608 -21.166 -29.617 1.00 91.75 692 TRP A CA 1
ATOM 5317 C C . TRP A 1 692 ? 34.369 -19.841 -29.765 1.00 91.75 692 TRP A C 1
ATOM 5319 O O . TRP A 1 692 ? 35.279 -19.730 -30.585 1.00 91.75 692 TRP A O 1
ATOM 5329 N N . GLY A 1 693 ? 34.052 -18.839 -28.942 1.00 88.50 693 GLY A N 1
ATOM 5330 C CA . GLY A 1 693 ? 34.771 -17.567 -28.892 1.00 88.50 693 GLY A CA 1
ATOM 5331 C C . GLY A 1 693 ? 36.241 -17.724 -28.501 1.00 88.50 693 GLY A C 1
ATOM 5332 O O . GLY A 1 693 ? 37.099 -17.066 -29.093 1.00 88.50 693 GLY A O 1
ATOM 5333 N N . VAL A 1 694 ? 36.539 -18.619 -27.556 1.00 90.19 694 VAL A N 1
ATOM 5334 C CA . VAL A 1 694 ? 37.908 -18.980 -27.157 1.00 90.19 694 VAL A CA 1
ATOM 5335 C C . VAL A 1 694 ? 38.637 -19.694 -28.297 1.00 90.19 694 VAL A C 1
ATOM 5337 O O . VAL A 1 694 ? 39.737 -19.281 -28.658 1.00 90.19 694 VAL A O 1
ATOM 5340 N N . VAL A 1 695 ? 38.005 -20.688 -28.930 1.00 90.94 695 VAL A N 1
ATOM 5341 C CA . VAL A 1 695 ? 38.580 -21.433 -30.067 1.00 90.94 695 VAL A CA 1
ATOM 5342 C C . VAL A 1 695 ? 38.885 -20.507 -31.245 1.00 90.94 695 VAL A C 1
ATOM 5344 O O . VAL A 1 695 ? 39.992 -20.527 -31.776 1.00 90.94 695 VAL A O 1
ATOM 5347 N N . VAL A 1 696 ? 37.942 -19.642 -31.632 1.00 86.88 696 VAL A N 1
ATOM 5348 C CA . VAL A 1 696 ? 38.163 -18.634 -32.682 1.00 86.88 696 VAL A CA 1
ATOM 5349 C C . VAL A 1 696 ? 39.276 -17.664 -32.287 1.00 86.88 696 VAL A C 1
ATOM 5351 O O . VAL A 1 696 ? 40.052 -17.260 -33.149 1.00 86.88 696 VAL A O 1
ATOM 5354 N N . GLY A 1 697 ? 39.387 -17.321 -31.000 1.00 85.50 697 GLY A N 1
ATOM 5355 C CA . GLY A 1 697 ? 40.510 -16.557 -30.462 1.00 85.50 697 GLY A CA 1
ATOM 5356 C C . GLY A 1 697 ? 41.851 -17.238 -30.730 1.00 85.50 697 GLY A C 1
ATOM 5357 O O . GLY A 1 697 ? 42.697 -16.649 -31.396 1.00 85.50 697 GLY A O 1
ATOM 5358 N N . PHE A 1 698 ? 42.007 -18.497 -30.316 1.00 88.00 698 PHE A N 1
ATOM 5359 C CA . PHE A 1 698 ? 43.235 -19.263 -30.552 1.00 88.00 698 PHE A CA 1
ATOM 5360 C C . PHE A 1 698 ? 43.548 -19.449 -32.038 1.00 88.00 698 PHE A C 1
ATOM 5362 O O . PHE A 1 698 ? 44.702 -19.336 -32.441 1.00 88.00 698 PHE A O 1
ATOM 5369 N N . LEU A 1 699 ? 42.535 -19.691 -32.875 1.00 85.38 699 LEU A N 1
ATOM 5370 C CA . LEU A 1 699 ? 42.715 -19.805 -34.324 1.00 85.38 699 LEU A CA 1
ATOM 5371 C C . LEU A 1 699 ? 43.157 -18.479 -34.958 1.00 85.38 699 LEU A C 1
ATOM 5373 O O . LEU A 1 699 ? 43.977 -18.487 -35.874 1.00 85.38 699 LEU A O 1
ATOM 5377 N N . SER A 1 700 ? 42.621 -17.350 -34.487 1.00 80.81 700 SER A N 1
ATOM 5378 C CA . SER A 1 700 ? 43.027 -16.011 -34.928 1.00 80.81 700 SER A CA 1
ATOM 5379 C C . SER A 1 700 ? 44.470 -15.719 -34.521 1.00 80.81 700 SER A C 1
ATOM 5381 O O . SER A 1 700 ? 45.263 -15.294 -35.359 1.00 80.81 700 SER A O 1
ATOM 5383 N N . ASP A 1 701 ? 44.831 -16.012 -33.271 1.00 82.56 701 ASP A N 1
ATOM 5384 C CA . ASP A 1 701 ? 46.184 -15.810 -32.748 1.00 82.56 701 ASP A CA 1
ATOM 5385 C C . ASP A 1 701 ? 47.195 -16.707 -33.485 1.00 82.56 701 ASP A C 1
ATOM 5387 O O . ASP A 1 701 ? 48.258 -16.244 -33.894 1.00 82.56 701 ASP A O 1
ATOM 5391 N N . ALA A 1 702 ? 46.833 -17.964 -33.769 1.00 81.88 702 ALA A N 1
ATOM 5392 C CA . ALA A 1 702 ? 47.655 -18.886 -34.552 1.00 81.88 702 ALA A CA 1
ATOM 5393 C C . ALA A 1 702 ? 47.846 -18.430 -36.009 1.00 81.88 702 ALA A C 1
ATOM 5395 O O . ALA A 1 702 ? 48.921 -18.625 -36.575 1.00 81.88 702 ALA A O 1
ATOM 5396 N N . LYS A 1 703 ? 46.829 -17.819 -36.637 1.00 79.00 703 LYS A N 1
ATOM 5397 C CA . LYS A 1 703 ? 46.967 -17.216 -37.974 1.00 79.00 703 LYS A CA 1
ATOM 5398 C C . LYS A 1 703 ? 47.883 -15.996 -37.948 1.00 79.00 703 LYS A C 1
ATOM 5400 O O . LYS A 1 703 ? 48.748 -15.902 -38.811 1.00 79.00 703 LYS A O 1
ATOM 5405 N N . HIS A 1 704 ? 47.729 -15.104 -36.967 1.00 75.69 704 HIS A N 1
ATOM 5406 C CA . HIS A 1 704 ? 48.614 -13.946 -36.814 1.00 75.69 704 HIS A CA 1
ATOM 5407 C C . HIS A 1 704 ? 50.063 -14.365 -36.548 1.00 75.69 704 HIS A C 1
ATOM 5409 O O . HIS A 1 704 ? 50.966 -13.798 -37.148 1.00 75.69 704 HIS A O 1
ATOM 5415 N N . ALA A 1 705 ? 50.294 -15.397 -35.732 1.00 75.81 705 ALA A N 1
ATOM 5416 C CA . ALA A 1 705 ? 51.634 -15.912 -35.451 1.00 75.81 705 ALA A CA 1
ATOM 5417 C C . ALA A 1 705 ? 52.329 -16.541 -36.676 1.00 75.81 705 ALA A C 1
ATOM 5419 O O . ALA A 1 705 ? 53.554 -16.616 -36.713 1.00 75.81 705 ALA A O 1
ATOM 5420 N N . ARG A 1 706 ? 51.567 -17.001 -37.680 1.00 73.69 706 ARG A N 1
ATOM 5421 C CA . ARG A 1 706 ? 52.101 -17.582 -38.929 1.00 73.69 706 ARG A CA 1
ATOM 5422 C C . ARG A 1 706 ? 52.470 -16.536 -39.985 1.00 73.69 706 ARG A C 1
ATOM 5424 O O . ARG A 1 706 ? 53.127 -16.890 -40.958 1.00 73.69 706 ARG A O 1
ATOM 5431 N N . LEU A 1 707 ? 52.039 -15.285 -39.824 1.00 74.06 707 LEU A N 1
ATOM 5432 C CA . LEU A 1 707 ? 52.296 -14.202 -40.771 1.00 74.06 707 LEU A CA 1
ATOM 5433 C C . LEU A 1 707 ? 53.468 -13.351 -40.267 1.00 74.06 707 LEU A C 1
ATOM 5435 O O . LEU A 1 707 ? 53.375 -12.721 -39.219 1.00 74.06 707 LEU A O 1
ATOM 5439 N N . THR A 1 708 ? 54.578 -13.335 -41.007 1.00 66.31 708 THR A N 1
ATOM 5440 C CA . THR A 1 708 ? 55.792 -12.571 -40.657 1.00 66.31 708 THR A CA 1
ATOM 5441 C C . THR A 1 708 ? 55.839 -11.172 -41.273 1.00 66.31 708 THR A C 1
ATOM 5443 O O . THR A 1 708 ? 56.583 -10.328 -40.778 1.00 66.31 708 THR A O 1
ATOM 5446 N N . ASP A 1 709 ? 55.069 -10.910 -42.336 1.00 71.69 709 ASP A N 1
ATOM 5447 C CA . ASP A 1 709 ? 55.026 -9.606 -43.008 1.00 71.69 709 ASP A CA 1
ATOM 5448 C C . ASP A 1 709 ? 53.826 -8.765 -42.531 1.00 71.69 709 ASP A C 1
ATOM 5450 O O . ASP A 1 709 ? 52.673 -9.207 -42.527 1.00 71.69 709 ASP A O 1
ATOM 5454 N N . SER A 1 710 ? 54.097 -7.516 -42.152 1.00 68.50 710 SER A N 1
ATOM 5455 C CA . SER A 1 710 ? 53.121 -6.539 -41.655 1.00 68.50 710 SER A CA 1
ATOM 5456 C C . SER A 1 710 ? 51.994 -6.267 -42.658 1.00 68.50 710 SER A C 1
ATOM 5458 O O . SER A 1 710 ? 50.870 -5.962 -42.259 1.00 68.50 710 SER A O 1
ATOM 5460 N N . ARG A 1 711 ? 52.284 -6.368 -43.963 1.00 65.94 711 ARG A N 1
ATOM 5461 C CA . ARG A 1 711 ? 51.297 -6.147 -45.034 1.00 65.94 711 ARG A CA 1
ATOM 5462 C C . ARG A 1 711 ? 50.279 -7.278 -45.144 1.00 65.94 711 ARG A C 1
ATOM 5464 O O . ARG A 1 711 ? 49.098 -6.996 -45.344 1.00 65.94 711 ARG A O 1
ATOM 5471 N N . ASP A 1 712 ? 50.711 -8.520 -44.954 1.00 70.25 712 ASP A N 1
ATOM 5472 C CA . ASP A 1 712 ? 49.832 -9.691 -45.024 1.00 70.25 712 ASP A CA 1
ATOM 5473 C C . ASP A 1 712 ? 48.872 -9.736 -43.832 1.00 70.25 712 ASP A C 1
ATOM 5475 O O . ASP A 1 712 ? 47.701 -10.092 -43.983 1.00 70.25 712 ASP A O 1
ATOM 5479 N N . ILE A 1 713 ? 49.342 -9.296 -42.659 1.00 69.31 713 ILE A N 1
ATOM 5480 C CA . ILE A 1 713 ? 48.505 -9.097 -41.468 1.00 69.31 713 ILE A CA 1
ATOM 5481 C C . ILE A 1 713 ? 47.416 -8.051 -41.756 1.00 69.31 713 ILE A C 1
ATOM 5483 O O . ILE A 1 713 ? 46.237 -8.293 -41.499 1.00 69.31 713 ILE A O 1
ATOM 5487 N N . GLU A 1 714 ? 47.781 -6.914 -42.357 1.00 68.06 714 GLU A N 1
ATOM 5488 C CA . GLU A 1 714 ? 46.833 -5.835 -42.656 1.00 68.06 714 GLU A CA 1
ATOM 5489 C C . GLU A 1 714 ? 45.809 -6.225 -43.746 1.00 68.06 714 GLU A C 1
ATOM 5491 O O . GLU A 1 714 ? 44.641 -5.820 -43.697 1.00 68.06 714 GLU A O 1
ATOM 5496 N N . GLU A 1 715 ? 46.211 -7.033 -44.732 1.00 75.00 715 GLU A N 1
ATOM 5497 C CA . GLU A 1 715 ? 45.308 -7.548 -45.766 1.00 75.00 715 GLU A CA 1
ATOM 5498 C C . GLU A 1 715 ? 44.345 -8.615 -45.217 1.00 75.00 715 GLU A C 1
ATOM 5500 O O . GLU A 1 715 ? 43.159 -8.621 -45.575 1.00 75.00 715 GLU A O 1
ATOM 5505 N N . LEU A 1 716 ? 44.817 -9.480 -44.311 1.00 70.88 716 LEU A N 1
ATOM 5506 C CA . LEU A 1 716 ? 43.987 -10.449 -43.594 1.00 70.88 716 LEU A CA 1
ATOM 5507 C C . LEU A 1 716 ? 42.922 -9.735 -42.746 1.00 70.88 716 LEU A C 1
ATOM 5509 O O . LEU A 1 716 ? 41.735 -10.041 -42.881 1.00 70.88 716 LEU A O 1
ATOM 5513 N N . ASP A 1 717 ? 43.318 -8.718 -41.974 1.00 69.06 717 ASP A N 1
ATOM 5514 C CA . ASP A 1 717 ? 42.413 -7.898 -41.157 1.00 69.06 717 ASP A CA 1
ATOM 5515 C C . ASP A 1 717 ? 41.356 -7.182 -42.015 1.00 69.06 717 ASP A C 1
ATOM 5517 O O . ASP A 1 717 ? 40.171 -7.110 -41.658 1.00 69.06 717 ASP A O 1
ATOM 5521 N N . ARG A 1 718 ? 41.736 -6.682 -43.200 1.00 69.38 718 ARG A N 1
ATOM 5522 C CA . ARG A 1 718 ? 40.783 -6.109 -44.171 1.00 69.38 718 ARG A CA 1
ATOM 5523 C C . ARG A 1 718 ? 39.824 -7.157 -44.731 1.00 69.38 718 ARG A C 1
ATOM 5525 O O . ARG A 1 718 ? 38.624 -6.891 -44.835 1.00 69.38 718 ARG A O 1
ATOM 5532 N N . LYS A 1 719 ? 40.309 -8.351 -45.081 1.00 72.12 719 LYS A N 1
ATOM 5533 C CA . LYS A 1 719 ? 39.461 -9.440 -45.595 1.00 72.12 719 LYS A CA 1
ATOM 5534 C C . LYS A 1 719 ? 38.481 -9.929 -44.530 1.00 72.12 719 LYS A C 1
ATOM 5536 O O . LYS A 1 719 ? 37.290 -10.046 -44.829 1.00 72.12 719 LYS A O 1
ATOM 5541 N N . GLU A 1 720 ? 38.926 -10.148 -43.296 1.00 68.88 720 GLU A N 1
ATOM 5542 C CA . GLU A 1 720 ? 38.051 -10.560 -42.194 1.00 68.88 720 GLU A CA 1
ATOM 5543 C C . GLU A 1 720 ? 37.038 -9.464 -41.835 1.00 68.88 720 GLU A C 1
ATOM 5545 O O . GLU A 1 720 ? 35.837 -9.741 -41.773 1.00 68.88 720 GLU A O 1
ATOM 5550 N N . SER A 1 721 ? 37.461 -8.200 -41.731 1.00 64.00 721 SER A N 1
ATOM 5551 C CA . SER A 1 721 ? 36.540 -7.078 -41.485 1.00 64.00 721 SER A CA 1
ATOM 5552 C C . SER A 1 721 ? 35.504 -6.883 -42.604 1.00 64.00 721 SER A C 1
ATOM 5554 O O . SER A 1 721 ? 34.346 -6.570 -42.310 1.00 64.00 721 SER A O 1
ATOM 5556 N N . SER A 1 722 ? 35.853 -7.144 -43.870 1.00 65.56 722 SER A N 1
ATOM 5557 C CA . SER A 1 722 ? 34.903 -7.104 -44.995 1.00 65.56 722 SER A CA 1
ATOM 5558 C C . SER A 1 722 ? 33.871 -8.243 -44.955 1.00 65.56 722 SER A C 1
ATOM 5560 O O . SER A 1 722 ? 32.681 -8.007 -45.179 1.00 65.56 722 SER A O 1
ATOM 5562 N N . LYS A 1 723 ? 34.277 -9.469 -44.583 1.00 64.38 723 LYS A N 1
ATOM 5563 C CA . LYS A 1 723 ? 33.356 -10.604 -44.380 1.00 64.38 723 LYS A CA 1
ATOM 5564 C C . LYS A 1 723 ? 32.414 -10.351 -43.202 1.00 64.38 723 LYS A C 1
ATOM 5566 O O . LYS A 1 723 ? 31.221 -10.640 -43.289 1.00 64.38 723 LYS A O 1
ATOM 5571 N N . LEU A 1 724 ? 32.921 -9.745 -42.128 1.00 61.28 724 LEU A N 1
ATOM 5572 C CA . LEU A 1 724 ? 32.140 -9.370 -40.946 1.00 61.28 724 LEU A CA 1
ATOM 5573 C C . LEU A 1 724 ? 31.080 -8.294 -41.253 1.00 61.28 724 LEU A C 1
ATOM 5575 O O . LEU A 1 724 ? 30.021 -8.291 -40.624 1.00 61.28 724 LEU A O 1
ATOM 5579 N N . GLN A 1 725 ? 31.300 -7.430 -42.254 1.00 59.38 725 GLN A N 1
ATOM 5580 C CA . GLN A 1 725 ? 30.312 -6.441 -42.707 1.00 59.38 725 GLN A CA 1
ATOM 5581 C C . GLN A 1 725 ? 29.101 -7.039 -43.448 1.00 59.38 725 GLN A C 1
ATOM 5583 O O . GLN A 1 725 ? 28.083 -6.353 -43.543 1.00 59.38 725 GLN A O 1
ATOM 5588 N N . ARG A 1 726 ? 29.155 -8.291 -43.937 1.00 55.75 726 ARG A N 1
ATOM 5589 C CA . ARG A 1 726 ? 27.992 -8.964 -44.559 1.00 55.75 726 ARG A CA 1
ATOM 5590 C C . ARG A 1 726 ? 26.949 -9.443 -43.539 1.00 55.75 726 ARG A C 1
ATOM 5592 O O . ARG A 1 726 ? 25.767 -9.435 -43.850 1.00 55.75 726 ARG A O 1
ATOM 5599 N N . PHE A 1 727 ? 27.351 -9.769 -42.307 1.00 54.72 727 PHE A N 1
ATOM 5600 C CA . PHE A 1 727 ? 26.468 -10.251 -41.223 1.00 54.72 727 PHE A CA 1
ATOM 5601 C C . PHE A 1 727 ? 26.083 -9.145 -40.216 1.00 54.72 727 PHE A C 1
ATOM 5603 O O . PHE A 1 727 ? 26.009 -9.357 -39.005 1.00 54.72 727 PHE A O 1
ATOM 5610 N N . ARG A 1 728 ? 25.884 -7.921 -40.715 1.00 56.34 728 ARG A N 1
ATOM 5611 C CA . ARG A 1 728 ? 25.860 -6.680 -39.919 1.00 56.34 728 ARG A CA 1
ATOM 5612 C C . ARG A 1 728 ? 24.553 -6.395 -39.172 1.00 56.34 728 ARG A C 1
ATOM 5614 O O . ARG A 1 728 ? 24.511 -5.408 -38.455 1.00 56.34 728 ARG A O 1
ATOM 5621 N N . THR A 1 729 ? 23.487 -7.169 -39.348 1.00 53.84 729 THR A N 1
ATOM 5622 C CA . THR A 1 729 ? 22.151 -6.788 -38.845 1.00 53.84 729 THR A CA 1
ATOM 5623 C C . THR A 1 729 ? 21.763 -7.454 -37.526 1.00 53.84 729 THR A C 1
ATOM 5625 O O . THR A 1 729 ? 21.225 -6.768 -36.665 1.00 53.84 729 THR A O 1
ATOM 5628 N N . VAL A 1 730 ? 22.075 -8.739 -37.325 1.00 49.62 730 VAL A N 1
ATOM 5629 C CA . VAL A 1 730 ? 21.625 -9.493 -36.131 1.00 49.62 730 VAL A CA 1
ATOM 5630 C C . VAL A 1 730 ? 22.723 -9.604 -35.062 1.00 49.62 730 VAL A C 1
ATOM 5632 O O . VAL A 1 730 ? 22.462 -9.435 -33.877 1.00 49.62 730 VAL A O 1
ATOM 5635 N N . ALA A 1 731 ? 23.988 -9.772 -35.462 1.00 51.06 731 ALA A N 1
ATOM 5636 C CA . ALA A 1 731 ? 25.103 -9.991 -34.530 1.00 51.06 731 ALA A CA 1
ATOM 5637 C C . ALA A 1 731 ? 25.742 -8.704 -33.959 1.00 51.06 731 ALA A C 1
ATOM 5639 O O . ALA A 1 731 ? 26.685 -8.780 -33.173 1.00 51.06 731 ALA A O 1
ATOM 5640 N N . THR A 1 732 ? 25.299 -7.510 -34.370 1.00 57.47 732 THR A N 1
ATOM 5641 C CA . THR A 1 732 ? 25.966 -6.240 -34.006 1.00 57.47 732 THR A CA 1
ATOM 5642 C C . THR A 1 732 ? 25.357 -5.513 -32.809 1.00 57.47 732 THR A C 1
ATOM 5644 O O . THR A 1 732 ? 25.894 -4.477 -32.412 1.00 57.47 732 THR A O 1
ATOM 5647 N N . ALA A 1 733 ? 24.237 -5.995 -32.259 1.00 71.44 733 ALA A N 1
ATOM 5648 C CA . ALA A 1 733 ? 23.539 -5.329 -31.158 1.00 71.44 733 ALA A CA 1
ATOM 5649 C C . ALA A 1 733 ? 22.741 -6.309 -30.267 1.00 71.44 733 ALA A C 1
ATOM 5651 O O . ALA A 1 733 ? 21.523 -6.163 -30.162 1.00 71.44 733 ALA A O 1
ATOM 5652 N N . PRO A 1 734 ? 23.394 -7.282 -29.598 1.00 83.56 734 PRO A N 1
ATOM 5653 C CA . PRO A 1 734 ? 22.695 -8.240 -28.733 1.00 83.56 734 PRO A CA 1
ATOM 5654 C C . PRO A 1 734 ? 21.909 -7.563 -27.615 1.00 83.56 734 PRO A C 1
ATOM 5656 O O . PRO A 1 734 ? 20.818 -8.007 -27.288 1.00 83.56 734 PRO A O 1
ATOM 5659 N N . ILE A 1 735 ? 22.413 -6.432 -27.109 1.00 89.19 735 ILE A N 1
ATOM 5660 C CA . ILE A 1 735 ? 21.710 -5.631 -26.107 1.00 89.19 735 ILE A CA 1
ATOM 5661 C C . ILE A 1 735 ? 20.316 -5.233 -26.597 1.00 89.19 735 ILE A C 1
ATOM 5663 O O . ILE A 1 735 ? 19.336 -5.425 -25.887 1.00 89.19 735 ILE A O 1
ATOM 5667 N N . ALA A 1 736 ? 20.232 -4.708 -27.823 1.00 88.06 736 ALA A N 1
ATOM 5668 C CA . ALA A 1 736 ? 18.981 -4.255 -28.422 1.00 88.06 736 ALA A CA 1
ATOM 5669 C C . ALA A 1 736 ? 18.023 -5.421 -28.688 1.00 88.06 736 ALA A C 1
ATOM 5671 O O . ALA A 1 736 ? 16.829 -5.294 -28.461 1.00 88.06 736 ALA A O 1
ATOM 5672 N N . ALA A 1 737 ? 18.556 -6.544 -29.179 1.00 90.06 737 ALA A N 1
ATOM 5673 C CA . ALA A 1 737 ? 17.758 -7.714 -29.518 1.00 90.06 737 ALA A CA 1
ATOM 5674 C C . ALA A 1 737 ? 17.147 -8.365 -28.271 1.00 90.06 737 ALA A C 1
ATOM 5676 O O . ALA A 1 737 ? 15.945 -8.596 -28.248 1.00 90.06 737 ALA A O 1
ATOM 5677 N N . LEU A 1 738 ? 17.951 -8.597 -27.227 1.00 93.50 738 LEU A N 1
ATOM 5678 C CA . LEU A 1 738 ? 17.476 -9.198 -25.978 1.00 93.50 738 LEU A CA 1
ATOM 5679 C C . LEU A 1 738 ? 16.485 -8.277 -25.258 1.00 93.50 738 LEU A C 1
ATOM 5681 O O . LEU A 1 738 ? 15.434 -8.732 -24.836 1.00 93.50 738 LEU A O 1
ATOM 5685 N N . THR A 1 739 ? 16.756 -6.968 -25.182 1.00 94.69 739 THR A N 1
ATOM 5686 C CA . THR A 1 739 ? 15.802 -6.028 -24.559 1.00 94.69 739 THR A CA 1
ATOM 5687 C C . THR A 1 739 ? 14.487 -5.925 -25.321 1.00 94.69 739 THR A C 1
ATOM 5689 O O . THR A 1 739 ? 13.433 -5.951 -24.695 1.00 94.69 739 THR A O 1
ATOM 5692 N N . ALA A 1 740 ? 14.516 -5.869 -26.655 1.00 94.25 740 ALA A N 1
ATOM 5693 C CA . ALA A 1 740 ? 13.293 -5.895 -27.455 1.00 94.25 740 ALA A CA 1
ATOM 5694 C C . ALA A 1 740 ? 12.530 -7.224 -27.306 1.00 94.25 740 ALA A C 1
ATOM 5696 O O . ALA A 1 740 ? 11.305 -7.208 -27.231 1.00 94.25 740 ALA A O 1
ATOM 5697 N N . LEU A 1 741 ? 13.242 -8.355 -27.224 1.00 95.50 741 LEU A N 1
ATOM 5698 C CA . LEU A 1 741 ? 12.643 -9.670 -26.989 1.00 95.50 741 LEU A CA 1
ATOM 5699 C C . LEU A 1 741 ? 11.898 -9.710 -25.654 1.00 95.50 741 LEU A C 1
ATOM 5701 O O . LEU A 1 741 ? 10.759 -10.155 -25.629 1.00 95.50 741 LEU A O 1
ATOM 5705 N N . VAL A 1 742 ? 12.505 -9.210 -24.573 1.00 96.62 742 VAL A N 1
ATOM 5706 C CA . VAL A 1 742 ? 11.854 -9.195 -23.254 1.00 96.62 742 VAL A CA 1
ATOM 5707 C C . VAL A 1 742 ? 10.640 -8.269 -23.239 1.00 96.62 742 VAL A C 1
ATOM 5709 O O . VAL A 1 742 ? 9.604 -8.664 -22.724 1.00 96.62 742 VAL A O 1
ATOM 5712 N N . VAL A 1 743 ? 10.700 -7.096 -23.882 1.00 96.94 743 VAL A N 1
ATOM 5713 C CA . VAL A 1 743 ? 9.520 -6.217 -24.022 1.00 96.94 743 VAL A CA 1
ATOM 5714 C C . VAL A 1 743 ? 8.369 -6.935 -24.733 1.00 96.94 743 VAL A C 1
ATOM 5716 O O . VAL A 1 743 ? 7.230 -6.888 -24.272 1.00 96.94 743 VAL A O 1
ATOM 5719 N N . LEU A 1 744 ? 8.657 -7.618 -25.846 1.00 96.75 744 LEU A N 1
ATOM 5720 C CA . LEU A 1 744 ? 7.648 -8.379 -26.586 1.00 96.75 744 LEU A CA 1
ATOM 5721 C C . LEU A 1 744 ? 7.121 -9.568 -25.779 1.00 96.75 744 LEU A C 1
ATOM 5723 O O . LEU A 1 744 ? 5.919 -9.811 -25.793 1.00 96.75 744 LEU A O 1
ATOM 5727 N N . PHE A 1 745 ? 7.998 -10.274 -25.065 1.00 96.12 745 PHE A N 1
ATOM 5728 C CA . PHE A 1 745 ? 7.622 -11.367 -24.175 1.00 96.12 745 PHE A CA 1
ATOM 5729 C C . PHE A 1 745 ? 6.677 -10.880 -23.075 1.00 96.12 745 PHE A C 1
ATOM 5731 O O . PHE A 1 745 ? 5.616 -11.466 -22.900 1.00 96.12 745 PHE A O 1
ATOM 5738 N N . SER A 1 746 ? 6.994 -9.775 -22.394 1.00 95.38 746 SER A N 1
ATOM 5739 C CA . SER A 1 746 ? 6.137 -9.217 -21.342 1.00 95.38 746 SER A CA 1
ATOM 5740 C C . SER A 1 746 ? 4.773 -8.778 -21.884 1.00 95.38 746 SER A C 1
ATOM 5742 O O . SER A 1 746 ? 3.752 -9.075 -21.268 1.00 95.38 746 SER A O 1
ATOM 5744 N N . LEU A 1 747 ? 4.725 -8.144 -23.064 1.00 95.75 747 LEU A N 1
ATOM 5745 C CA . LEU A 1 747 ? 3.459 -7.790 -23.724 1.00 95.75 747 LEU A CA 1
ATOM 5746 C C . LEU A 1 747 ? 2.633 -9.026 -24.095 1.00 95.75 747 LEU A C 1
ATOM 5748 O O . LEU A 1 747 ? 1.429 -9.050 -23.857 1.00 95.75 747 LEU A O 1
ATOM 5752 N N . ALA A 1 748 ? 3.269 -10.045 -24.674 1.00 95.94 748 ALA A N 1
ATOM 5753 C CA . ALA A 1 748 ? 2.600 -11.282 -25.058 1.00 95.94 748 ALA A CA 1
ATOM 5754 C C . ALA A 1 748 ? 2.112 -12.065 -23.833 1.00 95.94 748 ALA A C 1
ATOM 5756 O O . ALA A 1 748 ? 1.020 -12.618 -23.860 1.00 95.94 748 ALA A O 1
ATOM 5757 N N . SER A 1 749 ? 2.897 -12.074 -22.758 1.00 94.69 749 SER A N 1
ATOM 5758 C CA . SER A 1 749 ? 2.591 -12.760 -21.508 1.00 94.69 749 SER A CA 1
ATOM 5759 C C . SER A 1 749 ? 1.333 -12.202 -20.845 1.00 94.69 749 SER A C 1
ATOM 5761 O O . SER A 1 749 ? 0.385 -12.950 -20.616 1.00 94.69 749 SER A O 1
ATOM 5763 N N . LEU A 1 750 ? 1.285 -10.889 -20.588 1.00 93.75 750 LEU A N 1
ATOM 5764 C CA . LEU A 1 750 ? 0.109 -10.258 -19.974 1.00 93.75 750 LEU A CA 1
ATOM 5765 C C . LEU A 1 750 ? -1.066 -10.185 -20.947 1.00 93.75 750 LEU A C 1
ATOM 5767 O O . LEU A 1 750 ? -2.210 -10.332 -20.535 1.00 93.75 750 LEU A O 1
ATOM 5771 N N . GLY A 1 751 ? -0.800 -10.015 -22.246 1.00 94.94 751 GLY A N 1
ATOM 5772 C CA . GLY A 1 751 ? -1.835 -10.102 -23.273 1.00 94.94 751 GLY A CA 1
ATOM 5773 C C . GLY A 1 751 ? -2.503 -11.479 -23.302 1.00 94.94 751 GLY A C 1
ATOM 5774 O O . GLY A 1 751 ? -3.726 -11.559 -23.371 1.00 94.94 751 GLY A O 1
ATOM 5775 N N . LYS A 1 752 ? -1.723 -12.563 -23.193 1.00 95.06 752 LYS A N 1
ATOM 5776 C CA . LYS A 1 752 ? -2.248 -13.929 -23.082 1.00 95.06 752 LYS A CA 1
ATOM 5777 C C . LYS A 1 752 ? -3.004 -14.123 -21.771 1.00 95.06 752 LYS A C 1
ATOM 5779 O O . LYS A 1 752 ? -4.084 -14.694 -21.820 1.00 95.06 752 LYS A O 1
ATOM 5784 N N . GLY A 1 753 ? -2.482 -13.628 -20.646 1.00 92.81 753 GLY A N 1
ATOM 5785 C CA . GLY A 1 753 ? -3.184 -13.689 -19.360 1.00 92.81 753 GLY A CA 1
ATOM 5786 C C . GLY A 1 753 ? -4.542 -12.998 -19.410 1.00 92.81 753 GLY A C 1
ATOM 5787 O O . GLY A 1 753 ? -5.550 -13.608 -19.085 1.00 92.81 753 GLY A O 1
ATOM 5788 N N . PHE A 1 754 ? -4.601 -11.788 -19.970 1.00 94.25 754 PHE A N 1
ATOM 5789 C CA . PHE A 1 754 ? -5.854 -11.065 -20.191 1.00 94.25 754 PHE A CA 1
ATOM 5790 C C . PHE A 1 754 ? -6.869 -11.855 -21.035 1.00 94.25 754 PHE A C 1
ATOM 5792 O O . PHE A 1 754 ? -8.047 -11.896 -20.690 1.00 94.25 754 PHE A O 1
ATOM 5799 N N . VAL A 1 755 ? -6.428 -12.478 -22.134 1.00 94.88 755 VAL A N 1
ATOM 5800 C CA . VAL A 1 755 ? -7.316 -13.246 -23.024 1.00 94.88 755 VAL A CA 1
ATOM 5801 C C . VAL A 1 755 ? -7.760 -14.563 -22.386 1.00 94.88 755 VAL A C 1
ATOM 5803 O O . VAL A 1 755 ? -8.928 -14.912 -22.498 1.00 94.88 755 VAL A O 1
ATOM 5806 N N . ALA A 1 756 ? -6.850 -15.287 -21.731 1.00 92.69 756 ALA A N 1
ATOM 5807 C CA . ALA A 1 756 ? -7.141 -16.578 -21.107 1.00 92.69 756 ALA A CA 1
ATOM 5808 C C . ALA A 1 756 ? -8.054 -16.441 -19.882 1.00 92.69 756 ALA A C 1
ATOM 5810 O O . ALA A 1 756 ? -8.882 -17.310 -19.649 1.00 92.69 756 ALA A O 1
ATOM 5811 N N . GLN A 1 757 ? -7.925 -15.338 -19.141 1.00 93.75 757 GLN A N 1
ATOM 5812 C CA . GLN A 1 757 ? -8.733 -15.064 -17.957 1.00 93.75 757 GLN A CA 1
ATOM 5813 C C . GLN A 1 757 ? -10.151 -14.587 -18.307 1.00 93.75 757 GLN A C 1
ATOM 5815 O O . GLN A 1 757 ? -10.998 -14.520 -17.431 1.00 93.75 757 GLN A O 1
ATOM 5820 N N . TRP A 1 758 ? -10.453 -14.219 -19.556 1.00 93.62 758 TRP A N 1
ATOM 5821 C CA . TRP A 1 758 ? -11.793 -13.754 -19.926 1.00 93.62 758 TRP A CA 1
ATOM 5822 C C . TRP A 1 758 ? -12.776 -14.939 -20.012 1.00 93.62 758 TRP A C 1
ATOM 5824 O O . TRP A 1 758 ? -12.507 -15.862 -20.781 1.00 93.62 758 TRP A O 1
ATOM 5834 N N . PRO A 1 759 ? -13.934 -14.925 -19.314 1.00 94.00 759 PRO A N 1
ATOM 5835 C CA . PRO A 1 759 ? -14.645 -13.761 -18.770 1.00 94.00 759 PRO A CA 1
ATOM 5836 C C . PRO A 1 759 ? -14.389 -13.416 -17.291 1.00 94.00 759 PRO A C 1
ATOM 5838 O O . PRO A 1 759 ? -14.961 -12.427 -16.830 1.00 94.00 759 PRO A O 1
ATOM 5841 N N . ALA A 1 760 ? -13.564 -14.156 -16.549 1.00 94.25 760 ALA A N 1
ATOM 5842 C CA . ALA A 1 760 ? -13.185 -13.848 -15.164 1.00 94.25 760 ALA A CA 1
ATOM 5843 C C . ALA A 1 760 ? -12.405 -12.518 -15.023 1.00 94.25 760 ALA A C 1
ATOM 5845 O O . ALA A 1 760 ? -12.071 -11.839 -16.005 1.00 94.25 760 ALA A O 1
ATOM 5846 N N . TYR A 1 761 ? -12.181 -12.067 -13.782 1.00 95.44 761 TYR A N 1
ATOM 5847 C CA . TYR A 1 761 ? -11.528 -10.779 -13.520 1.00 95.44 761 TYR A CA 1
ATOM 5848 C C . TYR A 1 761 ? -10.068 -10.755 -13.985 1.00 95.44 761 TYR A C 1
ATOM 5850 O O . TYR A 1 761 ? -9.290 -11.663 -13.724 1.00 95.44 761 TYR A O 1
ATOM 5858 N N . SER A 1 762 ? -9.682 -9.651 -14.620 1.00 94.88 762 SER A N 1
ATOM 5859 C CA . SER A 1 762 ? -8.293 -9.279 -14.886 1.00 94.88 762 SER A CA 1
ATOM 5860 C C . SER A 1 762 ? -8.176 -7.756 -14.849 1.00 94.88 762 SER A C 1
ATOM 5862 O O . SER A 1 762 ? -9.151 -7.048 -15.123 1.00 94.88 762 SER A O 1
ATOM 5864 N N . ILE A 1 763 ? -6.973 -7.229 -14.593 1.00 93.00 763 ILE A N 1
ATOM 5865 C CA . ILE A 1 763 ? -6.715 -5.775 -14.610 1.00 93.00 763 ILE A CA 1
ATOM 5866 C C . ILE A 1 763 ? -7.177 -5.152 -15.940 1.00 93.00 763 ILE A C 1
ATOM 5868 O O . ILE A 1 763 ? -7.799 -4.088 -15.961 1.00 93.00 763 ILE A O 1
ATOM 5872 N N . GLY A 1 764 ? -6.923 -5.843 -17.058 1.00 93.56 764 GLY A N 1
ATOM 5873 C CA . GLY A 1 764 ? -7.370 -5.420 -18.385 1.00 93.56 764 GLY A CA 1
ATOM 5874 C C . GLY A 1 764 ? -8.893 -5.309 -18.489 1.00 93.56 764 GLY A C 1
ATOM 5875 O O . GLY A 1 764 ? -9.396 -4.287 -18.959 1.00 93.56 764 GLY A O 1
ATOM 5876 N N . LYS A 1 765 ? -9.638 -6.314 -18.001 1.00 94.31 765 LYS A N 1
ATOM 5877 C CA . LYS A 1 765 ? -11.111 -6.302 -17.986 1.00 94.31 765 LYS A CA 1
ATOM 5878 C C . LYS A 1 765 ? -11.636 -5.148 -17.140 1.00 94.31 765 LYS A C 1
ATOM 5880 O O . LYS A 1 765 ? -12.496 -4.409 -17.617 1.00 94.31 765 LYS A O 1
ATOM 5885 N N . GLY A 1 766 ? -11.097 -4.966 -15.934 1.00 93.56 766 GLY A N 1
ATOM 5886 C CA . GLY A 1 766 ? -11.482 -3.879 -15.037 1.00 93.56 766 GLY A CA 1
ATOM 5887 C C . GLY A 1 766 ? -11.288 -2.504 -15.681 1.00 93.56 766 GLY A C 1
ATOM 5888 O O . GLY A 1 766 ? -12.227 -1.712 -15.757 1.00 93.56 766 GLY A O 1
ATOM 5889 N N . ASN A 1 767 ? -10.105 -2.245 -16.243 1.00 94.56 767 ASN A N 1
ATOM 5890 C CA . ASN A 1 767 ? -9.808 -0.978 -16.914 1.00 94.56 767 ASN A CA 1
ATOM 5891 C C . ASN A 1 767 ? -10.709 -0.744 -18.144 1.00 94.56 767 ASN A C 1
ATOM 5893 O O . ASN A 1 767 ? -11.243 0.349 -18.326 1.00 94.56 767 ASN A O 1
ATOM 5897 N N . ILE A 1 768 ? -10.932 -1.760 -18.984 1.00 94.00 768 ILE A N 1
ATOM 5898 C CA . ILE A 1 768 ? -11.808 -1.623 -20.159 1.00 94.00 768 ILE A CA 1
ATOM 5899 C C . ILE A 1 768 ? -13.260 -1.359 -19.734 1.00 94.00 768 ILE A C 1
ATOM 5901 O O . ILE A 1 768 ? -13.898 -0.459 -20.282 1.00 94.00 768 ILE A O 1
ATOM 5905 N N . LYS A 1 769 ? -13.778 -2.084 -18.733 1.00 93.88 769 LYS A N 1
ATOM 5906 C CA . LYS A 1 769 ? -15.133 -1.868 -18.198 1.00 93.88 769 LYS A CA 1
ATOM 5907 C C . LYS A 1 769 ? -15.287 -0.482 -17.558 1.00 93.88 769 LYS A C 1
ATOM 5909 O O . LYS A 1 769 ? -16.325 0.151 -17.762 1.00 93.88 769 LYS A O 1
ATOM 5914 N N . ALA A 1 770 ? -14.249 0.041 -16.905 1.00 92.94 770 ALA A N 1
ATOM 5915 C CA . ALA A 1 770 ? -14.262 1.387 -16.329 1.00 92.94 770 ALA A CA 1
ATOM 5916 C C . ALA A 1 770 ? -14.491 2.490 -17.376 1.00 92.94 770 ALA A C 1
ATOM 5918 O O . ALA A 1 770 ? -15.169 3.473 -17.079 1.00 92.94 770 ALA A O 1
ATOM 5919 N N . LEU A 1 771 ? -14.035 2.311 -18.624 1.00 91.25 771 LEU A N 1
ATOM 5920 C CA . LEU A 1 771 ? -14.325 3.254 -19.717 1.00 91.25 771 LEU A CA 1
ATOM 5921 C C . LEU A 1 771 ? -15.815 3.314 -20.089 1.00 91.25 771 LEU A C 1
ATOM 5923 O O . LEU A 1 771 ? -16.274 4.328 -20.609 1.00 91.25 771 LEU A O 1
ATOM 5927 N N . SER A 1 772 ? -16.563 2.238 -19.834 1.00 90.62 772 SER A N 1
ATOM 5928 C CA . SER A 1 772 ? -18.009 2.157 -20.083 1.00 90.62 772 SER A CA 1
ATOM 5929 C C . SER A 1 772 ? -18.869 2.635 -18.904 1.00 90.62 772 SER A C 1
ATOM 5931 O O . SER A 1 772 ? -20.091 2.559 -18.975 1.00 90.62 772 SER A O 1
ATOM 5933 N N . GLY A 1 773 ? -18.246 3.129 -17.826 1.00 87.25 773 GLY A N 1
ATOM 5934 C CA . GLY A 1 773 ? -18.925 3.600 -16.613 1.00 87.25 773 GLY A CA 1
ATOM 5935 C C . GLY A 1 773 ? -19.033 2.560 -15.493 1.00 87.25 773 GLY A C 1
ATOM 5936 O O . GLY A 1 773 ? -19.402 2.917 -14.381 1.00 87.25 773 GLY A O 1
ATOM 5937 N N . ASN A 1 774 ? -18.660 1.297 -15.732 1.00 90.44 774 ASN A N 1
ATOM 5938 C CA . ASN A 1 774 ? -18.558 0.290 -14.674 1.00 90.44 774 ASN A CA 1
ATOM 5939 C C . ASN A 1 774 ? -17.195 0.411 -13.974 1.00 90.44 774 ASN A C 1
ATOM 5941 O O . ASN A 1 774 ? -16.207 -0.193 -14.391 1.00 90.44 774 ASN A O 1
ATOM 5945 N N . THR A 1 775 ? -17.143 1.240 -12.933 1.00 93.00 775 THR A N 1
ATOM 5946 C CA . THR A 1 775 ? -15.893 1.679 -12.301 1.00 93.00 775 THR A CA 1
ATOM 5947 C C . THR A 1 775 ? -15.449 0.852 -11.102 1.00 93.00 775 THR A C 1
ATOM 5949 O O . THR A 1 775 ? -14.331 1.062 -10.651 1.00 93.00 775 THR A O 1
ATOM 5952 N N . CYS A 1 776 ? -16.265 -0.079 -10.597 1.00 93.50 776 CYS A N 1
ATOM 5953 C CA . CYS A 1 776 ? -15.993 -0.775 -9.329 1.00 93.50 776 CYS A CA 1
ATOM 5954 C C . CYS A 1 776 ? -15.027 -1.959 -9.438 1.00 93.50 776 CYS A C 1
ATOM 5956 O O . CYS A 1 776 ? -14.731 -2.596 -8.432 1.00 93.50 776 CYS A O 1
ATOM 5958 N N . LEU A 1 777 ? -14.485 -2.203 -10.639 1.00 94.50 777 LEU A N 1
ATOM 5959 C CA . LEU A 1 777 ? -13.429 -3.182 -10.897 1.00 94.50 777 LEU A CA 1
ATOM 5960 C C . LEU A 1 777 ? -13.766 -4.550 -10.274 1.00 94.50 777 LEU A C 1
ATOM 5962 O O . LEU A 1 777 ? -14.795 -5.132 -10.617 1.00 94.50 777 LEU A O 1
ATOM 5966 N N . MET A 1 778 ? -12.914 -5.054 -9.381 1.00 95.31 778 MET A N 1
ATOM 5967 C CA . MET A 1 778 ? -13.002 -6.399 -8.819 1.00 95.31 778 MET A CA 1
ATOM 5968 C C . MET A 1 778 ? -14.225 -6.590 -7.914 1.00 95.31 778 MET A C 1
ATOM 5970 O O . MET A 1 778 ? -14.772 -7.687 -7.870 1.00 95.31 778 MET A O 1
ATOM 5974 N N . ALA A 1 779 ? -14.741 -5.520 -7.296 1.00 95.75 779 ALA A N 1
ATOM 5975 C CA . ALA A 1 779 ? -15.932 -5.570 -6.440 1.00 95.75 779 ALA A CA 1
ATOM 5976 C C . ALA A 1 779 ? -17.198 -6.073 -7.165 1.00 95.75 779 ALA A C 1
ATOM 5978 O O . ALA A 1 779 ? -18.152 -6.498 -6.520 1.00 95.75 779 ALA A O 1
ATOM 5979 N N . ASN A 1 780 ? -17.220 -6.009 -8.503 1.00 95.12 780 ASN A N 1
ATOM 5980 C CA . ASN A 1 780 ? -18.319 -6.514 -9.329 1.00 95.12 780 ASN A CA 1
ATOM 5981 C C . ASN A 1 780 ? -18.146 -7.969 -9.783 1.00 95.12 780 ASN A C 1
ATOM 5983 O O . ASN A 1 780 ? -19.102 -8.545 -10.292 1.00 95.12 780 ASN A O 1
ATOM 5987 N N . ASP A 1 781 ? -16.943 -8.529 -9.663 1.00 95.38 781 ASP A N 1
ATOM 5988 C CA . ASP A 1 781 ? -16.628 -9.892 -10.099 1.00 95.38 781 ASP A CA 1
ATOM 5989 C C . ASP A 1 781 ? -16.365 -10.842 -8.915 1.00 95.38 781 ASP A C 1
ATOM 5991 O O . ASP A 1 781 ? -16.370 -12.055 -9.105 1.00 95.38 781 ASP A O 1
ATOM 5995 N N . VAL A 1 782 ? -16.167 -10.315 -7.704 1.00 97.12 782 VAL A N 1
ATOM 5996 C CA . VAL A 1 782 ? -16.160 -11.109 -6.470 1.00 97.12 782 VAL A CA 1
ATOM 5997 C C . VAL A 1 782 ? -17.578 -11.228 -5.934 1.00 97.12 782 VAL A C 1
ATOM 5999 O O . VAL A 1 782 ? -18.267 -10.221 -5.752 1.00 97.12 782 VAL A O 1
ATOM 6002 N N . MET A 1 783 ? -17.982 -12.465 -5.678 1.00 96.38 783 MET A N 1
ATOM 6003 C CA . MET A 1 783 ? -19.301 -12.856 -5.211 1.00 96.38 783 MET A CA 1
ATOM 6004 C C . MET A 1 783 ? -19.247 -13.225 -3.729 1.00 96.38 783 MET A C 1
ATOM 6006 O O . MET A 1 783 ? -18.327 -13.921 -3.313 1.00 96.38 783 MET A O 1
ATOM 6010 N N . VAL A 1 784 ? -20.236 -12.789 -2.961 1.00 96.19 784 VAL A N 1
ATOM 6011 C CA . VAL A 1 784 ? -20.444 -13.100 -1.544 1.00 96.19 784 VAL A CA 1
ATOM 6012 C C . VAL A 1 784 ? -21.689 -13.966 -1.420 1.00 96.19 784 VAL A C 1
ATOM 6014 O O . VAL A 1 784 ? -22.672 -13.755 -2.137 1.00 96.19 784 VAL A O 1
ATOM 6017 N N . GLU A 1 785 ? -21.640 -14.941 -0.519 1.00 95.38 785 GLU A N 1
ATOM 6018 C CA . GLU A 1 785 ? -22.807 -15.719 -0.113 1.00 95.38 785 GLU A CA 1
ATOM 6019 C C . GLU A 1 785 ? -23.730 -14.869 0.768 1.00 95.38 785 GLU A C 1
ATOM 6021 O O . GLU A 1 785 ? -23.326 -14.383 1.821 1.00 95.38 785 GLU A O 1
ATOM 6026 N N . LYS A 1 786 ? -24.976 -14.670 0.331 1.00 90.06 786 LYS A N 1
ATOM 6027 C CA . LYS A 1 786 ? -25.914 -13.762 1.003 1.00 90.06 786 LYS A CA 1
ATOM 6028 C C . LYS A 1 786 ? -26.418 -14.302 2.345 1.00 90.06 786 LYS A C 1
ATOM 6030 O O . LYS A 1 786 ? -26.489 -13.552 3.310 1.00 90.06 786 LYS A O 1
ATOM 6035 N N . ASN A 1 787 ? -26.787 -15.585 2.386 1.00 88.50 787 ASN A N 1
ATOM 6036 C CA . ASN A 1 787 ? -27.408 -16.235 3.543 1.00 88.50 787 ASN A CA 1
ATOM 6037 C C . ASN A 1 787 ? -26.796 -17.629 3.773 1.00 88.50 787 ASN A C 1
ATOM 6039 O O . ASN A 1 787 ? -27.381 -18.645 3.381 1.00 88.50 787 ASN A O 1
ATOM 6043 N N . THR A 1 788 ? -25.636 -17.702 4.430 1.00 91.31 788 THR A N 1
ATOM 6044 C CA . THR A 1 788 ? -24.898 -18.968 4.617 1.00 91.31 788 THR A CA 1
ATOM 6045 C C . THR A 1 788 ? -25.730 -20.052 5.313 1.00 91.31 788 THR A C 1
ATOM 6047 O O . THR A 1 788 ? -25.749 -21.207 4.892 1.00 91.31 788 THR A O 1
ATOM 6050 N N . ASN A 1 789 ? -26.492 -19.676 6.345 1.00 93.62 789 ASN A N 1
ATOM 6051 C CA . ASN A 1 789 ? -27.277 -20.613 7.157 1.00 93.62 789 ASN A CA 1
ATOM 6052 C C . ASN A 1 789 ? -28.598 -21.074 6.519 1.00 93.62 789 ASN A C 1
ATOM 6054 O O . ASN A 1 789 ? -29.193 -22.040 6.992 1.00 93.62 789 ASN A O 1
ATOM 6058 N N . GLU A 1 790 ? -29.072 -20.404 5.466 1.00 92.12 790 GLU A N 1
ATOM 6059 C CA . GLU A 1 790 ? -30.348 -20.729 4.802 1.00 92.12 790 GLU A CA 1
ATOM 6060 C C . GLU A 1 790 ? -30.151 -21.498 3.486 1.00 92.12 790 GLU A C 1
ATOM 6062 O O . GLU A 1 790 ? -31.113 -22.019 2.929 1.00 92.12 790 GLU A O 1
ATOM 6067 N N . SER A 1 791 ? -28.909 -21.607 3.005 1.00 93.44 791 SER A N 1
ATOM 6068 C CA . SER A 1 791 ? -28.583 -22.136 1.672 1.00 93.44 791 SER A CA 1
ATOM 6069 C C . SER A 1 791 ? -28.443 -23.671 1.613 1.00 93.44 791 SER A C 1
ATOM 6071 O O . SER A 1 791 ? -28.157 -24.231 0.551 1.00 93.44 791 SER A O 1
ATOM 6073 N N . PHE A 1 792 ? -28.590 -24.378 2.741 1.00 96.19 792 PHE A N 1
ATOM 6074 C CA . PHE A 1 792 ? -28.377 -25.830 2.826 1.00 96.19 792 PHE A CA 1
ATOM 6075 C C . PHE A 1 792 ? -29.364 -26.632 1.977 1.00 96.19 792 PHE A C 1
ATOM 6077 O O . PHE A 1 792 ? -30.566 -26.363 1.960 1.00 96.19 792 PHE A O 1
ATOM 6084 N N . LEU A 1 793 ? -28.853 -27.659 1.292 1.00 96.62 793 LEU A N 1
ATOM 6085 C CA . LEU A 1 793 ? -29.686 -28.502 0.446 1.00 96.62 793 LEU A CA 1
ATOM 6086 C C . LEU A 1 793 ? -30.620 -29.380 1.296 1.00 96.62 793 LEU A C 1
ATOM 6088 O O . LEU A 1 793 ? -30.203 -29.921 2.324 1.00 96.62 793 LEU A O 1
ATOM 6092 N N . PRO A 1 794 ? -31.875 -29.591 0.866 1.00 96.25 794 PRO A N 1
ATOM 6093 C CA . PRO A 1 794 ? -32.783 -30.489 1.562 1.00 96.25 794 PRO A CA 1
ATOM 6094 C C . PRO A 1 794 ? -32.381 -31.952 1.334 1.00 96.25 794 PRO A C 1
ATOM 6096 O O . PRO A 1 794 ? -32.020 -32.353 0.222 1.00 96.25 794 PRO A O 1
ATOM 6099 N N . VAL A 1 795 ? -32.495 -32.778 2.376 1.00 95.94 795 VAL A N 1
ATOM 6100 C CA . VAL A 1 795 ? -32.206 -34.215 2.281 1.00 95.94 795 VAL A CA 1
ATOM 6101 C C . VAL A 1 795 ? -33.289 -34.906 1.445 1.00 95.94 795 VAL A C 1
ATOM 6103 O O . VAL A 1 795 ? -34.483 -34.775 1.711 1.00 95.94 795 VAL A O 1
ATOM 6106 N N . ALA A 1 796 ? -32.883 -35.654 0.421 1.00 92.50 796 ALA A N 1
ATOM 6107 C CA . ALA A 1 796 ? -33.766 -36.208 -0.605 1.00 92.50 796 ALA A CA 1
ATOM 6108 C C . ALA A 1 796 ? -34.710 -37.315 -0.091 1.00 92.50 796 ALA A C 1
ATOM 6110 O O . ALA A 1 796 ? -35.724 -37.611 -0.720 1.00 92.50 796 ALA A O 1
ATOM 6111 N N . ASP A 1 797 ? -34.406 -37.931 1.057 1.00 87.38 797 ASP A N 1
ATOM 6112 C CA . ASP A 1 797 ? -35.287 -38.899 1.725 1.00 87.38 797 ASP A CA 1
ATOM 6113 C C . ASP A 1 797 ? -36.337 -38.241 2.646 1.00 87.38 797 ASP A C 1
ATOM 6115 O O . ASP A 1 797 ? -37.206 -38.943 3.169 1.00 87.38 797 ASP A O 1
ATOM 6119 N N . GLY A 1 798 ? -36.277 -36.914 2.820 1.00 87.81 798 GLY A N 1
ATOM 6120 C CA . GLY A 1 798 ? -37.147 -36.130 3.698 1.00 87.81 798 GLY A CA 1
ATOM 6121 C C . GLY A 1 798 ? -36.730 -36.106 5.172 1.00 87.81 798 GLY A C 1
ATOM 6122 O O . GLY A 1 798 ? -37.510 -35.645 6.003 1.00 87.81 798 GLY A O 1
ATOM 6123 N N . SER A 1 799 ? -35.544 -36.617 5.522 1.00 90.25 799 SER A N 1
ATOM 6124 C CA . SER A 1 799 ? -35.021 -36.538 6.893 1.00 90.25 799 SER A CA 1
ATOM 6125 C C . SER A 1 799 ? -34.531 -35.137 7.278 1.00 90.25 799 SER A C 1
ATOM 6127 O O . SER A 1 799 ? -34.300 -34.276 6.429 1.00 90.25 799 SER A O 1
ATOM 6129 N N . GLU A 1 800 ? -34.404 -34.898 8.587 1.00 92.38 800 GLU A N 1
ATOM 6130 C CA . GLU A 1 800 ? -33.889 -33.635 9.119 1.00 92.38 800 GLU A CA 1
ATOM 6131 C C . GLU A 1 800 ? -32.397 -33.465 8.808 1.00 92.38 800 GLU A C 1
ATOM 6133 O O . GLU A 1 800 ? -31.640 -34.439 8.779 1.00 92.38 800 GLU A O 1
ATOM 6138 N N . LEU A 1 801 ? -31.957 -32.210 8.652 1.00 92.81 801 LEU A N 1
ATOM 6139 C CA . LEU A 1 801 ? -30.561 -31.884 8.353 1.00 92.81 801 LEU A CA 1
ATOM 6140 C C . LEU A 1 801 ? -29.595 -32.462 9.401 1.00 92.81 801 LEU A C 1
ATOM 6142 O O . LEU A 1 801 ? -28.537 -32.947 9.035 1.00 92.81 801 LEU A O 1
ATOM 6146 N N . LYS A 1 802 ? -29.973 -32.515 10.686 1.00 92.56 802 LYS A N 1
ATOM 6147 C CA . LYS A 1 802 ? -29.118 -33.054 11.764 1.00 92.56 802 LYS A CA 1
ATOM 6148 C C . LYS A 1 802 ? -28.655 -34.504 11.537 1.00 92.56 802 LYS A C 1
ATOM 6150 O O . LYS A 1 802 ? -27.582 -34.874 12.003 1.00 92.56 802 LYS A O 1
ATOM 6155 N N . ASP A 1 803 ? -29.448 -35.299 10.811 1.00 90.81 803 ASP A N 1
ATOM 6156 C CA . ASP A 1 803 ? -29.207 -36.723 10.543 1.00 90.81 803 ASP A CA 1
ATOM 6157 C C . ASP A 1 803 ? -28.642 -36.952 9.123 1.00 90.81 803 ASP A C 1
ATOM 6159 O O . ASP A 1 803 ? -28.639 -38.075 8.612 1.00 90.81 803 ASP A O 1
ATOM 6163 N N . SER A 1 804 ? -28.198 -35.890 8.436 1.00 92.88 804 SER A N 1
ATOM 6164 C CA . SER A 1 804 ? -27.860 -35.939 7.010 1.00 92.88 804 SER A CA 1
ATOM 6165 C C . SER A 1 804 ? -26.460 -36.472 6.705 1.00 92.88 804 SER A C 1
ATOM 6167 O O . SER A 1 804 ? -26.212 -36.940 5.593 1.00 92.88 804 SER A O 1
ATOM 6169 N N . LEU A 1 805 ? -25.527 -36.382 7.656 1.00 93.12 805 LEU A N 1
ATOM 6170 C CA . LEU A 1 805 ? -24.105 -36.650 7.409 1.00 93.12 805 LEU A CA 1
ATOM 6171 C C . LEU A 1 805 ? -23.746 -38.147 7.365 1.00 93.12 805 LEU A C 1
ATOM 6173 O O . LEU A 1 805 ? -22.663 -38.493 6.903 1.00 93.12 805 LEU A O 1
ATOM 6177 N N . ILE A 1 806 ? -24.658 -39.041 7.772 1.00 89.62 806 ILE A N 1
ATOM 6178 C CA . ILE A 1 806 ? -24.440 -40.497 7.787 1.00 89.62 806 ILE A CA 1
ATOM 6179 C C . ILE A 1 806 ? -25.660 -41.221 7.185 1.00 89.62 806 ILE A C 1
ATOM 6181 O O . ILE A 1 806 ? -26.752 -41.205 7.749 1.00 89.62 806 ILE A O 1
ATOM 6185 N N . ALA A 1 807 ? -25.483 -41.890 6.038 1.00 78.81 807 ALA A N 1
ATOM 6186 C CA . ALA A 1 807 ? -26.536 -42.651 5.342 1.00 78.81 807 ALA A CA 1
ATOM 6187 C C . ALA A 1 807 ? -26.575 -44.160 5.661 1.00 78.81 807 ALA A C 1
ATOM 6189 O O . ALA A 1 807 ? -27.405 -44.884 5.105 1.00 78.81 807 ALA A O 1
ATOM 6190 N N . GLY A 1 808 ? -25.678 -44.664 6.517 1.00 73.50 808 GLY A N 1
ATOM 6191 C CA . GLY A 1 808 ? -25.515 -46.100 6.761 1.00 73.50 808 GLY A CA 1
ATOM 6192 C C . GLY A 1 808 ? -24.359 -46.426 7.709 1.00 73.50 808 GLY A C 1
ATOM 6193 O O . GLY A 1 808 ? -24.261 -45.837 8.780 1.00 73.50 808 GLY A O 1
ATOM 6194 N N . LYS A 1 809 ? -23.495 -47.383 7.333 1.00 68.62 809 LYS A N 1
ATOM 6195 C CA . LYS A 1 809 ? -22.265 -47.666 8.090 1.00 68.62 809 LYS A CA 1
ATOM 6196 C C . LYS A 1 809 ? -21.277 -46.513 7.908 1.00 68.62 809 LYS A C 1
ATOM 6198 O O . LYS A 1 809 ? -20.909 -46.210 6.778 1.00 68.62 809 LYS A O 1
ATOM 6203 N N . SER A 1 810 ? -20.836 -45.932 9.011 1.00 84.62 810 SER A N 1
ATOM 6204 C CA . SER A 1 810 ? -19.661 -45.068 9.104 1.00 84.62 810 SER A CA 1
ATOM 6205 C C . SER A 1 810 ? -18.707 -45.652 10.147 1.00 84.62 810 SER A C 1
ATOM 6207 O O . SER A 1 810 ? -19.131 -46.406 11.028 1.00 84.62 810 SER A O 1
ATOM 6209 N N . ALA A 1 811 ? -17.423 -45.328 10.041 1.00 90.62 811 ALA A N 1
ATOM 6210 C CA . ALA A 1 811 ? -16.431 -45.603 11.079 1.00 90.62 811 ALA A CA 1
ATOM 6211 C C . ALA A 1 811 ? -15.532 -44.377 11.257 1.00 90.62 811 ALA A C 1
ATOM 6213 O O . ALA A 1 811 ? -15.264 -43.682 10.279 1.00 90.62 811 ALA A O 1
ATOM 6214 N N . GLY A 1 812 ? -15.121 -44.102 12.497 1.00 89.44 812 GLY A N 1
ATOM 6215 C CA . GLY A 1 812 ? -14.163 -43.050 12.858 1.00 89.44 812 GLY A CA 1
ATOM 6216 C C . GLY A 1 812 ? -14.620 -41.592 12.677 1.00 89.44 812 GLY A C 1
ATOM 6217 O O . GLY A 1 812 ? -14.014 -40.700 13.259 1.00 89.44 812 GLY A O 1
ATOM 6218 N N . PHE A 1 813 ? -15.731 -41.336 11.973 1.00 94.31 813 PHE A N 1
ATOM 6219 C CA . PHE A 1 813 ? -16.350 -40.009 11.904 1.00 94.31 813 PHE A CA 1
ATOM 6220 C C . PHE A 1 813 ? -17.350 -39.755 13.043 1.00 94.31 813 PHE A C 1
ATOM 6222 O O . PHE A 1 813 ? -18.356 -40.462 13.140 1.00 94.31 813 PHE A O 1
ATOM 6229 N N . ASP A 1 814 ? -17.119 -38.708 13.841 1.00 94.12 814 ASP A N 1
ATOM 6230 C CA . ASP A 1 814 ? -17.976 -38.297 14.970 1.00 94.12 814 ASP A CA 1
ATOM 6231 C C . ASP A 1 814 ? -18.104 -36.756 15.059 1.00 94.12 814 ASP A C 1
ATOM 6233 O O . ASP A 1 814 ? -17.215 -36.043 14.579 1.00 94.12 814 ASP A O 1
ATOM 6237 N N . PRO A 1 815 ? -19.182 -36.199 15.654 1.00 94.38 815 PRO A N 1
ATOM 6238 C CA . PRO A 1 815 ? -19.347 -34.750 15.792 1.00 94.38 815 PRO A CA 1
ATOM 6239 C C . PRO A 1 815 ? -18.236 -33.996 16.533 1.00 94.38 815 PRO A C 1
ATOM 6241 O O . PRO A 1 815 ? -18.059 -32.806 16.278 1.00 94.38 815 PRO A O 1
ATOM 6244 N N . ASN A 1 816 ? -17.510 -34.642 17.451 1.00 93.69 816 ASN A N 1
ATOM 6245 C CA . ASN A 1 816 ? -16.432 -34.002 18.226 1.00 93.69 816 ASN A CA 1
ATOM 6246 C C . ASN A 1 816 ? -15.024 -34.438 17.799 1.00 93.69 816 ASN A C 1
ATOM 6248 O O . ASN A 1 816 ? -14.048 -34.073 18.449 1.00 93.69 816 ASN A O 1
ATOM 6252 N N . ASN A 1 817 ? -14.914 -35.179 16.697 1.00 94.38 817 ASN A N 1
ATOM 6253 C CA . ASN A 1 817 ? -13.645 -35.639 16.145 1.00 94.38 817 ASN A CA 1
ATOM 6254 C C . ASN A 1 817 ? -12.996 -34.551 15.267 1.00 94.38 817 ASN A C 1
ATOM 6256 O O . ASN A 1 817 ? -12.779 -34.723 14.065 1.00 94.38 817 ASN A O 1
ATOM 6260 N N . ILE A 1 818 ? -12.762 -33.380 15.866 1.00 93.00 818 ILE A N 1
ATOM 6261 C CA . ILE A 1 818 ? -12.191 -32.181 15.237 1.00 93.00 818 ILE A CA 1
ATOM 6262 C C . ILE A 1 818 ? -11.226 -31.548 16.250 1.00 93.00 818 ILE A C 1
ATOM 6264 O O . ILE A 1 818 ? -11.607 -31.405 17.415 1.00 93.00 818 ILE A O 1
ATOM 6268 N N . PRO A 1 819 ? -10.005 -31.138 15.858 1.00 90.56 819 PRO A N 1
ATOM 6269 C CA . PRO A 1 819 ? -9.087 -30.478 16.778 1.00 90.56 819 PRO A CA 1
ATOM 6270 C C . PRO A 1 819 ? -9.692 -29.207 17.382 1.00 90.56 819 PRO A C 1
ATOM 6272 O O . PRO A 1 819 ? -10.311 -28.400 16.688 1.00 90.56 819 PRO A O 1
ATOM 6275 N N . THR A 1 820 ? -9.448 -28.985 18.676 1.00 86.81 820 THR A N 1
ATOM 6276 C CA . THR A 1 820 ? -9.905 -27.769 19.381 1.00 86.81 820 THR A CA 1
ATOM 6277 C C . THR A 1 820 ? -9.308 -26.490 18.804 1.00 86.81 820 THR A C 1
ATOM 6279 O O . THR A 1 820 ? -9.918 -25.427 18.893 1.00 86.81 820 THR A O 1
ATOM 6282 N N . LYS A 1 821 ? -8.119 -26.592 18.210 1.00 85.38 821 LYS A N 1
ATOM 6283 C CA . LYS A 1 821 ? -7.474 -25.538 17.445 1.00 85.38 821 LYS A CA 1
ATOM 6284 C C . LYS A 1 821 ? -6.780 -26.163 16.246 1.00 85.38 821 LYS A C 1
ATOM 6286 O O . LYS A 1 821 ? -5.998 -27.098 16.398 1.00 85.38 821 LYS A O 1
ATOM 6291 N N . ILE A 1 822 ? -7.056 -25.617 15.075 1.00 86.19 822 ILE A N 1
ATOM 6292 C CA . ILE A 1 822 ? -6.407 -25.966 13.823 1.00 86.19 822 ILE A CA 1
ATOM 6293 C C . ILE A 1 822 ? -5.222 -25.018 13.684 1.00 86.19 822 ILE A C 1
ATOM 6295 O O . ILE A 1 822 ? -5.391 -23.819 13.465 1.00 86.19 822 ILE A O 1
ATOM 6299 N N . ASP A 1 823 ? -4.018 -25.545 13.885 1.00 72.44 823 ASP A N 1
ATOM 6300 C CA . ASP A 1 823 ? -2.808 -24.815 13.538 1.00 72.44 823 ASP A CA 1
ATOM 6301 C C . ASP A 1 823 ? -2.557 -25.049 12.046 1.00 72.44 823 ASP A C 1
ATOM 6303 O O . ASP A 1 823 ? -2.404 -26.208 11.651 1.00 72.44 823 ASP A O 1
ATOM 6307 N N . PRO A 1 824 ? -2.512 -24.003 11.205 1.00 62.00 824 PRO A N 1
ATOM 6308 C CA . PRO A 1 824 ? -2.126 -24.178 9.814 1.00 62.00 824 PRO A CA 1
ATOM 6309 C C . PRO A 1 824 ? -0.726 -24.803 9.668 1.00 62.00 824 PRO A C 1
ATOM 6311 O O . PRO A 1 824 ? -0.385 -25.310 8.602 1.00 62.00 824 PRO A O 1
ATOM 6314 N N . GLY A 1 825 ? 0.074 -24.809 10.746 1.00 51.22 825 GLY A N 1
ATOM 6315 C CA . GLY A 1 825 ? 1.445 -25.280 10.753 1.00 51.22 825 GLY A CA 1
ATOM 6316 C C . GLY A 1 825 ? 2.330 -24.369 9.906 1.00 51.22 825 GLY A C 1
ATOM 6317 O O . GLY A 1 825 ? 1.896 -23.711 8.966 1.00 51.22 825 GLY A O 1
ATOM 6318 N N . THR A 1 826 ? 3.634 -24.354 10.172 1.00 37.38 826 THR A N 1
ATOM 6319 C CA . THR A 1 826 ? 4.608 -23.900 9.163 1.00 37.38 826 THR A CA 1
ATOM 6320 C C . THR A 1 826 ? 4.789 -25.015 8.129 1.00 37.38 826 THR A C 1
ATOM 6322 O O . THR A 1 826 ? 5.889 -25.555 7.970 1.00 37.38 826 THR A O 1
ATOM 6325 N N . GLY A 1 827 ? 3.679 -25.453 7.530 1.00 30.17 827 GLY A N 1
ATOM 6326 C CA . GLY A 1 827 ? 3.641 -26.482 6.508 1.00 30.17 827 GLY A CA 1
ATOM 6327 C C . GLY A 1 827 ? 4.502 -26.041 5.337 1.00 30.17 827 GLY A C 1
ATOM 6328 O O . GLY A 1 827 ? 4.409 -24.916 4.857 1.00 30.17 827 GLY A O 1
ATOM 6329 N N . SER A 1 828 ? 5.397 -26.923 4.916 1.00 28.41 828 SER A N 1
ATOM 6330 C CA . SER A 1 828 ? 6.286 -26.740 3.772 1.00 28.41 828 SER A CA 1
ATOM 6331 C C . SER A 1 828 ? 5.486 -26.924 2.480 1.00 28.41 828 SER A C 1
ATOM 6333 O O . SER A 1 828 ? 5.737 -27.840 1.703 1.00 28.41 828 SER A O 1
ATOM 6335 N N . SER A 1 829 ? 4.490 -26.069 2.252 1.00 29.66 829 SER A N 1
ATOM 6336 C CA . SER A 1 829 ? 3.916 -25.909 0.926 1.00 29.66 829 SER A CA 1
ATOM 6337 C C . SER A 1 829 ? 4.938 -25.143 0.081 1.00 29.66 829 SER A C 1
ATOM 6339 O O . SER A 1 829 ? 5.085 -23.927 0.145 1.00 29.66 829 SER A O 1
ATOM 6341 N N . ASP A 1 830 ? 5.686 -25.890 -0.734 1.00 29.62 830 ASP A N 1
ATOM 6342 C CA . ASP A 1 830 ? 6.573 -25.376 -1.792 1.00 29.62 830 ASP A CA 1
ATOM 6343 C C . ASP A 1 830 ? 5.814 -24.529 -2.848 1.00 29.62 830 ASP A C 1
ATOM 6345 O O . ASP A 1 830 ? 6.415 -24.001 -3.788 1.00 29.62 830 ASP A O 1
ATOM 6349 N N . SER A 1 831 ? 4.494 -24.360 -2.712 1.00 32.66 831 SER A N 1
ATOM 6350 C CA . SER A 1 831 ? 3.674 -23.433 -3.488 1.00 32.66 831 SER A CA 1
ATOM 6351 C C . SER A 1 831 ? 3.690 -22.036 -2.866 1.00 32.66 831 SER A C 1
ATOM 6353 O O . SER A 1 831 ? 2.649 -21.500 -2.506 1.00 32.66 831 SER A O 1
ATOM 6355 N N . SER A 1 832 ? 4.876 -21.436 -2.751 1.00 32.91 832 SER A N 1
ATOM 6356 C CA . SER A 1 832 ? 4.989 -20.015 -2.431 1.00 32.91 832 SER A CA 1
ATOM 6357 C C . SER A 1 832 ? 4.243 -19.219 -3.500 1.00 32.91 832 SER A C 1
ATOM 6359 O O . SER A 1 832 ? 4.696 -19.178 -4.657 1.00 32.91 832 SER A O 1
ATOM 6361 N N . ASP A 1 833 ? 3.153 -18.547 -3.151 1.00 36.62 833 ASP A N 1
ATOM 6362 C CA . ASP A 1 833 ? 2.678 -17.458 -3.979 1.00 36.62 833 ASP A CA 1
ATOM 6363 C C . ASP A 1 833 ? 3.736 -16.351 -3.849 1.00 36.62 833 ASP A C 1
ATOM 6365 O O . ASP A 1 833 ? 3.783 -15.568 -2.902 1.00 36.62 833 ASP A O 1
ATOM 6369 N N . GLN A 1 834 ? 4.689 -16.340 -4.789 1.00 38.88 834 GLN A N 1
ATOM 6370 C CA . GLN A 1 834 ? 5.931 -15.554 -4.761 1.00 38.88 834 GLN A CA 1
ATOM 6371 C C . GLN A 1 834 ? 5.711 -14.030 -4.679 1.00 38.88 834 GLN A C 1
ATOM 6373 O O . GLN A 1 834 ? 6.672 -13.260 -4.754 1.00 38.88 834 GLN A O 1
ATOM 6378 N N . THR A 1 835 ? 4.468 -13.562 -4.571 1.00 35.47 835 THR A N 1
ATOM 6379 C CA . THR A 1 835 ? 4.046 -12.165 -4.662 1.00 35.47 835 THR A CA 1
ATOM 6380 C C . THR A 1 835 ? 4.617 -11.251 -3.589 1.00 35.47 835 THR A C 1
ATOM 6382 O O . THR A 1 835 ? 4.627 -10.046 -3.822 1.00 35.47 835 THR A O 1
ATOM 6385 N N . SER A 1 836 ? 5.211 -11.759 -2.506 1.00 42.16 836 SER A N 1
ATOM 6386 C CA . SER A 1 836 ? 5.982 -10.911 -1.592 1.00 42.16 836 SER A CA 1
ATOM 6387 C C . SER A 1 836 ? 6.897 -11.687 -0.648 1.00 42.16 836 SER A C 1
ATOM 6389 O O . SER A 1 836 ? 6.426 -12.267 0.322 1.00 42.16 836 SER A O 1
ATOM 6391 N N . VAL A 1 837 ? 8.217 -11.580 -0.817 1.00 38.31 837 VAL A N 1
ATOM 6392 C CA . VAL A 1 837 ? 9.147 -11.822 0.298 1.00 38.31 837 VAL A CA 1
ATOM 6393 C C . VAL A 1 837 ? 10.232 -10.752 0.289 1.00 38.31 837 VAL A C 1
ATOM 6395 O O . VAL A 1 837 ? 10.954 -10.547 -0.684 1.00 38.31 837 VAL A O 1
ATOM 6398 N N . SER A 1 838 ? 10.227 -9.984 1.374 1.00 42.69 838 SER A N 1
ATOM 6399 C CA . SER A 1 838 ? 11.269 -9.083 1.888 1.00 42.69 838 SER A CA 1
ATOM 6400 C C . SER A 1 838 ? 10.671 -8.238 3.017 1.00 42.69 838 SER A C 1
ATOM 6402 O O . SER A 1 838 ? 11.368 -7.912 3.971 1.00 42.69 838 SER A O 1
ATOM 6404 N N . ALA A 1 839 ? 9.360 -7.966 2.965 1.00 39.22 839 ALA A N 1
ATOM 6405 C CA . ALA A 1 839 ? 8.605 -7.328 4.037 1.00 39.22 839 ALA A CA 1
ATOM 6406 C C . ALA A 1 839 ? 8.827 -8.048 5.377 1.00 39.22 839 ALA A C 1
ATOM 6408 O O . ALA A 1 839 ? 9.398 -7.465 6.293 1.00 39.22 839 ALA A O 1
ATOM 6409 N N . GLN A 1 840 ? 8.445 -9.319 5.496 1.00 37.50 840 GLN A N 1
ATOM 6410 C CA . GLN A 1 840 ? 8.374 -9.968 6.804 1.00 37.50 840 GLN A CA 1
ATOM 6411 C C . GLN A 1 840 ? 9.731 -10.086 7.515 1.00 37.50 840 GLN A C 1
ATOM 6413 O O . GLN A 1 840 ? 9.789 -9.807 8.706 1.00 37.50 840 GLN A O 1
ATOM 6418 N N . GLU A 1 841 ? 10.835 -10.385 6.821 1.00 40.50 841 GLU A N 1
ATOM 6419 C CA . GLU A 1 841 ? 12.176 -10.385 7.439 1.00 40.50 841 GLU A CA 1
ATOM 6420 C C . GLU A 1 841 ? 12.659 -8.977 7.821 1.00 40.50 841 GLU A C 1
ATOM 6422 O O . GLU A 1 841 ? 13.246 -8.793 8.887 1.00 40.50 841 GLU A O 1
ATOM 6427 N N . LEU A 1 842 ? 12.381 -7.957 7.001 1.00 46.50 842 LEU A N 1
ATOM 6428 C CA . LEU A 1 842 ? 12.753 -6.568 7.298 1.00 46.50 842 LEU A CA 1
ATOM 6429 C C . LEU A 1 842 ? 11.935 -5.981 8.457 1.00 46.50 842 LEU A C 1
ATOM 6431 O O . LEU A 1 842 ? 12.479 -5.239 9.278 1.00 46.50 842 LEU A O 1
ATOM 6435 N N . TYR A 1 843 ? 10.650 -6.332 8.552 1.00 47.09 843 TYR A N 1
ATOM 6436 C CA . TYR A 1 843 ? 9.774 -5.931 9.652 1.00 47.09 843 TYR A CA 1
ATOM 6437 C C . TYR A 1 843 ? 10.082 -6.739 10.931 1.00 47.09 843 TYR A C 1
ATOM 6439 O O . TYR A 1 843 ? 10.203 -6.131 11.996 1.00 47.09 843 TYR A O 1
ATOM 6447 N N . LYS A 1 844 ? 10.350 -8.054 10.843 1.00 39.16 844 LYS A N 1
ATOM 6448 C CA . LYS A 1 844 ? 10.794 -8.890 11.982 1.00 39.16 844 LYS A CA 1
ATOM 6449 C C . LYS A 1 844 ? 12.142 -8.426 12.550 1.00 39.16 844 LYS A C 1
ATOM 6451 O O . LYS A 1 844 ? 12.266 -8.260 13.763 1.00 39.16 844 LYS A O 1
ATOM 6456 N N . ASN A 1 845 ? 13.127 -8.114 11.701 1.00 33.12 845 ASN A N 1
ATOM 6457 C CA . ASN A 1 845 ? 14.436 -7.615 12.151 1.00 33.12 845 ASN A CA 1
ATOM 6458 C C . ASN A 1 845 ? 14.350 -6.244 12.841 1.00 33.12 845 ASN A C 1
ATOM 6460 O O . ASN A 1 845 ? 15.146 -5.956 13.734 1.00 33.12 845 ASN A O 1
ATOM 6464 N N . SER A 1 846 ? 13.362 -5.412 12.488 1.00 34.19 846 SER A N 1
ATOM 6465 C CA . SER A 1 846 ? 13.120 -4.142 13.188 1.00 34.19 846 SER A CA 1
ATOM 6466 C C . SER A 1 846 ? 12.537 -4.327 14.598 1.00 34.19 846 SER A C 1
ATOM 6468 O O . SER A 1 846 ? 12.839 -3.531 15.486 1.00 34.19 846 SER A O 1
ATOM 6470 N N . GLN A 1 847 ? 11.780 -5.406 14.838 1.00 35.75 847 GLN A N 1
ATOM 6471 C CA . GLN A 1 847 ? 11.239 -5.752 16.160 1.00 35.75 847 GLN A CA 1
ATOM 6472 C C . GLN A 1 847 ? 12.281 -6.438 17.066 1.00 35.75 847 GLN A C 1
ATOM 6474 O O . GLN A 1 847 ? 12.247 -6.263 18.283 1.00 35.75 847 GLN A O 1
ATOM 6479 N N . ALA A 1 848 ? 13.257 -7.153 16.494 1.00 28.33 848 ALA A N 1
ATOM 6480 C CA . ALA A 1 848 ? 14.335 -7.819 17.237 1.00 28.33 848 ALA A CA 1
ATOM 6481 C C . ALA A 1 848 ? 15.476 -6.881 17.697 1.00 28.33 848 ALA A C 1
ATOM 6483 O O . ALA A 1 848 ? 16.386 -7.307 18.409 1.00 28.33 848 ALA A O 1
ATOM 6484 N N . GLY A 1 849 ? 15.438 -5.591 17.341 1.00 26.11 849 GLY A N 1
ATOM 6485 C CA . GLY A 1 849 ? 16.512 -4.617 17.587 1.00 26.11 849 GLY A CA 1
ATOM 6486 C C . GLY A 1 849 ? 16.812 -4.262 19.054 1.00 26.11 849 GLY A C 1
ATOM 6487 O O . GLY A 1 849 ? 17.535 -3.297 19.294 1.00 26.11 849 GLY A O 1
ATOM 6488 N N . ASN A 1 850 ? 16.283 -5.003 20.034 1.00 28.45 850 ASN A N 1
ATOM 6489 C CA . ASN A 1 850 ? 16.482 -4.735 21.461 1.00 28.45 850 ASN A CA 1
ATOM 6490 C C . ASN A 1 850 ? 17.250 -5.830 22.229 1.00 28.45 850 ASN A C 1
ATOM 6492 O O . ASN A 1 850 ? 17.357 -5.744 23.453 1.00 28.45 850 ASN A O 1
ATOM 6496 N N . SER A 1 851 ? 17.832 -6.826 21.551 1.00 25.73 851 SER A N 1
ATOM 6497 C CA . SER A 1 851 ? 18.769 -7.768 22.179 1.00 25.73 851 SER A CA 1
ATOM 6498 C C . SER A 1 851 ? 20.221 -7.391 21.872 1.00 25.73 851 SER A C 1
ATOM 6500 O O . SER A 1 851 ? 20.624 -7.313 20.713 1.00 25.73 851 SER A O 1
ATOM 6502 N N . ASN A 1 852 ? 21.007 -7.158 22.927 1.00 26.17 852 ASN A N 1
ATOM 6503 C CA . ASN A 1 852 ? 22.438 -6.857 22.875 1.00 26.17 852 ASN A CA 1
ATOM 6504 C C . ASN A 1 852 ? 23.201 -7.777 21.905 1.00 26.17 852 ASN A C 1
ATOM 6506 O O . ASN A 1 852 ? 23.219 -8.996 22.066 1.00 26.17 852 ASN A O 1
ATOM 6510 N N . HIS A 1 853 ? 23.908 -7.166 20.952 1.00 24.09 853 HIS A N 1
ATOM 6511 C CA . HIS A 1 853 ? 24.869 -7.838 20.086 1.00 24.09 853 HIS A CA 1
ATOM 6512 C C . HIS A 1 853 ? 25.960 -8.539 20.910 1.00 24.09 853 HIS A C 1
ATOM 6514 O O . HIS A 1 853 ? 26.820 -7.891 21.505 1.00 24.09 853 HIS A O 1
ATOM 6520 N N . THR A 1 854 ? 25.996 -9.868 20.835 1.00 21.78 854 THR A N 1
ATOM 6521 C CA . THR A 1 854 ? 27.262 -10.605 20.804 1.00 21.78 854 THR A CA 1
ATOM 6522 C C . THR A 1 854 ? 27.295 -11.426 19.523 1.00 21.78 854 THR A C 1
ATOM 6524 O O . THR A 1 854 ? 26.380 -12.167 19.193 1.00 21.78 854 THR A O 1
ATOM 6527 N N . SER A 1 855 ? 28.339 -11.171 18.749 1.00 26.44 855 SER A N 1
ATOM 6528 C CA . SER A 1 855 ? 28.686 -11.812 17.489 1.00 26.44 855 SER A CA 1
ATOM 6529 C C . SER A 1 855 ? 28.925 -13.310 17.652 1.00 26.44 855 SER A C 1
ATOM 6531 O O . SER A 1 855 ? 29.733 -13.674 18.506 1.00 26.44 855 SER A O 1
ATOM 6533 N N . GLN A 1 856 ? 28.401 -14.137 16.743 1.00 24.00 856 GLN A N 1
ATOM 6534 C CA . GLN A 1 856 ? 29.168 -15.277 16.239 1.00 24.00 856 GLN A CA 1
ATOM 6535 C C . GLN A 1 856 ? 28.669 -15.793 14.886 1.00 24.00 856 GLN A C 1
ATOM 6537 O O . GLN A 1 856 ? 27.476 -15.870 14.614 1.00 24.00 856 GLN A O 1
ATOM 6542 N N . SER A 1 857 ? 29.659 -16.065 14.043 1.00 24.78 857 SER A N 1
ATOM 6543 C CA . SER A 1 857 ? 29.626 -16.647 12.711 1.00 24.78 857 SER A CA 1
ATOM 6544 C C . SER A 1 857 ? 29.545 -18.177 12.752 1.00 24.78 857 SER A C 1
ATOM 6546 O O . SER A 1 857 ? 29.864 -18.783 13.770 1.00 24.78 857 SER A O 1
ATOM 6548 N N . ASP A 1 858 ? 29.259 -18.743 11.575 1.00 23.34 858 ASP A N 1
ATOM 6549 C CA . ASP A 1 858 ? 29.441 -20.140 11.156 1.00 23.34 858 ASP A CA 1
ATOM 6550 C C . ASP A 1 858 ? 28.437 -21.162 11.725 1.00 23.34 858 ASP A C 1
ATOM 6552 O O . ASP A 1 858 ? 28.419 -21.441 12.916 1.00 23.34 858 ASP A O 1
ATOM 6556 N N . ASN A 1 859 ? 27.683 -21.859 10.865 1.00 24.06 859 ASN A N 1
ATOM 6557 C CA . ASN A 1 859 ? 28.234 -23.055 10.227 1.00 24.06 859 ASN A CA 1
ATOM 6558 C C . ASN A 1 859 ? 27.336 -23.658 9.134 1.00 24.06 859 ASN A C 1
ATOM 6560 O O . ASN A 1 859 ? 26.112 -23.604 9.158 1.00 24.06 859 ASN A O 1
ATOM 6564 N N . SER A 1 860 ? 28.030 -24.285 8.195 1.00 21.61 860 SER A N 1
ATOM 6565 C CA . SER A 1 860 ? 27.566 -25.170 7.137 1.00 21.61 860 SER A CA 1
ATOM 6566 C C . SER A 1 860 ? 27.046 -26.531 7.623 1.00 21.61 860 SER A C 1
ATOM 6568 O O . SER A 1 860 ? 27.551 -27.060 8.610 1.00 21.61 860 SER A O 1
ATOM 6570 N N . ASN A 1 861 ? 26.244 -27.149 6.745 1.00 23.92 861 ASN A N 1
ATOM 6571 C CA . ASN A 1 861 ? 26.055 -28.588 6.504 1.00 23.92 861 ASN A CA 1
ATOM 6572 C C . ASN A 1 861 ? 25.226 -29.433 7.483 1.00 23.92 861 ASN A C 1
ATOM 6574 O O . ASN A 1 861 ? 25.561 -29.583 8.649 1.00 23.92 861 ASN A O 1
ATOM 6578 N N . GLY A 1 862 ? 24.353 -30.244 6.874 1.00 21.52 862 GLY A N 1
ATOM 6579 C CA . GLY A 1 862 ? 24.500 -31.695 7.002 1.00 21.52 862 GLY A CA 1
ATOM 6580 C C . GLY A 1 862 ? 23.311 -32.429 7.604 1.00 21.52 862 GLY A C 1
ATOM 6581 O O . GLY A 1 862 ? 23.157 -32.502 8.814 1.00 21.52 862 GLY A O 1
ATOM 6582 N N . ASN A 1 863 ? 22.546 -33.068 6.724 1.00 22.55 863 ASN A N 1
ATOM 6583 C CA . ASN A 1 863 ? 21.632 -34.166 7.024 1.00 22.55 863 ASN A CA 1
ATOM 6584 C C . ASN A 1 863 ? 22.336 -35.281 7.831 1.00 22.55 863 ASN A C 1
ATOM 6586 O O . ASN A 1 863 ? 23.351 -35.789 7.353 1.00 22.55 863 ASN A O 1
ATOM 6590 N N . ALA A 1 864 ? 21.773 -35.709 8.969 1.00 22.23 864 ALA A N 1
ATOM 6591 C CA . ALA A 1 864 ? 21.759 -37.108 9.430 1.00 22.23 864 ALA A CA 1
ATOM 6592 C C . ALA A 1 864 ? 20.955 -37.292 10.738 1.00 22.23 864 ALA A C 1
ATOM 6594 O O . ALA A 1 864 ? 21.175 -36.624 11.742 1.00 22.23 864 ALA A O 1
ATOM 6595 N N . SER A 1 865 ? 20.067 -38.281 10.696 1.00 22.67 865 SER A N 1
ATOM 6596 C CA . SER A 1 865 ? 19.293 -38.929 11.763 1.00 22.67 865 SER A CA 1
ATOM 6597 C C . SER A 1 865 ? 20.089 -39.404 12.995 1.00 22.67 865 SER A C 1
ATOM 6599 O O . SER A 1 865 ? 21.184 -39.938 12.817 1.00 22.67 865 SER A O 1
ATOM 6601 N N . SER A 1 866 ? 19.485 -39.392 14.199 1.00 21.97 866 SER A N 1
ATOM 6602 C CA . SER A 1 866 ? 19.228 -40.589 15.054 1.00 21.97 866 SER A CA 1
ATOM 6603 C C . SER A 1 866 ? 18.976 -40.287 16.555 1.00 21.97 866 SER A C 1
ATOM 6605 O O . SER A 1 866 ? 19.763 -39.630 17.221 1.00 21.97 866 SER A O 1
ATOM 6607 N N . SER A 1 867 ? 17.848 -40.821 17.051 1.00 20.61 867 SER A N 1
ATOM 6608 C CA . SER A 1 867 ? 17.560 -41.463 18.357 1.00 20.61 867 SER A CA 1
ATOM 6609 C C . SER A 1 867 ? 18.167 -40.980 19.697 1.00 20.61 867 SER A C 1
ATOM 6611 O O . SER A 1 867 ? 19.359 -41.120 19.945 1.00 20.61 867 SER A O 1
ATOM 6613 N N . ALA A 1 868 ? 17.252 -40.616 20.610 1.00 23.20 868 ALA A N 1
ATOM 6614 C CA . ALA A 1 868 ? 17.093 -41.019 22.024 1.00 23.20 868 ALA A CA 1
ATOM 6615 C C . ALA A 1 868 ? 18.309 -41.461 22.879 1.00 23.20 868 ALA A C 1
ATOM 6617 O O . ALA A 1 868 ? 18.924 -42.488 22.603 1.00 23.20 868 ALA A O 1
ATOM 6618 N N . ASN A 1 869 ? 18.492 -40.826 24.051 1.00 22.16 869 ASN A N 1
ATOM 6619 C CA . ASN A 1 869 ? 18.316 -41.493 25.358 1.00 22.16 869 ASN A CA 1
ATOM 6620 C C . ASN A 1 869 ? 18.445 -40.542 26.563 1.00 22.16 869 ASN A C 1
ATOM 6622 O O . ASN A 1 869 ? 19.281 -39.643 26.590 1.00 22.16 869 ASN A O 1
ATOM 6626 N N . ALA A 1 870 ? 17.636 -40.819 27.586 1.00 25.48 870 ALA A N 1
ATOM 6627 C CA . ALA A 1 870 ? 17.644 -40.198 28.905 1.00 25.48 870 ALA A CA 1
ATOM 6628 C C . ALA A 1 870 ? 18.559 -40.951 29.891 1.00 25.48 870 ALA A C 1
ATOM 6630 O O . ALA A 1 870 ? 18.563 -42.179 29.898 1.00 25.48 870 ALA A O 1
ATOM 6631 N N . SER A 1 871 ? 19.246 -40.226 30.784 1.00 21.61 871 SER A N 1
ATOM 6632 C CA . SER A 1 871 ? 19.610 -40.683 32.143 1.00 21.61 871 SER A CA 1
ATOM 6633 C C . SER A 1 871 ? 20.261 -39.546 32.945 1.00 21.61 871 SER A C 1
ATOM 6635 O O . SER A 1 871 ? 21.221 -38.939 32.473 1.00 21.61 871 SER A O 1
ATOM 6637 N N . GLY A 1 872 ? 19.754 -39.272 34.151 1.00 21.58 872 GLY A N 1
ATOM 6638 C CA . GLY A 1 872 ? 20.265 -38.240 35.062 1.00 21.58 872 GLY A CA 1
ATOM 6639 C C . GLY A 1 872 ? 21.287 -38.731 36.096 1.00 21.58 872 GLY A C 1
ATOM 6640 O O . GLY A 1 872 ? 21.401 -39.932 36.323 1.00 21.58 872 GLY A O 1
ATOM 6641 N N . GLN A 1 873 ? 21.977 -37.778 36.747 1.00 22.47 873 GLN A N 1
ATOM 6642 C CA . GLN A 1 873 ? 22.483 -37.853 38.135 1.00 22.47 873 GLN A CA 1
ATOM 6643 C C . GLN A 1 873 ? 23.039 -36.489 38.643 1.00 22.47 873 GLN A C 1
ATOM 6645 O O . GLN A 1 873 ? 24.124 -36.059 38.274 1.00 22.47 873 GLN A O 1
ATOM 6650 N N . THR A 1 874 ? 22.219 -35.820 39.463 1.00 20.06 874 THR A N 1
ATOM 6651 C CA . THR A 1 874 ? 22.420 -35.135 40.773 1.00 20.06 874 THR A CA 1
ATOM 6652 C C . THR A 1 874 ? 23.740 -34.482 41.281 1.00 20.06 874 THR A C 1
ATOM 6654 O O . THR A 1 874 ? 24.732 -35.172 41.495 1.00 20.06 874 THR A O 1
ATOM 6657 N N . HIS A 1 875 ? 23.555 -33.217 41.742 1.00 22.20 875 HIS A N 1
ATOM 6658 C CA . HIS A 1 875 ? 24.167 -32.407 42.847 1.00 22.20 875 HIS A CA 1
ATOM 6659 C C . HIS A 1 875 ? 25.595 -31.814 42.658 1.00 22.20 875 HIS A C 1
ATOM 6661 O O . HIS A 1 875 ? 26.483 -32.513 42.200 1.00 22.20 875 HIS A O 1
ATOM 6667 N N . GLN A 1 876 ? 25.938 -30.549 42.999 1.00 21.77 876 GLN A N 1
ATOM 6668 C CA . GLN A 1 876 ? 25.443 -29.636 44.053 1.00 21.77 876 GLN A CA 1
ATOM 6669 C C . GLN A 1 876 ? 25.896 -28.148 43.847 1.00 21.77 876 GLN A C 1
ATOM 6671 O O . GLN A 1 876 ? 27.049 -27.899 43.506 1.00 21.77 876 GLN A O 1
ATOM 6676 N N . ASP A 1 877 ? 24.975 -27.205 44.098 1.00 20.86 877 ASP A N 1
ATOM 6677 C CA . ASP A 1 877 ? 25.051 -25.797 44.568 1.00 20.86 877 ASP A CA 1
ATOM 6678 C C . ASP A 1 877 ? 26.074 -24.754 44.047 1.00 20.86 877 ASP A C 1
ATOM 6680 O O . ASP A 1 877 ? 27.230 -24.702 44.464 1.00 20.86 877 ASP A O 1
ATOM 6684 N N . SER A 1 878 ? 25.563 -23.724 43.347 1.00 22.22 878 SER A N 1
ATOM 6685 C CA . SER A 1 878 ? 25.746 -22.305 43.737 1.00 22.22 878 SER A CA 1
ATOM 6686 C C . SER A 1 878 ? 24.609 -21.433 43.179 1.00 22.22 878 SER A C 1
ATOM 6688 O O . SER A 1 878 ? 24.340 -21.432 41.981 1.00 22.22 878 SER A O 1
ATOM 6690 N N . ALA A 1 879 ? 23.948 -20.682 44.056 1.00 24.14 879 ALA A N 1
ATOM 6691 C CA . ALA A 1 879 ? 22.761 -19.882 43.777 1.00 24.14 879 ALA A CA 1
ATOM 6692 C C . ALA A 1 879 ? 22.979 -18.713 42.792 1.00 24.14 879 ALA A C 1
ATOM 6694 O O . ALA A 1 879 ? 23.828 -17.851 43.020 1.00 24.14 879 ALA A O 1
ATOM 6695 N N . LYS A 1 880 ? 22.112 -18.644 41.773 1.00 22.33 880 LYS A N 1
ATOM 6696 C CA . LYS A 1 880 ? 21.544 -17.430 41.155 1.00 22.33 880 LYS A CA 1
ATOM 6697 C C . LYS A 1 880 ? 20.221 -17.839 40.492 1.00 22.33 880 LYS A C 1
ATOM 6699 O O . LYS A 1 880 ? 20.243 -18.399 39.404 1.00 22.33 880 LYS A O 1
ATOM 6704 N N . SER A 1 881 ? 19.089 -17.597 41.157 1.00 22.19 881 SER A N 1
ATOM 6705 C CA . SER A 1 881 ? 17.768 -17.727 40.532 1.00 22.19 881 SER A CA 1
ATOM 6706 C C . SER A 1 881 ? 17.544 -16.528 39.608 1.00 22.19 881 SER A C 1
ATOM 6708 O O . SER A 1 881 ? 17.346 -15.401 40.064 1.00 22.19 881 SER A O 1
ATOM 6710 N N . GLY A 1 882 ? 17.641 -16.767 38.309 1.00 22.84 882 GLY A N 1
ATOM 6711 C CA . GLY A 1 882 ? 16.964 -15.979 37.291 1.00 22.84 882 GLY A CA 1
ATOM 6712 C C . GLY A 1 882 ? 16.071 -16.967 36.566 1.00 22.84 882 GLY A C 1
ATOM 6713 O O . GLY A 1 882 ? 16.564 -17.674 35.694 1.00 22.84 882 GLY A O 1
ATOM 6714 N N . ASP A 1 883 ? 14.831 -17.087 37.033 1.00 22.88 883 ASP A N 1
ATOM 6715 C CA . ASP A 1 883 ? 13.844 -17.990 36.455 1.00 22.88 883 ASP A CA 1
ATOM 6716 C C . ASP A 1 883 ? 13.471 -17.562 35.033 1.00 22.88 883 ASP A C 1
ATOM 6718 O O . ASP A 1 883 ? 13.468 -16.381 34.672 1.00 22.88 883 ASP A O 1
ATOM 6722 N N . ASP A 1 884 ? 13.189 -18.600 34.257 1.00 23.75 884 ASP A N 1
ATOM 6723 C CA . ASP A 1 884 ? 12.778 -18.672 32.867 1.00 23.75 884 ASP A CA 1
ATOM 6724 C C . ASP A 1 884 ? 11.822 -17.560 32.404 1.00 23.75 884 ASP A C 1
ATOM 6726 O O . ASP A 1 884 ? 10.646 -17.510 32.757 1.00 23.75 884 ASP A O 1
ATOM 6730 N N . ALA A 1 885 ? 12.320 -16.715 31.499 1.00 22.44 885 ALA A N 1
ATOM 6731 C CA . ALA A 1 885 ? 11.515 -15.830 30.655 1.00 22.44 885 ALA A CA 1
ATOM 6732 C C . ALA A 1 885 ? 12.041 -15.825 29.207 1.00 22.44 885 ALA A C 1
ATOM 6734 O O . ALA A 1 885 ? 12.111 -14.782 28.558 1.00 22.44 885 ALA A O 1
ATOM 6735 N N . SER A 1 886 ? 12.462 -16.986 28.693 1.00 22.41 886 SER A N 1
ATOM 6736 C CA . SER A 1 886 ? 12.988 -17.123 27.325 1.00 22.41 886 SER A CA 1
ATOM 6737 C C . SER A 1 886 ? 12.266 -18.173 26.474 1.00 22.41 886 SER A C 1
ATOM 6739 O O . SER A 1 886 ? 12.900 -18.820 25.645 1.00 22.41 886 SER A O 1
ATOM 6741 N N . SER A 1 887 ? 10.943 -18.318 26.631 1.00 21.72 887 SER A N 1
ATOM 6742 C CA . SER A 1 887 ? 10.085 -19.018 25.652 1.00 21.72 887 SER A CA 1
ATOM 6743 C C . SER A 1 887 ? 9.140 -18.100 24.861 1.00 21.72 887 SER A C 1
ATOM 6745 O O . SER A 1 887 ? 8.385 -18.584 24.024 1.00 21.72 887 SER A O 1
ATOM 6747 N N . ALA A 1 888 ? 9.213 -16.775 25.029 1.00 23.19 888 ALA A N 1
ATOM 6748 C CA . ALA A 1 888 ? 8.525 -15.832 24.144 1.00 23.19 888 ALA A CA 1
ATOM 6749 C C . ALA A 1 888 ? 9.307 -15.657 22.827 1.00 23.19 888 ALA A C 1
ATOM 6751 O O . ALA A 1 888 ? 9.827 -14.587 22.516 1.00 23.19 888 ALA A O 1
ATOM 6752 N N . SER A 1 889 ? 9.441 -16.731 22.049 1.00 23.56 889 SER A N 1
ATOM 6753 C CA . SER A 1 889 ? 9.711 -16.593 20.621 1.00 23.56 889 SER A CA 1
ATOM 6754 C C . SER A 1 889 ? 8.482 -15.941 19.988 1.00 23.56 889 SER A C 1
ATOM 6756 O O . SER A 1 889 ? 7.393 -16.505 20.075 1.00 23.56 889 SER A O 1
ATOM 6758 N N . ASN A 1 890 ? 8.660 -14.766 19.373 1.00 28.50 890 ASN A N 1
ATOM 6759 C CA . ASN A 1 890 ? 7.669 -14.064 18.548 1.00 28.50 890 ASN A CA 1
ATOM 6760 C C . ASN A 1 890 ? 7.271 -14.919 17.328 1.00 28.50 890 ASN A C 1
ATOM 6762 O O . ASN A 1 890 ? 7.650 -14.631 16.190 1.00 28.50 890 ASN A O 1
ATOM 6766 N N . ALA A 1 891 ? 6.515 -15.988 17.565 1.00 26.45 891 ALA A N 1
ATOM 6767 C CA . ALA A 1 891 ? 5.662 -16.582 16.560 1.00 26.45 891 ALA A CA 1
ATOM 6768 C C . ALA A 1 891 ? 4.557 -15.562 16.279 1.00 26.45 891 ALA A C 1
ATOM 6770 O O . ALA A 1 891 ? 3.878 -15.092 17.192 1.00 26.45 891 ALA A O 1
ATOM 6771 N N . THR A 1 892 ? 4.439 -15.157 15.020 1.00 35.78 892 THR A N 1
ATOM 6772 C CA . THR A 1 892 ? 3.342 -14.328 14.532 1.00 35.78 892 THR A CA 1
ATOM 6773 C C . THR A 1 892 ? 2.051 -15.087 14.844 1.00 35.78 892 THR A C 1
ATOM 6775 O O . THR A 1 892 ? 1.783 -16.100 14.210 1.00 35.78 892 THR A O 1
ATOM 6778 N N . LYS A 1 893 ? 1.293 -14.681 15.872 1.00 43.31 893 LYS A N 1
ATOM 6779 C CA . LYS A 1 893 ? -0.051 -15.231 16.076 1.00 43.31 893 LYS A CA 1
ATOM 6780 C C . LYS A 1 893 ? -0.865 -14.830 14.850 1.00 43.31 893 LYS A C 1
ATOM 6782 O O . LYS A 1 893 ? -1.048 -13.638 14.607 1.00 43.31 893 LYS A O 1
ATOM 6787 N N . LYS A 1 894 ? -1.274 -15.818 14.055 1.00 52.72 894 LYS A N 1
ATOM 6788 C CA . LYS A 1 894 ? -2.226 -15.626 12.961 1.00 52.72 894 LYS A CA 1
ATOM 6789 C C . LYS A 1 894 ? -3.514 -15.052 13.558 1.00 52.72 894 LYS A C 1
ATOM 6791 O O . LYS A 1 894 ? -3.921 -15.473 14.643 1.00 52.72 894 LYS A O 1
ATOM 6796 N N . GLU A 1 895 ? -4.091 -14.049 12.902 1.00 57.81 895 GLU A N 1
ATOM 6797 C CA . GLU A 1 895 ? -5.399 -13.525 13.299 1.00 57.81 895 GLU A CA 1
ATOM 6798 C C . GLU A 1 895 ? -6.425 -14.648 13.195 1.00 57.81 895 GLU A C 1
ATOM 6800 O O . GLU A 1 895 ? -6.565 -15.247 12.131 1.00 57.81 895 GLU A O 1
ATOM 6805 N N . ASP A 1 896 ? -7.129 -14.934 14.286 1.00 65.81 896 ASP A N 1
ATOM 6806 C CA . ASP A 1 896 ? -8.229 -15.888 14.250 1.00 65.81 896 ASP A CA 1
ATOM 6807 C C . ASP A 1 896 ? -9.470 -15.202 13.666 1.00 65.81 896 ASP A C 1
ATOM 6809 O O . ASP A 1 896 ? -10.089 -14.360 14.317 1.00 65.81 896 ASP A O 1
ATOM 6813 N N . THR A 1 897 ? -9.806 -15.542 12.421 1.00 68.31 897 THR A N 1
ATOM 6814 C CA . THR A 1 897 ? -11.008 -15.075 11.707 1.00 68.31 897 THR A CA 1
ATOM 6815 C C . THR A 1 897 ? -12.185 -16.046 11.837 1.00 68.31 897 THR A C 1
ATOM 6817 O O . THR A 1 897 ? -13.205 -15.893 11.161 1.00 68.31 897 THR A O 1
ATOM 6820 N N . GLY A 1 898 ? -12.053 -17.062 12.703 1.00 79.38 898 GLY A N 1
ATOM 6821 C CA . GLY A 1 898 ? -13.038 -18.124 12.908 1.00 79.38 898 GLY A CA 1
ATOM 6822 C C . GLY A 1 898 ? -12.805 -19.385 12.069 1.00 79.38 898 GLY A C 1
ATOM 6823 O O . GLY A 1 898 ? -13.549 -20.350 12.220 1.00 79.38 898 GLY A O 1
ATOM 6824 N N . THR A 1 899 ? -11.777 -19.422 11.215 1.00 87.00 899 THR A N 1
ATOM 6825 C CA . THR A 1 899 ? -11.433 -20.593 10.380 1.00 87.00 899 THR A CA 1
ATOM 6826 C C . THR A 1 899 ? -10.392 -21.518 11.015 1.00 87.00 899 THR A C 1
ATOM 6828 O O . THR A 1 899 ? -10.179 -22.633 10.536 1.00 87.00 899 THR A O 1
ATOM 6831 N N . THR A 1 900 ? -9.797 -21.111 12.141 1.00 86.38 900 THR A N 1
ATOM 6832 C CA . THR A 1 900 ? -8.809 -21.908 12.893 1.00 86.38 900 THR A CA 1
ATOM 6833 C C . THR A 1 900 ? -9.444 -22.851 13.924 1.00 86.38 900 THR A C 1
ATOM 6835 O O . THR A 1 900 ? -8.756 -23.451 14.749 1.00 86.38 900 THR A O 1
ATOM 6838 N N . GLY A 1 901 ? -10.767 -23.024 13.871 1.00 83.12 901 GLY A N 1
ATOM 6839 C CA . GLY A 1 901 ? -11.519 -23.857 14.804 1.00 83.12 901 GLY A CA 1
ATOM 6840 C C . GLY A 1 901 ? -11.751 -23.173 16.153 1.00 83.12 901 GLY A C 1
ATOM 6841 O O . GLY A 1 901 ? -11.771 -21.949 16.265 1.00 83.12 901 GLY A O 1
ATOM 6842 N N . GLY A 1 902 ? -11.994 -23.974 17.182 1.00 87.50 902 GLY A N 1
ATOM 6843 C CA . GLY A 1 902 ? -12.373 -23.504 18.509 1.00 87.50 902 GLY A CA 1
ATOM 6844 C C . GLY A 1 902 ? -13.463 -24.375 19.114 1.00 87.50 902 GLY A C 1
ATOM 6845 O O . GLY A 1 902 ? -14.011 -25.260 18.456 1.00 87.50 902 GLY A O 1
ATOM 6846 N N . VAL A 1 903 ? -13.798 -24.093 20.371 1.00 88.94 903 VAL A N 1
ATOM 6847 C CA . VAL A 1 903 ? -14.882 -24.774 21.082 1.00 88.94 903 VAL A CA 1
ATOM 6848 C C . VAL A 1 903 ? -15.923 -23.789 21.600 1.00 88.94 903 VAL A C 1
ATOM 6850 O O . VAL A 1 903 ? -15.582 -22.702 22.071 1.00 88.94 903 VAL A O 1
ATOM 6853 N N . THR A 1 904 ? -17.190 -24.179 21.529 1.00 89.50 904 THR A N 1
ATOM 6854 C CA . THR A 1 904 ? -18.333 -23.466 22.103 1.00 89.50 904 THR A CA 1
ATOM 6855 C C . THR A 1 904 ? -18.704 -24.063 23.462 1.00 89.50 904 THR A C 1
ATOM 6857 O O . THR A 1 904 ? -18.456 -25.237 23.738 1.00 89.50 904 THR A O 1
ATOM 6860 N N . SER A 1 905 ? -19.311 -23.264 24.346 1.00 87.12 905 SER A N 1
ATOM 6861 C CA . SER A 1 905 ? -19.872 -23.773 25.610 1.00 87.12 905 SER A CA 1
ATOM 6862 C C . SER A 1 905 ? -21.159 -24.568 25.392 1.00 87.12 905 SER A C 1
ATOM 6864 O O . SER A 1 905 ? -21.442 -25.520 26.122 1.00 87.12 905 SER A O 1
ATOM 6866 N N . ASP A 1 906 ? -21.934 -24.173 24.382 1.00 90.44 906 ASP A N 1
ATOM 6867 C CA . ASP A 1 906 ? -23.208 -24.788 24.043 1.00 90.44 906 ASP A CA 1
ATOM 6868 C C . ASP A 1 906 ? -23.022 -25.921 23.037 1.00 90.44 906 ASP A C 1
ATOM 6870 O O . ASP A 1 906 ? -22.212 -25.842 22.112 1.00 90.44 906 ASP A O 1
ATOM 6874 N N . LYS A 1 907 ? -23.811 -26.979 23.225 1.00 92.88 907 LYS A N 1
ATOM 6875 C CA . LYS A 1 907 ? -23.833 -28.158 22.360 1.00 92.88 907 LYS A CA 1
ATOM 6876 C C . LYS A 1 907 ? -24.582 -27.838 21.061 1.00 92.88 907 LYS A C 1
ATOM 6878 O O . LYS A 1 907 ? -25.719 -27.379 21.131 1.00 92.88 907 LYS A O 1
ATOM 6883 N N . GLY A 1 908 ? -23.978 -28.113 19.907 1.00 93.31 908 GLY A N 1
ATOM 6884 C CA . GLY A 1 908 ? -24.585 -27.943 18.584 1.00 93.31 908 GLY A CA 1
ATOM 6885 C C . GLY A 1 908 ? -25.635 -29.006 18.229 1.00 93.31 908 GLY A C 1
ATOM 6886 O O . GLY A 1 908 ? -25.896 -29.940 18.996 1.00 93.31 908 GLY A O 1
ATOM 6887 N N . ILE A 1 909 ? -26.220 -28.902 17.030 1.00 95.38 909 ILE A N 1
ATOM 6888 C CA . ILE A 1 909 ? -27.431 -29.648 16.629 1.00 95.38 909 ILE A CA 1
ATOM 6889 C C . ILE A 1 909 ? -27.283 -31.178 16.652 1.00 95.38 909 ILE A C 1
ATOM 6891 O O . ILE A 1 909 ? -28.219 -31.887 17.025 1.00 95.38 909 ILE A O 1
ATOM 6895 N N . ASN A 1 910 ? -26.112 -31.703 16.281 1.00 94.25 910 ASN A N 1
ATOM 6896 C CA . ASN A 1 910 ? -25.786 -33.134 16.328 1.00 94.25 910 ASN A CA 1
ATOM 6897 C C . ASN A 1 910 ? -24.862 -33.492 17.503 1.00 94.25 910 ASN A C 1
ATOM 6899 O O . ASN A 1 910 ? -24.421 -34.631 17.633 1.00 94.25 910 ASN A O 1
ATOM 6903 N N . GLY A 1 911 ? -24.597 -32.529 18.383 1.00 93.88 911 GLY A N 1
ATOM 6904 C CA . GLY A 1 911 ? -23.810 -32.716 19.586 1.00 93.88 911 GLY A CA 1
ATOM 6905 C C . GLY A 1 911 ? -22.333 -32.365 19.521 1.00 93.88 911 GLY A C 1
ATOM 6906 O O . GLY A 1 911 ? -21.618 -32.713 20.461 1.00 93.88 911 GLY A O 1
ATOM 6907 N N . SER A 1 912 ? -21.909 -31.677 18.464 1.00 94.62 912 SER A N 1
ATOM 6908 C CA . SER A 1 912 ? -20.582 -31.069 18.382 1.00 94.62 912 SER A CA 1
ATOM 6909 C C . SER A 1 912 ? -20.443 -29.871 19.329 1.00 94.62 912 SER A C 1
ATOM 6911 O O . SER A 1 912 ? -21.408 -29.137 19.539 1.00 94.62 912 SER A O 1
ATOM 6913 N N . TYR A 1 913 ? -19.246 -29.667 19.871 1.00 94.44 913 TYR A N 1
ATOM 6914 C CA . TYR A 1 913 ? -18.821 -28.431 20.538 1.00 94.44 913 TYR A CA 1
ATOM 6915 C C . TYR A 1 913 ? -17.870 -27.606 19.663 1.00 94.44 913 TYR A C 1
ATOM 6917 O O . TYR A 1 913 ? -17.284 -26.645 20.148 1.00 94.44 913 TYR A O 1
ATOM 6925 N N . ALA A 1 914 ? -17.653 -27.994 18.404 1.00 91.81 914 ALA A N 1
ATOM 6926 C CA . ALA A 1 914 ? -16.765 -27.269 17.510 1.00 91.81 914 ALA A CA 1
ATOM 6927 C C . ALA A 1 914 ? -17.383 -25.923 17.112 1.00 91.81 914 ALA A C 1
ATOM 6929 O O . ALA A 1 914 ? -18.536 -25.864 16.686 1.00 91.81 914 ALA A O 1
ATOM 6930 N N . LYS A 1 915 ? -16.589 -24.854 17.203 1.00 92.12 915 LYS A N 1
ATOM 6931 C CA . LYS A 1 915 ? -16.927 -23.553 16.622 1.00 92.12 915 LYS A CA 1
ATOM 6932 C C . LYS A 1 915 ? -16.862 -23.664 15.100 1.00 92.12 915 LYS A C 1
ATOM 6934 O O . LYS A 1 915 ? -15.829 -24.076 14.563 1.00 92.12 915 LYS A O 1
ATOM 6939 N N . LEU A 1 916 ? -17.949 -23.316 14.415 1.00 93.94 916 LEU A N 1
ATOM 6940 C CA . LEU A 1 916 ? -18.015 -23.427 12.958 1.00 93.94 916 LEU A CA 1
ATOM 6941 C C . LEU A 1 916 ? -17.529 -22.137 12.265 1.00 93.94 916 LEU A C 1
ATOM 6943 O O . LEU A 1 916 ? -17.689 -21.039 12.803 1.00 93.94 916 LEU A O 1
ATOM 6947 N N . PRO A 1 917 ? -16.926 -22.248 11.066 1.00 93.69 917 PRO A N 1
ATOM 6948 C CA . PRO A 1 917 ? -16.437 -21.099 10.306 1.00 93.69 917 PRO A CA 1
ATOM 6949 C C . PRO A 1 917 ? -17.592 -20.332 9.648 1.00 93.69 917 PRO A C 1
ATOM 6951 O O . PRO A 1 917 ? -18.734 -20.789 9.619 1.00 93.69 917 PRO A O 1
ATOM 6954 N N . PHE A 1 918 ? -17.285 -19.194 9.023 1.00 93.94 918 PHE A N 1
ATOM 6955 C CA . PHE A 1 918 ? -18.196 -18.492 8.106 1.00 93.94 918 PHE A CA 1
ATOM 6956 C C . PHE A 1 918 ? -19.529 -18.009 8.701 1.00 93.94 918 PHE A C 1
ATOM 6958 O O . PHE A 1 918 ? -20.502 -17.804 7.968 1.00 93.94 918 PHE A O 1
ATOM 6965 N N . GLY A 1 919 ? -19.593 -17.867 10.029 1.00 91.00 919 GLY A N 1
ATOM 6966 C CA . GLY A 1 919 ? -20.832 -17.548 10.741 1.00 91.00 919 GLY A CA 1
ATOM 6967 C C . GLY A 1 919 ? -21.892 -18.651 10.638 1.00 91.00 919 GLY A C 1
ATOM 6968 O O . GLY A 1 919 ? -23.087 -18.362 10.728 1.00 91.00 919 GLY A O 1
ATOM 6969 N N . LEU A 1 920 ? -21.481 -19.901 10.394 1.00 94.75 920 LEU A N 1
ATOM 6970 C CA . LEU A 1 920 ? -22.376 -21.054 10.430 1.00 94.75 920 LEU A CA 1
ATOM 6971 C C . LEU A 1 920 ? -22.910 -21.258 11.852 1.00 94.75 920 LEU A C 1
ATOM 6973 O O . LEU A 1 920 ? -22.151 -21.323 12.808 1.00 94.75 920 LEU A O 1
ATOM 6977 N N . ASP A 1 921 ? -24.228 -21.375 11.969 1.00 94.69 921 ASP A N 1
ATOM 6978 C CA . ASP A 1 921 ? -24.941 -21.537 13.232 1.00 94.69 921 ASP A CA 1
ATOM 6979 C C . ASP A 1 921 ? -24.829 -22.990 13.710 1.00 94.69 921 ASP A C 1
ATOM 6981 O O . ASP A 1 921 ? -25.436 -23.905 13.134 1.00 94.69 921 ASP A O 1
ATOM 6985 N N . GLU A 1 922 ? -24.077 -23.207 14.789 1.00 94.19 922 GLU A N 1
ATOM 6986 C CA . GLU A 1 922 ? -23.836 -24.524 15.383 1.00 94.19 922 GLU A CA 1
ATOM 6987 C C . GLU A 1 922 ? -25.136 -25.204 15.847 1.00 94.19 922 GLU A C 1
ATOM 6989 O O . GLU A 1 922 ? -25.211 -26.434 15.940 1.00 94.19 922 GLU A O 1
ATOM 6994 N N . GLN A 1 923 ? -26.199 -24.429 16.100 1.00 95.12 923 GLN A N 1
ATOM 6995 C CA . GLN A 1 923 ? -27.519 -24.938 16.481 1.00 95.12 923 GLN A CA 1
ATOM 6996 C C . GLN A 1 923 ? -28.360 -25.396 15.283 1.00 95.12 923 GLN A C 1
ATOM 6998 O O . GLN A 1 923 ? -29.430 -25.977 15.474 1.00 95.12 923 GLN A O 1
ATOM 7003 N N . LYS A 1 924 ? -27.902 -25.172 14.047 1.00 94.44 924 LYS A N 1
ATOM 7004 C CA . LYS A 1 924 ? -28.604 -25.585 12.819 1.00 94.44 924 LYS A CA 1
ATOM 7005 C C . LYS A 1 924 ? -27.790 -26.530 11.949 1.00 94.44 924 LYS A C 1
ATOM 7007 O O . LYS A 1 924 ? -28.374 -27.379 11.273 1.00 94.44 924 LYS A O 1
ATOM 7012 N N . VAL A 1 925 ? -26.468 -26.394 11.956 1.00 96.31 925 VAL A N 1
ATOM 7013 C CA . VAL A 1 925 ? -25.579 -27.073 11.013 1.00 96.31 925 VAL A CA 1
ATOM 7014 C C . VAL A 1 925 ? -24.851 -28.220 11.713 1.00 96.31 925 VAL A C 1
ATOM 7016 O O . VAL A 1 925 ? -24.090 -27.976 12.648 1.00 96.31 925 VAL A O 1
ATOM 7019 N N . PRO A 1 926 ? -25.062 -29.483 11.302 1.00 96.56 926 PRO A N 1
ATOM 7020 C CA . PRO A 1 926 ? -24.286 -30.591 11.837 1.00 96.56 926 PRO A CA 1
ATOM 7021 C C . PRO A 1 926 ? -22.875 -30.593 11.240 1.00 96.56 926 PRO A C 1
ATOM 7023 O O . PRO A 1 926 ? -22.653 -30.151 10.112 1.00 96.56 926 PRO A O 1
ATOM 7026 N N . VAL A 1 927 ? -21.933 -31.176 11.972 1.00 97.00 927 VAL A N 1
ATOM 7027 C CA . VAL A 1 927 ? -20.549 -31.382 11.530 1.00 97.00 927 VAL A CA 1
ATOM 7028 C C . VAL A 1 927 ? -20.058 -32.751 11.989 1.00 97.00 927 VAL A C 1
ATOM 7030 O O . VAL A 1 927 ? -20.494 -33.231 13.035 1.00 97.00 927 VAL A O 1
ATOM 7033 N N . ILE A 1 928 ? -19.191 -33.396 11.212 1.00 96.81 928 ILE A N 1
ATOM 7034 C CA . ILE A 1 928 ? -18.445 -34.597 11.620 1.00 96.81 928 ILE A CA 1
ATOM 7035 C C . ILE A 1 928 ? -16.991 -34.471 11.166 1.00 96.81 928 ILE A C 1
ATOM 7037 O O . ILE A 1 928 ? -16.724 -33.836 10.143 1.00 96.81 928 ILE A O 1
ATOM 7041 N N . GLY A 1 929 ? -16.067 -35.096 11.892 1.00 96.19 929 GLY A N 1
ATOM 7042 C CA . GLY A 1 929 ? -14.666 -35.216 11.484 1.00 96.19 929 GLY A CA 1
ATOM 7043 C C . GLY A 1 929 ? -14.047 -36.552 11.878 1.00 96.19 929 GLY A C 1
ATOM 7044 O O . GLY A 1 929 ? -14.698 -37.326 12.575 1.00 96.19 929 GLY A O 1
ATOM 7045 N N . SER A 1 930 ? -12.839 -36.843 11.391 1.00 95.81 930 SER A N 1
ATOM 7046 C CA . SER A 1 930 ? -12.099 -38.091 11.653 1.00 95.81 930 SER A CA 1
ATOM 7047 C C . SER A 1 930 ? -10.999 -37.974 12.715 1.00 95.81 930 SER A C 1
ATOM 7049 O O . SER A 1 930 ? -10.407 -38.984 13.086 1.00 95.81 930 SER A O 1
ATOM 7051 N N . PHE A 1 931 ? -10.725 -36.772 13.235 1.00 94.38 931 PHE A N 1
ATOM 7052 C CA . PHE A 1 931 ? -9.640 -36.553 14.193 1.00 94.38 931 PHE A CA 1
ATOM 7053 C C . PHE A 1 931 ? -9.941 -37.187 15.555 1.00 94.38 931 PHE A C 1
ATOM 7055 O O . PHE A 1 931 ? -11.012 -36.981 16.117 1.00 94.38 931 PHE A O 1
ATOM 7062 N N . THR A 1 932 ? -8.974 -37.887 16.143 1.00 89.81 932 THR A N 1
ATOM 7063 C CA . THR A 1 932 ? -9.099 -38.426 17.507 1.00 89.81 932 THR A CA 1
ATOM 7064 C C . THR A 1 932 ? -7.933 -38.000 18.396 1.00 89.81 932 THR A C 1
ATOM 7066 O O . THR A 1 932 ? -6.782 -38.010 17.965 1.00 89.81 932 THR A O 1
ATOM 7069 N N . ASP A 1 933 ? -8.209 -37.677 19.665 1.00 80.69 933 ASP A N 1
ATOM 7070 C CA . ASP A 1 933 ? -7.166 -37.459 20.677 1.00 80.69 933 ASP A CA 1
ATOM 7071 C C . ASP A 1 933 ? -6.527 -38.814 21.052 1.00 80.69 933 ASP A C 1
ATOM 7073 O O . ASP A 1 933 ? -6.957 -39.498 21.987 1.00 80.69 933 ASP A O 1
ATOM 7077 N N . GLY A 1 934 ? -5.511 -39.244 20.294 1.00 83.69 934 GLY A N 1
ATOM 7078 C CA . GLY A 1 934 ? -4.757 -40.473 20.550 1.00 83.69 934 GLY A CA 1
ATOM 7079 C C . GLY A 1 934 ? -4.502 -41.330 19.309 1.00 83.69 934 GLY A C 1
ATOM 7080 O O . GLY A 1 934 ? -3.813 -40.911 18.382 1.00 83.69 934 GLY A O 1
ATOM 7081 N N . ILE A 1 935 ? -4.957 -42.588 19.344 1.00 86.75 935 ILE A N 1
ATOM 7082 C CA . ILE A 1 935 ? -4.737 -43.539 18.247 1.00 86.75 935 ILE A CA 1
ATOM 7083 C C . ILE A 1 935 ? -5.709 -43.210 17.118 1.00 86.75 935 ILE A C 1
ATOM 7085 O O . ILE A 1 935 ? -6.906 -43.429 17.274 1.00 86.75 935 ILE A O 1
ATOM 7089 N N . GLN A 1 936 ? -5.173 -42.762 15.982 1.00 90.19 936 GLN A N 1
ATOM 7090 C CA . GLN A 1 936 ? -5.961 -42.588 14.767 1.00 90.19 936 GLN A CA 1
ATOM 7091 C C . GLN A 1 936 ? -6.454 -43.945 14.246 1.00 90.19 936 GLN A C 1
ATOM 7093 O O . GLN A 1 936 ? -5.727 -44.946 14.283 1.00 90.19 936 GLN A O 1
ATOM 7098 N N . GLU A 1 937 ? -7.681 -43.971 13.734 1.00 90.50 937 GLU A N 1
ATOM 7099 C CA . GLU A 1 937 ? -8.310 -45.149 13.137 1.00 90.50 937 GLU A CA 1
ATOM 7100 C C . GLU A 1 937 ? -8.730 -44.853 11.690 1.00 90.50 937 GLU A C 1
ATOM 7102 O O . GLU A 1 937 ? -9.138 -43.729 11.390 1.00 90.50 937 GLU A O 1
ATOM 7107 N N . PRO A 1 938 ? -8.696 -45.850 10.783 1.00 93.38 938 PRO A N 1
ATOM 7108 C CA . PRO A 1 938 ? -9.246 -45.675 9.446 1.00 93.38 938 PRO A CA 1
ATOM 7109 C C . PRO A 1 938 ? -10.721 -45.274 9.523 1.00 93.38 938 PRO A C 1
ATOM 7111 O O . PRO A 1 938 ? -11.543 -45.990 10.104 1.00 93.38 938 PRO A O 1
ATOM 7114 N N . SER A 1 939 ? -11.052 -44.156 8.892 1.00 94.75 939 SER A N 1
ATOM 7115 C CA . SER A 1 939 ? -12.359 -43.523 8.970 1.00 94.75 939 SER A CA 1
ATOM 7116 C C . SER A 1 939 ? -13.020 -43.461 7.596 1.00 94.75 939 SER A C 1
ATOM 7118 O O . SER A 1 939 ? -12.384 -43.204 6.577 1.00 94.75 939 SER A O 1
ATOM 7120 N N . TYR A 1 940 ? -14.326 -43.706 7.539 1.00 95.00 940 TYR A N 1
ATOM 7121 C CA . TYR A 1 940 ? -15.111 -43.539 6.316 1.00 95.00 940 TYR A CA 1
ATOM 7122 C C . TYR A 1 940 ? -16.525 -43.068 6.638 1.00 95.00 940 TYR A C 1
ATOM 7124 O O . TYR A 1 940 ? -17.163 -43.541 7.586 1.00 95.00 940 TYR A O 1
ATOM 7132 N N . ALA A 1 941 ? -17.033 -42.154 5.817 1.00 94.31 941 ALA A N 1
ATOM 7133 C CA . ALA A 1 941 ? -18.388 -41.638 5.913 1.00 94.31 941 ALA A CA 1
ATOM 7134 C C . ALA A 1 941 ? -18.997 -41.425 4.524 1.00 94.31 941 ALA A C 1
ATOM 7136 O O . ALA A 1 941 ? -18.333 -41.062 3.554 1.00 94.31 941 ALA A O 1
ATOM 7137 N N . THR A 1 942 ? -20.303 -41.656 4.425 1.00 94.44 942 THR A N 1
ATOM 7138 C CA . THR A 1 942 ? -21.097 -41.315 3.243 1.00 94.44 942 THR A CA 1
ATOM 7139 C C . THR A 1 942 ? -22.362 -40.627 3.713 1.00 94.44 942 THR A C 1
ATOM 7141 O O . THR A 1 942 ? -23.119 -41.190 4.513 1.00 94.44 942 THR A O 1
ATOM 7144 N N . THR A 1 943 ? -22.588 -39.414 3.221 1.00 95.50 943 THR A N 1
ATOM 7145 C CA . THR A 1 943 ? -23.776 -38.643 3.577 1.00 95.50 943 THR A CA 1
ATOM 7146 C C . THR A 1 943 ? -25.017 -39.217 2.913 1.00 95.50 943 THR A C 1
ATOM 7148 O O . THR A 1 943 ? -24.955 -39.996 1.955 1.00 95.50 943 THR A O 1
ATOM 7151 N N . LYS A 1 944 ? -26.185 -38.789 3.391 1.00 94.75 944 LYS A N 1
ATOM 7152 C CA . LYS A 1 944 ? -27.437 -38.986 2.662 1.00 94.75 944 LYS A CA 1
ATOM 7153 C C . LYS A 1 944 ? -27.413 -38.219 1.340 1.00 94.75 944 LYS A C 1
ATOM 7155 O O . LYS A 1 944 ? -26.582 -37.336 1.130 1.00 94.75 944 LYS A O 1
ATOM 7160 N N . TRP A 1 945 ? -28.327 -38.587 0.446 1.00 95.31 945 TRP A N 1
ATOM 7161 C CA . TRP A 1 945 ? -28.569 -37.851 -0.791 1.00 95.31 945 TRP A CA 1
ATOM 7162 C C . TRP A 1 945 ? -29.269 -36.527 -0.482 1.00 95.31 945 TRP A C 1
ATOM 7164 O O . TRP A 1 945 ? -30.256 -36.509 0.249 1.00 95.31 945 TRP A O 1
ATOM 7174 N N . PHE A 1 946 ? -28.781 -35.440 -1.065 1.00 97.12 946 PHE A N 1
ATOM 7175 C CA . PHE A 1 946 ? -29.348 -34.096 -1.009 1.00 97.12 946 PHE A CA 1
ATOM 7176 C C . PHE A 1 946 ? -29.930 -33.725 -2.367 1.00 97.12 946 PHE A C 1
ATOM 7178 O O . PHE A 1 946 ? -29.358 -34.078 -3.395 1.00 97.12 946 PHE A O 1
ATOM 7185 N N . THR A 1 947 ? -31.060 -33.025 -2.386 1.00 96.69 947 THR A N 1
ATOM 7186 C CA . THR A 1 947 ? -31.717 -32.618 -3.637 1.00 96.69 947 THR A CA 1
ATOM 7187 C C . THR A 1 947 ? -31.015 -31.398 -4.217 1.00 96.69 947 THR A C 1
ATOM 7189 O O . THR A 1 947 ? -30.822 -30.410 -3.512 1.00 96.69 947 THR A O 1
ATOM 7192 N N . LEU A 1 948 ? -30.649 -31.457 -5.498 1.00 95.81 948 LEU A N 1
ATOM 7193 C CA . LEU A 1 948 ? -30.059 -30.322 -6.204 1.00 95.81 948 LEU A CA 1
ATOM 7194 C C . LEU A 1 948 ? -31.121 -29.249 -6.504 1.00 95.81 948 LEU A C 1
ATOM 7196 O O . LEU A 1 948 ? -32.267 -29.593 -6.811 1.00 95.81 948 LEU A O 1
ATOM 7200 N N . PRO A 1 949 ? -30.761 -27.954 -6.445 1.00 93.88 949 PRO A N 1
ATOM 7201 C CA . PRO A 1 949 ? -31.666 -26.878 -6.823 1.00 93.88 949 PRO A CA 1
ATOM 7202 C C . PRO A 1 949 ? -31.864 -26.837 -8.345 1.00 93.88 949 PRO A C 1
ATOM 7204 O O . PRO A 1 949 ? -31.170 -27.506 -9.117 1.00 93.88 949 PRO A O 1
ATOM 7207 N N . ALA A 1 950 ? -32.806 -26.004 -8.791 1.00 90.50 950 ALA A N 1
ATOM 7208 C CA . ALA A 1 950 ? -32.907 -25.667 -10.204 1.00 90.50 950 ALA A CA 1
ATOM 7209 C C . ALA A 1 950 ? -31.617 -24.974 -10.678 1.00 90.50 950 ALA A C 1
ATOM 7211 O O . ALA A 1 950 ? -30.995 -24.211 -9.945 1.00 90.50 950 ALA A O 1
ATOM 7212 N N . ARG A 1 951 ? -31.221 -25.240 -11.923 1.00 89.88 951 ARG A N 1
ATOM 7213 C CA . ARG A 1 951 ? -30.043 -24.618 -12.536 1.00 89.88 951 ARG A CA 1
ATOM 7214 C C . ARG A 1 951 ? -30.386 -23.196 -12.963 1.00 89.88 951 ARG A C 1
ATOM 7216 O O . ARG A 1 951 ? -31.161 -23.008 -13.901 1.00 89.88 951 ARG A O 1
ATOM 7223 N N . ASP A 1 952 ? -29.803 -22.214 -12.293 1.00 89.06 952 ASP A N 1
ATOM 7224 C CA . ASP A 1 952 ? -29.957 -20.796 -12.605 1.00 89.06 952 ASP A CA 1
ATOM 7225 C C . ASP A 1 952 ? -28.645 -20.023 -12.369 1.00 89.06 952 ASP A C 1
ATOM 7227 O O . ASP A 1 952 ? -27.646 -20.574 -11.909 1.00 89.06 952 ASP A O 1
ATOM 7231 N N . GLU A 1 953 ? -28.629 -18.739 -12.735 1.00 85.31 953 GLU A N 1
ATOM 7232 C CA . GLU A 1 953 ? -27.456 -17.872 -12.544 1.00 85.31 953 GLU A CA 1
ATOM 7233 C C . GLU A 1 953 ? -27.207 -17.502 -11.069 1.00 85.31 953 GLU A C 1
ATOM 7235 O O . GLU A 1 953 ? -26.136 -16.987 -10.751 1.00 85.31 953 GLU A O 1
ATOM 7240 N N . GLN A 1 954 ? -28.179 -17.726 -10.176 1.00 84.38 954 GLN A N 1
ATOM 7241 C CA . GLN A 1 954 ? -28.084 -17.387 -8.751 1.00 84.38 954 GLN A CA 1
ATOM 7242 C C . GLN A 1 954 ? -27.384 -18.490 -7.950 1.00 84.38 954 GLN A C 1
ATOM 7244 O O . GLN A 1 954 ? -26.700 -18.170 -6.979 1.00 84.38 954 GLN A O 1
ATOM 7249 N N . HIS A 1 955 ? -27.483 -19.743 -8.409 1.00 91.06 955 HIS A N 1
ATOM 7250 C CA . HIS A 1 955 ? -26.885 -20.935 -7.806 1.00 91.06 955 HIS A CA 1
ATOM 7251 C C . HIS A 1 955 ? -25.866 -21.610 -8.748 1.00 91.06 955 HIS A C 1
ATOM 7253 O O . HIS A 1 955 ? -26.061 -22.755 -9.166 1.00 91.06 955 HIS A O 1
ATOM 7259 N N . PRO A 1 956 ? -24.754 -20.943 -9.116 1.00 94.31 956 PRO A N 1
ATOM 7260 C CA . PRO A 1 956 ? -23.763 -21.520 -10.029 1.00 94.31 956 PRO A CA 1
ATOM 7261 C C . PRO A 1 956 ? -22.885 -22.606 -9.380 1.00 94.31 956 PRO A C 1
ATOM 7263 O O . PRO A 1 956 ? -22.137 -23.286 -10.085 1.00 94.31 956 PRO A O 1
ATOM 7266 N N . LEU A 1 957 ? -22.948 -22.769 -8.055 1.00 95.50 957 LEU A N 1
ATOM 7267 C CA . LEU A 1 957 ? -22.105 -23.670 -7.269 1.00 95.50 957 LEU A CA 1
ATOM 7268 C C . LEU A 1 957 ? -22.945 -24.512 -6.301 1.00 95.50 957 LEU A C 1
ATOM 7270 O O . LEU A 1 957 ? -23.964 -24.054 -5.789 1.00 95.50 957 LEU A O 1
ATOM 7274 N N . VAL A 1 958 ? -22.444 -25.701 -5.978 1.00 97.06 958 VAL A N 1
ATOM 7275 C CA . VAL A 1 958 ? -22.718 -26.397 -4.715 1.00 97.06 958 VAL A CA 1
ATOM 7276 C C . VAL A 1 958 ? -21.450 -26.330 -3.872 1.00 97.06 958 VAL A C 1
ATOM 7278 O O . VAL A 1 958 ? -20.348 -26.511 -4.386 1.00 97.06 958 VAL A O 1
ATOM 7281 N N . VAL A 1 959 ? -21.593 -26.039 -2.586 1.00 97.50 959 VAL A N 1
ATOM 7282 C CA . VAL A 1 959 ? -20.485 -25.811 -1.658 1.00 97.50 959 VAL A CA 1
ATOM 7283 C C . VAL A 1 959 ? -20.691 -26.627 -0.393 1.00 97.50 959 VAL A C 1
ATOM 7285 O O . VAL A 1 959 ? -21.816 -26.791 0.062 1.00 97.50 959 VAL A O 1
ATOM 7288 N N . PHE A 1 960 ? -19.614 -27.102 0.217 1.00 97.62 960 PHE A N 1
ATOM 7289 C CA . PHE A 1 960 ? -19.628 -27.571 1.601 1.00 97.62 960 PHE A CA 1
ATOM 7290 C C . PHE A 1 960 ? -18.372 -27.077 2.313 1.00 97.62 960 PHE A C 1
ATOM 7292 O O . PHE A 1 960 ? -17.314 -26.943 1.700 1.00 97.62 960 PHE A O 1
ATOM 7299 N N . SER A 1 961 ? -18.489 -26.764 3.600 1.00 97.38 961 SER A N 1
ATOM 7300 C CA . SER A 1 961 ? -17.334 -26.348 4.396 1.00 97.38 961 SER A CA 1
ATOM 7301 C C . SER A 1 961 ? -16.615 -27.585 4.916 1.00 97.38 961 SER A C 1
ATOM 7303 O O . SER A 1 961 ? -17.275 -28.488 5.439 1.00 97.38 961 SER A O 1
ATOM 7305 N N . ALA A 1 962 ? -15.296 -27.619 4.763 1.00 97.00 962 ALA A N 1
ATOM 7306 C CA . ALA A 1 962 ? -14.434 -28.711 5.186 1.00 97.00 962 ALA A CA 1
ATOM 7307 C C . ALA A 1 962 ? -13.136 -28.189 5.819 1.00 97.00 962 ALA A C 1
ATOM 7309 O O . ALA A 1 962 ? -12.734 -27.057 5.560 1.00 97.00 962 ALA A O 1
ATOM 7310 N N . ALA A 1 963 ? -12.498 -29.010 6.644 1.00 95.75 963 ALA A N 1
ATOM 7311 C CA . ALA A 1 963 ? -11.201 -28.746 7.262 1.00 95.75 963 ALA A CA 1
ATOM 7312 C C . ALA A 1 963 ? -10.327 -30.005 7.215 1.00 95.75 963 ALA A C 1
ATOM 7314 O O . ALA A 1 963 ? -10.837 -31.105 6.985 1.00 95.75 963 ALA A O 1
ATOM 7315 N N . GLY A 1 964 ? -9.026 -29.833 7.444 1.00 93.94 964 GLY A N 1
ATOM 7316 C CA . GLY A 1 964 ? -8.033 -30.900 7.351 1.00 93.94 964 GLY A CA 1
ATOM 7317 C C . GLY A 1 964 ? -7.436 -31.071 5.949 1.00 93.94 964 GLY A C 1
ATOM 7318 O O . GLY A 1 964 ? -7.670 -30.245 5.054 1.00 93.94 964 GLY A O 1
ATOM 7319 N N . ALA A 1 965 ? -6.634 -32.122 5.777 1.00 93.69 965 ALA A N 1
ATOM 7320 C CA . ALA A 1 965 ? -5.879 -32.395 4.553 1.00 93.69 965 ALA A CA 1
ATOM 7321 C C . ALA A 1 965 ? -6.751 -33.155 3.545 1.00 93.69 965 ALA A C 1
ATOM 7323 O O . ALA A 1 965 ? -7.150 -34.295 3.795 1.00 93.69 965 ALA A O 1
ATOM 7324 N N . ILE A 1 966 ? -7.053 -32.539 2.400 1.00 95.19 966 ILE A N 1
ATOM 7325 C CA . ILE A 1 966 ? -7.978 -33.091 1.396 1.00 95.19 966 ILE A CA 1
ATOM 7326 C C . ILE A 1 966 ? -7.266 -33.181 0.052 1.00 95.19 966 ILE A C 1
ATOM 7328 O O . ILE A 1 966 ? -6.731 -32.195 -0.452 1.00 95.19 966 ILE A O 1
ATOM 7332 N N . TYR A 1 967 ? -7.306 -34.371 -0.540 1.00 94.88 967 TYR A N 1
ATOM 7333 C CA . TYR A 1 967 ? -6.765 -34.616 -1.868 1.00 94.88 967 TYR A CA 1
ATOM 7334 C C . TYR A 1 967 ? -7.476 -33.752 -2.913 1.00 94.88 967 TYR A C 1
ATOM 7336 O O . TYR A 1 967 ? -8.705 -33.788 -3.013 1.00 94.88 967 TYR A O 1
ATOM 7344 N N . HIS A 1 968 ? -6.703 -33.018 -3.711 1.00 93.94 968 HIS A N 1
ATOM 7345 C CA . HIS A 1 968 ? -7.216 -32.251 -4.843 1.00 93.94 968 HIS A CA 1
ATOM 7346 C C . HIS A 1 968 ? -6.110 -31.917 -5.850 1.00 93.94 968 HIS A C 1
ATOM 7348 O O . HIS A 1 968 ? -4.921 -31.979 -5.549 1.00 93.94 968 HIS A O 1
ATOM 7354 N N . HIS A 1 969 ? -6.492 -31.502 -7.049 1.00 94.19 969 HIS A N 1
ATOM 7355 C CA . HIS A 1 969 ? -5.624 -30.841 -8.009 1.00 94.19 969 HIS A CA 1
ATOM 7356 C C . HIS A 1 969 ? -5.770 -29.334 -7.854 1.00 94.19 969 HIS A C 1
ATOM 7358 O O . HIS A 1 969 ? -6.883 -28.817 -7.912 1.00 94.19 969 HIS A O 1
ATOM 7364 N N . ASP A 1 970 ? -4.660 -28.612 -7.699 1.00 89.06 970 ASP A N 1
ATOM 7365 C CA . ASP A 1 970 ? -4.665 -27.150 -7.651 1.00 89.06 970 ASP A CA 1
ATOM 7366 C C . ASP A 1 970 ? -5.082 -26.533 -9.006 1.00 89.06 970 ASP A C 1
ATOM 7368 O O . ASP A 1 970 ? -5.244 -27.210 -10.026 1.00 89.06 970 ASP A O 1
ATOM 7372 N N . MET A 1 971 ? -5.180 -25.203 -9.062 1.00 84.69 971 MET A N 1
ATOM 7373 C CA . MET A 1 971 ? -5.523 -24.478 -10.297 1.00 84.69 971 MET A CA 1
ATOM 7374 C C . MET A 1 971 ? -4.555 -24.709 -11.475 1.00 84.69 971 MET A C 1
ATOM 7376 O O . MET A 1 971 ? -4.862 -24.356 -12.617 1.00 84.69 971 MET A O 1
ATOM 7380 N N . ASN A 1 972 ? -3.350 -25.215 -11.205 1.00 82.62 972 ASN A N 1
ATOM 7381 C CA . ASN A 1 972 ? -2.330 -25.529 -12.197 1.00 82.62 972 ASN A CA 1
ATOM 7382 C C . ASN A 1 972 ? -2.385 -27.006 -12.627 1.00 82.62 972 ASN A C 1
ATOM 7384 O O . ASN A 1 972 ? -1.602 -27.403 -13.498 1.00 82.62 972 ASN A O 1
ATOM 7388 N N . GLY A 1 973 ? -3.292 -27.799 -12.048 1.00 86.25 973 GLY A N 1
ATOM 7389 C CA . GLY A 1 973 ? -3.389 -29.242 -12.228 1.00 86.25 973 GLY A CA 1
ATOM 7390 C C . GLY A 1 973 ? -2.301 -30.018 -11.483 1.00 86.25 973 GLY A C 1
ATOM 7391 O O . GLY A 1 973 ? -1.976 -31.132 -11.892 1.00 86.25 973 GLY A O 1
ATOM 7392 N N . VAL A 1 974 ? -1.684 -29.421 -10.460 1.00 88.62 974 VAL A N 1
ATOM 7393 C CA . VAL A 1 974 ? -0.713 -30.077 -9.580 1.00 88.62 974 VAL A CA 1
ATOM 7394 C C . VAL A 1 974 ? -1.469 -30.783 -8.465 1.00 88.62 974 VAL A C 1
ATOM 7396 O O . VAL A 1 974 ? -2.271 -30.173 -7.766 1.00 88.62 974 VAL A O 1
ATOM 7399 N N . GLU A 1 975 ? -1.189 -32.070 -8.316 1.00 92.12 975 GLU A N 1
ATOM 7400 C CA . GLU A 1 975 ? -1.737 -32.920 -7.266 1.00 92.12 975 GLU A CA 1
ATOM 7401 C C . GLU A 1 975 ? -1.268 -32.452 -5.880 1.00 92.12 975 GLU A C 1
ATOM 7403 O O . GLU A 1 975 ? -0.065 -32.326 -5.636 1.00 92.12 975 GLU A O 1
ATOM 7408 N N . GLN A 1 976 ? -2.227 -32.212 -4.990 1.00 92.81 976 GLN A N 1
ATOM 7409 C CA . GLN A 1 976 ? -2.036 -31.932 -3.573 1.00 92.81 976 GLN A CA 1
ATOM 7410 C C . GLN A 1 976 ? -2.423 -33.169 -2.768 1.00 92.81 976 GLN A C 1
ATOM 7412 O O . GLN A 1 976 ? -3.458 -33.800 -2.999 1.00 92.81 976 GLN A O 1
ATOM 7417 N N . TYR A 1 977 ? -1.551 -33.541 -1.839 1.00 92.19 977 TYR A N 1
ATOM 7418 C CA . TYR A 1 977 ? -1.725 -34.735 -1.027 1.00 92.19 977 TYR A CA 1
ATOM 7419 C C . TYR A 1 977 ? -2.764 -34.504 0.078 1.00 92.19 977 TYR A C 1
ATOM 7421 O O . TYR A 1 977 ? -2.743 -33.475 0.737 1.00 92.19 977 TYR A O 1
ATOM 7429 N N . GLY A 1 978 ? -3.622 -35.490 0.333 1.00 93.00 978 GLY A N 1
ATOM 7430 C CA . GLY A 1 978 ? -4.601 -35.442 1.417 1.00 93.00 978 GLY A CA 1
ATOM 7431 C C . GLY A 1 978 ? -5.526 -36.656 1.395 1.00 93.00 978 GLY A C 1
ATOM 7432 O O . GLY A 1 978 ? -5.249 -37.642 0.708 1.00 93.00 978 GLY A O 1
ATOM 7433 N N . GLN A 1 979 ? -6.623 -36.592 2.148 1.00 94.56 979 GLN A N 1
ATOM 7434 C CA . GLN A 1 979 ? -7.614 -37.668 2.217 1.00 94.56 979 GLN A CA 1
ATOM 7435 C C . GLN A 1 979 ? -8.664 -37.550 1.106 1.00 94.56 979 GLN A C 1
ATOM 7437 O O . GLN A 1 979 ? -8.927 -36.465 0.583 1.00 94.56 979 GLN A O 1
ATOM 7442 N N . GLU A 1 980 ? -9.275 -38.675 0.737 1.00 96.00 980 GLU A N 1
ATOM 7443 C CA . GLU A 1 980 ? -10.256 -38.715 -0.347 1.00 96.00 980 GLU A CA 1
ATOM 7444 C C . GLU A 1 980 ? -11.578 -38.104 0.127 1.00 96.00 980 GLU A C 1
ATOM 7446 O O . GLU A 1 980 ? -12.267 -38.663 0.982 1.00 96.00 980 GLU A O 1
ATOM 7451 N N . VAL A 1 981 ? -11.963 -36.974 -0.468 1.00 96.69 981 VAL A N 1
ATOM 7452 C CA . VAL A 1 981 ? -13.296 -36.384 -0.321 1.00 96.69 981 VAL A CA 1
ATOM 7453 C C . VAL A 1 981 ? -13.853 -36.135 -1.711 1.00 96.69 981 VAL A C 1
ATOM 7455 O O . VAL A 1 981 ? -13.437 -35.210 -2.402 1.00 96.69 981 VAL A O 1
ATOM 7458 N N . VAL A 1 982 ? -14.812 -36.958 -2.122 1.00 96.81 982 VAL A N 1
ATOM 7459 C CA . VAL A 1 982 ? -15.460 -36.833 -3.429 1.00 96.81 982 VAL A CA 1
ATOM 7460 C C . VAL A 1 982 ? -16.941 -36.546 -3.282 1.00 96.81 982 VAL A C 1
ATOM 7462 O O . VAL A 1 982 ? -17.589 -36.880 -2.284 1.00 96.81 982 VAL A O 1
ATOM 7465 N N . VAL A 1 983 ? -17.490 -35.937 -4.323 1.00 97.19 983 VAL A N 1
ATOM 7466 C CA . VAL A 1 983 ? -18.904 -35.616 -4.404 1.00 97.19 983 VAL A CA 1
ATOM 7467 C C . VAL A 1 983 ? -19.553 -36.497 -5.456 1.00 97.19 983 VAL A C 1
ATOM 7469 O O . VAL A 1 983 ? -19.261 -36.394 -6.644 1.00 97.19 983 VAL A O 1
ATOM 7472 N N . GLU A 1 984 ? -20.449 -37.376 -5.023 1.00 96.31 984 GLU A N 1
ATOM 7473 C CA . GLU A 1 984 ? -21.221 -38.228 -5.918 1.00 96.31 984 GLU A CA 1
ATOM 7474 C C . GLU A 1 984 ? -22.509 -37.529 -6.342 1.00 96.31 984 GLU A C 1
ATOM 7476 O O . GLU A 1 984 ? -23.228 -36.972 -5.511 1.00 96.31 984 GLU A O 1
ATOM 7481 N N . TYR A 1 985 ? -22.842 -37.613 -7.626 1.00 96.06 985 TYR A N 1
ATOM 7482 C CA . TYR A 1 985 ? -24.100 -37.114 -8.172 1.00 96.06 985 TYR A CA 1
ATOM 7483 C C . TYR A 1 985 ? -24.937 -38.265 -8.728 1.00 96.06 985 TYR A C 1
ATOM 7485 O O . TYR A 1 985 ? -24.431 -39.293 -9.188 1.00 96.06 985 TYR A O 1
ATOM 7493 N N . GLY A 1 986 ? -26.253 -38.101 -8.681 1.00 94.31 986 GLY A N 1
ATOM 7494 C CA . GLY A 1 986 ? -27.179 -39.156 -9.052 1.00 94.31 986 GLY A CA 1
ATOM 7495 C C . GLY A 1 986 ? -28.553 -38.643 -9.433 1.00 94.31 986 GLY A C 1
ATOM 7496 O O . GLY A 1 986 ? -28.839 -37.447 -9.383 1.00 94.31 986 GLY A O 1
ATOM 7497 N N . ARG A 1 987 ? -29.424 -39.576 -9.802 1.00 93.50 987 ARG A N 1
ATOM 7498 C CA . ARG A 1 987 ? -30.845 -39.316 -10.050 1.00 93.50 987 ARG A CA 1
ATOM 7499 C C . ARG A 1 987 ? -31.707 -40.356 -9.369 1.00 93.50 987 ARG A C 1
ATOM 7501 O O . ARG A 1 987 ? -31.226 -41.427 -8.995 1.00 93.50 987 ARG A O 1
ATOM 7508 N N . GLU A 1 988 ? -32.993 -40.072 -9.246 1.00 89.50 988 GLU A N 1
ATOM 7509 C CA . GLU A 1 988 ? -33.942 -41.082 -8.791 1.00 89.50 988 GLU A CA 1
ATOM 7510 C C . GLU A 1 988 ? -34.024 -42.242 -9.802 1.00 89.50 988 GLU A C 1
ATOM 7512 O O . GLU A 1 988 ? -33.986 -42.056 -11.027 1.00 89.50 988 GLU A O 1
ATOM 7517 N N . LYS A 1 989 ? -34.079 -43.469 -9.281 1.00 85.44 989 LYS A N 1
ATOM 7518 C CA . LYS A 1 989 ? -34.269 -44.677 -10.081 1.00 85.44 989 LYS A CA 1
ATOM 7519 C C . LYS A 1 989 ? -35.683 -44.700 -10.642 1.00 85.44 989 LYS A C 1
ATOM 7521 O O . LYS A 1 989 ? -36.651 -44.396 -9.955 1.00 85.44 989 LYS A O 1
ATOM 7526 N N . THR A 1 990 ? -35.805 -45.146 -11.882 1.00 84.81 990 THR A N 1
ATOM 7527 C CA . THR A 1 990 ? -37.099 -45.469 -12.483 1.00 84.81 990 THR A CA 1
ATOM 7528 C C . THR A 1 990 ? -37.712 -46.700 -11.813 1.00 84.81 990 THR A C 1
ATOM 7530 O O . THR A 1 990 ? -37.000 -47.548 -11.269 1.00 84.81 990 THR A O 1
ATOM 7533 N N . ASP A 1 991 ? -39.033 -46.860 -11.910 1.00 79.75 991 ASP A N 1
ATOM 7534 C CA . ASP A 1 991 ? -39.737 -48.033 -11.367 1.00 79.75 991 ASP A CA 1
ATOM 7535 C C . ASP A 1 991 ? -39.158 -49.365 -11.876 1.00 79.75 991 ASP A C 1
ATOM 7537 O O . ASP A 1 991 ? -39.101 -50.352 -11.139 1.00 79.75 991 ASP A O 1
ATOM 7541 N N . ALA A 1 992 ? -38.678 -49.389 -13.125 1.00 78.12 992 ALA A N 1
ATOM 7542 C CA . ALA A 1 992 ? -38.010 -50.546 -13.715 1.00 78.12 992 ALA A CA 1
ATOM 7543 C C . ALA A 1 992 ? -36.658 -50.847 -13.038 1.00 78.12 992 ALA A C 1
ATOM 7545 O O . ALA A 1 992 ? -36.398 -51.996 -12.682 1.00 78.12 992 ALA A O 1
ATOM 7546 N N . GLU A 1 993 ? -35.828 -49.827 -12.795 1.00 81.19 993 GLU A N 1
ATOM 7547 C CA . GLU A 1 993 ? -34.530 -49.954 -12.110 1.00 81.19 993 GLU A CA 1
ATOM 7548 C C . GLU A 1 993 ? -34.701 -50.341 -10.630 1.00 81.19 993 GLU A C 1
ATOM 7550 O O . GLU A 1 993 ? -33.930 -51.138 -10.087 1.00 81.19 993 GLU A O 1
ATOM 7555 N N . LEU A 1 994 ? -35.740 -49.821 -9.971 1.00 76.56 994 LEU A N 1
ATOM 7556 C CA . LEU A 1 994 ? -36.139 -50.218 -8.618 1.00 76.56 994 LEU A CA 1
ATOM 7557 C C . LEU A 1 994 ? -36.564 -51.692 -8.569 1.00 76.56 994 LEU A C 1
ATOM 7559 O O . LEU A 1 994 ? -36.159 -52.415 -7.655 1.00 76.56 994 LEU A O 1
ATOM 7563 N N . ALA A 1 995 ? -37.348 -52.153 -9.547 1.00 72.50 995 ALA A N 1
ATOM 7564 C CA . ALA A 1 995 ? -37.766 -53.550 -9.653 1.00 72.50 995 ALA A CA 1
ATOM 7565 C C . ALA A 1 995 ? -36.583 -54.493 -9.934 1.00 72.50 995 ALA A C 1
ATOM 7567 O O . ALA A 1 995 ? -36.498 -55.565 -9.334 1.00 72.50 995 ALA A O 1
ATOM 7568 N N . GLU A 1 996 ? -35.640 -54.086 -10.786 1.00 71.38 996 GLU A N 1
ATOM 7569 C CA . GLU A 1 996 ? -34.426 -54.854 -11.080 1.00 71.38 996 GLU A CA 1
ATOM 7570 C C . GLU A 1 996 ? -33.473 -54.916 -9.878 1.00 71.38 996 GLU A C 1
ATOM 7572 O O . GLU A 1 996 ? -32.947 -55.985 -9.566 1.00 71.38 996 GLU A O 1
ATOM 7577 N N . THR A 1 997 ? -33.311 -53.807 -9.144 1.00 69.06 997 THR A N 1
ATOM 7578 C CA . THR A 1 997 ? -32.526 -53.771 -7.897 1.00 69.06 997 THR A CA 1
ATOM 7579 C C . THR A 1 997 ? -33.119 -54.740 -6.870 1.00 69.06 997 THR A C 1
ATOM 7581 O O . THR A 1 997 ? -32.402 -55.590 -6.346 1.00 69.06 997 THR A O 1
ATOM 7584 N N . LYS A 1 998 ? -34.446 -54.707 -6.671 1.00 67.31 998 LYS A N 1
ATOM 7585 C CA . LYS A 1 998 ? -35.158 -55.645 -5.784 1.00 67.31 998 LYS A CA 1
ATOM 7586 C C . LYS A 1 998 ? -34.983 -57.105 -6.217 1.00 67.31 998 LYS A C 1
ATOM 7588 O O . LYS A 1 998 ? -34.698 -57.954 -5.379 1.00 67.31 998 LYS A O 1
ATOM 7593 N N . ALA A 1 999 ? -35.084 -57.402 -7.515 1.00 64.38 999 ALA A N 1
ATOM 7594 C CA . ALA A 1 999 ? -34.892 -58.755 -8.046 1.00 64.38 999 ALA A CA 1
ATOM 7595 C C . ALA A 1 999 ? -33.437 -59.257 -7.924 1.00 64.38 999 ALA A C 1
ATOM 7597 O O . ALA A 1 999 ? -33.200 -60.462 -7.791 1.00 64.38 999 ALA A O 1
ATOM 7598 N N . ARG A 1 1000 ? -32.451 -58.350 -7.981 1.00 64.38 1000 ARG A N 1
ATOM 7599 C CA . ARG A 1 1000 ? -31.025 -58.652 -7.789 1.00 64.38 1000 ARG A CA 1
ATOM 7600 C C . ARG A 1 1000 ? -30.694 -58.906 -6.317 1.00 64.38 1000 ARG A C 1
ATOM 7602 O O . ARG A 1 1000 ? -29.999 -59.879 -6.030 1.00 64.38 1000 ARG A O 1
ATOM 7609 N N . ASP A 1 1001 ? -31.237 -58.099 -5.411 1.00 62.50 1001 ASP A N 1
ATOM 7610 C CA . ASP A 1 1001 ? -31.051 -58.253 -3.963 1.00 62.50 1001 ASP A CA 1
ATOM 7611 C C . ASP A 1 1001 ? -31.766 -59.512 -3.429 1.00 62.50 1001 ASP A C 1
ATOM 7613 O O . ASP A 1 1001 ? -31.239 -60.222 -2.573 1.00 62.50 1001 ASP A O 1
ATOM 7617 N N . GLU A 1 1002 ? -32.917 -59.892 -4.001 1.00 58.56 1002 GLU A N 1
ATOM 7618 C CA . GLU A 1 1002 ? -33.575 -61.173 -3.697 1.00 58.56 1002 GLU A CA 1
ATOM 7619 C C . GLU A 1 1002 ? -32.753 -62.396 -4.141 1.00 58.56 1002 GLU A C 1
ATOM 7621 O O . GLU A 1 1002 ? -32.778 -63.425 -3.463 1.00 58.56 1002 GLU A O 1
ATOM 7626 N N . LYS A 1 1003 ? -31.987 -62.289 -5.238 1.00 53.41 1003 LYS A N 1
ATOM 7627 C CA . LYS A 1 1003 ? -31.085 -63.352 -5.720 1.00 53.41 1003 LYS A CA 1
ATOM 7628 C C . LYS A 1 1003 ? -29.763 -63.443 -4.953 1.00 53.41 1003 LYS A C 1
ATOM 7630 O O . LYS A 1 1003 ? -29.140 -64.500 -4.995 1.00 53.41 1003 LYS A O 1
ATOM 7635 N N . SER A 1 1004 ? -29.325 -62.389 -4.258 1.00 52.84 1004 SER A N 1
ATOM 7636 C CA . SER A 1 1004 ? -28.068 -62.401 -3.488 1.00 52.84 1004 SER A CA 1
ATOM 7637 C C . SER A 1 1004 ? -28.225 -62.889 -2.039 1.00 52.84 1004 SER A C 1
ATOM 7639 O O . SER A 1 1004 ? -27.240 -62.925 -1.303 1.00 52.84 1004 SER A O 1
ATOM 7641 N N . LYS A 1 1005 ? -29.429 -63.315 -1.622 1.00 51.38 1005 LYS A N 1
ATOM 7642 C CA . LYS A 1 1005 ? -29.698 -63.840 -0.266 1.00 51.38 1005 LYS A CA 1
ATOM 7643 C C . LYS A 1 1005 ? -28.889 -65.093 0.121 1.00 51.38 1005 LYS A C 1
ATOM 7645 O O . LYS A 1 1005 ? -28.808 -65.392 1.311 1.00 51.38 1005 LYS A O 1
ATOM 7650 N N . ASP A 1 1006 ? -28.262 -65.781 -0.839 1.00 49.06 1006 ASP A N 1
ATOM 7651 C CA . ASP A 1 1006 ? -27.439 -66.984 -0.610 1.00 49.06 1006 ASP A CA 1
ATOM 7652 C C . ASP A 1 1006 ? -25.927 -66.721 -0.422 1.00 49.06 1006 ASP A C 1
ATOM 7654 O O . ASP A 1 1006 ? -25.178 -67.659 -0.156 1.00 49.06 1006 ASP A O 1
ATOM 7658 N N . GLN A 1 1007 ? -25.455 -65.469 -0.481 1.00 44.97 1007 GLN A N 1
ATOM 7659 C CA . GLN A 1 1007 ? -24.073 -65.106 -0.124 1.00 44.97 1007 GLN A CA 1
ATOM 7660 C C . GLN A 1 1007 ? -24.071 -64.105 1.034 1.00 44.97 1007 GLN A C 1
ATOM 7662 O O . GLN A 1 1007 ? -23.990 -62.893 0.856 1.00 44.97 1007 GLN A O 1
ATOM 7667 N N . ARG A 1 1008 ? -24.173 -64.637 2.255 1.00 50.22 1008 ARG A N 1
ATOM 7668 C CA . ARG A 1 1008 ? -23.745 -63.924 3.461 1.00 50.22 1008 ARG A CA 1
ATOM 7669 C C . ARG A 1 1008 ? -22.232 -64.062 3.552 1.00 50.22 1008 ARG A C 1
ATOM 7671 O O . ARG A 1 1008 ? -21.773 -65.182 3.727 1.00 50.22 1008 ARG A O 1
ATOM 7678 N N . ASP A 1 1009 ? -21.525 -62.959 3.313 1.00 40.44 1009 ASP A N 1
ATOM 7679 C CA . ASP A 1 1009 ? -20.284 -62.530 3.990 1.00 40.44 1009 ASP A CA 1
ATOM 7680 C C . ASP A 1 1009 ? -19.616 -61.357 3.229 1.00 40.44 1009 ASP A C 1
ATOM 7682 O O . ASP A 1 1009 ? -18.416 -61.355 2.981 1.00 40.44 1009 ASP A O 1
ATOM 7686 N N . GLU A 1 1010 ? -20.387 -60.317 2.879 1.00 36.72 1010 GLU A N 1
ATOM 7687 C CA . GLU A 1 1010 ? -19.830 -58.974 2.653 1.00 36.72 1010 GLU A CA 1
ATOM 7688 C C . GLU A 1 1010 ? -20.491 -57.974 3.619 1.00 36.72 1010 GLU A C 1
ATOM 7690 O O . GLU A 1 1010 ? -21.713 -57.777 3.589 1.00 36.72 1010 GLU A O 1
ATOM 7695 N N . PRO A 1 1011 ? -19.729 -57.344 4.527 1.00 33.31 1011 PRO A N 1
ATOM 7696 C CA . PRO A 1 1011 ? -20.298 -56.495 5.559 1.00 33.31 1011 PRO A CA 1
ATOM 7697 C C . PRO A 1 1011 ? -20.546 -55.069 5.039 1.00 33.31 1011 PRO A C 1
ATOM 7699 O O . PRO A 1 1011 ? -19.747 -54.189 5.322 1.00 33.31 1011 PRO A O 1
ATOM 7702 N N . GLY A 1 1012 ? -21.701 -54.745 4.438 1.00 41.22 1012 GLY A N 1
ATOM 7703 C CA . GLY A 1 1012 ? -21.921 -53.333 4.044 1.00 41.22 1012 GLY A CA 1
ATOM 7704 C C . GLY A 1 1012 ? -23.278 -52.865 3.522 1.00 41.22 1012 GLY A C 1
ATOM 7705 O O . GLY A 1 1012 ? -23.549 -51.671 3.587 1.00 41.22 1012 GLY A O 1
ATOM 7706 N N . ARG A 1 1013 ? -24.162 -53.740 3.038 1.00 40.25 1013 ARG A N 1
ATOM 7707 C CA . ARG A 1 1013 ? -25.384 -53.285 2.356 1.00 40.25 1013 ARG A CA 1
ATOM 7708 C C . ARG A 1 1013 ? -26.569 -53.215 3.324 1.00 40.25 1013 ARG A C 1
ATOM 7710 O O . ARG A 1 1013 ? -27.181 -54.233 3.629 1.00 40.25 1013 ARG A O 1
ATOM 7717 N N . SER A 1 1014 ? -26.847 -52.025 3.857 1.00 38.47 1014 SER A N 1
ATOM 7718 C CA . SER A 1 1014 ? -28.088 -51.757 4.599 1.00 38.47 1014 SER A CA 1
ATOM 7719 C C . SER A 1 1014 ? -29.295 -51.925 3.668 1.00 38.47 1014 SER A C 1
ATOM 7721 O O . SER A 1 1014 ? -29.256 -51.477 2.526 1.00 38.47 1014 SER A O 1
ATOM 7723 N N . GLU A 1 1015 ? -30.369 -52.546 4.163 1.00 37.81 1015 GLU A N 1
ATOM 7724 C CA . GLU A 1 1015 ? -31.679 -52.728 3.510 1.00 37.81 1015 GLU A CA 1
ATOM 7725 C C . GLU A 1 1015 ? -32.472 -51.405 3.353 1.00 37.81 1015 GLU A C 1
ATOM 7727 O O . GLU A 1 1015 ? -33.704 -51.389 3.374 1.00 37.81 1015 GLU A O 1
ATOM 7732 N N . SER A 1 1016 ? -31.803 -50.266 3.163 1.00 40.66 1016 SER A N 1
ATOM 7733 C CA . SER A 1 1016 ? -32.450 -49.098 2.575 1.00 40.66 1016 SER A CA 1
ATOM 7734 C C . SER A 1 1016 ? -32.451 -49.291 1.063 1.00 40.66 1016 SER A C 1
ATOM 7736 O O . SER A 1 1016 ? -31.418 -49.295 0.404 1.00 40.66 1016 SER A O 1
ATOM 7738 N N . GLN A 1 1017 ? -33.643 -49.499 0.510 1.00 47.81 1017 GLN A N 1
ATOM 7739 C CA . GLN A 1 1017 ? -33.919 -49.402 -0.920 1.00 47.81 1017 GLN A CA 1
ATOM 7740 C C . GLN A 1 1017 ? -33.264 -48.122 -1.458 1.00 47.81 1017 GLN A C 1
ATOM 7742 O O . GLN A 1 1017 ? -33.808 -47.040 -1.247 1.00 47.81 1017 GLN A O 1
ATOM 7747 N N . ASP A 1 1018 ? -32.087 -48.223 -2.082 1.00 64.06 1018 ASP A N 1
ATOM 7748 C CA . ASP A 1 1018 ? -31.351 -47.048 -2.550 1.00 64.06 1018 ASP A CA 1
ATOM 7749 C C . ASP A 1 1018 ? -32.143 -46.470 -3.728 1.00 64.06 1018 ASP A C 1
ATOM 7751 O O . ASP A 1 1018 ? -32.051 -46.966 -4.856 1.00 64.06 1018 ASP A O 1
ATOM 7755 N N . ARG A 1 1019 ? -33.043 -45.521 -3.426 1.00 78.88 1019 ARG A N 1
ATOM 7756 C CA . ARG A 1 1019 ? -33.973 -44.883 -4.374 1.00 78.88 1019 ARG A CA 1
ATOM 7757 C C . ARG A 1 1019 ? -33.231 -44.124 -5.465 1.00 78.88 1019 ARG A C 1
ATOM 7759 O O . ARG A 1 1019 ? -33.813 -43.834 -6.502 1.00 78.88 1019 ARG A O 1
ATOM 7766 N N . PHE A 1 1020 ? -31.953 -43.841 -5.248 1.00 87.81 1020 PHE A N 1
ATOM 7767 C CA . PHE A 1 1020 ? -31.113 -43.076 -6.146 1.00 87.81 1020 PHE A CA 1
ATOM 7768 C C . PHE A 1 1020 ? -30.069 -43.973 -6.809 1.00 87.81 1020 PHE A C 1
ATOM 7770 O O . PHE A 1 1020 ? -29.597 -44.964 -6.247 1.00 87.81 1020 PHE A O 1
ATOM 7777 N N . LEU A 1 1021 ? -29.750 -43.647 -8.055 1.00 86.69 1021 LEU A N 1
ATOM 7778 C CA . LEU A 1 1021 ? -28.668 -44.239 -8.823 1.00 86.69 1021 LEU A CA 1
ATOM 7779 C C . LEU A 1 1021 ? -27.508 -43.244 -8.838 1.00 86.69 1021 LEU A C 1
ATOM 7781 O O . LEU A 1 1021 ? -27.665 -42.146 -9.370 1.00 86.69 1021 LEU A O 1
ATOM 7785 N N . SER A 1 1022 ? -26.361 -43.638 -8.278 1.00 89.06 1022 SER A N 1
ATOM 7786 C CA . SER A 1 1022 ? -25.110 -42.888 -8.441 1.00 89.06 1022 SER A CA 1
ATOM 7787 C C . SER A 1 1022 ? -24.665 -42.986 -9.901 1.00 89.06 1022 SER A C 1
ATOM 7789 O O . SER A 1 1022 ? -24.588 -44.086 -10.455 1.00 89.06 1022 SER A O 1
ATOM 7791 N N . MET A 1 1023 ? -24.456 -41.837 -10.541 1.00 91.69 1023 MET A N 1
ATOM 7792 C CA . MET A 1 1023 ? -24.097 -41.735 -11.961 1.00 91.69 1023 MET A CA 1
ATOM 7793 C C . MET A 1 1023 ? -22.608 -41.453 -12.163 1.00 91.69 1023 MET A C 1
ATOM 7795 O O . MET A 1 1023 ? -22.065 -41.783 -13.216 1.00 91.69 1023 MET A O 1
ATOM 7799 N N . GLY A 1 1024 ? -21.951 -40.880 -11.156 1.00 93.62 1024 GLY A N 1
ATOM 7800 C CA . GLY A 1 1024 ? -20.528 -40.587 -11.159 1.00 93.62 1024 GLY A CA 1
ATOM 7801 C C . GLY A 1 1024 ? -20.113 -39.787 -9.930 1.00 93.62 1024 GLY A C 1
ATOM 7802 O O . GLY A 1 1024 ? -20.929 -39.481 -9.057 1.00 93.62 1024 GLY A O 1
ATOM 7803 N N . GLU A 1 1025 ? -18.832 -39.448 -9.888 1.00 95.62 1025 GLU A N 1
ATOM 7804 C CA . GLU A 1 1025 ? -18.204 -38.671 -8.824 1.00 95.62 1025 GLU A CA 1
ATOM 7805 C C . GLU A 1 1025 ? -17.394 -37.512 -9.409 1.00 95.62 1025 GLU A C 1
ATOM 7807 O O . GLU A 1 1025 ? -16.953 -37.570 -10.560 1.00 95.62 1025 GLU A O 1
ATOM 7812 N N . LEU A 1 1026 ? -17.248 -36.447 -8.624 1.00 95.75 1026 LEU A N 1
ATOM 7813 C CA . LEU A 1 1026 ? -16.425 -35.282 -8.922 1.00 95.75 1026 LEU A CA 1
ATOM 7814 C C . LEU A 1 1026 ? -15.474 -35.021 -7.760 1.00 95.75 1026 LEU A C 1
ATOM 7816 O O . LEU A 1 1026 ? -15.851 -35.133 -6.590 1.00 95.75 1026 LEU A O 1
ATOM 7820 N N . GLU A 1 1027 ? -14.263 -34.613 -8.113 1.00 95.88 1027 GLU A N 1
ATOM 7821 C CA . GLU A 1 1027 ? -13.340 -33.973 -7.189 1.00 95.88 1027 GLU A CA 1
ATOM 7822 C C . GLU A 1 1027 ? -13.804 -32.520 -6.969 1.00 95.88 1027 GLU A C 1
ATOM 7824 O O . GLU A 1 1027 ? -13.993 -31.788 -7.948 1.00 95.88 1027 GLU A O 1
ATOM 7829 N N . PRO A 1 1028 ? -14.058 -32.090 -5.724 1.00 95.94 1028 PRO A N 1
ATOM 7830 C CA . PRO A 1 1028 ? -14.391 -30.701 -5.442 1.00 95.94 1028 PRO A CA 1
ATOM 7831 C C . PRO A 1 1028 ? -13.170 -29.789 -5.633 1.00 95.94 1028 PRO A C 1
ATOM 7833 O O . PRO A 1 1028 ? -12.048 -30.151 -5.299 1.00 95.94 1028 PRO A O 1
ATOM 7836 N N . LEU A 1 1029 ? -13.397 -28.564 -6.107 1.00 96.56 1029 LEU A N 1
ATOM 7837 C CA . LEU A 1 1029 ? -12.350 -27.550 -6.212 1.00 96.56 1029 LEU A CA 1
ATOM 7838 C C . LEU A 1 1029 ? -12.001 -27.001 -4.823 1.00 96.56 1029 LEU A C 1
ATOM 7840 O O . LEU A 1 1029 ? -12.886 -26.549 -4.088 1.00 96.56 1029 LEU A O 1
ATOM 7844 N N . ASP A 1 1030 ? -10.706 -26.975 -4.524 1.00 94.50 1030 ASP A N 1
ATOM 7845 C CA . ASP A 1 1030 ? -10.114 -26.406 -3.311 1.00 94.50 1030 ASP A CA 1
ATOM 7846 C C . ASP A 1 1030 ? -9.210 -25.211 -3.669 1.00 94.50 1030 ASP A C 1
ATOM 7848 O O . ASP A 1 1030 ? -8.605 -25.169 -4.745 1.00 94.50 1030 ASP A O 1
ATOM 7852 N N . ILE A 1 1031 ? -9.145 -24.229 -2.768 1.00 90.88 1031 ILE A N 1
ATOM 7853 C CA . ILE A 1 1031 ? -8.277 -23.049 -2.864 1.00 90.88 1031 ILE A CA 1
ATOM 7854 C C . ILE A 1 1031 ? -6.905 -23.237 -2.208 1.00 90.88 1031 ILE A C 1
ATOM 7856 O O . ILE A 1 1031 ? -6.051 -22.374 -2.389 1.00 90.88 1031 ILE A O 1
ATOM 7860 N N . GLY A 1 1032 ? -6.684 -24.336 -1.479 1.00 84.81 1032 GLY A N 1
ATOM 7861 C CA . GLY A 1 1032 ? -5.365 -24.700 -0.952 1.00 84.81 1032 GLY A CA 1
ATOM 7862 C C . GLY A 1 1032 ? -4.986 -24.022 0.368 1.00 84.81 1032 GLY A C 1
ATOM 7863 O O . GLY A 1 1032 ? -3.820 -23.706 0.577 1.00 84.81 1032 GLY A O 1
ATOM 7864 N N . THR A 1 1033 ? -5.951 -23.791 1.264 1.00 85.62 1033 THR A N 1
ATOM 7865 C CA . THR A 1 1033 ? -5.722 -23.224 2.613 1.00 85.62 1033 THR A CA 1
ATOM 7866 C C . THR A 1 1033 ? -5.761 -24.290 3.711 1.00 85.62 1033 THR A C 1
ATOM 7868 O O . THR A 1 1033 ? -6.179 -24.031 4.839 1.00 85.62 1033 THR A O 1
ATOM 7871 N N . GLU A 1 1034 ? -5.399 -25.528 3.380 1.00 86.19 1034 GLU A N 1
ATOM 7872 C CA . GLU A 1 1034 ? -5.329 -26.606 4.365 1.00 86.19 1034 GLU A CA 1
ATOM 7873 C C . GLU A 1 1034 ? -4.312 -26.302 5.480 1.00 86.19 1034 GLU A C 1
ATOM 7875 O O . GLU A 1 1034 ? -3.330 -25.599 5.233 1.00 86.19 1034 GLU A O 1
ATOM 7880 N N . PRO A 1 1035 ? -4.502 -26.833 6.701 1.00 90.00 1035 PRO A N 1
ATOM 7881 C CA . PRO A 1 1035 ? -5.647 -27.602 7.213 1.00 90.00 1035 PRO A CA 1
ATOM 7882 C C . PRO A 1 1035 ? -6.866 -26.766 7.661 1.00 90.00 1035 PRO A C 1
ATOM 7884 O O . PRO A 1 1035 ? -7.804 -27.336 8.223 1.00 90.00 1035 PRO A O 1
ATOM 7887 N N . GLU A 1 1036 ? -6.890 -25.448 7.449 1.00 91.31 1036 GLU A N 1
ATOM 7888 C CA . GLU A 1 1036 ? -7.958 -24.564 7.948 1.00 91.31 1036 GLU A CA 1
ATOM 7889 C C . GLU A 1 1036 ? -9.329 -24.865 7.326 1.00 91.31 1036 GLU A C 1
ATOM 7891 O O . GLU A 1 1036 ? -9.445 -25.483 6.255 1.00 91.31 1036 GLU A O 1
ATOM 7896 N N . TRP A 1 1037 ? -10.384 -24.409 8.012 1.00 94.19 1037 TRP A N 1
ATOM 7897 C CA . TRP A 1 1037 ? -11.739 -24.447 7.477 1.00 94.19 1037 TRP A CA 1
ATOM 7898 C C . TRP A 1 1037 ? -11.832 -23.647 6.179 1.00 94.19 1037 TRP A C 1
ATOM 7900 O O . TRP A 1 1037 ? -11.532 -22.456 6.139 1.00 94.19 1037 TRP A O 1
ATOM 7910 N N . ARG A 1 1038 ? -12.328 -24.293 5.128 1.00 94.75 1038 ARG A N 1
ATOM 7911 C CA . ARG A 1 1038 ? -12.500 -23.710 3.797 1.00 94.75 1038 ARG A CA 1
ATOM 7912 C C . ARG A 1 1038 ? -13.718 -24.281 3.092 1.00 94.75 1038 ARG A C 1
ATOM 7914 O O . ARG A 1 1038 ? -14.280 -25.301 3.484 1.00 94.75 1038 ARG A O 1
ATOM 7921 N N . ASN A 1 1039 ? -14.171 -23.582 2.062 1.00 96.38 1039 ASN A N 1
ATOM 7922 C CA . ASN A 1 1039 ? -15.330 -23.986 1.273 1.00 96.38 1039 ASN A CA 1
ATOM 7923 C C . ASN A 1 1039 ? -14.875 -24.768 0.038 1.00 96.38 1039 ASN A C 1
ATOM 7925 O O . ASN A 1 1039 ? -14.278 -24.179 -0.865 1.00 96.38 1039 ASN A O 1
ATOM 7929 N N . MET A 1 1040 ? -15.215 -26.057 -0.005 1.00 97.06 1040 MET A N 1
ATOM 7930 C CA . MET A 1 1040 ? -15.037 -26.948 -1.153 1.00 97.06 1040 MET A CA 1
ATOM 7931 C C . MET A 1 1040 ? -16.121 -26.660 -2.190 1.00 97.06 1040 MET A C 1
ATOM 7933 O O . MET A 1 1040 ? -17.292 -26.518 -1.831 1.00 97.06 1040 MET A O 1
ATOM 7937 N N . ARG A 1 1041 ? -15.753 -26.544 -3.470 1.00 97.25 1041 ARG A N 1
ATOM 7938 C CA . ARG A 1 1041 ? -16.630 -25.963 -4.503 1.00 97.25 1041 ARG A CA 1
ATOM 7939 C C . ARG A 1 1041 ? -16.893 -26.966 -5.620 1.00 97.25 1041 ARG A C 1
ATOM 7941 O O . ARG A 1 1041 ? -15.965 -27.489 -6.222 1.00 97.25 1041 ARG A O 1
ATOM 7948 N N . VAL A 1 1042 ? -18.158 -27.178 -5.953 1.00 96.94 1042 VAL A N 1
ATOM 7949 C CA . VAL A 1 1042 ? -18.592 -28.018 -7.074 1.00 96.94 1042 VAL A CA 1
ATOM 7950 C C . VAL A 1 1042 ? -19.373 -27.144 -8.052 1.00 96.94 1042 VAL A C 1
ATOM 7952 O O . VAL A 1 1042 ? -20.527 -26.800 -7.780 1.00 96.94 1042 VAL A O 1
ATOM 7955 N N . PRO A 1 1043 ? -18.765 -26.734 -9.176 1.00 95.88 1043 PRO A N 1
ATOM 7956 C CA . PRO A 1 1043 ? -19.467 -25.966 -10.193 1.00 95.88 1043 PRO A CA 1
ATOM 7957 C C . PRO A 1 1043 ? -20.651 -26.742 -10.768 1.00 95.88 1043 PRO A C 1
ATOM 7959 O O . PRO A 1 1043 ? -20.519 -27.898 -11.175 1.00 95.88 1043 PRO A O 1
ATOM 7962 N N . MET A 1 1044 ? -21.826 -26.109 -10.811 1.00 94.44 1044 MET A N 1
ATOM 7963 C CA . MET A 1 1044 ? -23.041 -26.773 -11.287 1.00 94.44 1044 MET A CA 1
ATOM 7964 C C . MET A 1 1044 ? -22.913 -27.203 -12.752 1.00 94.44 1044 MET A C 1
ATOM 7966 O O . MET A 1 1044 ? -23.477 -28.224 -13.129 1.00 94.44 1044 MET A O 1
ATOM 7970 N N . ASP A 1 1045 ? -22.146 -26.491 -13.576 1.00 93.25 1045 ASP A N 1
ATOM 7971 C CA . ASP A 1 1045 ? -21.902 -26.828 -14.985 1.00 93.25 1045 ASP A CA 1
ATOM 7972 C C . ASP A 1 1045 ? -21.091 -28.121 -15.198 1.00 93.25 1045 ASP A C 1
ATOM 7974 O O . ASP A 1 1045 ? -21.136 -28.689 -16.290 1.00 93.25 1045 ASP A O 1
ATOM 7978 N N . GLN A 1 1046 ? -20.405 -28.624 -14.166 1.00 93.69 1046 GLN A N 1
ATOM 7979 C CA . GLN A 1 1046 ? -19.715 -29.919 -14.194 1.00 93.69 1046 GLN A CA 1
ATOM 7980 C C . GLN A 1 1046 ? -20.633 -31.098 -13.842 1.00 93.69 1046 GLN A C 1
ATOM 7982 O O . GLN A 1 1046 ? -20.327 -32.243 -14.174 1.00 93.69 1046 GLN A O 1
ATOM 7987 N N . ILE A 1 1047 ? -21.771 -30.835 -13.195 1.00 94.62 1047 ILE A N 1
ATOM 7988 C CA . ILE A 1 1047 ? -22.762 -31.858 -12.854 1.00 94.62 1047 ILE A CA 1
ATOM 7989 C C . ILE A 1 1047 ? -23.669 -32.097 -14.077 1.00 94.62 1047 ILE A C 1
ATOM 7991 O O . ILE A 1 1047 ? -24.236 -31.126 -14.585 1.00 94.62 1047 ILE A O 1
ATOM 7995 N N . PRO A 1 1048 ? -23.903 -33.349 -14.521 1.00 93.88 1048 PRO A N 1
ATOM 7996 C CA . PRO A 1 1048 ? -24.825 -33.654 -15.621 1.00 93.88 1048 PRO A CA 1
ATOM 7997 C C . PRO A 1 1048 ? -26.253 -33.128 -15.406 1.00 93.88 1048 PRO A C 1
ATOM 7999 O O . PRO A 1 1048 ? -26.763 -33.110 -14.285 1.00 93.88 1048 PRO A O 1
ATOM 8002 N N . GLU A 1 1049 ? -26.923 -32.701 -16.481 1.00 91.69 1049 GLU A N 1
ATOM 8003 C CA . GLU A 1 1049 ? -28.265 -32.093 -16.410 1.00 91.69 1049 GLU A CA 1
ATOM 8004 C C . GLU A 1 1049 ? -29.346 -33.029 -15.851 1.00 91.69 1049 GLU A C 1
ATOM 8006 O O . GLU A 1 1049 ? -30.312 -32.556 -15.258 1.00 91.69 1049 GLU A O 1
ATOM 8011 N N . ASP A 1 1050 ? -29.187 -34.340 -16.023 1.00 91.81 1050 ASP A N 1
ATOM 8012 C CA . ASP A 1 1050 ? -30.108 -35.366 -15.536 1.00 91.81 1050 ASP A CA 1
ATOM 8013 C C . ASP A 1 1050 ? -29.879 -35.753 -14.066 1.00 91.81 1050 ASP A C 1
ATOM 8015 O O . ASP A 1 1050 ? -30.685 -36.498 -13.503 1.00 91.81 1050 ASP A O 1
ATOM 8019 N N . ALA A 1 1051 ? -28.821 -35.242 -13.426 1.00 94.75 1051 ALA A N 1
ATOM 8020 C CA . ALA A 1 1051 ? -28.594 -35.428 -12.000 1.00 94.75 1051 ALA A CA 1
ATOM 8021 C C . ALA A 1 1051 ? -29.540 -34.541 -11.182 1.00 94.75 1051 ALA A C 1
ATOM 8023 O O . ALA A 1 1051 ? -29.606 -33.327 -11.373 1.00 94.75 1051 ALA A O 1
ATOM 8024 N N . THR A 1 1052 ? -30.245 -35.151 -10.233 1.00 94.88 1052 THR A N 1
ATOM 8025 C CA . THR A 1 1052 ? -31.206 -34.480 -9.343 1.00 94.88 1052 THR A CA 1
ATOM 8026 C C . THR A 1 1052 ? -30.783 -34.516 -7.879 1.00 94.88 1052 THR A C 1
ATOM 8028 O O . THR A 1 1052 ? -31.381 -33.825 -7.056 1.00 94.88 1052 THR A O 1
ATOM 8031 N N . VAL A 1 1053 ? -29.776 -35.324 -7.534 1.00 95.81 1053 VAL A N 1
ATOM 8032 C CA . VAL A 1 1053 ? -29.269 -35.466 -6.168 1.00 95.81 1053 VAL A CA 1
ATOM 8033 C C . VAL A 1 1053 ? -27.746 -35.495 -6.106 1.00 95.81 1053 VAL A C 1
ATOM 8035 O O . VAL A 1 1053 ? -27.082 -35.862 -7.076 1.00 95.81 1053 VAL A O 1
ATOM 8038 N N . ILE A 1 1054 ? -27.204 -35.143 -4.942 1.00 96.88 1054 ILE A N 1
ATOM 8039 C CA . ILE A 1 1054 ? -25.770 -35.102 -4.648 1.00 96.88 1054 ILE A CA 1
ATOM 8040 C C . ILE A 1 1054 ? -25.479 -35.645 -3.239 1.00 96.88 1054 ILE A C 1
ATOM 8042 O O . ILE A 1 1054 ? -26.327 -35.532 -2.356 1.00 96.88 1054 ILE A O 1
ATOM 8046 N N . ARG A 1 1055 ? -24.313 -36.249 -3.000 1.00 96.19 1055 ARG A N 1
ATOM 8047 C CA . ARG A 1 1055 ? -23.851 -36.669 -1.662 1.00 96.19 1055 ARG A CA 1
ATOM 8048 C C . ARG A 1 1055 ? -22.329 -36.601 -1.552 1.00 96.19 1055 ARG A C 1
ATOM 8050 O O . ARG A 1 1055 ? -21.641 -36.661 -2.564 1.00 96.19 1055 ARG A O 1
ATOM 8057 N N . ILE A 1 1056 ? -21.810 -36.520 -0.331 1.00 97.00 1056 ILE A N 1
ATOM 8058 C CA . ILE A 1 1056 ? -20.370 -36.497 -0.046 1.00 97.00 1056 ILE A CA 1
ATOM 8059 C C . ILE A 1 1056 ? -19.935 -37.895 0.408 1.00 97.00 1056 ILE A C 1
ATOM 8061 O O . ILE A 1 1056 ? -20.604 -38.526 1.236 1.00 97.00 1056 ILE A O 1
ATOM 8065 N N . ARG A 1 1057 ? -18.808 -38.372 -0.124 1.00 95.62 1057 ARG A N 1
ATOM 8066 C CA . ARG A 1 1057 ? -18.109 -39.579 0.326 1.00 95.62 1057 ARG A CA 1
ATOM 8067 C C . ARG A 1 1057 ? -16.711 -39.176 0.784 1.00 95.62 1057 ARG A C 1
ATOM 8069 O O . ARG A 1 1057 ? -15.952 -38.620 -0.002 1.00 95.62 1057 ARG A O 1
ATOM 8076 N N . ALA A 1 1058 ? -16.397 -39.458 2.043 1.00 96.19 1058 ALA A N 1
ATOM 8077 C CA . ALA A 1 1058 ? -15.106 -39.156 2.647 1.00 96.19 1058 ALA A CA 1
ATOM 8078 C C . ALA A 1 1058 ? -14.450 -40.441 3.156 1.00 96.19 1058 ALA A C 1
ATOM 8080 O O . ALA A 1 1058 ? -15.105 -41.257 3.816 1.00 96.19 1058 ALA A O 1
ATOM 8081 N N . VAL A 1 1059 ? -13.169 -40.616 2.844 1.00 95.69 1059 VAL A N 1
ATOM 8082 C CA . VAL A 1 1059 ? -12.360 -41.761 3.255 1.00 95.69 1059 VAL A CA 1
ATOM 8083 C C . VAL A 1 1059 ? -11.004 -41.259 3.736 1.00 95.69 1059 VAL A C 1
ATOM 8085 O O . VAL A 1 1059 ? -10.252 -40.648 2.983 1.00 95.69 1059 VAL A O 1
ATOM 8088 N N . ASP A 1 1060 ? -10.694 -41.573 4.986 1.00 94.88 1060 ASP A N 1
ATOM 8089 C CA . ASP A 1 1060 ? -9.430 -41.274 5.642 1.00 94.88 1060 ASP A CA 1
ATOM 8090 C C . ASP A 1 1060 ? -8.787 -42.595 6.070 1.00 94.88 1060 ASP A C 1
ATOM 8092 O O . ASP A 1 1060 ? -9.285 -43.316 6.935 1.00 94.88 1060 ASP A O 1
ATOM 8096 N N . THR A 1 1061 ? -7.708 -42.972 5.391 1.00 93.50 1061 THR A N 1
ATOM 8097 C CA . THR A 1 1061 ? -6.978 -44.220 5.685 1.00 93.50 1061 THR A CA 1
ATOM 8098 C C . THR A 1 1061 ? -5.615 -43.961 6.304 1.00 93.50 1061 THR A C 1
ATOM 8100 O O . THR A 1 1061 ? -4.889 -44.914 6.609 1.00 93.50 1061 THR A O 1
ATOM 8103 N N . ASN A 1 1062 ? -5.251 -42.690 6.475 1.00 91.81 1062 ASN A N 1
ATOM 8104 C CA . ASN A 1 1062 ? -3.970 -42.310 7.024 1.00 91.81 1062 ASN A CA 1
ATOM 8105 C C . ASN A 1 1062 ? -4.068 -42.232 8.550 1.00 91.81 1062 ASN A C 1
ATOM 8107 O O . ASN A 1 1062 ? -5.032 -41.730 9.099 1.00 91.81 1062 ASN A O 1
ATOM 8111 N N . LEU A 1 1063 ? -3.067 -42.769 9.246 1.00 91.81 1063 LEU A N 1
ATOM 8112 C CA . LEU A 1 1063 ? -3.059 -42.829 10.712 1.00 91.81 1063 LEU A CA 1
ATOM 8113 C C . LEU A 1 1063 ? -2.108 -41.798 11.337 1.00 91.81 1063 LEU A C 1
ATOM 8115 O O . LEU A 1 1063 ? -1.766 -41.905 12.514 1.00 91.81 1063 LEU A O 1
ATOM 8119 N N . THR A 1 1064 ? -1.617 -40.850 10.538 1.00 90.69 1064 THR A N 1
ATOM 8120 C CA . THR A 1 1064 ? -0.802 -39.733 11.024 1.00 90.69 1064 THR A CA 1
ATOM 8121 C C . THR A 1 1064 ? -1.728 -38.698 11.654 1.00 90.69 1064 THR A C 1
ATOM 8123 O O . THR A 1 1064 ? -2.780 -38.401 11.109 1.00 90.69 1064 THR A O 1
ATOM 8126 N N . GLU A 1 1065 ? -1.353 -38.160 12.811 1.00 86.81 1065 GLU A N 1
ATOM 8127 C CA . GLU A 1 1065 ? -2.199 -37.266 13.620 1.00 86.81 1065 GLU A CA 1
ATOM 8128 C C . GLU A 1 1065 ? -2.632 -35.979 12.891 1.00 86.81 1065 GLU A C 1
ATOM 8130 O O . GLU A 1 1065 ? -3.713 -35.454 13.140 1.00 86.81 1065 GLU A O 1
ATOM 8135 N N . ASP A 1 1066 ? -1.809 -35.487 11.965 1.00 86.38 1066 ASP A N 1
ATOM 8136 C CA . ASP A 1 1066 ? -2.081 -34.310 11.133 1.00 86.38 1066 ASP A CA 1
ATOM 8137 C C . ASP A 1 1066 ? -2.939 -34.618 9.891 1.00 86.38 1066 ASP A C 1
ATOM 8139 O O . ASP A 1 1066 ? -3.360 -33.700 9.188 1.00 86.38 1066 ASP A O 1
ATOM 8143 N N . GLN A 1 1067 ? -3.224 -35.894 9.624 1.00 91.56 1067 GLN A N 1
ATOM 8144 C CA . GLN A 1 1067 ? -4.045 -36.350 8.508 1.00 91.56 1067 GLN A CA 1
ATOM 8145 C C . GLN A 1 1067 ? -5.442 -36.686 9.016 1.00 91.56 1067 GLN A C 1
ATOM 8147 O O . GLN A 1 1067 ? -5.695 -37.775 9.512 1.00 91.56 1067 GLN A O 1
ATOM 8152 N N . TRP A 1 1068 ? -6.341 -35.717 8.899 1.00 94.25 1068 TRP A N 1
ATOM 8153 C CA . TRP A 1 1068 ? -7.746 -35.846 9.266 1.00 94.25 1068 TRP A CA 1
ATOM 8154 C C . TRP A 1 1068 ? -8.597 -34.991 8.330 1.00 94.25 1068 TRP A C 1
ATOM 8156 O O . TRP A 1 1068 ? -8.078 -34.114 7.634 1.00 94.25 1068 TRP A O 1
ATOM 8166 N N . VAL A 1 1069 ? -9.909 -35.226 8.327 1.00 95.94 1069 VAL A N 1
ATOM 8167 C CA . VAL A 1 1069 ? -10.884 -34.412 7.593 1.00 95.94 1069 VAL A CA 1
ATOM 8168 C C . VAL A 1 1069 ? -12.112 -34.159 8.451 1.00 95.94 1069 VAL A C 1
ATOM 8170 O O . VAL A 1 1069 ? -12.603 -35.061 9.125 1.00 95.94 1069 VAL A O 1
ATOM 8173 N N . ALA A 1 1070 ? -12.660 -32.950 8.370 1.00 96.75 1070 ALA A N 1
ATOM 8174 C CA . ALA A 1 1070 ? -14.005 -32.636 8.838 1.00 96.75 1070 ALA A CA 1
ATOM 8175 C C . ALA A 1 1070 ? -14.820 -31.972 7.732 1.00 96.75 1070 ALA A C 1
ATOM 8177 O O . ALA A 1 1070 ? -14.258 -31.299 6.872 1.00 96.75 1070 ALA A O 1
ATOM 8178 N N . PHE A 1 1071 ? -16.142 -32.150 7.744 1.00 97.50 1071 PHE A N 1
ATOM 8179 C CA . PHE A 1 1071 ? -17.022 -31.510 6.767 1.00 97.50 1071 PHE A CA 1
ATOM 8180 C C . PHE A 1 1071 ? -18.449 -31.281 7.282 1.00 97.50 1071 PHE A C 1
ATOM 8182 O O . PHE A 1 1071 ? -18.927 -31.915 8.225 1.00 97.50 1071 PHE A O 1
ATOM 8189 N N . THR A 1 1072 ? -19.128 -30.350 6.616 1.00 97.62 1072 THR A N 1
ATOM 8190 C CA . THR A 1 1072 ? -20.532 -29.958 6.825 1.00 97.62 1072 THR A CA 1
ATOM 8191 C C . THR A 1 1072 ? -21.407 -30.418 5.645 1.00 97.62 1072 THR A C 1
ATOM 8193 O O . THR A 1 1072 ? -20.873 -30.838 4.613 1.00 97.62 1072 THR A O 1
ATOM 8196 N N . PRO A 1 1073 ? -22.751 -30.382 5.751 1.00 97.81 1073 PRO A N 1
ATOM 8197 C CA . PRO A 1 1073 ? -23.628 -30.717 4.630 1.00 97.81 1073 PRO A CA 1
ATOM 8198 C C . PRO A 1 1073 ? -23.439 -29.779 3.421 1.00 97.81 1073 PRO A C 1
ATOM 8200 O O . PRO A 1 1073 ? -23.083 -28.612 3.598 1.00 97.81 1073 PRO A O 1
ATOM 8203 N N . PRO A 1 1074 ? -23.730 -30.242 2.192 1.00 97.62 1074 PRO A N 1
ATOM 8204 C CA . PRO A 1 1074 ? -23.691 -29.394 1.011 1.00 97.62 1074 PRO A CA 1
ATOM 8205 C C . PRO A 1 1074 ? -24.830 -28.367 1.003 1.00 97.62 1074 PRO A C 1
ATOM 8207 O O . PRO A 1 1074 ? -25.966 -28.635 1.408 1.00 97.62 1074 PRO A O 1
ATOM 8210 N N . ARG A 1 1075 ? -24.520 -27.184 0.483 1.00 96.81 1075 ARG A N 1
ATOM 8211 C CA . ARG A 1 1075 ? -25.410 -26.035 0.316 1.00 96.81 1075 ARG A CA 1
ATOM 8212 C C . ARG A 1 1075 ? -25.249 -25.431 -1.076 1.00 96.81 1075 ARG A C 1
ATOM 8214 O O . ARG A 1 1075 ? -24.180 -25.532 -1.672 1.00 96.81 1075 ARG A O 1
ATOM 8221 N N . ALA A 1 1076 ? -26.300 -24.815 -1.604 1.00 96.06 1076 ALA A N 1
ATOM 8222 C CA . ALA A 1 1076 ? -26.244 -24.067 -2.857 1.00 96.06 1076 ALA A CA 1
ATOM 8223 C C . ALA A 1 1076 ? -26.355 -22.572 -2.535 1.00 96.06 1076 ALA A C 1
ATOM 8225 O O . ALA A 1 1076 ? -27.459 -22.107 -2.257 1.00 96.06 1076 ALA A O 1
ATOM 8226 N N . PRO A 1 1077 ? -25.236 -21.829 -2.508 1.00 94.81 1077 PRO A N 1
ATOM 8227 C CA . PRO A 1 1077 ? -25.241 -20.444 -2.061 1.00 94.81 1077 PRO A CA 1
ATOM 8228 C C . PRO A 1 1077 ? -25.969 -19.523 -3.046 1.00 94.81 1077 PRO A C 1
ATOM 8230 O O . PRO A 1 1077 ? -25.710 -19.570 -4.249 1.00 94.81 1077 PRO A O 1
ATOM 8233 N N . GLU A 1 1078 ? -26.804 -18.621 -2.522 1.00 93.75 1078 GLU A N 1
ATOM 8234 C CA . GLU A 1 1078 ? -27.264 -17.441 -3.264 1.00 93.75 1078 GLU A CA 1
ATOM 8235 C C . GLU A 1 1078 ? -26.132 -16.406 -3.329 1.00 93.75 1078 GLU A C 1
ATOM 8237 O O . GLU A 1 1078 ? -25.727 -15.844 -2.305 1.00 93.75 1078 GLU A O 1
ATOM 8242 N N . LEU A 1 1079 ? -25.624 -16.141 -4.536 1.00 94.44 1079 LEU A N 1
ATOM 8243 C CA . LEU A 1 1079 ? -24.469 -15.266 -4.739 1.00 94.44 1079 LEU A CA 1
ATOM 8244 C C . LEU A 1 1079 ? -24.850 -13.854 -5.206 1.00 94.44 1079 LEU A C 1
ATOM 8246 O O . LEU A 1 1079 ? -25.609 -13.667 -6.159 1.00 94.44 1079 LEU A O 1
ATOM 8250 N N . GLU A 1 1080 ? -24.229 -12.834 -4.612 1.00 94.94 1080 GLU A N 1
ATOM 8251 C CA . GLU A 1 1080 ? -24.266 -11.453 -5.112 1.00 94.94 1080 GLU A CA 1
ATOM 8252 C C . GLU A 1 1080 ? -22.889 -10.788 -5.081 1.00 94.94 1080 GLU A C 1
ATOM 8254 O O . GLU A 1 1080 ? -22.002 -11.231 -4.367 1.00 94.94 1080 GLU A O 1
ATOM 8259 N N . SER A 1 1081 ? -22.665 -9.733 -5.870 1.00 95.81 1081 SER A N 1
ATOM 8260 C CA . SER A 1 1081 ? -21.349 -9.085 -5.887 1.00 95.81 1081 SER A CA 1
ATOM 8261 C C . SER A 1 1081 ? -21.060 -8.325 -4.588 1.00 95.81 1081 SER A C 1
ATOM 8263 O O . SER A 1 1081 ? -21.971 -7.731 -4.005 1.00 95.81 1081 SER A O 1
ATOM 8265 N N . ILE A 1 1082 ? -19.784 -8.235 -4.192 1.00 95.94 1082 ILE A N 1
ATOM 8266 C CA . ILE A 1 1082 ? -19.345 -7.420 -3.039 1.00 95.94 1082 ILE A CA 1
ATOM 8267 C C . ILE A 1 1082 ? -19.895 -5.991 -3.124 1.00 95.94 1082 ILE A C 1
ATOM 8269 O O . ILE A 1 1082 ? -20.377 -5.445 -2.135 1.00 95.94 1082 ILE A O 1
ATOM 8273 N N . GLN A 1 1083 ? -19.862 -5.380 -4.313 1.00 96.00 1083 GLN A N 1
ATOM 8274 C CA . GLN A 1 1083 ? -20.371 -4.020 -4.509 1.00 96.00 1083 GLN A CA 1
ATOM 8275 C C . GLN A 1 1083 ? -21.865 -3.891 -4.177 1.00 96.00 1083 GLN A C 1
ATOM 8277 O O . GLN A 1 1083 ? -22.299 -2.833 -3.723 1.00 96.00 1083 GLN A O 1
ATOM 8282 N N . LYS A 1 1084 ? -22.661 -4.930 -4.446 1.00 95.56 1084 LYS A N 1
ATOM 8283 C CA . LYS A 1 1084 ? -24.093 -4.947 -4.134 1.00 95.56 1084 LYS A CA 1
ATOM 8284 C C . LYS A 1 1084 ? -24.339 -5.219 -2.649 1.00 95.56 1084 LYS A C 1
ATOM 8286 O O . LYS A 1 1084 ? -25.265 -4.631 -2.103 1.00 95.56 1084 LYS A O 1
ATOM 8291 N N . HIS A 1 1085 ? -23.500 -6.052 -2.037 1.00 95.62 1085 HIS A N 1
ATOM 8292 C CA . HIS A 1 1085 ? -23.583 -6.423 -0.628 1.00 95.62 1085 HIS A CA 1
ATOM 8293 C C . HIS A 1 1085 ? -23.197 -5.267 0.314 1.00 95.62 1085 HIS A C 1
ATOM 8295 O O . HIS A 1 1085 ? -23.989 -4.861 1.157 1.00 95.62 1085 HIS A O 1
ATOM 8301 N N . ILE A 1 1086 ? -22.002 -4.688 0.130 1.00 96.12 1086 ILE A N 1
ATOM 8302 C CA . ILE A 1 1086 ? -21.447 -3.639 1.009 1.00 96.12 1086 ILE A CA 1
ATOM 8303 C C . ILE A 1 1086 ? -21.921 -2.237 0.594 1.00 96.12 1086 ILE A C 1
ATOM 8305 O O . ILE A 1 1086 ? -22.147 -1.360 1.428 1.00 96.12 1086 ILE A O 1
ATOM 8309 N N . GLY A 1 1087 ? -22.063 -1.990 -0.711 1.00 95.12 1087 GLY A N 1
ATOM 8310 C CA . GLY A 1 1087 ? -22.311 -0.650 -1.243 1.00 95.12 1087 GLY A CA 1
ATOM 8311 C C . GLY A 1 1087 ? -21.063 0.243 -1.244 1.00 95.12 1087 GLY A C 1
ATOM 8312 O O . GLY A 1 1087 ? -19.930 -0.233 -1.236 1.00 95.12 1087 GLY A O 1
ATOM 8313 N N . SER A 1 1088 ? -21.272 1.561 -1.313 1.00 94.19 1088 SER A N 1
ATOM 8314 C CA . SER A 1 1088 ? -20.191 2.557 -1.458 1.00 94.19 1088 SER A CA 1
ATOM 8315 C C . SER A 1 1088 ? -20.057 3.538 -0.296 1.00 94.19 1088 SER A C 1
ATOM 8317 O O . SER A 1 1088 ? -19.145 4.358 -0.314 1.00 94.19 1088 SER A O 1
ATOM 8319 N N . ASP A 1 1089 ? -20.932 3.456 0.706 1.00 94.75 1089 ASP A N 1
ATOM 8320 C CA . ASP A 1 1089 ? -20.961 4.401 1.830 1.00 94.75 1089 ASP A CA 1
ATOM 8321 C C . ASP A 1 1089 ? -20.512 3.767 3.155 1.00 94.75 1089 ASP A C 1
ATOM 8323 O O . ASP A 1 1089 ? -20.167 4.486 4.094 1.00 94.75 1089 ASP A O 1
ATOM 8327 N N . VAL A 1 1090 ? -20.492 2.431 3.232 1.00 96.00 1090 VAL A N 1
ATOM 8328 C CA . VAL A 1 1090 ? -20.133 1.688 4.444 1.00 96.00 1090 VAL A CA 1
ATOM 8329 C C . VAL A 1 1090 ? -18.615 1.753 4.677 1.00 96.00 1090 VAL A C 1
ATOM 8331 O O . VAL A 1 1090 ? -17.851 1.342 3.795 1.00 96.00 1090 VAL A O 1
ATOM 8334 N N . PRO A 1 1091 ? -18.153 2.238 5.847 1.00 96.12 1091 PRO A N 1
ATOM 8335 C CA . PRO A 1 1091 ? -16.736 2.251 6.198 1.00 96.12 1091 PRO A CA 1
ATOM 8336 C C . PRO A 1 1091 ? -16.140 0.840 6.189 1.00 96.12 1091 PRO A C 1
ATOM 8338 O O . PRO A 1 1091 ? -16.608 -0.056 6.890 1.00 96.12 1091 PRO A O 1
ATOM 8341 N N . THR A 1 1092 ? -15.092 0.647 5.394 1.00 97.25 1092 THR A N 1
ATOM 8342 C CA . THR A 1 1092 ? -14.416 -0.642 5.204 1.00 97.25 1092 THR A CA 1
ATOM 8343 C C . THR A 1 1092 ? -12.919 -0.481 5.469 1.00 97.25 1092 THR A C 1
ATOM 8345 O O . THR A 1 1092 ? -12.328 0.527 5.097 1.00 97.25 1092 THR A O 1
ATOM 8348 N N . LEU A 1 1093 ? -12.258 -1.458 6.082 1.00 97.25 1093 LEU A N 1
ATOM 8349 C CA . LEU A 1 1093 ? -10.799 -1.538 6.072 1.00 97.25 1093 LEU A CA 1
ATOM 8350 C C . LEU A 1 1093 ? -10.360 -2.261 4.794 1.00 97.25 1093 LEU A C 1
ATOM 8352 O O . LEU A 1 1093 ? -10.553 -3.461 4.644 1.00 97.25 1093 LEU A O 1
ATOM 8356 N N . LEU A 1 1094 ? -9.771 -1.529 3.852 1.00 96.81 1094 LEU A N 1
ATOM 8357 C CA . LEU A 1 1094 ? -9.146 -2.131 2.675 1.00 96.81 1094 LEU A CA 1
ATOM 8358 C C . LEU A 1 1094 ? -7.658 -2.320 2.957 1.00 96.81 1094 LEU A C 1
ATOM 8360 O O . LEU A 1 1094 ? -6.948 -1.322 3.113 1.00 96.81 1094 LEU A O 1
ATOM 8364 N N . ASP A 1 1095 ? -7.170 -3.558 2.978 1.00 95.50 1095 ASP A N 1
ATOM 8365 C CA . ASP A 1 1095 ? -5.740 -3.819 3.134 1.00 95.50 1095 ASP A CA 1
ATOM 8366 C C . ASP A 1 1095 ? -4.948 -3.173 1.983 1.00 95.50 1095 ASP A C 1
ATOM 8368 O O . ASP A 1 1095 ? -5.410 -3.038 0.840 1.00 95.50 1095 ASP A O 1
ATOM 8372 N N . TRP A 1 1096 ? -3.725 -2.737 2.283 1.00 93.06 1096 TRP A N 1
ATOM 8373 C CA . TRP A 1 1096 ? -2.954 -1.869 1.389 1.00 93.06 1096 TRP A CA 1
ATOM 8374 C C . TRP A 1 1096 ? -2.648 -2.471 0.009 1.00 93.06 1096 TRP A C 1
ATOM 8376 O O . TRP A 1 1096 ? -2.509 -1.724 -0.964 1.00 93.06 1096 TRP A O 1
ATOM 8386 N N . SER A 1 1097 ? -2.553 -3.799 -0.089 1.00 89.94 1097 SER A N 1
ATOM 8387 C CA . SER A 1 1097 ? -2.238 -4.521 -1.325 1.00 89.94 1097 SER A CA 1
ATOM 8388 C C . SER A 1 1097 ? -3.452 -4.702 -2.245 1.00 89.94 1097 SER A C 1
ATOM 8390 O O . SER A 1 1097 ? -3.289 -4.777 -3.466 1.00 89.94 1097 SER A O 1
ATOM 8392 N N . VAL A 1 1098 ? -4.675 -4.691 -1.699 1.00 92.94 1098 VAL A N 1
ATOM 8393 C CA . VAL A 1 1098 ? -5.915 -4.912 -2.468 1.00 92.94 1098 VAL A CA 1
ATOM 8394 C C . VAL A 1 1098 ? -6.665 -3.630 -2.798 1.00 92.94 1098 VAL A C 1
ATOM 8396 O O . VAL A 1 1098 ? -7.370 -3.579 -3.808 1.00 92.94 1098 VAL A O 1
ATOM 8399 N N . ALA A 1 1099 ? -6.480 -2.566 -2.010 1.00 94.19 1099 ALA A N 1
ATOM 8400 C CA . ALA A 1 1099 ? -7.292 -1.349 -2.078 1.00 94.19 1099 ALA A CA 1
ATOM 8401 C C . ALA A 1 1099 ? -7.393 -0.724 -3.484 1.00 94.19 1099 ALA A C 1
ATOM 8403 O O . ALA A 1 1099 ? -8.395 -0.091 -3.813 1.00 94.19 1099 ALA A O 1
ATOM 8404 N N . PHE A 1 1100 ? -6.404 -0.912 -4.363 1.00 94.19 1100 PHE A N 1
ATOM 8405 C CA . PHE A 1 1100 ? -6.458 -0.372 -5.726 1.00 94.19 1100 PHE A CA 1
ATOM 8406 C C . PHE A 1 1100 ? -7.514 -1.033 -6.630 1.00 94.19 1100 PHE A C 1
ATOM 8408 O O . PHE A 1 1100 ? -7.957 -0.424 -7.605 1.00 94.19 1100 PHE A O 1
ATOM 8415 N N . GLN A 1 1101 ? -7.919 -2.268 -6.320 1.00 94.25 1101 GLN A N 1
ATOM 8416 C CA . GLN A 1 1101 ? -8.898 -3.040 -7.094 1.00 94.25 1101 GLN A CA 1
ATOM 8417 C C . GLN A 1 1101 ? -10.344 -2.828 -6.622 1.00 94.25 1101 GLN A C 1
ATOM 8419 O O . GLN A 1 1101 ? -11.269 -3.278 -7.296 1.00 94.25 1101 GLN A O 1
ATOM 8424 N N . PHE A 1 1102 ? -10.541 -2.091 -5.523 1.00 95.69 1102 PHE A N 1
ATOM 8425 C CA . PHE A 1 1102 ? -11.845 -1.794 -4.923 1.00 95.69 1102 PHE A CA 1
ATOM 8426 C C . PHE A 1 1102 ? -12.103 -0.275 -4.851 1.00 95.69 1102 PHE A C 1
ATOM 8428 O O . PHE A 1 1102 ? -12.250 0.284 -3.764 1.00 95.69 1102 PHE A O 1
ATOM 8435 N N . PRO A 1 1103 ? -12.154 0.439 -5.996 1.00 94.31 1103 PRO A N 1
ATOM 8436 C CA . PRO A 1 1103 ? -12.259 1.897 -6.022 1.00 94.31 1103 PRO A CA 1
ATOM 8437 C C . PRO A 1 1103 ? -13.628 2.453 -5.601 1.00 94.31 1103 PRO A C 1
ATOM 8439 O O . PRO A 1 1103 ? -13.750 3.654 -5.401 1.00 94.31 1103 PRO A O 1
ATOM 8442 N N . CYS A 1 1104 ? -14.660 1.608 -5.527 1.00 93.94 1104 CYS A N 1
ATOM 8443 C CA . CYS A 1 1104 ? -16.010 2.005 -5.116 1.00 93.94 1104 CYS A CA 1
ATOM 8444 C C . CYS A 1 1104 ? -16.301 1.732 -3.637 1.00 93.94 1104 CYS A C 1
ATOM 8446 O O . CYS A 1 1104 ? -17.300 2.243 -3.136 1.00 93.94 1104 CYS A O 1
ATOM 8448 N N . LEU A 1 1105 ? -15.474 0.928 -2.960 1.00 95.19 1105 LEU A N 1
ATOM 8449 C CA . LEU A 1 1105 ? -15.601 0.719 -1.522 1.00 95.19 1105 LEU A CA 1
ATOM 8450 C C . LEU A 1 1105 ? -14.967 1.909 -0.801 1.00 95.19 1105 LEU A C 1
ATOM 8452 O O . LEU A 1 1105 ? -13.876 2.358 -1.177 1.00 95.19 1105 LEU A O 1
ATOM 8456 N N . LYS A 1 1106 ? -15.659 2.418 0.221 1.00 94.25 1106 LYS A N 1
ATOM 8457 C CA . LYS A 1 1106 ? -15.190 3.534 1.041 1.00 94.25 1106 LYS A CA 1
ATOM 8458 C C . LYS A 1 1106 ? -14.247 2.996 2.130 1.00 94.25 1106 LYS A C 1
ATOM 8460 O O . LYS A 1 1106 ? -14.718 2.278 3.014 1.00 94.25 1106 LYS A O 1
ATOM 8465 N N . PRO A 1 1107 ? -12.940 3.325 2.109 1.00 95.81 1107 PRO A N 1
ATOM 8466 C CA . PRO A 1 1107 ? -12.090 3.082 3.262 1.00 95.81 1107 PRO A CA 1
ATOM 8467 C C . PRO A 1 1107 ? -12.593 3.912 4.451 1.00 95.81 1107 PRO A C 1
ATOM 8469 O O . PRO A 1 1107 ? -13.076 5.026 4.241 1.00 95.81 1107 PRO A O 1
ATOM 8472 N N . TYR A 1 1108 ? -12.491 3.407 5.682 1.00 95.56 1108 TYR A N 1
ATOM 8473 C CA . TYR A 1 1108 ? -12.905 4.192 6.849 1.00 95.56 1108 TYR A CA 1
ATOM 8474 C C . TYR A 1 1108 ? -12.132 5.519 6.907 1.00 95.56 1108 TYR A C 1
ATOM 8476 O O . TYR A 1 1108 ? -10.924 5.556 6.648 1.00 95.56 1108 TYR A O 1
ATOM 8484 N N . ASP A 1 1109 ? -12.824 6.607 7.238 1.00 94.88 1109 ASP A N 1
ATOM 8485 C CA . ASP A 1 1109 ? -12.208 7.927 7.366 1.00 94.88 1109 ASP A CA 1
ATOM 8486 C C . ASP A 1 1109 ? -11.737 8.192 8.803 1.00 94.88 1109 ASP A C 1
ATOM 8488 O O . ASP A 1 1109 ? -12.064 7.473 9.745 1.00 94.88 1109 ASP A O 1
ATOM 8492 N N . HIS A 1 1110 ? -10.951 9.250 8.987 1.00 95.19 1110 HIS A N 1
ATOM 8493 C CA . HIS A 1 1110 ? -10.616 9.767 10.312 1.00 95.19 1110 HIS A CA 1
ATOM 8494 C C . HIS A 1 1110 ? -10.590 11.290 10.286 1.00 95.19 1110 HIS A C 1
ATOM 8496 O O . HIS A 1 1110 ? -10.235 11.896 9.274 1.00 95.19 1110 HIS A O 1
ATOM 8502 N N . HIS A 1 1111 ? -10.951 11.918 11.402 1.00 95.44 1111 HIS A N 1
ATOM 8503 C CA . HIS A 1 1111 ? -10.933 13.367 11.556 1.00 95.44 1111 HIS A CA 1
ATOM 8504 C C . HIS A 1 1111 ? -10.475 13.753 12.961 1.00 95.44 1111 HIS A C 1
ATOM 8506 O O . HIS A 1 1111 ? -10.882 13.142 13.945 1.00 95.44 1111 HIS A O 1
ATOM 8512 N N . ALA A 1 1112 ? -9.599 14.759 13.048 1.00 94.62 1112 ALA A N 1
ATOM 8513 C CA . ALA A 1 1112 ? -9.043 15.260 14.307 1.00 94.62 1112 ALA A CA 1
ATOM 8514 C C . ALA A 1 1112 ? -8.507 14.156 15.252 1.00 94.62 1112 ALA A C 1
ATOM 8516 O O . ALA A 1 1112 ? -8.594 14.274 16.469 1.00 94.62 1112 ALA A O 1
ATOM 8517 N N . GLY A 1 1113 ? -7.941 13.085 14.682 1.00 94.06 1113 GLY A N 1
ATOM 8518 C CA . GLY A 1 1113 ? -7.332 11.967 15.415 1.00 94.06 1113 GLY A CA 1
ATOM 8519 C C . GLY A 1 1113 ? -8.264 10.793 15.742 1.00 94.06 1113 GLY A C 1
ATOM 8520 O O . GLY A 1 1113 ? -7.763 9.768 16.193 1.00 94.06 1113 GLY A O 1
ATOM 8521 N N . VAL A 1 1114 ? -9.569 10.890 15.466 1.00 96.81 1114 VAL A N 1
ATOM 8522 C CA . VAL A 1 1114 ? -10.547 9.810 15.701 1.00 96.81 1114 VAL A CA 1
ATOM 8523 C C . VAL A 1 1114 ? -10.976 9.183 14.375 1.00 96.81 1114 VAL A C 1
ATOM 8525 O O . VAL A 1 1114 ? -11.316 9.905 13.436 1.00 96.81 1114 VAL A O 1
ATOM 8528 N N . ALA A 1 1115 ? -10.940 7.855 14.287 1.00 96.62 1115 ALA A N 1
ATOM 8529 C CA . ALA A 1 1115 ? -11.348 7.082 13.118 1.00 96.62 1115 ALA A CA 1
ATOM 8530 C C . ALA A 1 1115 ? -12.822 6.654 13.180 1.00 96.62 1115 ALA A C 1
ATOM 8532 O O . ALA A 1 1115 ? -13.385 6.448 14.255 1.00 96.62 1115 ALA A O 1
ATOM 8533 N N . GLU A 1 1116 ? -13.441 6.503 12.010 1.00 95.38 1116 GLU A N 1
ATOM 8534 C CA . GLU A 1 1116 ? -14.693 5.765 11.849 1.00 95.38 1116 GLU A CA 1
ATOM 8535 C C . GLU A 1 1116 ? -14.456 4.275 12.140 1.00 95.38 1116 GLU A C 1
ATOM 8537 O O . GLU A 1 1116 ? -13.394 3.732 11.827 1.00 95.38 1116 GLU A O 1
ATOM 8542 N N . VAL A 1 1117 ? -15.450 3.599 12.716 1.00 94.56 1117 VAL A N 1
ATOM 8543 C CA . VAL A 1 1117 ? -15.385 2.150 12.935 1.00 94.56 1117 VAL A CA 1
ATOM 8544 C C . VAL A 1 1117 ? -15.713 1.434 11.617 1.00 94.56 1117 VAL A C 1
ATOM 8546 O O . VAL A 1 1117 ? -16.796 1.660 11.074 1.00 94.56 1117 VAL A O 1
ATOM 8549 N N . PRO A 1 1118 ? -14.814 0.597 11.068 1.00 95.75 1118 PRO A N 1
ATOM 8550 C CA . PRO A 1 1118 ? -15.122 -0.182 9.875 1.00 95.75 1118 PRO A CA 1
ATOM 8551 C C . PRO A 1 1118 ? -16.047 -1.362 10.192 1.00 95.75 1118 PRO A C 1
ATOM 8553 O O . PRO A 1 1118 ? -15.922 -1.989 11.240 1.00 95.75 1118 PRO A O 1
ATOM 8556 N N . HIS A 1 1119 ? -16.930 -1.686 9.246 1.00 95.69 1119 HIS A N 1
ATOM 8557 C CA . HIS A 1 1119 ? -17.864 -2.821 9.320 1.00 95.69 1119 HIS A CA 1
ATOM 8558 C C . HIS A 1 1119 ? -17.397 -4.041 8.529 1.00 95.69 1119 HIS A C 1
ATOM 8560 O O . HIS A 1 1119 ? -17.889 -5.141 8.741 1.00 95.69 1119 HIS A O 1
ATOM 8566 N N . TYR A 1 1120 ? -16.456 -3.846 7.610 1.00 97.50 1120 TYR A N 1
ATOM 8567 C CA . TYR A 1 1120 ? -15.888 -4.917 6.805 1.00 97.50 1120 TYR A CA 1
ATOM 8568 C C . TYR A 1 1120 ? -14.382 -4.742 6.692 1.00 97.50 1120 TYR A C 1
ATOM 8570 O O . TYR A 1 1120 ? -13.880 -3.614 6.748 1.00 97.50 1120 TYR A O 1
ATOM 8578 N N . ARG A 1 1121 ? -13.668 -5.841 6.459 1.00 96.88 1121 ARG A N 1
ATOM 8579 C CA . ARG A 1 1121 ? -12.270 -5.834 6.029 1.00 96.88 1121 ARG A CA 1
ATOM 8580 C C . ARG A 1 1121 ? -12.123 -6.608 4.729 1.00 96.88 1121 ARG A C 1
ATOM 8582 O O . ARG A 1 1121 ? -12.616 -7.720 4.619 1.00 96.88 1121 ARG A O 1
ATOM 8589 N N . VAL A 1 1122 ? -11.427 -6.029 3.756 1.00 97.31 1122 VAL A N 1
ATOM 8590 C CA . VAL A 1 1122 ? -11.056 -6.713 2.512 1.00 97.31 1122 VAL A CA 1
ATOM 8591 C C . VAL A 1 1122 ? -9.548 -6.912 2.504 1.00 97.31 1122 VAL A C 1
ATOM 8593 O O . VAL A 1 1122 ? -8.792 -5.936 2.519 1.00 97.31 1122 VAL A O 1
ATOM 8596 N N . SER A 1 1123 ? -9.126 -8.168 2.438 1.00 94.62 1123 SER A N 1
ATOM 8597 C CA . SER A 1 1123 ? -7.731 -8.605 2.506 1.00 94.62 1123 SER A CA 1
ATOM 8598 C C . SER A 1 1123 ? -7.300 -9.331 1.224 1.00 94.62 1123 SER A C 1
ATOM 8600 O O . SER A 1 1123 ? -8.154 -9.792 0.461 1.00 94.62 1123 SER A O 1
ATOM 8602 N N . PRO A 1 1124 ? -5.984 -9.419 0.935 1.00 92.38 1124 PRO A N 1
ATOM 8603 C CA . PRO A 1 1124 ? -5.470 -10.258 -0.154 1.00 92.38 1124 PRO A CA 1
ATOM 8604 C C . PRO A 1 1124 ? -5.665 -11.750 0.169 1.00 92.38 1124 PRO A C 1
ATOM 8606 O O . PRO A 1 1124 ? -6.278 -12.074 1.186 1.00 92.38 1124 PRO A O 1
ATOM 8609 N N . SER A 1 1125 ? -5.180 -12.650 -0.702 1.00 89.94 1125 SER A N 1
ATOM 8610 C CA . SER A 1 1125 ? -5.248 -14.111 -0.486 1.00 89.94 1125 SER A CA 1
ATOM 8611 C C . SER A 1 1125 ? -4.724 -14.501 0.897 1.00 89.94 1125 SER A C 1
ATOM 8613 O O . SER A 1 1125 ? -3.933 -13.756 1.478 1.00 89.94 1125 SER A O 1
ATOM 8615 N N . HIS A 1 1126 ? -5.127 -15.654 1.425 1.00 88.56 1126 HIS A N 1
ATOM 8616 C CA . HIS A 1 1126 ? -4.827 -16.058 2.804 1.00 88.56 1126 HIS A CA 1
ATOM 8617 C C . HIS A 1 1126 ? -3.322 -16.020 3.112 1.00 88.56 1126 HIS A C 1
ATOM 8619 O O . HIS A 1 1126 ? -2.906 -15.393 4.090 1.00 88.56 1126 HIS A O 1
ATOM 8625 N N . GLU A 1 1127 ? -2.494 -16.578 2.222 1.00 81.25 1127 GLU A N 1
ATOM 8626 C CA . GLU A 1 1127 ? -1.028 -16.524 2.327 1.00 81.25 1127 GLU A CA 1
ATOM 8627 C C . GLU A 1 1127 ? -0.510 -15.073 2.293 1.00 81.25 1127 GLU A C 1
ATOM 8629 O O . GLU A 1 1127 ? 0.272 -14.643 3.143 1.00 81.25 1127 GLU A O 1
ATOM 8634 N N . SER A 1 1128 ? -0.996 -14.255 1.351 1.00 82.88 1128 SER A N 1
ATOM 8635 C CA . SER A 1 1128 ? -0.596 -12.844 1.253 1.00 82.88 1128 SER A CA 1
ATOM 8636 C C . SER A 1 1128 ? -1.035 -12.024 2.469 1.00 82.88 1128 SER A C 1
ATOM 8638 O O . SER A 1 1128 ? -0.312 -11.121 2.890 1.00 82.88 1128 SER A O 1
ATOM 8640 N N . ARG A 1 1129 ? -2.205 -12.315 3.051 1.00 86.25 1129 ARG A N 1
ATOM 8641 C CA . ARG A 1 1129 ? -2.732 -11.649 4.249 1.00 86.25 1129 ARG A CA 1
ATOM 8642 C C . ARG A 1 1129 ? -1.798 -11.894 5.423 1.00 86.25 1129 ARG A C 1
ATOM 8644 O O . ARG A 1 1129 ? -1.468 -10.936 6.124 1.00 86.25 1129 ARG A O 1
ATOM 8651 N N . GLU A 1 1130 ? -1.327 -13.124 5.602 1.00 82.00 1130 GLU A N 1
ATOM 8652 C CA . GLU A 1 1130 ? -0.361 -13.470 6.647 1.00 82.00 1130 GLU A CA 1
ATOM 8653 C C . GLU A 1 1130 ? 0.952 -12.684 6.494 1.00 82.00 1130 GLU A C 1
ATOM 8655 O O . GLU A 1 1130 ? 1.475 -12.128 7.464 1.00 82.00 1130 GLU A O 1
ATOM 8660 N N . ILE A 1 1131 ? 1.448 -12.548 5.261 1.00 77.25 1131 ILE A N 1
ATOM 8661 C CA . ILE A 1 1131 ? 2.706 -11.843 4.976 1.00 77.25 1131 ILE A CA 1
ATOM 8662 C C . ILE A 1 1131 ? 2.547 -10.312 5.082 1.00 77.25 1131 ILE A C 1
ATOM 8664 O O . ILE A 1 1131 ? 3.485 -9.610 5.480 1.00 77.25 1131 ILE A O 1
ATOM 8668 N N . HIS A 1 1132 ? 1.386 -9.757 4.712 1.00 81.88 1132 HIS A N 1
ATOM 8669 C CA . HIS A 1 1132 ? 1.165 -8.304 4.581 1.00 81.88 1132 HIS A CA 1
ATOM 8670 C C . HIS A 1 1132 ? 0.571 -7.644 5.824 1.00 81.88 1132 HIS A C 1
ATOM 8672 O O . HIS A 1 1132 ? 0.837 -6.458 6.049 1.00 81.88 1132 HIS A O 1
ATOM 8678 N N . THR A 1 1133 ? -0.200 -8.373 6.637 1.00 83.56 1133 THR A N 1
ATOM 8679 C CA . THR A 1 1133 ? -0.822 -7.848 7.867 1.00 83.56 1133 THR A CA 1
ATOM 8680 C C . THR A 1 1133 ? 0.187 -7.246 8.858 1.00 83.56 1133 THR A C 1
ATOM 8682 O O . THR A 1 1133 ? -0.105 -6.174 9.389 1.00 83.56 1133 THR A O 1
ATOM 8685 N N . PRO A 1 1134 ? 1.410 -7.794 9.047 1.00 85.12 1134 PRO A N 1
ATOM 8686 C CA . PRO A 1 1134 ? 2.431 -7.194 9.920 1.00 85.12 1134 PRO A CA 1
ATOM 8687 C C . PRO A 1 1134 ? 2.837 -5.750 9.570 1.00 85.12 1134 PRO A C 1
ATOM 8689 O O . PRO A 1 1134 ? 3.416 -5.037 10.390 1.00 85.12 1134 PRO A O 1
ATOM 8692 N N . VAL A 1 1135 ? 2.547 -5.272 8.355 1.00 86.12 1135 VAL A N 1
ATOM 8693 C CA . VAL A 1 1135 ? 2.758 -3.860 7.992 1.00 86.12 1135 VAL A CA 1
ATOM 8694 C C . VAL A 1 1135 ? 1.782 -2.938 8.737 1.00 86.12 1135 VAL A C 1
ATOM 8696 O O . VAL A 1 1135 ? 2.138 -1.791 9.018 1.00 86.12 1135 VAL A O 1
ATOM 8699 N N . MET A 1 1136 ? 0.596 -3.447 9.080 1.00 91.25 1136 MET A N 1
ATOM 8700 C CA . MET A 1 1136 ? -0.544 -2.720 9.647 1.00 91.25 1136 MET A CA 1
ATOM 8701 C C . MET A 1 1136 ? -0.851 -3.098 11.106 1.00 91.25 1136 MET A C 1
ATOM 8703 O O . MET A 1 1136 ? -1.889 -2.705 11.638 1.00 91.25 1136 MET A O 1
ATOM 8707 N N . ASP A 1 1137 ? 0.023 -3.872 11.743 1.00 88.12 1137 ASP A N 1
ATOM 8708 C CA . ASP A 1 1137 ? -0.184 -4.436 13.074 1.00 88.12 1137 ASP A CA 1
ATOM 8709 C C . ASP A 1 1137 ? -0.190 -3.392 14.207 1.00 88.12 1137 ASP A C 1
ATOM 8711 O O . ASP A 1 1137 ? 0.106 -2.202 14.036 1.00 88.12 1137 ASP A O 1
ATOM 8715 N N . TYR A 1 1138 ? -0.507 -3.859 15.417 1.00 89.38 1138 TYR A N 1
ATOM 8716 C CA . TYR A 1 1138 ? -0.445 -3.046 16.629 1.00 89.38 1138 TYR A CA 1
ATOM 8717 C C . TYR A 1 1138 ? 0.952 -2.436 16.856 1.00 89.38 1138 TYR A C 1
ATOM 8719 O O . TYR A 1 1138 ? 1.073 -1.243 17.126 1.00 89.38 1138 TYR A O 1
ATOM 8727 N N . TYR A 1 1139 ? 2.023 -3.216 16.694 1.00 86.94 1139 TYR A N 1
ATOM 8728 C CA . TYR A 1 1139 ? 3.392 -2.761 16.966 1.00 86.94 1139 TYR A CA 1
ATOM 8729 C C . TYR A 1 1139 ? 3.861 -1.651 16.017 1.00 86.94 1139 TYR A C 1
ATOM 8731 O O . TYR A 1 1139 ? 4.633 -0.774 16.408 1.00 86.94 1139 TYR A O 1
ATOM 8739 N N . GLY A 1 1140 ? 3.399 -1.678 14.770 1.00 87.81 1140 GLY A N 1
ATOM 8740 C CA . GLY A 1 1140 ? 3.629 -0.639 13.781 1.00 87.81 1140 GLY A CA 1
ATOM 8741 C C . GLY A 1 1140 ? 2.753 0.601 13.956 1.00 87.81 1140 GLY A C 1
ATOM 8742 O O . GLY A 1 1140 ? 3.004 1.585 13.258 1.00 87.81 1140 GLY A O 1
ATOM 8743 N N . GLY A 1 1141 ? 1.752 0.569 14.844 1.00 89.81 1141 GLY A N 1
ATOM 8744 C CA . GLY A 1 1141 ? 0.722 1.603 14.964 1.00 89.81 1141 GLY A CA 1
ATOM 8745 C C . GLY A 1 1141 ? -0.183 1.670 13.733 1.00 89.81 1141 GLY A C 1
ATOM 8746 O O . GLY A 1 1141 ? -0.421 2.765 13.225 1.00 89.81 1141 GLY A O 1
ATOM 8747 N N . GLY A 1 1142 ? -0.534 0.517 13.159 1.00 91.19 1142 GLY A N 1
ATOM 8748 C CA . GLY A 1 1142 ? -1.256 0.420 11.895 1.00 91.19 1142 GLY A CA 1
ATOM 8749 C C . GLY A 1 1142 ? -2.771 0.237 12.005 1.00 91.19 1142 GLY A C 1
ATOM 8750 O O . GLY A 1 1142 ? -3.349 0.089 13.074 1.00 91.19 1142 GLY A O 1
ATOM 8751 N N . SER A 1 1143 ? -3.450 0.254 10.863 1.00 93.75 1143 SER A N 1
ATOM 8752 C CA . SER A 1 1143 ? -4.916 0.201 10.809 1.00 93.75 1143 SER A CA 1
ATOM 8753 C C . SER A 1 1143 ? -5.505 -1.097 11.373 1.00 93.75 1143 SER A C 1
ATOM 8755 O O . SER A 1 1143 ? -6.553 -1.063 12.011 1.00 93.75 1143 SER A O 1
ATOM 8757 N N . VAL A 1 1144 ? -4.826 -2.234 11.186 1.00 93.06 1144 VAL A N 1
ATOM 8758 C CA . VAL A 1 1144 ? -5.311 -3.538 11.658 1.00 93.06 1144 VAL A CA 1
ATOM 8759 C C . VAL A 1 1144 ? -5.293 -3.599 13.182 1.00 93.06 1144 VAL A C 1
ATOM 8761 O O . VAL A 1 1144 ? -6.299 -3.968 13.784 1.00 93.06 1144 VAL A O 1
ATOM 8764 N N . GLY A 1 1145 ? -4.206 -3.141 13.812 1.00 90.19 1145 GLY A N 1
ATOM 8765 C CA . GLY A 1 1145 ? -4.121 -3.092 15.273 1.00 90.19 1145 GLY A CA 1
ATOM 8766 C C . GLY A 1 1145 ? -5.193 -2.200 15.909 1.00 90.19 1145 GLY A C 1
ATOM 8767 O O . GLY A 1 1145 ? -5.674 -2.508 16.995 1.00 90.19 1145 GLY A O 1
ATOM 8768 N N . LEU A 1 1146 ? -5.631 -1.137 15.224 1.00 93.19 1146 LEU A N 1
ATOM 8769 C CA . LEU A 1 1146 ? -6.778 -0.337 15.663 1.00 93.19 1146 LEU A CA 1
ATOM 8770 C C . LEU A 1 1146 ? -8.090 -1.128 15.579 1.00 93.19 1146 LEU A C 1
ATOM 8772 O O . LEU A 1 1146 ? -8.880 -1.125 16.525 1.00 93.19 1146 LEU A O 1
ATOM 8776 N N . THR A 1 1147 ? -8.322 -1.811 14.454 1.00 92.88 1147 THR A N 1
ATOM 8777 C CA . THR A 1 1147 ? -9.559 -2.570 14.222 1.00 92.88 1147 THR A CA 1
ATOM 8778 C C . THR A 1 1147 ? -9.699 -3.783 15.135 1.00 92.88 1147 THR A C 1
ATOM 8780 O O . THR A 1 1147 ? -10.765 -3.954 15.715 1.00 92.88 1147 THR A O 1
ATOM 8783 N N . GLN A 1 1148 ? -8.624 -4.546 15.366 1.00 90.31 1148 GLN A N 1
ATOM 8784 C CA . GLN A 1 1148 ? -8.597 -5.702 16.279 1.00 90.31 1148 GLN A CA 1
ATOM 8785 C C . GLN A 1 1148 ? -8.967 -5.331 17.724 1.00 90.31 1148 GLN A C 1
ATOM 8787 O O . GLN A 1 1148 ? -9.466 -6.154 18.487 1.00 90.31 1148 GLN A O 1
ATOM 8792 N N . MET A 1 1149 ? -8.705 -4.080 18.111 1.00 91.44 1149 MET A N 1
ATOM 8793 C CA . MET A 1 1149 ? -9.005 -3.544 19.441 1.00 91.44 1149 MET A CA 1
ATOM 8794 C C . MET A 1 1149 ? -10.392 -2.892 19.533 1.00 91.44 1149 MET A C 1
ATOM 8796 O O . MET A 1 1149 ? -10.762 -2.364 20.582 1.00 91.44 1149 MET A O 1
ATOM 8800 N N . THR A 1 1150 ? -11.138 -2.864 18.427 1.00 91.69 1150 THR A N 1
ATOM 8801 C CA . THR A 1 1150 ? -12.442 -2.192 18.316 1.00 91.69 1150 THR A CA 1
ATOM 8802 C C . THR A 1 1150 ? -13.559 -3.165 17.932 1.00 91.69 1150 THR A C 1
ATOM 8804 O O . THR A 1 1150 ? -14.700 -2.986 18.359 1.00 91.69 1150 THR A O 1
ATOM 8807 N N . ALA A 1 1151 ? -13.251 -4.185 17.130 1.00 91.81 1151 ALA A N 1
ATOM 8808 C CA . ALA A 1 1151 ? -14.213 -5.135 16.593 1.00 91.81 1151 ALA A CA 1
ATOM 8809 C C . ALA A 1 1151 ? -13.612 -6.542 16.467 1.00 91.81 1151 ALA A C 1
ATOM 8811 O O . ALA A 1 1151 ? -12.401 -6.708 16.311 1.00 91.81 1151 ALA A O 1
ATOM 8812 N N . THR A 1 1152 ? -14.483 -7.548 16.482 1.00 89.19 1152 THR A N 1
ATOM 8813 C CA . THR A 1 1152 ? -14.154 -8.937 16.144 1.00 89.19 1152 THR A CA 1
ATOM 8814 C C . THR A 1 1152 ? -14.391 -9.185 14.659 1.00 89.19 1152 THR A C 1
ATOM 8816 O O . THR A 1 1152 ? -15.364 -8.674 14.106 1.00 89.19 1152 THR A O 1
ATOM 8819 N N . ALA A 1 1153 ? -13.524 -9.974 14.026 1.00 91.19 1153 ALA A N 1
ATOM 8820 C CA . ALA A 1 1153 ? -13.623 -10.325 12.613 1.00 91.19 1153 ALA A CA 1
ATOM 8821 C C . ALA A 1 1153 ? -14.197 -11.735 12.435 1.00 91.19 1153 ALA A C 1
ATOM 8823 O O . ALA A 1 1153 ? -13.716 -12.673 13.067 1.00 91.19 1153 ALA A O 1
ATOM 8824 N N . ASN A 1 1154 ? -15.184 -11.873 11.550 1.00 91.12 1154 ASN A N 1
ATOM 8825 C CA . ASN A 1 1154 ? -15.702 -13.157 11.089 1.00 91.12 1154 ASN A CA 1
ATOM 8826 C C . ASN A 1 1154 ? -15.573 -13.224 9.568 1.00 91.12 1154 ASN A C 1
ATOM 8828 O O . ASN A 1 1154 ? -16.115 -12.376 8.859 1.00 91.12 1154 ASN A O 1
ATOM 8832 N N . GLU A 1 1155 ? -14.863 -14.225 9.061 1.00 94.00 1155 GLU A N 1
ATOM 8833 C CA . GLU A 1 1155 ? -14.683 -14.395 7.620 1.00 94.00 1155 GLU A CA 1
ATOM 8834 C C . GLU A 1 1155 ? -16.002 -14.760 6.917 1.00 94.00 1155 GLU A C 1
ATOM 8836 O O . GLU A 1 1155 ? -16.757 -15.601 7.397 1.00 94.00 1155 GLU A O 1
ATOM 8841 N N . MET A 1 1156 ? -16.279 -14.165 5.755 1.00 95.06 1156 MET A N 1
ATOM 8842 C CA . MET A 1 1156 ? -17.459 -14.447 4.934 1.00 95.06 1156 MET A CA 1
ATOM 8843 C C . MET A 1 1156 ? -17.115 -15.332 3.721 1.00 95.06 1156 MET A C 1
ATOM 8845 O O . MET A 1 1156 ? -16.083 -15.119 3.077 1.00 95.06 1156 MET A O 1
ATOM 8849 N N . PRO A 1 1157 ? -17.994 -16.268 3.304 1.00 95.75 1157 PRO A N 1
ATOM 8850 C CA . PRO A 1 1157 ? -17.789 -17.048 2.086 1.00 95.75 1157 PRO A CA 1
ATOM 8851 C C . PRO A 1 1157 ? -17.807 -16.171 0.833 1.00 95.75 1157 PRO A C 1
ATOM 8853 O O . PRO A 1 1157 ? -18.827 -15.562 0.492 1.00 95.75 1157 PRO A O 1
ATOM 8856 N N . THR A 1 1158 ? -16.689 -16.152 0.107 1.00 96.50 1158 THR A N 1
ATOM 8857 C CA . THR A 1 1158 ? -16.567 -15.400 -1.145 1.00 96.50 1158 THR A CA 1
ATOM 8858 C C . THR A 1 1158 ? -15.924 -16.208 -2.267 1.00 96.50 1158 THR A C 1
ATOM 8860 O O . THR A 1 1158 ? -15.117 -17.113 -2.045 1.00 96.50 1158 THR A O 1
ATOM 8863 N N . TYR A 1 1159 ? -16.286 -15.870 -3.505 1.00 96.31 1159 TYR A N 1
ATOM 8864 C CA . TYR A 1 1159 ? -15.910 -16.611 -4.706 1.00 96.31 1159 TYR A CA 1
ATOM 8865 C C . TYR A 1 1159 ? -15.610 -15.653 -5.860 1.00 96.31 1159 TYR A C 1
ATOM 8867 O O . TYR A 1 1159 ? -16.334 -14.679 -6.074 1.00 96.31 1159 TYR A O 1
ATOM 8875 N N . LEU A 1 1160 ? -14.576 -15.935 -6.655 1.00 96.00 1160 LEU A N 1
ATOM 8876 C CA . LEU A 1 1160 ? -14.294 -15.159 -7.862 1.00 96.00 1160 LEU A CA 1
ATOM 8877 C C . LEU A 1 1160 ? -15.107 -15.705 -9.042 1.00 96.00 1160 LEU A C 1
ATOM 8879 O O . LEU A 1 1160 ? -14.932 -16.847 -9.463 1.00 96.00 1160 LEU A O 1
ATOM 8883 N N . ASN A 1 1161 ? -15.994 -14.880 -9.596 1.00 94.81 1161 ASN A N 1
ATOM 8884 C CA . ASN A 1 1161 ? -16.916 -15.306 -10.644 1.00 94.81 1161 ASN A CA 1
ATOM 8885 C C . ASN A 1 1161 ? -16.170 -15.795 -11.902 1.00 94.81 1161 ASN A C 1
ATOM 8887 O O . ASN A 1 1161 ? -15.385 -15.047 -12.496 1.00 94.81 1161 ASN A O 1
ATOM 8891 N N . ASN A 1 1162 ? -16.482 -17.016 -12.353 1.00 93.12 1162 ASN A N 1
ATOM 8892 C CA . ASN A 1 1162 ? -15.833 -17.737 -13.462 1.00 93.12 1162 ASN A CA 1
ATOM 8893 C C . ASN A 1 1162 ? -14.357 -18.130 -13.236 1.00 93.12 1162 ASN A C 1
ATOM 8895 O O . ASN A 1 1162 ? -13.697 -18.543 -14.187 1.00 93.12 1162 ASN A O 1
ATOM 8899 N N . ASP A 1 1163 ? -13.830 -18.008 -12.018 1.00 94.62 1163 ASP A N 1
ATOM 8900 C CA . ASP A 1 1163 ? -12.516 -18.540 -11.622 1.00 94.62 1163 ASP A CA 1
ATOM 8901 C C . ASP A 1 1163 ? -12.639 -19.141 -10.214 1.00 94.62 1163 ASP A C 1
ATOM 8903 O O . ASP A 1 1163 ? -12.090 -18.647 -9.229 1.00 94.62 1163 ASP A O 1
ATOM 8907 N N . TRP A 1 1164 ? -13.460 -20.192 -10.121 1.00 94.69 1164 TRP A N 1
ATOM 8908 C CA . TRP A 1 1164 ? -13.942 -20.763 -8.862 1.00 94.69 1164 TRP A CA 1
ATOM 8909 C C . TRP A 1 1164 ? -12.866 -21.430 -8.015 1.00 94.69 1164 TRP A C 1
ATOM 8911 O O . TRP A 1 1164 ? -13.152 -21.745 -6.873 1.00 94.69 1164 TRP A O 1
ATOM 8921 N N . GLN A 1 1165 ? -11.660 -21.659 -8.525 1.00 93.88 1165 GLN A N 1
ATOM 8922 C CA . GLN A 1 1165 ? -10.560 -22.250 -7.755 1.00 93.88 1165 GLN A CA 1
ATOM 8923 C C . GLN A 1 1165 ? -9.547 -21.202 -7.266 1.00 93.88 1165 GLN A C 1
ATOM 8925 O O . GLN A 1 1165 ? -8.615 -21.504 -6.530 1.00 93.88 1165 GLN A O 1
ATOM 8930 N N . ARG A 1 1166 ? -9.710 -19.939 -7.666 1.00 93.19 1166 ARG A N 1
ATOM 8931 C CA . ARG A 1 1166 ? -8.819 -18.857 -7.253 1.00 93.19 1166 ARG A CA 1
ATOM 8932 C C . ARG A 1 1166 ? -9.066 -18.480 -5.796 1.00 93.19 1166 ARG A C 1
ATOM 8934 O O . ARG A 1 1166 ? -10.195 -18.129 -5.437 1.00 93.19 1166 ARG A O 1
ATOM 8941 N N . ASP A 1 1167 ? -7.999 -18.436 -5.003 1.00 92.94 1167 ASP A N 1
ATOM 8942 C CA . ASP A 1 1167 ? -7.960 -17.567 -3.829 1.00 92.94 1167 ASP A CA 1
ATOM 8943 C C . ASP A 1 1167 ? -7.707 -16.128 -4.296 1.00 92.94 1167 ASP A C 1
ATOM 8945 O O . ASP A 1 1167 ? -6.620 -15.764 -4.753 1.00 92.94 1167 ASP A O 1
ATOM 8949 N N . TRP A 1 1168 ? -8.764 -15.322 -4.293 1.00 93.25 1168 TRP A N 1
ATOM 8950 C CA . TRP A 1 1168 ? -8.691 -13.923 -4.699 1.00 93.25 1168 TRP A CA 1
ATOM 8951 C C . TRP A 1 1168 ? -8.337 -13.009 -3.520 1.00 93.25 1168 TRP A C 1
ATOM 8953 O O . TRP A 1 1168 ? -7.825 -11.904 -3.743 1.00 93.25 1168 TRP A O 1
ATOM 8963 N N . GLY A 1 1169 ? -8.642 -13.450 -2.298 1.00 93.44 1169 GLY A N 1
ATOM 8964 C CA . GLY A 1 1169 ? -8.685 -12.637 -1.097 1.00 93.44 1169 GLY A CA 1
ATOM 8965 C C . GLY A 1 1169 ? -9.771 -13.044 -0.111 1.00 93.44 1169 GLY A C 1
ATOM 8966 O O . GLY A 1 1169 ? -10.517 -13.996 -0.335 1.00 93.44 1169 GLY A O 1
ATOM 8967 N N . VAL A 1 1170 ? -9.842 -12.282 0.978 1.00 94.31 1170 VAL A N 1
ATOM 8968 C CA . VAL A 1 1170 ? -10.730 -12.534 2.117 1.00 94.31 1170 VAL A CA 1
ATOM 8969 C C . VAL A 1 1170 ? -11.620 -11.318 2.361 1.00 94.31 1170 VAL A C 1
ATOM 8971 O O . VAL A 1 1170 ? -11.176 -10.174 2.219 1.00 94.31 1170 VAL A O 1
ATOM 8974 N N . LEU A 1 1171 ? -12.877 -11.566 2.723 1.00 96.94 1171 LEU A N 1
ATOM 8975 C CA . LEU A 1 1171 ? -13.807 -10.556 3.216 1.00 96.94 1171 LEU A CA 1
ATOM 8976 C C . LEU A 1 1171 ? -14.198 -10.927 4.647 1.00 96.94 1171 LEU A C 1
ATOM 8978 O O . LEU A 1 1171 ? -14.831 -11.959 4.837 1.00 96.94 1171 LEU A O 1
ATOM 8982 N N . ASP A 1 1172 ? -13.869 -10.080 5.618 1.00 96.00 1172 ASP A N 1
ATOM 8983 C CA . ASP A 1 1172 ? -14.341 -10.230 6.995 1.00 96.00 1172 ASP A CA 1
ATOM 8984 C C . ASP A 1 1172 ? -15.498 -9.261 7.260 1.00 96.00 1172 ASP A C 1
ATOM 8986 O O . ASP A 1 1172 ? -15.426 -8.085 6.889 1.00 96.00 1172 ASP A O 1
ATOM 8990 N N . GLU A 1 1173 ? -16.527 -9.727 7.963 1.00 95.00 1173 GLU A N 1
ATOM 8991 C CA . GLU A 1 1173 ? -17.480 -8.874 8.670 1.00 95.00 1173 GLU A CA 1
ATOM 8992 C C . GLU A 1 1173 ? -16.889 -8.492 10.033 1.00 95.00 1173 GLU A C 1
ATOM 8994 O O . GLU A 1 1173 ? -16.389 -9.341 10.774 1.00 95.00 1173 GLU A O 1
ATOM 8999 N N . LEU A 1 1174 ? -16.924 -7.200 10.359 1.00 94.25 1174 LEU A N 1
ATOM 9000 C CA . LEU A 1 1174 ? -16.405 -6.648 11.605 1.00 94.25 1174 LEU A CA 1
ATOM 9001 C C . LEU A 1 1174 ? -17.563 -6.235 12.511 1.00 94.25 1174 LEU A C 1
ATOM 9003 O O . LEU A 1 1174 ? -18.325 -5.318 12.197 1.00 94.25 1174 LEU A O 1
ATOM 9007 N N . THR A 1 1175 ? -17.657 -6.872 13.675 1.00 90.88 1175 THR A N 1
ATOM 9008 C CA . THR A 1 1175 ? -18.696 -6.587 14.670 1.00 90.88 1175 THR A CA 1
ATOM 9009 C C . THR A 1 1175 ? -18.090 -5.957 15.916 1.00 90.88 1175 THR A C 1
ATOM 9011 O O . THR A 1 1175 ? -17.202 -6.526 16.550 1.00 90.88 1175 THR A O 1
ATOM 9014 N N . THR A 1 1176 ? -18.569 -4.771 16.291 1.00 90.50 1176 THR A N 1
ATOM 9015 C CA . THR A 1 1176 ? -18.135 -4.091 17.519 1.00 90.50 1176 THR A CA 1
ATOM 9016 C C . THR A 1 1176 ? -18.556 -4.858 18.761 1.00 90.50 1176 THR A C 1
ATOM 9018 O O . THR A 1 1176 ? -19.650 -5.420 18.805 1.00 90.50 1176 THR A O 1
ATOM 9021 N N . HIS A 1 1177 ? -17.745 -4.781 19.811 1.00 85.56 1177 HIS A N 1
ATOM 9022 C CA . HIS A 1 1177 ? -18.082 -5.369 21.102 1.00 85.56 1177 HIS A CA 1
ATOM 9023 C C . HIS A 1 1177 ? -19.323 -4.686 21.709 1.00 85.56 1177 HIS A C 1
ATOM 9025 O O . HIS A 1 1177 ? -19.354 -3.466 21.896 1.00 85.56 1177 HIS A O 1
ATOM 9031 N N . SER A 1 1178 ? -20.355 -5.476 22.009 1.00 85.69 1178 SER A N 1
ATOM 9032 C CA . SER A 1 1178 ? -21.574 -5.012 22.673 1.00 85.69 1178 SER A CA 1
ATOM 9033 C C . SER A 1 1178 ? -21.437 -5.061 24.190 1.00 85.69 1178 SER A C 1
ATOM 9035 O O . SER A 1 1178 ? -20.642 -5.821 24.742 1.00 85.69 1178 SER A O 1
ATOM 9037 N N . ARG A 1 1179 ? -22.269 -4.277 24.872 1.00 87.44 1179 ARG A N 1
ATOM 9038 C CA . ARG A 1 1179 ? -22.456 -4.367 26.321 1.00 87.44 1179 ARG A CA 1
ATOM 9039 C C . ARG A 1 1179 ? -23.056 -5.722 26.717 1.00 87.44 1179 ARG A C 1
ATOM 9041 O O . ARG A 1 1179 ? -23.751 -6.336 25.906 1.00 87.44 1179 ARG A O 1
ATOM 9048 N N . SER A 1 1180 ? -22.893 -6.145 27.972 1.00 86.56 1180 SER A N 1
ATOM 9049 C CA . SER A 1 1180 ? -23.544 -7.360 28.508 1.00 86.56 1180 SER A CA 1
ATOM 9050 C C . SER A 1 1180 ? -25.077 -7.383 28.346 1.00 86.56 1180 SER A C 1
ATOM 9052 O O . SER A 1 1180 ? -25.682 -8.448 28.256 1.00 86.56 1180 SER A O 1
ATOM 9054 N N . THR A 1 1181 ? -25.713 -6.212 28.244 1.00 84.88 1181 THR A N 1
ATOM 9055 C CA . THR A 1 1181 ? -27.156 -6.043 27.993 1.00 84.88 1181 THR A CA 1
ATOM 9056 C C . THR A 1 1181 ? -27.552 -6.155 26.514 1.00 84.88 1181 THR A C 1
ATOM 9058 O O . THR A 1 1181 ? -28.735 -6.048 26.194 1.00 84.88 1181 THR A O 1
ATOM 9061 N N . GLY A 1 1182 ? -26.588 -6.334 25.606 1.00 84.06 1182 GLY A N 1
ATOM 9062 C CA . GLY A 1 1182 ? -26.788 -6.390 24.156 1.00 84.06 1182 GLY A CA 1
ATOM 9063 C C . GLY A 1 1182 ? -26.818 -5.027 23.450 1.00 84.06 1182 GLY A C 1
ATOM 9064 O O . GLY A 1 1182 ? -26.971 -4.984 22.232 1.00 84.06 1182 GLY A O 1
ATOM 9065 N N . GLU A 1 1183 ? -26.664 -3.907 24.169 1.00 86.12 1183 GLU A N 1
ATOM 9066 C CA . GLU A 1 1183 ? -26.593 -2.578 23.543 1.00 86.12 1183 GLU A CA 1
ATOM 9067 C C . GLU A 1 1183 ? -25.242 -2.384 22.831 1.00 86.12 1183 GLU A C 1
ATOM 9069 O O . GLU A 1 1183 ? -24.174 -2.603 23.413 1.00 86.12 1183 GLU A O 1
ATOM 9074 N N . ALA A 1 1184 ? -25.285 -1.971 21.562 1.00 85.81 1184 ALA A N 1
ATOM 9075 C CA . ALA A 1 1184 ? -24.094 -1.631 20.790 1.00 85.81 1184 ALA A CA 1
ATOM 9076 C C . ALA A 1 1184 ? -23.493 -0.296 21.258 1.00 85.81 1184 ALA A C 1
ATOM 9078 O O . ALA A 1 1184 ? -24.210 0.624 21.660 1.00 85.81 1184 ALA A O 1
ATOM 9079 N N . ALA A 1 1185 ? -22.170 -0.175 21.176 1.00 88.25 1185 ALA A N 1
ATOM 9080 C CA . ALA A 1 1185 ? -21.489 1.068 21.503 1.00 88.25 1185 ALA A CA 1
ATOM 9081 C C . ALA A 1 1185 ? -21.816 2.175 20.480 1.00 88.25 1185 ALA A C 1
ATOM 9083 O O . ALA A 1 1185 ? -21.938 1.921 19.281 1.00 88.25 1185 ALA A O 1
ATOM 9084 N N . LYS A 1 1186 ? -21.971 3.415 20.957 1.00 91.25 1186 LYS A N 1
ATOM 9085 C CA . LYS A 1 1186 ? -22.264 4.595 20.127 1.00 91.25 1186 LYS A CA 1
ATOM 9086 C C . LYS A 1 1186 ? -20.974 5.319 19.759 1.00 91.25 1186 LYS A C 1
ATOM 9088 O O . LYS A 1 1186 ? -20.034 5.354 20.541 1.00 91.25 1186 LYS A O 1
ATOM 9093 N N . GLN A 1 1187 ? -20.918 5.948 18.593 1.00 91.75 1187 GLN A N 1
ATOM 9094 C CA . GLN A 1 1187 ? -19.777 6.798 18.249 1.00 91.75 1187 GLN A CA 1
ATOM 9095 C C . GLN A 1 1187 ? -19.746 8.049 19.142 1.00 91.75 1187 GLN A C 1
ATOM 9097 O O . GLN A 1 1187 ? -20.778 8.691 19.312 1.00 91.75 1187 GLN A O 1
ATOM 9102 N N . ALA A 1 1188 ? -18.575 8.394 19.687 1.00 93.31 1188 ALA A N 1
ATOM 9103 C CA . ALA A 1 1188 ? -18.424 9.561 20.559 1.00 93.31 1188 ALA A CA 1
ATOM 9104 C C . ALA A 1 1188 ? -18.652 10.892 19.817 1.00 93.31 1188 ALA A C 1
ATOM 9106 O O . ALA A 1 1188 ? -18.158 11.096 18.702 1.00 93.31 1188 ALA A O 1
ATOM 9107 N N . GLU A 1 1189 ? -19.333 11.834 20.468 1.00 93.38 1189 GLU A N 1
ATOM 9108 C CA . GLU A 1 1189 ? -19.531 13.200 19.995 1.00 93.38 1189 GLU A CA 1
ATOM 9109 C C . GLU A 1 1189 ? -18.303 14.068 20.325 1.00 93.38 1189 GLU A C 1
ATOM 9111 O O . GLU A 1 1189 ? -17.998 14.386 21.480 1.00 93.38 1189 GLU A O 1
ATOM 9116 N N . LEU A 1 1190 ? -17.575 14.482 19.284 1.00 94.62 1190 LEU A N 1
ATOM 9117 C CA . LEU A 1 1190 ? -16.351 15.267 19.440 1.00 94.62 1190 LEU A CA 1
ATOM 9118 C C . LEU A 1 1190 ? -16.647 16.753 19.674 1.00 94.62 1190 LEU A C 1
ATOM 9120 O O . LEU A 1 1190 ? -17.273 17.429 18.855 1.00 94.62 1190 LEU A O 1
ATOM 9124 N N . LYS A 1 1191 ? -16.077 17.307 20.744 1.00 95.94 1191 LYS A N 1
ATOM 9125 C CA . LYS A 1 1191 ? -15.952 18.749 20.974 1.00 95.94 1191 LYS A CA 1
ATOM 9126 C C . LYS A 1 1191 ? -14.712 19.258 20.248 1.00 95.94 1191 LYS A C 1
ATOM 9128 O O . LYS A 1 1191 ? -13.585 19.020 20.687 1.00 95.94 1191 LYS A O 1
ATOM 9133 N N . LEU A 1 1192 ? -14.935 19.961 19.139 1.00 96.56 1192 LEU A N 1
ATOM 9134 C CA . LEU A 1 1192 ? -13.876 20.549 18.318 1.00 96.56 1192 LEU A CA 1
ATOM 9135 C C . LEU A 1 1192 ? -13.600 22.006 18.720 1.00 96.56 1192 LEU A C 1
ATOM 9137 O O . LEU A 1 1192 ? -14.522 22.812 18.858 1.00 96.56 1192 LEU A O 1
ATOM 9141 N N . GLY A 1 1193 ? -12.321 22.348 18.862 1.00 95.25 1193 GLY A N 1
ATOM 9142 C CA . GLY A 1 1193 ? -11.813 23.704 19.075 1.00 95.25 1193 GLY A CA 1
ATOM 9143 C C . GLY A 1 1193 ? -10.766 24.085 18.026 1.00 95.25 1193 GLY A C 1
ATOM 9144 O O . GLY A 1 1193 ? -10.217 23.226 17.342 1.00 95.25 1193 GLY A O 1
ATOM 9145 N N . GLU A 1 1194 ? -10.476 25.380 17.882 1.00 96.19 1194 GLU A N 1
ATOM 9146 C CA . GLU A 1 1194 ? -9.379 25.863 17.034 1.00 96.19 1194 GLU A CA 1
ATOM 9147 C C . GLU A 1 1194 ? -8.419 26.721 17.864 1.00 96.19 1194 GLU A C 1
ATOM 9149 O O . GLU A 1 1194 ? -8.806 27.774 18.379 1.00 96.19 1194 GLU A O 1
ATOM 9154 N N . THR A 1 1195 ? -7.155 26.302 17.938 1.00 96.25 1195 THR A N 1
ATOM 9155 C CA . THR A 1 1195 ? -6.100 26.992 18.692 1.00 96.25 1195 THR A CA 1
ATOM 9156 C C . THR A 1 1195 ? -4.947 27.357 17.757 1.00 96.25 1195 THR A C 1
ATOM 9158 O O . THR A 1 1195 ? -4.578 26.606 16.855 1.00 96.25 1195 THR A O 1
ATOM 9161 N N . THR A 1 1196 ? -4.380 28.558 17.915 1.00 97.12 1196 THR A N 1
ATOM 9162 C CA . THR A 1 1196 ? -3.222 28.987 17.112 1.00 97.12 1196 THR A CA 1
ATOM 9163 C C . THR A 1 1196 ? -1.925 28.657 17.835 1.00 97.12 1196 THR A C 1
ATOM 9165 O O . THR A 1 1196 ? -1.629 29.251 18.871 1.00 97.12 1196 THR A O 1
ATOM 9168 N N . HIS A 1 1197 ? -1.117 27.785 17.235 1.00 96.19 1197 HIS A N 1
ATOM 9169 C CA . HIS A 1 1197 ? 0.169 27.348 17.774 1.00 96.19 1197 HIS A CA 1
ATOM 9170 C C . HIS A 1 1197 ? 1.344 27.884 16.951 1.00 96.19 1197 HIS A C 1
ATOM 9172 O O . HIS A 1 1197 ? 1.240 28.150 15.750 1.00 96.19 1197 HIS A O 1
ATOM 9178 N N . SER A 1 1198 ? 2.490 28.061 17.610 1.00 95.69 1198 SER A N 1
ATOM 9179 C CA . SER A 1 1198 ? 3.762 28.397 16.952 1.00 95.69 1198 SER A CA 1
ATOM 9180 C C . SER A 1 1198 ? 4.305 27.197 16.166 1.00 95.69 1198 SER A C 1
ATOM 9182 O O . SER A 1 1198 ? 4.059 26.055 16.539 1.00 95.69 1198 SER A O 1
ATOM 9184 N N . GLY A 1 1199 ? 5.132 27.421 15.137 1.00 93.69 1199 GLY A N 1
ATOM 9185 C CA . GLY A 1 1199 ? 5.743 26.331 14.360 1.00 93.69 1199 GLY A CA 1
ATOM 9186 C C . GLY A 1 1199 ? 6.747 25.450 15.130 1.00 93.69 1199 GLY A C 1
ATOM 9187 O O . GLY A 1 1199 ? 7.244 24.462 14.588 1.00 93.69 1199 GLY A O 1
ATOM 9188 N N . LEU A 1 1200 ? 7.057 25.813 16.380 1.00 95.94 1200 LEU A N 1
ATOM 9189 C CA . LEU A 1 1200 ? 7.924 25.072 17.306 1.00 95.94 1200 LEU A CA 1
ATOM 9190 C C . LEU A 1 1200 ? 7.166 24.448 18.489 1.00 95.94 1200 LEU A C 1
ATOM 9192 O O . LEU A 1 1200 ? 7.794 23.819 19.337 1.00 95.94 1200 LEU A O 1
ATOM 9196 N N . TRP A 1 1201 ? 5.853 24.660 18.589 1.00 96.12 1201 TRP A N 1
ATOM 9197 C CA . TRP A 1 1201 ? 5.052 24.114 19.682 1.00 96.12 1201 TRP A CA 1
ATOM 9198 C C . TRP A 1 1201 ? 4.895 22.592 19.544 1.00 96.12 1201 TRP A C 1
ATOM 9200 O O . TRP A 1 1201 ? 4.817 22.071 18.432 1.00 96.12 1201 TRP A O 1
ATOM 9210 N N . SER A 1 1202 ? 4.865 21.890 20.677 1.00 94.19 1202 SER A N 1
ATOM 9211 C CA . SER A 1 1202 ? 4.631 20.448 20.766 1.00 94.19 1202 SER A CA 1
ATOM 9212 C C . SER A 1 1202 ? 3.882 20.136 22.067 1.00 94.19 1202 SER A C 1
ATOM 9214 O O . SER A 1 1202 ? 4.277 20.682 23.100 1.00 94.19 1202 SER A O 1
ATOM 9216 N N . PRO A 1 1203 ? 2.869 19.247 22.052 1.00 92.69 1203 PRO A N 1
ATOM 9217 C CA . PRO A 1 1203 ? 2.167 18.793 23.256 1.00 92.69 1203 PRO A CA 1
ATOM 9218 C C . PRO A 1 1203 ? 2.921 17.679 24.010 1.00 92.69 1203 PRO A C 1
ATOM 9220 O O . PRO A 1 1203 ? 2.373 17.067 24.918 1.00 92.69 1203 PRO A O 1
ATOM 9223 N N . GLY A 1 1204 ? 4.165 17.382 23.618 1.00 92.88 1204 GLY A N 1
ATOM 9224 C CA . GLY A 1 1204 ? 4.959 16.269 24.143 1.00 92.88 1204 GLY A CA 1
ATOM 9225 C C . GLY A 1 1204 ? 5.163 15.150 23.112 1.00 92.88 1204 GLY A C 1
ATOM 9226 O O . GLY A 1 1204 ? 4.598 15.187 22.011 1.00 92.88 1204 GLY A O 1
ATOM 9227 N N . PRO A 1 1205 ? 6.021 14.160 23.406 1.00 94.00 1205 PRO A N 1
ATOM 9228 C CA . PRO A 1 1205 ? 6.262 13.024 22.524 1.00 94.00 1205 PRO A CA 1
ATOM 9229 C C . PRO A 1 1205 ? 5.014 12.137 22.367 1.00 94.00 1205 PRO A C 1
ATOM 9231 O O . PRO A 1 1205 ? 4.281 11.880 23.321 1.00 94.00 1205 PRO A O 1
ATOM 9234 N N . MET A 1 1206 ? 4.805 11.609 21.163 1.00 93.94 1206 MET A N 1
ATOM 9235 C CA . MET A 1 1206 ? 3.905 10.478 20.939 1.00 93.94 1206 MET A CA 1
ATOM 9236 C C . MET A 1 1206 ? 4.468 9.220 21.613 1.00 93.94 1206 MET A C 1
ATOM 9238 O O . MET A 1 1206 ? 5.687 8.976 21.568 1.00 93.94 1206 MET A O 1
ATOM 9242 N N . LYS A 1 1207 ? 3.575 8.409 22.189 1.00 90.38 1207 LYS A N 1
ATOM 9243 C CA . LYS A 1 1207 ? 3.882 7.072 22.702 1.00 90.38 1207 LYS A CA 1
ATOM 9244 C C . LYS A 1 1207 ? 3.847 6.082 21.540 1.00 90.38 1207 LYS A C 1
ATOM 9246 O O . LYS A 1 1207 ? 2.859 5.966 20.836 1.00 90.38 1207 LYS A O 1
ATOM 9251 N N . TYR A 1 1208 ? 4.950 5.373 21.338 1.00 84.44 1208 TYR A N 1
ATOM 9252 C CA . TYR A 1 1208 ? 5.056 4.288 20.348 1.00 84.44 1208 TYR A CA 1
ATOM 9253 C C . TYR A 1 1208 ? 5.862 3.092 20.879 1.00 84.44 1208 TYR A C 1
ATOM 9255 O O . TYR A 1 1208 ? 6.013 2.082 20.199 1.00 84.44 1208 TYR A O 1
ATOM 9263 N N . LYS A 1 1209 ? 6.445 3.206 22.082 1.00 76.06 1209 LYS A N 1
ATOM 9264 C CA . LYS A 1 1209 ? 7.257 2.151 22.707 1.00 76.06 1209 LYS A CA 1
ATOM 9265 C C . LYS A 1 1209 ? 6.401 1.335 23.656 1.00 76.06 1209 LYS A C 1
ATOM 9267 O O . LYS A 1 1209 ? 5.663 1.919 24.435 1.00 76.06 1209 LYS A O 1
ATOM 9272 N N . GLN A 1 1210 ? 6.581 0.019 23.670 1.00 60.22 1210 GLN A N 1
ATOM 9273 C CA . GLN A 1 1210 ? 5.828 -0.854 24.569 1.00 60.22 1210 GLN A CA 1
ATOM 9274 C C . GLN A 1 1210 ? 6.282 -0.848 26.031 1.00 60.22 1210 GLN A C 1
ATOM 9276 O O . GLN A 1 1210 ? 5.481 -1.279 26.854 1.00 60.22 1210 GLN A O 1
ATOM 9281 N N . LYS A 1 1211 ? 7.499 -0.384 26.355 1.00 46.75 1211 LYS A N 1
ATOM 9282 C CA . LYS A 1 1211 ? 7.966 -0.349 27.751 1.00 46.75 1211 LYS A CA 1
ATOM 9283 C C . LYS A 1 1211 ? 6.962 0.321 28.683 1.00 46.75 1211 LYS A C 1
ATOM 9285 O O . LYS A 1 1211 ? 6.272 1.276 28.221 1.00 46.75 1211 LYS A O 1
#

Sequence (1211 aa):
MSQVKDREKSPVPPTDRTAPTSHAHRKKLTTVSIVSGLLGFLLFLLVPFLPVKQTEASFTWPEQGNPTNLTAPLMSYMPQDIDISIPVEQLTNLNDGQTTIVSTVPETSEEASLRGMFVRSTDNGVDVIVRNVVPLSITDEELAALPKAANLRITSDHESTHVWIPNEQRSDGTPFDSTINDDIRPMLTGIYSEIRDTDATHQASASGDLRATVTVDSRFTSSPTTVKILAIVAGLVSLIVALWSLHSIDTLDGRIRSSRRAALLPPGFFKPRPLDAVVGGVLLIWYFIGANTADDGYLRTMAQASKHSGYMANYYRWFGVSESPFGFPFYDLLGVITRFSETSIVMRLPSLIAGIVVWLVLSREILPRLGTRINQRKVAHITMASTFLLLWMVYNNGTRPEPVIAMFSLLAWVSFERAIASHRLFPAAIGTMFATLALSAGPTGLMAVAALLVSLSAMIRILIKRLPALGAPAGAPRGKLIVAIMAQIAPFLAAGTAILAGMFADQTFASVMEATRVRSAIGPSLPWYEEYIRYTSLLDSTVDGSFTRRFAVLMLFFSFGVVIASLLRYRRVPGAAVGPTNRLAFIFLGTMFFMVFTPTKWTHHFGVYAGLGAAVTALAAVAASRITVSSQRNRIVFFGAALMLFALCLSGSNGWWYVGSFGVPWWDKSIQVNHIEASTVMLGISLIVLVWGVVVGFLSDAKHARLTDSRDIEELDRKESSKLQRFRTVATAPIAALTALVVLFSLASLGKGFVAQWPAYSIGKGNIKALSGNTCLMANDVMVEKNTNESFLPVADGSELKDSLIAGKSAGFDPNNIPTKIDPGTGSSDSSDQTSVSAQELYKNSQAGNSNHTSQSDNSNGNASSSANASGQTHQDSAKSGDDASSASNATKKEDTGTTGGVTSDKGINGSYAKLPFGLDEQKVPVIGSFTDGIQEPSYATTKWFTLPARDEQHPLVVFSAAGAIYHHDMNGVEQYGQEVVVEYGREKTDAELAETKARDEKSKDQRDEPGRSESQDRFLSMGELEPLDIGTEPEWRNMRVPMDQIPEDATVIRIRAVDTNLTEDQWVAFTPPRAPELESIQKHIGSDVPTLLDWSVAFQFPCLKPYDHHAGVAEVPHYRVSPSHESREIHTPVMDYYGGGSVGLTQMTATANEMPTYLNNDWQRDWGVLDELTTHSRSTGEAAKQAELKLGETTHSGLWSPGPMKYKQK

pLDDT: mean 85.4, std 18.47, range [20.06, 98.06]